Protein AF-A0AAF0F7U5-F1 (afdb_monomer_lite)

Foldseek 3Di:
DPDPPPDDQPQAFDVVVVLVVLLPFDLACCRVVVRPNPDCCLQVVQVVLQVVCCVLFVLLDLADDPPDPDDSVVSLQLSCVLQPHAAPHWAEEEAAQCFLNSCVQRHDLLRTAEYEYEHQHLVRLVNNLVCLVVRPSLQDALVRRSNSYWHKYHYANDQLLQQQQQCNVVRCPDPVSHDDMRTRPPDDDDDDDTRAAHQEYEAEARLSSDRPVSSVVSVVSNVVRKADADPDPSNGGRIHDYHYHYDDDDAPPVRHDDDDDPPPPPDPVLLCCFCNHVPVDALPPPDDPVVSLVCLQVLLLLLLLLLLLVLLQLAAAPNCVVQVQLLCCCQPVLLVLLLLLLLVLCPVLFPDDDSLLSLLLSLLQSAFALLLLCVQCDDDVNVVPPDVLLSNSLSLNNSQNLLSSQLSNQLSQLVLPPDDDPPPDDNVRSVVCSCCCRVPQAQVVLLVLLLVLLQVLLVVLVVCVVVVVDDPVVLLCSSSVSSVVQLVVCVVSVHRSSNSSNSSSNNNCNPVPSSVVCVVDCPVVVVSVVSQSVSVSVLSNPQPPVVQVDPVLRHHVVSLVVSLVCSLVPSFLVSLLVCLVSNVSRDDSVSSNVSRNNRFNASSSSSSLSVSLVSRDPPPPCVSSNVPSSNSSSSNNVSRCVVSVVVSVCVVCVVVVVVVVVVVVVVPDDDDDDDDDDDDDPVVVVVVPDDDDDDDDDDPPPPDDDDDDDDDDDDDDDDDPDQADPVRDGDDPPPPDDDDDDDDDDDDDDDDDDDDDDDDDDDDDDDDDDDD

pLDDT: mean 75.94, std 23.03, range [23.17, 97.69]

Structure (mmCIF, N/CA/C/O backbone):
data_AF-A0AAF0F7U5-F1
#
_entry.id   AF-A0AAF0F7U5-F1
#
loop_
_atom_site.group_PDB
_atom_site.id
_atom_site.type_symbol
_atom_site.label_atom_id
_atom_site.label_alt_id
_atom_site.label_comp_id
_atom_site.label_asym_id
_atom_site.label_entity_id
_atom_site.label_seq_id
_atom_site.pdbx_PDB_ins_code
_atom_site.Cartn_x
_atom_site.Cartn_y
_atom_site.Cartn_z
_atom_site.occupancy
_atom_site.B_iso_or_equiv
_atom_site.auth_seq_id
_atom_site.auth_comp_id
_atom_site.auth_asym_id
_atom_site.auth_atom_id
_atom_site.pdbx_PDB_model_num
ATOM 1 N N . MET A 1 1 ? -47.493 -5.429 -17.077 1.00 35.62 1 MET A N 1
ATOM 2 C CA . MET A 1 1 ? -47.580 -5.525 -15.606 1.00 35.62 1 MET A CA 1
ATOM 3 C C . MET A 1 1 ? -47.043 -6.890 -15.203 1.00 35.62 1 MET A C 1
ATOM 5 O O . MET A 1 1 ? -47.810 -7.831 -15.077 1.00 35.62 1 MET A O 1
ATOM 9 N N . SER A 1 2 ? -45.720 -7.034 -15.128 1.00 34.22 2 SER A N 1
ATOM 10 C CA . SER A 1 2 ? -45.084 -8.241 -14.595 1.00 34.22 2 SER A CA 1
ATOM 11 C C . SER A 1 2 ? -45.171 -8.174 -13.075 1.00 34.22 2 SER A C 1
ATOM 13 O O . SER A 1 2 ? -44.685 -7.223 -12.466 1.00 34.22 2 SER A O 1
ATOM 15 N N . SER A 1 3 ? -45.854 -9.144 -12.479 1.00 39.25 3 SER A N 1
ATOM 16 C CA . SER A 1 3 ? -45.944 -9.329 -11.037 1.00 39.25 3 SER A CA 1
ATOM 17 C C . SER A 1 3 ? -44.540 -9.439 -10.443 1.00 39.25 3 SER A C 1
ATOM 19 O O . SER A 1 3 ? -43.844 -10.426 -10.682 1.00 39.25 3 SER A O 1
ATOM 21 N N . ASN A 1 4 ? -44.132 -8.429 -9.675 1.00 37.91 4 ASN A N 1
ATOM 22 C CA . ASN A 1 4 ? -43.003 -8.526 -8.759 1.00 37.91 4 ASN A CA 1
ATOM 23 C C . ASN A 1 4 ? -43.326 -9.633 -7.751 1.00 37.91 4 ASN A C 1
ATOM 25 O O . ASN A 1 4 ? -44.034 -9.393 -6.774 1.00 37.91 4 ASN A O 1
ATOM 29 N N . VAL A 1 5 ? -42.847 -10.851 -8.001 1.00 38.66 5 VAL A N 1
ATOM 30 C CA . VAL A 1 5 ? -42.834 -11.902 -6.985 1.00 38.66 5 VAL A CA 1
ATOM 31 C C . VAL A 1 5 ? -41.736 -11.516 -6.000 1.00 38.66 5 VAL A C 1
ATOM 33 O O . VAL A 1 5 ? -40.571 -11.872 -6.153 1.00 38.66 5 VAL A O 1
ATOM 36 N N . ILE A 1 6 ? -42.110 -10.697 -5.018 1.00 44.69 6 ILE A N 1
ATOM 37 C CA . ILE A 1 6 ? -41.361 -10.572 -3.772 1.00 44.69 6 ILE A CA 1
ATOM 38 C C . ILE A 1 6 ? -41.370 -11.979 -3.166 1.00 44.69 6 ILE A C 1
ATOM 40 O O . ILE A 1 6 ? -42.427 -12.594 -3.043 1.00 44.69 6 ILE A O 1
ATOM 44 N N . ARG A 1 7 ? -40.173 -12.509 -2.914 1.00 42.56 7 ARG A N 1
ATOM 45 C CA . ARG A 1 7 ? -39.897 -13.868 -2.434 1.00 42.56 7 ARG A CA 1
ATOM 46 C C . ARG A 1 7 ? -40.925 -14.327 -1.392 1.00 42.56 7 ARG A C 1
ATOM 48 O O . ARG A 1 7 ? -41.196 -13.609 -0.433 1.00 42.56 7 ARG A O 1
ATOM 55 N N . VAL A 1 8 ? -41.449 -15.540 -1.562 1.00 43.72 8 VAL A N 1
ATOM 56 C CA . VAL A 1 8 ? -42.254 -16.213 -0.537 1.00 43.72 8 VAL A CA 1
ATOM 57 C C . VAL A 1 8 ? -41.310 -16.551 0.618 1.00 43.72 8 VAL A C 1
ATOM 59 O O . VAL A 1 8 ? -40.504 -17.473 0.506 1.00 43.72 8 VAL A O 1
ATOM 62 N N . VAL A 1 9 ? -41.355 -15.771 1.702 1.00 47.53 9 VAL A N 1
ATOM 63 C CA . VAL A 1 9 ? -40.762 -16.156 2.995 1.00 47.53 9 VAL A CA 1
ATOM 64 C C . VAL A 1 9 ? -41.306 -17.544 3.329 1.00 47.53 9 VAL A C 1
ATOM 66 O O . VAL A 1 9 ? -42.511 -17.757 3.188 1.00 47.53 9 VAL A O 1
ATOM 69 N N . HIS A 1 10 ? -40.449 -18.499 3.714 1.00 49.59 10 HIS A N 1
ATOM 70 C CA . HIS A 1 10 ? -40.914 -19.846 4.055 1.00 49.59 10 HIS A CA 1
ATOM 71 C C . HIS A 1 10 ? -42.046 -19.706 5.091 1.00 49.59 10 HIS A C 1
ATOM 73 O O . HIS A 1 10 ? -41.800 -19.154 6.166 1.00 49.59 10 HIS A O 1
ATOM 79 N N . PRO A 1 11 ? -43.290 -20.124 4.786 1.00 55.25 11 PRO A N 1
ATOM 80 C CA . PRO A 1 11 ? -44.471 -19.691 5.540 1.00 55.25 11 PRO A CA 1
ATOM 81 C C . PRO A 1 11 ? -44.428 -20.127 7.012 1.00 55.25 11 PRO A C 1
ATOM 83 O O . PRO A 1 11 ? -45.079 -19.526 7.864 1.00 55.25 11 PRO A O 1
ATOM 86 N N . THR A 1 12 ? -43.625 -21.150 7.312 1.00 64.38 12 THR A N 1
ATOM 87 C CA . THR A 1 12 ? -43.368 -21.680 8.653 1.00 64.38 12 THR A CA 1
ATOM 88 C C . THR A 1 12 ? -41.896 -22.110 8.773 1.00 64.38 12 THR A C 1
ATOM 90 O O . THR A 1 12 ? -41.566 -23.221 8.350 1.00 64.38 12 THR A O 1
ATOM 93 N N . PRO A 1 13 ? -40.971 -21.262 9.255 1.00 69.62 13 PRO A N 1
ATOM 94 C CA . PRO A 1 13 ? -39.598 -21.682 9.528 1.00 69.62 13 PRO A CA 1
ATOM 95 C C . PRO A 1 13 ? -39.556 -22.682 10.692 1.00 69.62 13 PRO A C 1
ATOM 97 O O . PRO A 1 13 ? -40.280 -22.539 11.679 1.00 69.62 13 PRO A O 1
ATOM 100 N N . ASP A 1 14 ? -38.705 -23.703 10.577 1.00 76.88 14 ASP A N 1
ATOM 101 C CA . ASP A 1 14 ? -38.498 -24.696 11.634 1.00 76.88 14 ASP A CA 1
ATOM 102 C C . ASP A 1 14 ? -37.500 -24.164 12.671 1.00 76.88 14 ASP A C 1
ATOM 104 O O . ASP A 1 14 ? -36.279 -24.278 12.532 1.00 76.88 14 ASP A O 1
ATOM 108 N N . VAL A 1 15 ? -38.045 -23.545 13.717 1.00 76.56 15 VAL A N 1
ATOM 109 C CA . VAL A 1 15 ? -37.273 -22.947 14.815 1.00 76.56 15 VAL A CA 1
ATOM 110 C C . VAL A 1 15 ? -36.455 -24.000 15.562 1.00 76.56 15 VAL A C 1
ATOM 112 O O . VAL A 1 15 ? -35.332 -23.716 15.971 1.00 76.56 15 VAL A O 1
ATOM 115 N N . ALA A 1 16 ? -36.985 -25.218 15.721 1.00 80.88 16 ALA A N 1
ATOM 116 C CA . ALA A 1 16 ? -36.294 -26.283 16.441 1.00 80.88 16 ALA A CA 1
ATOM 117 C C . ALA A 1 16 ? -35.026 -26.708 15.692 1.00 80.88 16 ALA A C 1
ATOM 119 O O . ALA A 1 16 ? -33.961 -26.799 16.298 1.00 80.88 16 ALA A O 1
ATOM 120 N N . LYS A 1 17 ? -35.118 -26.854 14.366 1.00 79.81 17 LYS A N 1
ATOM 121 C CA . LYS A 1 17 ? -33.963 -27.148 13.511 1.00 79.81 17 LYS A CA 1
ATOM 122 C C . LYS A 1 17 ? -32.934 -26.011 13.490 1.00 79.81 17 LYS A C 1
ATOM 124 O O . LYS A 1 17 ? -31.733 -26.267 13.446 1.00 79.81 17 LYS A O 1
ATOM 129 N N . GLY A 1 18 ? -33.386 -24.756 13.539 1.00 80.56 18 GLY A N 1
ATOM 130 C CA . GLY A 1 18 ? -32.496 -23.596 13.663 1.00 80.56 18 GLY A CA 1
ATOM 131 C C . GLY A 1 18 ? -31.697 -23.612 14.970 1.00 80.56 18 GLY A C 1
ATOM 132 O O . GLY A 1 18 ? -30.484 -23.409 14.956 1.00 80.56 18 GLY A O 1
ATOM 133 N N . ILE A 1 19 ? -32.359 -23.918 16.089 1.00 84.94 19 ILE A N 1
ATOM 134 C CA . ILE A 1 19 ? -31.700 -24.082 17.392 1.00 84.94 19 ILE A CA 1
ATOM 135 C C . ILE A 1 19 ? -30.726 -25.263 17.350 1.00 84.94 19 ILE A C 1
ATOM 137 O O . ILE A 1 19 ? -29.585 -25.108 17.767 1.00 84.94 19 ILE A O 1
ATOM 141 N N . GLU A 1 20 ? -31.128 -26.409 16.792 1.00 85.94 20 GLU A N 1
ATOM 142 C CA . GLU A 1 20 ? -30.268 -27.592 16.646 1.00 85.94 20 GLU A CA 1
ATOM 143 C C . GLU A 1 20 ? -28.984 -27.288 15.854 1.00 85.94 20 GLU A C 1
ATOM 145 O O . GLU A 1 20 ? -27.893 -27.688 16.262 1.00 85.94 20 GLU A O 1
ATOM 150 N N . TYR A 1 21 ? -29.087 -26.523 14.761 1.00 86.19 21 TYR A N 1
ATOM 151 C CA . TYR A 1 21 ? -27.922 -26.079 13.991 1.00 86.19 21 TYR A CA 1
ATOM 152 C C . TYR A 1 21 ? -26.943 -25.278 14.858 1.00 86.19 21 TYR A C 1
ATOM 154 O O . TYR A 1 21 ? -25.759 -25.613 14.936 1.00 86.19 21 TYR A O 1
ATOM 162 N N . TRP A 1 22 ? -27.430 -24.244 15.546 1.00 88.44 22 TRP A N 1
ATOM 163 C CA . TRP A 1 22 ? -26.584 -23.400 16.389 1.00 88.44 22 TRP A CA 1
ATOM 164 C C . TRP A 1 22 ? -26.074 -24.141 17.638 1.00 88.44 22 TRP A C 1
ATOM 166 O O . TRP A 1 22 ? -24.956 -23.885 18.096 1.00 88.44 22 TRP A O 1
ATOM 176 N N . GLU A 1 23 ? -26.803 -25.148 18.126 1.00 90.06 23 GLU A N 1
ATOM 177 C CA . GLU A 1 23 ? -26.328 -26.108 19.130 1.00 90.06 23 GLU A CA 1
ATOM 178 C C . GLU A 1 23 ? -25.147 -26.967 18.634 1.00 90.06 23 GLU A C 1
ATOM 180 O O . GLU A 1 23 ? -24.316 -27.393 19.440 1.00 90.06 23 GLU A O 1
ATOM 185 N N . GLY A 1 24 ? -24.950 -27.109 17.322 1.00 89.38 24 GLY A N 1
ATOM 186 C CA . GLY A 1 24 ? -23.747 -27.708 16.731 1.00 89.38 24 GLY A CA 1
ATOM 187 C C . GLY A 1 24 ? -22.529 -26.772 16.640 1.00 89.38 24 GLY A C 1
ATOM 188 O O . GLY A 1 24 ? -21.396 -27.244 16.551 1.00 89.38 24 GLY A O 1
ATOM 189 N N . ILE A 1 25 ? -22.726 -25.450 16.687 1.00 92.06 25 ILE A N 1
ATOM 190 C CA . ILE A 1 25 ? -21.658 -24.457 16.469 1.00 92.06 25 ILE A CA 1
ATOM 191 C C . ILE A 1 25 ? -20.878 -24.155 17.764 1.00 92.06 25 ILE A C 1
ATOM 193 O O . ILE A 1 25 ? -21.494 -23.911 18.802 1.00 92.06 25 ILE A O 1
ATOM 197 N N . PRO A 1 26 ? -19.531 -24.124 17.768 1.00 92.62 26 PRO A N 1
ATOM 198 C CA . PRO A 1 26 ? -18.767 -23.754 18.960 1.00 92.62 26 PRO A CA 1
ATOM 199 C C . PRO A 1 26 ? -19.149 -22.368 19.501 1.00 92.62 26 PRO A C 1
ATOM 201 O O . PRO A 1 26 ? -19.261 -21.407 18.741 1.00 92.62 26 PRO A O 1
ATOM 204 N N . ALA A 1 27 ? -19.298 -22.247 20.824 1.00 94.12 27 ALA A N 1
ATOM 205 C CA . ALA A 1 27 ? -19.529 -20.974 21.513 1.00 94.12 27 ALA A CA 1
ATOM 206 C C . ALA A 1 27 ? -18.228 -20.156 21.589 1.00 94.12 27 ALA A C 1
ATOM 208 O O . ALA A 1 27 ? -17.660 -19.945 22.652 1.00 94.12 27 ALA A O 1
ATOM 209 N N . THR A 1 28 ? -17.700 -19.758 20.437 1.00 90.75 28 THR A N 1
ATOM 210 C CA . THR A 1 28 ? -16.484 -18.950 20.303 1.00 90.75 28 THR A CA 1
ATOM 211 C C . THR A 1 28 ? -16.736 -17.831 19.305 1.00 90.75 28 THR A C 1
ATOM 213 O O . THR A 1 28 ? -17.633 -17.930 18.468 1.00 90.75 28 THR A O 1
ATOM 216 N N . VAL A 1 29 ? -15.923 -16.771 19.361 1.00 84.56 29 VAL A N 1
ATOM 217 C CA . VAL A 1 29 ? -15.964 -15.663 18.386 1.00 84.56 29 VAL A CA 1
ATOM 218 C C . VAL A 1 29 ? -15.869 -16.193 16.954 1.00 84.56 29 VAL A C 1
ATOM 220 O O . VAL A 1 29 ? -16.575 -15.712 16.075 1.00 84.56 29 VAL A O 1
ATOM 223 N N . ASP A 1 30 ? -15.022 -17.198 16.742 1.00 83.75 30 ASP A N 1
ATOM 224 C CA . ASP A 1 30 ? -14.820 -17.840 15.448 1.00 83.75 30 ASP A CA 1
ATOM 225 C C . ASP A 1 30 ? -16.011 -18.703 15.023 1.00 83.75 30 ASP A C 1
ATOM 227 O O . ASP A 1 30 ? -16.465 -18.598 13.887 1.00 83.75 30 ASP A O 1
ATOM 231 N N . GLY A 1 31 ? -16.586 -19.479 15.948 1.00 86.25 31 GLY A N 1
ATOM 232 C CA . GLY A 1 31 ? -17.762 -20.305 15.681 1.00 86.25 31 GLY A CA 1
ATOM 233 C C . GLY A 1 31 ? -18.973 -19.470 15.270 1.00 86.25 31 GLY A C 1
ATOM 234 O O . GLY A 1 31 ? -19.563 -19.724 14.222 1.00 86.25 31 GLY A O 1
ATOM 235 N N . VAL A 1 32 ? -19.303 -18.422 16.033 1.00 86.75 32 VAL A N 1
ATOM 236 C CA . VAL A 1 32 ? -20.460 -17.560 15.723 1.00 86.75 32 VAL A CA 1
ATOM 237 C C . VAL A 1 32 ? -20.260 -16.708 14.469 1.00 86.75 32 VAL A C 1
ATOM 239 O O . VAL A 1 32 ? -21.240 -16.273 13.878 1.00 86.75 32 VAL A O 1
ATOM 242 N N . LEU A 1 33 ? -19.011 -16.468 14.051 1.00 80.94 33 LEU A N 1
ATOM 243 C CA . LEU A 1 33 ? -18.687 -15.772 12.802 1.00 80.94 33 LEU A CA 1
ATOM 244 C C . LEU A 1 33 ? -18.419 -16.712 11.619 1.00 80.94 33 LEU A C 1
ATOM 246 O O . LEU A 1 33 ? -18.009 -16.234 10.566 1.00 80.94 33 LEU A O 1
ATOM 250 N N . GLY A 1 34 ? -18.609 -18.024 11.764 1.00 78.81 34 GLY A N 1
ATOM 251 C CA . GLY A 1 34 ? -18.387 -18.970 10.668 1.00 78.81 34 GLY A CA 1
ATOM 252 C C . GLY A 1 34 ? -16.927 -19.066 10.202 1.00 78.81 34 GLY A C 1
ATOM 253 O O . GLY A 1 34 ? -16.685 -19.242 9.012 1.00 78.81 34 GLY A O 1
ATOM 254 N N . GLY A 1 35 ? -15.956 -18.940 11.114 1.00 75.56 35 GLY A N 1
ATOM 255 C CA . GLY A 1 35 ? -14.519 -19.071 10.821 1.00 75.56 35 GLY A CA 1
ATOM 256 C C . GLY A 1 35 ? -13.766 -17.751 10.598 1.00 75.56 35 GLY A C 1
ATOM 257 O O . GLY A 1 35 ? -12.602 -17.764 10.200 1.00 75.56 35 GLY A O 1
ATOM 258 N N . PHE A 1 36 ? -14.419 -16.607 10.837 1.00 70.38 36 PHE A N 1
ATOM 259 C CA . PHE A 1 36 ? -13.841 -15.265 10.664 1.00 70.38 36 PHE A CA 1
ATOM 260 C C . PHE A 1 36 ? -13.546 -14.545 11.998 1.00 70.38 36 PHE A C 1
ATOM 262 O O . PHE A 1 36 ? -13.486 -13.315 12.065 1.00 70.38 36 PHE A O 1
ATOM 269 N N . GLY A 1 37 ? -13.366 -15.289 13.092 1.00 65.00 37 GLY A N 1
ATOM 270 C CA . GLY A 1 37 ? -13.219 -14.749 14.448 1.00 65.00 37 GLY A CA 1
ATOM 271 C C . GLY A 1 37 ? -11.871 -14.106 14.769 1.00 65.00 37 GLY A C 1
ATOM 272 O O . GLY A 1 37 ? -11.797 -13.285 15.680 1.00 65.00 37 GLY A O 1
ATOM 273 N N . ASN A 1 38 ? -10.819 -14.426 14.014 1.00 64.88 38 ASN A N 1
ATOM 274 C CA . ASN A 1 38 ? -9.432 -14.050 14.331 1.00 64.88 38 ASN A CA 1
ATOM 275 C C . ASN A 1 38 ? -9.007 -12.671 13.747 1.00 64.88 38 ASN A C 1
ATOM 277 O O . ASN A 1 38 ? -7.821 -12.394 13.572 1.00 64.88 38 ASN A O 1
ATOM 281 N N . GLY A 1 39 ? -9.975 -11.799 13.410 1.00 57.91 39 GLY A N 1
ATOM 282 C CA . GLY A 1 39 ? -9.792 -10.511 12.712 1.00 57.91 39 GLY A CA 1
ATOM 283 C C . GLY A 1 39 ? -9.924 -9.227 13.572 1.00 57.91 39 GLY A C 1
ATOM 284 O O . GLY A 1 39 ? -10.351 -9.289 14.718 1.00 57.91 39 GLY A O 1
ATOM 285 N N . THR A 1 40 ? -9.637 -8.034 13.011 1.00 49.41 40 THR A N 1
ATOM 286 C CA . THR A 1 40 ? -10.031 -6.701 13.555 1.00 49.41 40 THR A CA 1
ATOM 287 C C . THR A 1 40 ? -11.425 -6.284 13.114 1.00 49.41 40 THR A C 1
ATOM 289 O O . THR A 1 40 ? -11.971 -5.356 13.708 1.00 49.41 40 THR A O 1
ATOM 292 N N . LEU A 1 41 ? -12.011 -6.982 12.132 1.00 54.66 41 LEU A N 1
ATOM 293 C CA . LEU A 1 41 ? -13.403 -6.829 11.697 1.00 54.66 41 LEU A CA 1
ATOM 294 C C . LEU A 1 41 ? -14.370 -6.683 12.890 1.00 54.66 41 LEU A C 1
ATOM 296 O O . LEU A 1 41 ? -15.051 -5.666 12.956 1.00 54.66 41 LEU A O 1
ATOM 300 N N . PRO A 1 42 ? -14.329 -7.540 13.936 1.00 64.38 42 PRO A N 1
ATOM 301 C CA . PRO A 1 42 ? -15.177 -7.376 15.120 1.00 64.38 42 PRO A CA 1
ATOM 302 C C . PRO A 1 42 ? -15.060 -6.016 15.829 1.00 64.38 42 PRO A C 1
ATOM 304 O O . PRO A 1 42 ? -16.040 -5.534 16.394 1.00 64.38 42 PRO A O 1
ATOM 307 N N . ARG A 1 43 ? -13.873 -5.392 15.820 1.00 66.88 43 ARG A N 1
ATOM 308 C CA . ARG A 1 43 ? -13.611 -4.112 16.498 1.00 66.88 43 ARG A CA 1
ATOM 309 C C . ARG A 1 43 ? -14.029 -2.916 15.643 1.00 66.88 43 ARG A C 1
ATOM 311 O O . ARG A 1 43 ? -14.586 -1.965 16.193 1.00 66.88 43 ARG A O 1
ATOM 318 N N . VAL A 1 44 ? -13.771 -2.968 14.335 1.00 71.44 44 VAL A N 1
ATOM 319 C CA . VAL A 1 44 ? -14.202 -1.936 13.376 1.00 71.44 44 VAL A CA 1
ATOM 320 C C . VAL A 1 44 ? -15.725 -1.937 13.259 1.00 71.44 44 VAL A C 1
ATOM 322 O O . VAL A 1 44 ? -16.335 -0.883 13.417 1.00 71.44 44 VAL A O 1
ATOM 325 N N . ASP A 1 45 ? -16.346 -3.113 13.138 1.00 77.44 45 ASP A N 1
ATOM 326 C CA . ASP A 1 45 ? -17.804 -3.270 13.085 1.00 77.44 45 ASP A CA 1
ATOM 327 C C . ASP A 1 45 ? -18.480 -2.697 14.335 1.00 77.44 45 ASP A C 1
ATOM 329 O O . ASP A 1 45 ? -19.481 -1.984 14.247 1.00 77.44 45 ASP A O 1
ATOM 333 N N . ALA A 1 46 ? -17.911 -2.959 15.517 1.00 85.19 46 ALA A N 1
ATOM 334 C CA . ALA A 1 46 ? -18.431 -2.430 16.774 1.00 85.19 46 ALA A CA 1
ATOM 335 C C . ALA A 1 46 ? -18.241 -0.909 16.907 1.00 85.19 46 ALA A C 1
ATOM 337 O O . ALA A 1 46 ? -19.083 -0.219 17.481 1.00 85.19 46 ALA A O 1
ATOM 338 N N . LEU A 1 47 ? -17.138 -0.345 16.400 1.00 84.56 47 LEU A N 1
ATOM 339 C CA . LEU A 1 47 ? -16.952 1.109 16.354 1.00 84.56 47 LEU A CA 1
ATOM 340 C C . LEU A 1 47 ? -17.944 1.759 15.378 1.00 84.56 47 LEU A C 1
ATOM 342 O O . LEU A 1 47 ? -18.621 2.712 15.761 1.00 84.56 47 LEU A O 1
ATOM 346 N N . GLY A 1 48 ? -18.087 1.212 14.170 1.00 85.44 48 GLY A N 1
ATOM 347 C CA . GLY A 1 48 ? -19.053 1.674 13.174 1.00 85.44 48 GLY A CA 1
ATOM 348 C C . GLY A 1 48 ? -20.491 1.613 13.692 1.00 85.44 48 GLY A C 1
ATOM 349 O O . GLY A 1 48 ? -21.223 2.596 13.593 1.00 85.44 48 GLY A O 1
ATOM 350 N N . SER A 1 49 ? -20.862 0.513 14.355 1.00 91.00 49 SER A N 1
ATOM 351 C CA . SER A 1 49 ? -22.179 0.335 14.987 1.00 91.00 49 SER A CA 1
ATOM 352 C C . SER A 1 49 ? -22.445 1.379 16.073 1.00 91.00 49 SER A C 1
ATOM 354 O O . SER A 1 49 ? -23.534 1.952 16.132 1.00 91.00 49 SER A O 1
ATOM 356 N N . ARG A 1 50 ? -21.439 1.700 16.900 1.00 92.44 50 ARG A N 1
ATOM 357 C CA . ARG A 1 50 ? -21.552 2.777 17.897 1.00 92.44 50 ARG A CA 1
ATOM 358 C C . ARG A 1 50 ? -21.715 4.141 17.245 1.00 92.44 50 ARG A C 1
ATOM 360 O O . ARG A 1 50 ? -22.582 4.901 17.658 1.00 92.44 50 ARG A O 1
ATOM 367 N N . MET A 1 51 ? -20.925 4.449 16.220 1.00 89.19 51 MET A N 1
ATOM 368 C CA . MET A 1 51 ? -21.036 5.719 15.496 1.00 89.19 51 MET A CA 1
ATOM 369 C C . MET A 1 51 ? -22.398 5.872 14.815 1.00 89.19 51 MET A C 1
ATOM 371 O O . MET A 1 51 ? -22.982 6.956 14.846 1.00 89.19 51 MET A O 1
ATOM 375 N N . PHE A 1 52 ? -22.936 4.787 14.259 1.00 90.69 52 PHE A N 1
ATOM 376 C CA . PHE A 1 52 ? -24.289 4.751 13.717 1.00 90.69 52 PHE A CA 1
ATOM 377 C C . PHE A 1 52 ? -25.337 5.045 14.799 1.00 90.69 52 PHE A C 1
ATOM 379 O O . PHE A 1 52 ? -26.148 5.955 14.629 1.00 90.69 52 PHE A O 1
ATOM 386 N N . LEU A 1 53 ? -25.278 4.353 15.944 1.00 91.88 53 LEU A N 1
ATOM 387 C CA . LEU A 1 53 ? -26.191 4.600 17.064 1.00 91.88 53 LEU A CA 1
ATOM 388 C C . LEU A 1 53 ? -26.090 6.032 17.590 1.00 91.88 53 LEU A C 1
ATOM 390 O O . LEU A 1 53 ? -27.116 6.651 17.831 1.00 91.88 53 LEU A O 1
ATOM 394 N N . LEU A 1 54 ? -24.887 6.595 17.707 1.00 90.69 54 LEU A N 1
ATOM 395 C CA . LEU A 1 54 ? -24.690 7.983 18.137 1.00 90.69 54 LEU A CA 1
ATOM 396 C C . LEU A 1 54 ? -25.233 9.005 17.130 1.00 90.69 54 LEU A C 1
ATOM 398 O O . LEU A 1 54 ? -25.616 10.107 17.518 1.00 90.69 54 LEU A O 1
ATOM 402 N N . ARG A 1 55 ? -25.300 8.652 15.843 1.00 86.06 55 ARG A N 1
ATOM 403 C CA . ARG A 1 55 ? -25.927 9.489 14.815 1.00 86.06 55 ARG A CA 1
ATOM 404 C C . ARG A 1 55 ? -27.454 9.467 14.910 1.00 86.06 55 ARG A C 1
ATOM 406 O O . ARG A 1 55 ? -28.078 10.499 14.681 1.00 86.06 55 ARG A O 1
ATOM 413 N N . VAL A 1 56 ? -28.041 8.313 15.231 1.00 88.00 56 VAL A N 1
ATOM 414 C CA . VAL A 1 56 ? -29.501 8.135 15.351 1.00 88.00 56 VAL A CA 1
ATOM 415 C C . VAL A 1 56 ? -30.021 8.609 16.713 1.00 88.00 56 VAL A C 1
ATOM 417 O O . VAL A 1 56 ? -31.051 9.272 16.785 1.00 88.00 56 VAL A O 1
ATOM 420 N N . LEU A 1 57 ? -29.279 8.329 17.787 1.00 89.44 57 LEU A N 1
ATOM 421 C CA . LEU A 1 57 ? -29.603 8.632 19.182 1.00 89.44 57 LEU A CA 1
ATOM 422 C C . LEU A 1 57 ? -28.467 9.447 19.841 1.00 89.44 57 LEU A C 1
ATOM 424 O O . LEU A 1 57 ? -27.738 8.938 20.698 1.00 89.44 57 LEU A O 1
ATOM 428 N N . PRO A 1 58 ? -28.299 10.741 19.499 1.00 84.75 58 PRO A N 1
ATOM 429 C CA . PRO A 1 58 ? -27.172 11.550 19.980 1.00 84.75 58 PRO A CA 1
ATOM 430 C C . PRO A 1 58 ? -27.110 11.739 21.500 1.00 84.75 58 PRO A C 1
ATOM 432 O O . PRO A 1 58 ? -26.047 12.046 22.040 1.00 84.75 58 PRO A O 1
ATOM 435 N N . TYR A 1 59 ? -28.229 11.553 22.211 1.00 83.75 59 TYR A N 1
ATOM 436 C CA . TYR A 1 59 ? -28.276 11.637 23.676 1.00 83.75 59 TYR A CA 1
ATOM 437 C C . TYR A 1 59 ? -27.546 10.478 24.376 1.00 83.75 59 TYR A C 1
ATOM 439 O O . TYR A 1 59 ? -27.268 10.549 25.578 1.00 83.75 59 TYR A O 1
ATOM 447 N N . LEU A 1 60 ? -27.177 9.435 23.625 1.00 89.12 60 LEU A N 1
ATOM 448 C CA . LEU A 1 60 ? -26.307 8.372 24.109 1.00 89.12 60 LEU A CA 1
ATOM 449 C C . LEU A 1 60 ? -24.829 8.799 24.194 1.00 89.12 60 LEU A C 1
ATOM 451 O O . LEU A 1 60 ? -24.045 8.135 24.867 1.00 89.12 60 LEU A O 1
ATOM 455 N N . SER A 1 61 ? -24.442 9.917 23.563 1.00 89.38 61 SER A N 1
ATOM 456 C CA . SER A 1 61 ? -23.051 10.381 23.521 1.00 89.38 61 SER A CA 1
ATOM 457 C C . SER A 1 61 ? -22.594 10.998 24.840 1.00 89.38 61 SER A C 1
ATOM 459 O O . SER A 1 61 ? -23.161 11.989 25.306 1.00 89.38 61 SER A O 1
ATOM 461 N N . SER A 1 62 ? -21.498 10.485 25.401 1.00 86.62 62 SER A N 1
ATOM 462 C CA . SER A 1 62 ? -20.795 11.116 26.528 1.00 86.62 62 SER A CA 1
ATOM 463 C C . SER A 1 62 ? -19.925 12.298 26.096 1.00 86.62 62 SER A C 1
ATOM 465 O O . SER A 1 62 ? -19.481 13.076 26.935 1.00 86.62 62 SER A O 1
ATOM 467 N N . THR A 1 63 ? -19.680 12.437 24.792 1.00 85.94 63 THR A N 1
ATOM 468 C CA . THR A 1 63 ? -18.791 13.451 24.221 1.00 85.94 63 THR A CA 1
ATOM 469 C C . THR A 1 63 ? -19.614 14.518 23.496 1.00 85.94 63 THR A C 1
ATOM 471 O O . THR A 1 63 ? -20.470 14.157 22.676 1.00 85.94 63 THR A O 1
ATOM 474 N N . PRO A 1 64 ? -19.380 15.817 23.757 1.00 82.75 64 PRO A N 1
ATOM 475 C CA . PRO A 1 64 ? -20.067 16.880 23.037 1.00 82.75 64 PRO A CA 1
ATOM 476 C C . PRO A 1 64 ? -19.672 16.897 21.551 1.00 82.75 64 PRO A C 1
ATOM 478 O O . PRO A 1 64 ? -18.499 16.699 21.229 1.00 82.75 64 PRO A O 1
ATOM 481 N N . PRO A 1 65 ? -20.616 17.160 20.630 1.00 81.19 65 PRO A N 1
ATOM 482 C CA . PRO A 1 65 ? -20.292 17.451 19.243 1.00 81.19 65 PRO A CA 1
ATOM 483 C C . PRO A 1 65 ? -19.592 18.809 19.148 1.00 81.19 65 PRO A C 1
ATOM 485 O O . PRO A 1 65 ? -19.838 19.701 19.957 1.00 81.19 65 PRO A O 1
ATOM 488 N N . THR A 1 66 ? -18.795 19.011 18.100 1.00 77.06 66 THR A N 1
ATOM 489 C CA . THR A 1 66 ? -18.044 20.259 17.864 1.00 77.06 66 THR A CA 1
ATOM 490 C C . THR A 1 66 ? -18.932 21.508 17.813 1.00 77.06 66 THR A C 1
ATOM 492 O O . THR A 1 66 ? -18.479 22.600 18.125 1.00 77.06 66 THR A O 1
ATOM 495 N N . ALA A 1 67 ? -20.206 21.356 17.441 1.00 78.12 67 ALA A N 1
ATOM 496 C CA . ALA A 1 67 ? -21.179 22.447 17.385 1.00 78.12 67 ALA A CA 1
ATOM 497 C C . ALA A 1 67 ? -21.795 22.822 18.752 1.00 78.12 67 ALA A C 1
ATOM 499 O O . ALA A 1 67 ? -22.621 23.733 18.817 1.00 78.12 67 ALA A O 1
ATOM 500 N N . PHE A 1 68 ? -21.468 22.107 19.835 1.00 80.88 68 PHE A N 1
ATOM 501 C CA . PHE A 1 68 ? -21.990 22.402 21.167 1.00 80.88 68 PHE A CA 1
ATOM 502 C C . PHE A 1 68 ? -21.210 23.556 21.812 1.00 80.88 68 PHE A C 1
ATOM 504 O O . PHE A 1 68 ? -20.037 23.416 22.140 1.00 80.88 68 PHE A O 1
ATOM 511 N N . ASN A 1 69 ? -21.884 24.687 22.034 1.00 80.94 69 ASN A N 1
ATOM 512 C CA . ASN A 1 69 ? -21.302 25.913 22.601 1.00 80.94 69 ASN A CA 1
ATOM 513 C C . ASN A 1 69 ? -21.158 25.877 24.140 1.00 80.94 69 ASN A C 1
ATOM 515 O O . ASN A 1 69 ? -21.406 26.880 24.805 1.00 80.94 69 ASN A O 1
ATOM 519 N N . GLY A 1 70 ? -20.789 24.729 24.712 1.00 86.38 70 GLY A N 1
ATOM 520 C CA . GLY A 1 70 ? -20.623 24.543 26.156 1.00 86.38 70 GLY A CA 1
ATOM 521 C C . GLY A 1 70 ? -19.463 23.610 26.496 1.00 86.38 70 GLY A C 1
ATOM 522 O O . GLY A 1 70 ? -18.870 22.966 25.631 1.00 86.38 70 GLY A O 1
ATOM 523 N N . SER A 1 71 ? -19.126 23.528 27.777 1.00 87.75 71 SER A N 1
ATOM 524 C CA . SER A 1 71 ? -18.069 22.656 28.284 1.00 87.75 71 SER A CA 1
ATOM 525 C C . SER A 1 71 ? -18.471 21.169 28.240 1.00 87.75 71 SER A C 1
ATOM 527 O O . SER A 1 71 ? -19.655 20.831 28.340 1.00 87.75 71 SER A O 1
ATOM 529 N N . PRO A 1 72 ? -17.501 20.233 28.184 1.00 84.50 72 PRO A N 1
ATOM 530 C CA . PRO A 1 72 ? -17.789 18.800 28.288 1.00 84.50 72 PRO A CA 1
ATOM 531 C C . PRO A 1 72 ? -18.545 18.406 29.565 1.00 84.50 72 PRO A C 1
ATOM 533 O O . PRO A 1 72 ? -19.338 17.469 29.545 1.00 84.50 72 PRO A O 1
ATOM 536 N N . ARG A 1 73 ? -18.341 19.135 30.671 1.00 86.56 73 ARG A N 1
ATOM 537 C CA . ARG A 1 73 ? -19.080 18.913 31.923 1.00 86.56 73 ARG A CA 1
ATOM 538 C C . ARG A 1 73 ? -20.550 19.293 31.783 1.00 86.56 73 ARG A C 1
ATOM 540 O O . ARG A 1 73 ? -21.406 18.496 32.143 1.00 86.56 73 ARG A O 1
ATOM 547 N N . GLU A 1 74 ? -20.841 20.451 31.192 1.00 87.62 74 GLU A N 1
ATOM 548 C CA . GLU A 1 74 ? -22.220 20.877 30.919 1.00 87.62 74 GLU A CA 1
ATOM 549 C C . GLU A 1 74 ? -22.928 19.915 29.962 1.00 87.62 74 GLU A C 1
ATOM 551 O O . GLU A 1 74 ? -24.103 19.616 30.156 1.00 87.62 74 GLU A O 1
ATOM 556 N N . TRP A 1 75 ? -22.213 19.375 28.969 1.00 87.25 75 TRP A N 1
ATOM 557 C CA . TRP A 1 75 ? -22.749 18.332 28.096 1.00 87.25 75 TRP A CA 1
ATOM 558 C C . TRP A 1 75 ? -23.170 17.086 28.879 1.00 87.25 75 TRP A C 1
ATOM 560 O O . TRP A 1 75 ? -24.302 16.623 28.738 1.00 87.25 75 TRP A O 1
ATOM 570 N N . ILE A 1 76 ? -22.277 16.557 29.721 1.00 85.81 76 ILE A N 1
ATOM 571 C CA . ILE A 1 76 ? -22.564 15.379 30.546 1.00 85.81 76 ILE A CA 1
ATOM 572 C C . ILE A 1 76 ? -23.728 15.671 31.499 1.00 85.81 76 ILE A C 1
ATOM 574 O O . ILE A 1 76 ? -24.658 14.871 31.569 1.00 85.81 76 ILE A O 1
ATOM 578 N N . ASP A 1 77 ? -23.747 16.828 32.162 1.00 85.38 77 ASP A N 1
ATOM 579 C CA . ASP A 1 77 ? -24.830 17.213 33.072 1.00 85.38 77 ASP A CA 1
ATOM 580 C C . ASP A 1 77 ? -26.183 17.336 32.352 1.00 85.38 77 ASP A C 1
ATOM 582 O O . ASP A 1 77 ? -27.207 16.900 32.884 1.00 85.38 77 ASP A O 1
ATOM 586 N N . LEU A 1 78 ? -26.211 17.871 31.125 1.00 83.69 78 LEU A N 1
ATOM 587 C CA . LEU A 1 78 ? -27.413 17.903 30.285 1.00 83.69 78 LEU A CA 1
ATOM 588 C C . LEU A 1 78 ? -27.889 16.492 29.927 1.00 83.69 78 LEU A C 1
ATOM 590 O O . LEU A 1 78 ? -29.085 16.218 30.008 1.00 83.69 78 LEU A O 1
ATOM 594 N N . ARG A 1 79 ? -26.978 15.578 29.571 1.00 84.88 79 ARG A N 1
ATOM 595 C CA . ARG A 1 79 ? -27.343 14.186 29.258 1.00 84.88 79 ARG A CA 1
ATOM 596 C C . ARG A 1 79 ? -27.791 13.415 30.490 1.00 84.88 79 ARG A C 1
ATOM 598 O O . ARG A 1 79 ? -28.760 12.673 30.397 1.00 84.88 79 ARG A O 1
ATOM 605 N N . ILE A 1 80 ? -27.184 13.644 31.651 1.00 83.19 80 ILE A N 1
ATOM 606 C CA . ILE A 1 80 ? -27.661 13.099 32.928 1.00 83.19 80 ILE A CA 1
ATOM 607 C C . ILE A 1 80 ? -29.082 13.603 33.219 1.00 83.19 80 ILE A C 1
ATOM 609 O O . ILE A 1 80 ? -29.946 12.809 33.587 1.00 83.19 80 ILE A O 1
ATOM 613 N N . LYS A 1 81 ? -29.364 14.897 33.013 1.00 79.19 81 LYS A N 1
ATOM 614 C CA . LYS A 1 81 ? -30.716 15.461 33.185 1.00 79.19 81 LYS A CA 1
ATOM 615 C C . LYS A 1 81 ? -31.734 14.851 32.223 1.00 79.19 81 LYS A C 1
ATOM 617 O O . LYS A 1 81 ? -32.799 14.455 32.675 1.00 79.19 81 LYS A O 1
ATOM 622 N N . GLN A 1 82 ? -31.399 14.738 30.939 1.00 77.88 82 GLN A N 1
ATOM 623 C CA . GLN A 1 82 ? -32.277 14.140 29.923 1.00 77.88 82 GLN A CA 1
ATOM 624 C C . GLN A 1 82 ? -32.530 12.661 30.151 1.00 77.88 82 GLN A C 1
ATOM 626 O O . GLN A 1 82 ? -33.592 12.151 29.813 1.00 77.88 82 GLN A O 1
ATOM 631 N N . ARG A 1 83 ? -31.546 11.978 30.730 1.00 77.62 83 ARG A N 1
ATOM 632 C CA . ARG A 1 83 ? -31.727 10.621 31.196 1.00 77.62 83 ARG A CA 1
ATOM 633 C C . ARG A 1 83 ? -32.720 10.639 32.368 1.00 77.62 83 ARG A C 1
ATOM 635 O O . ARG A 1 83 ? -33.638 9.835 32.369 1.00 77.62 83 ARG A O 1
ATOM 642 N N . GLY A 1 84 ? -32.631 11.547 33.339 1.00 71.94 84 GLY A N 1
ATOM 643 C CA . GLY A 1 84 ? -33.559 11.606 34.492 1.00 71.94 84 GLY A CA 1
ATOM 644 C C . GLY A 1 84 ? -32.880 11.826 35.848 1.00 71.94 84 GLY A C 1
ATOM 645 O O . GLY A 1 84 ? -33.497 11.661 36.901 1.00 71.94 84 GLY A O 1
ATOM 646 N N . GLY A 1 85 ? -31.614 12.252 35.833 1.00 70.19 85 GLY A N 1
ATOM 647 C CA . GLY A 1 85 ? -30.839 12.637 37.010 1.00 70.19 85 GLY A CA 1
ATOM 648 C C . GLY A 1 85 ? -29.775 11.611 37.407 1.00 70.19 85 GLY A C 1
ATOM 649 O O . GLY A 1 85 ? -29.739 10.486 36.914 1.00 70.19 85 GLY A O 1
ATOM 650 N N . LYS A 1 86 ? -28.873 12.015 38.311 1.00 69.25 86 LYS A N 1
ATOM 651 C CA . LYS A 1 86 ? -27.781 11.155 38.801 1.00 69.25 86 LYS A CA 1
ATOM 652 C C . LYS A 1 86 ? -28.354 9.899 39.467 1.00 69.25 86 LYS A C 1
ATOM 654 O O . LYS A 1 86 ? -29.234 10.016 40.319 1.00 69.25 86 LYS A O 1
ATOM 659 N N . GLY A 1 87 ? -27.866 8.725 39.066 1.00 63.94 87 GLY A N 1
ATOM 660 C CA . GLY A 1 87 ? -28.255 7.432 39.637 1.00 63.94 87 GLY A CA 1
ATOM 661 C C . GLY A 1 87 ? -29.700 6.977 39.372 1.00 63.94 87 GLY A C 1
ATOM 662 O O . GLY A 1 87 ? -30.087 5.925 39.872 1.00 63.94 87 GLY A O 1
ATOM 663 N N . LYS A 1 88 ? -30.518 7.734 38.619 1.00 65.19 88 LYS A N 1
ATOM 664 C CA . LYS A 1 88 ? -31.967 7.474 38.462 1.00 65.19 88 LYS A CA 1
ATOM 665 C C . LYS A 1 88 ? -32.446 7.153 37.049 1.00 65.19 88 LYS A C 1
ATOM 667 O O . LYS A 1 88 ? -33.647 7.004 36.847 1.00 65.19 88 LYS A O 1
ATOM 672 N N . THR A 1 89 ? -31.540 6.940 36.103 1.00 62.62 89 THR A N 1
ATOM 673 C CA . THR A 1 89 ? -31.942 6.542 34.752 1.00 62.62 89 THR A CA 1
ATOM 674 C C . THR A 1 89 ? -31.110 5.415 34.223 1.00 62.62 89 THR A C 1
ATOM 676 O O . THR A 1 89 ? -29.885 5.433 34.294 1.00 62.62 89 THR A O 1
ATOM 679 N N . VAL A 1 90 ? -31.831 4.480 33.622 1.00 74.38 90 VAL A N 1
ATOM 680 C CA . VAL A 1 90 ? -31.300 3.319 32.953 1.00 74.38 90 VAL A CA 1
ATOM 681 C C . VAL A 1 90 ? -31.682 3.439 31.481 1.00 74.38 90 VAL A C 1
ATOM 683 O O . VAL A 1 90 ? -32.838 3.217 31.127 1.00 74.38 90 VAL A O 1
ATOM 686 N N . THR A 1 91 ? -30.740 3.847 30.627 1.00 89.81 91 THR A N 1
ATOM 687 C CA . THR A 1 91 ? -30.921 3.653 29.179 1.00 89.81 91 THR A CA 1
ATOM 688 C C . THR A 1 91 ? -30.861 2.158 28.884 1.00 89.81 91 THR A C 1
ATOM 690 O O . THR A 1 91 ? -29.976 1.469 29.396 1.00 89.81 91 THR A O 1
ATOM 693 N N . ARG A 1 92 ? -31.811 1.639 28.106 1.00 92.62 92 ARG A N 1
ATOM 694 C CA . ARG A 1 92 ? -32.024 0.198 27.931 1.00 92.62 92 ARG A CA 1
ATOM 695 C C . ARG A 1 92 ? -31.873 -0.232 26.483 1.00 92.62 92 ARG A C 1
ATOM 697 O O . ARG A 1 92 ? -32.500 0.345 25.593 1.00 92.62 92 ARG A O 1
ATOM 704 N N . ALA A 1 93 ? -31.121 -1.306 26.264 1.00 96.56 93 ALA A N 1
ATOM 705 C CA . ALA A 1 93 ? -31.073 -1.998 24.986 1.00 96.56 93 ALA A CA 1
ATOM 706 C C . ALA A 1 93 ? -31.533 -3.455 25.095 1.00 96.56 93 ALA A C 1
ATOM 708 O O . ALA A 1 93 ? -31.222 -4.152 26.060 1.00 96.56 93 ALA A O 1
ATOM 709 N N . LEU A 1 94 ? -32.233 -3.923 24.068 1.00 97.44 94 LEU A N 1
ATOM 710 C CA . LEU A 1 94 ? -32.547 -5.329 23.857 1.00 97.44 94 LEU A CA 1
ATOM 711 C C . LEU A 1 94 ? -31.649 -5.875 22.741 1.00 97.44 94 LEU A C 1
ATOM 713 O O . LEU A 1 94 ? -31.735 -5.394 21.615 1.00 97.44 94 LEU A O 1
ATOM 717 N N . ASP A 1 95 ? -30.801 -6.854 23.046 1.00 97.44 95 ASP A N 1
ATOM 718 C CA . ASP A 1 95 ? -29.919 -7.544 22.094 1.00 97.44 95 ASP A CA 1
ATOM 719 C C . ASP A 1 95 ? -30.580 -8.865 21.664 1.00 97.44 95 ASP A C 1
ATOM 721 O O . ASP A 1 95 ? -30.616 -9.832 22.426 1.00 97.44 95 ASP A O 1
ATOM 725 N N . CYS A 1 96 ? -31.188 -8.881 20.476 1.00 95.94 96 CYS A N 1
ATOM 726 C CA . CYS A 1 96 ? -31.949 -10.008 19.935 1.00 95.94 96 CYS A CA 1
ATOM 727 C C . CYS A 1 96 ? -31.066 -10.870 19.027 1.00 95.94 96 CYS A C 1
ATOM 729 O O . CYS A 1 96 ? -30.582 -10.386 17.999 1.00 95.94 96 CYS A O 1
ATOM 731 N N . GLY A 1 97 ? -30.921 -12.157 19.357 1.00 92.25 97 GLY A N 1
ATOM 732 C CA . GLY A 1 97 ? -29.915 -13.019 18.724 1.00 92.25 97 GLY A CA 1
ATOM 733 C C . GLY A 1 97 ? -28.521 -12.712 19.267 1.00 92.25 97 GLY A C 1
ATOM 734 O O . GLY A 1 97 ? -27.562 -12.575 18.510 1.00 92.25 97 GLY A O 1
ATOM 735 N N . ALA A 1 98 ? -28.428 -12.518 20.586 1.00 93.38 98 ALA A N 1
ATOM 736 C CA . ALA A 1 98 ? -27.236 -11.974 21.227 1.00 93.38 98 ALA A CA 1
ATOM 737 C C . ALA A 1 98 ? -25.990 -12.869 21.074 1.00 93.38 98 ALA A C 1
ATOM 739 O O . ALA A 1 98 ? -24.858 -12.397 21.255 1.00 93.38 98 ALA A O 1
ATOM 740 N N . GLY A 1 99 ? -26.176 -14.162 20.772 1.00 93.75 99 GLY A N 1
ATOM 741 C CA . GLY A 1 99 ? -25.101 -15.139 20.695 1.00 93.75 99 GLY A CA 1
ATOM 742 C C . GLY A 1 99 ? -24.240 -15.108 21.959 1.00 93.75 99 GLY A C 1
ATOM 743 O O . GLY A 1 99 ? -24.741 -15.164 23.080 1.00 93.75 99 GLY A O 1
ATOM 744 N N . ILE A 1 100 ? -22.924 -14.985 21.781 1.00 94.62 100 ILE A N 1
ATOM 745 C CA . ILE A 1 100 ? -21.954 -14.923 22.888 1.00 94.62 100 ILE A CA 1
ATOM 746 C C . ILE A 1 100 ? -21.780 -13.512 23.495 1.00 94.62 100 ILE A C 1
ATOM 748 O O . ILE A 1 100 ? -20.819 -13.271 24.221 1.00 94.62 100 ILE A O 1
ATOM 752 N N . GLY A 1 101 ? -22.670 -12.557 23.192 1.00 94.25 101 GLY A N 1
ATOM 753 C CA . GLY A 1 101 ? -22.700 -11.232 23.830 1.00 94.25 101 GLY A CA 1
ATOM 754 C C . GLY A 1 101 ? -21.755 -10.179 23.240 1.00 94.25 101 GLY A C 1
ATOM 755 O O . GLY A 1 101 ? -21.488 -9.164 23.878 1.00 94.25 101 GLY A O 1
ATOM 756 N N . ARG A 1 102 ? -21.257 -10.370 22.012 1.00 92.44 102 ARG A N 1
ATOM 757 C CA . ARG A 1 102 ? -20.335 -9.419 21.354 1.00 92.44 102 ARG A CA 1
ATOM 758 C C . ARG A 1 102 ? -20.939 -8.036 21.116 1.00 92.44 102 ARG A C 1
ATOM 760 O O . ARG A 1 102 ? -20.269 -7.023 21.315 1.00 92.44 102 ARG A O 1
ATOM 767 N N . VAL A 1 103 ? -22.177 -7.997 20.616 1.00 93.81 103 VAL A N 1
ATOM 768 C CA . VAL A 1 103 ? -22.889 -6.741 20.335 1.00 93.81 103 VAL A CA 1
ATOM 769 C C . VAL A 1 103 ? -23.138 -6.010 21.649 1.00 93.81 103 VAL A C 1
ATOM 771 O O . VAL A 1 103 ? -22.792 -4.832 21.773 1.00 93.81 103 VAL A O 1
ATOM 774 N N . THR A 1 104 ? -23.621 -6.738 22.654 1.00 95.88 104 THR A N 1
ATOM 775 C CA . THR A 1 104 ? -23.724 -6.258 24.031 1.00 95.88 104 THR A CA 1
ATOM 776 C C . THR A 1 104 ? -22.420 -5.637 24.542 1.00 95.88 104 THR A C 1
ATOM 778 O O . THR A 1 104 ? -22.428 -4.471 24.937 1.00 95.88 104 THR A O 1
ATOM 781 N N . GLU A 1 105 ? -21.299 -6.364 24.509 1.00 93.75 105 GLU A N 1
ATOM 782 C CA . GLU A 1 105 ? -20.020 -5.901 25.060 1.00 93.75 105 GLU A CA 1
ATOM 783 C C . GLU A 1 105 ? -19.473 -4.670 24.331 1.00 93.75 105 GLU A C 1
ATOM 785 O O . GLU A 1 105 ? -19.088 -3.678 24.957 1.00 93.75 105 GLU A O 1
ATOM 790 N N . HIS A 1 106 ? -19.377 -4.751 23.004 1.00 92.38 106 HIS A N 1
ATOM 791 C CA . HIS A 1 106 ? -18.581 -3.802 22.232 1.00 92.38 106 HIS A CA 1
ATOM 792 C C . HIS A 1 106 ? -19.401 -2.658 21.634 1.00 92.38 106 HIS A C 1
ATOM 794 O O . HIS A 1 106 ? -18.814 -1.634 21.275 1.00 92.38 106 HIS A O 1
ATOM 800 N N . SER A 1 107 ? -20.726 -2.809 21.529 1.00 93.50 107 SER A N 1
ATOM 801 C CA . SER A 1 107 ? -21.600 -1.833 20.864 1.00 93.50 107 SER A CA 1
ATOM 802 C C . SER A 1 107 ? -22.627 -1.208 21.803 1.00 93.50 107 SER A C 1
ATOM 804 O O . SER A 1 107 ? -22.732 0.016 21.840 1.00 93.50 107 SER A O 1
ATOM 806 N N . LEU A 1 108 ? -23.348 -2.016 22.588 1.00 95.62 108 LEU A N 1
ATOM 807 C CA . LEU A 1 108 ? -24.472 -1.530 23.398 1.00 95.62 108 LEU A CA 1
ATOM 808 C C . LEU A 1 108 ? -24.031 -1.004 24.767 1.00 95.62 108 LEU A C 1
ATOM 810 O O . LEU A 1 108 ? -24.231 0.174 25.045 1.00 95.62 108 LEU A O 1
ATOM 814 N N . LEU A 1 109 ? -23.375 -1.814 25.606 1.00 94.06 109 LEU A N 1
ATOM 815 C CA . LEU A 1 109 ? -22.952 -1.408 26.957 1.00 94.06 109 LEU A CA 1
ATOM 816 C C . LEU A 1 109 ? -22.043 -0.164 27.020 1.00 94.06 109 LEU A C 1
ATOM 818 O O . LEU A 1 109 ? -22.078 0.535 28.036 1.00 94.06 109 LEU A O 1
ATOM 822 N N . PRO A 1 110 ? -21.232 0.169 25.995 1.00 92.81 110 PRO A N 1
ATOM 823 C CA . PRO A 1 110 ? -20.528 1.449 25.962 1.00 92.81 110 PRO A CA 1
ATOM 824 C C . PRO A 1 110 ? -21.455 2.672 25.885 1.00 92.81 110 PRO A C 1
ATOM 826 O O . PRO A 1 110 ? -21.043 3.756 26.287 1.00 92.81 110 PRO A O 1
ATOM 829 N N . LEU A 1 111 ? -22.677 2.512 25.368 1.00 92.62 111 LEU A N 1
ATOM 830 C CA . LEU A 1 111 ? -23.629 3.594 25.094 1.00 92.62 111 LEU A CA 1
ATOM 831 C C . LEU A 1 111 ? -24.819 3.610 26.063 1.00 92.62 111 LEU A C 1
ATOM 833 O O . LEU A 1 111 ? -25.243 4.688 26.491 1.00 92.62 111 LEU A O 1
ATOM 837 N N . VAL A 1 112 ? -25.332 2.425 26.411 1.00 92.56 112 VAL A N 1
ATOM 838 C CA . VAL A 1 112 ? -26.494 2.240 27.288 1.00 92.56 112 VAL A CA 1
ATOM 839 C C . VAL A 1 112 ? -26.118 1.657 28.649 1.00 92.56 112 VAL A C 1
ATOM 841 O O . VAL A 1 112 ? -25.000 1.176 28.852 1.00 92.56 112 VAL A O 1
ATOM 844 N N . ASP A 1 113 ? -27.047 1.712 29.595 1.00 90.38 113 ASP A N 1
ATOM 845 C CA . ASP A 1 113 ? -26.816 1.331 30.987 1.00 90.38 113 ASP A CA 1
ATOM 846 C C . ASP A 1 113 ? -27.259 -0.117 31.258 1.00 90.38 113 ASP A C 1
ATOM 848 O O . ASP A 1 113 ? -26.536 -0.889 31.880 1.00 90.38 113 ASP A O 1
ATOM 852 N N . GLU A 1 114 ? -28.389 -0.541 30.705 1.00 92.19 114 GLU A N 1
ATOM 853 C CA . GLU A 1 114 ? -28.935 -1.891 30.866 1.00 92.19 114 GLU A CA 1
ATOM 854 C C . GLU A 1 114 ? -29.092 -2.574 29.514 1.00 92.19 114 GLU A C 1
ATOM 856 O O . GLU A 1 114 ? -29.649 -2.004 28.577 1.00 92.19 114 GLU A O 1
ATOM 861 N N . VAL A 1 115 ? -28.603 -3.808 29.408 1.00 95.62 115 VAL A N 1
ATOM 862 C CA . VAL A 1 115 ? -28.760 -4.624 28.201 1.00 95.62 115 VAL A CA 1
ATOM 863 C C . VAL A 1 115 ? -29.425 -5.946 28.547 1.00 95.62 115 VAL A C 1
ATOM 865 O O . VAL A 1 115 ? -28.981 -6.657 29.446 1.00 95.62 115 VAL A O 1
ATOM 868 N N . HIS A 1 116 ? -30.491 -6.287 27.833 1.00 95.88 116 HIS A N 1
ATOM 869 C CA . HIS A 1 116 ? -31.139 -7.591 27.910 1.00 95.88 116 HIS A CA 1
ATOM 870 C C . HIS A 1 116 ? -30.731 -8.411 26.690 1.00 95.88 116 HIS A C 1
ATOM 872 O O . HIS A 1 116 ? -31.096 -8.071 25.570 1.00 95.88 116 HIS A O 1
ATOM 878 N N . LEU A 1 117 ? -29.977 -9.484 26.910 1.00 96.81 117 LEU A N 1
ATOM 879 C CA . LEU A 1 117 ? -29.583 -10.437 25.881 1.00 96.81 117 LEU A CA 1
ATOM 880 C C . LEU A 1 117 ? -30.683 -11.483 25.735 1.00 96.81 117 LEU A C 1
ATOM 882 O O . LEU A 1 117 ? -31.021 -12.146 26.716 1.00 96.81 117 LEU A O 1
ATOM 886 N N . VAL A 1 118 ? -31.220 -11.646 24.529 1.00 95.44 118 VAL A N 1
ATOM 887 C CA . VAL A 1 118 ? -32.207 -12.678 24.198 1.00 95.44 118 VAL A CA 1
ATOM 888 C C . VAL A 1 118 ? -31.614 -13.609 23.156 1.00 95.44 118 VAL A C 1
ATOM 890 O O . VAL A 1 118 ? -31.272 -13.188 22.050 1.00 95.44 118 VAL A O 1
ATOM 893 N N . GLU A 1 119 ? -31.491 -14.879 23.518 1.00 94.31 119 GLU A N 1
ATOM 894 C CA . GLU A 1 119 ? -30.859 -15.894 22.680 1.00 94.31 119 GLU A CA 1
ATOM 895 C C . GLU A 1 119 ? -31.475 -17.269 22.985 1.00 94.31 119 GLU A C 1
ATOM 897 O O . GLU A 1 119 ? -31.480 -17.687 24.145 1.00 94.31 119 GLU A O 1
ATOM 902 N N . PRO A 1 120 ? -32.023 -17.987 21.990 1.00 91.75 120 PRO A N 1
ATOM 903 C CA . PRO A 1 120 ? -32.593 -19.314 22.214 1.00 91.75 120 PRO A CA 1
ATOM 904 C C . PRO A 1 120 ? -31.553 -20.404 22.533 1.00 91.75 120 PRO A C 1
ATOM 906 O O . PRO A 1 120 ? -31.918 -21.408 23.145 1.00 91.75 120 PRO A O 1
ATOM 909 N N . VAL A 1 121 ? -30.284 -20.237 22.141 1.00 92.75 121 VAL A N 1
ATOM 910 C CA . VAL A 1 121 ? -29.216 -21.236 22.330 1.00 92.75 121 VAL A CA 1
ATOM 911 C C . VAL A 1 121 ? -28.501 -21.018 23.667 1.00 92.75 121 VAL A C 1
ATOM 913 O O . VAL A 1 121 ? -27.627 -20.158 23.810 1.00 92.75 121 VAL A O 1
ATOM 916 N N . HIS A 1 122 ? -28.843 -21.832 24.668 1.00 92.19 122 HIS A N 1
ATOM 917 C CA . HIS A 1 122 ? -28.431 -21.625 26.064 1.00 92.19 122 HIS A CA 1
ATOM 918 C C . HIS A 1 122 ? -26.906 -21.537 26.258 1.00 92.19 122 HIS A C 1
ATOM 920 O O . HIS A 1 122 ? -26.413 -20.681 26.995 1.00 92.19 122 HIS A O 1
ATOM 926 N N . LYS A 1 123 ? -26.127 -22.388 25.576 1.00 94.81 123 LYS A N 1
ATOM 927 C CA . LYS A 1 123 ? -24.657 -22.394 25.703 1.00 94.81 123 LYS A CA 1
ATOM 928 C C . LYS A 1 123 ? -24.003 -21.076 25.269 1.00 94.81 123 LYS A C 1
ATOM 930 O O . LYS A 1 123 ? -22.944 -20.734 25.789 1.00 94.81 123 LYS A O 1
ATOM 935 N N . PHE A 1 124 ? -24.615 -20.329 24.346 1.00 95.81 124 PHE A N 1
ATOM 936 C CA . PHE A 1 124 ? -24.088 -19.038 23.913 1.00 95.81 124 PHE A CA 1
ATOM 937 C C . PHE A 1 124 ? -24.262 -17.983 25.004 1.00 95.81 124 PHE A C 1
ATOM 939 O O . PHE A 1 124 ? -23.313 -17.257 25.293 1.00 95.81 124 PHE A O 1
ATOM 946 N N . LEU A 1 125 ? -25.405 -17.975 25.698 1.00 94.38 125 LEU A N 1
ATOM 947 C CA . LEU A 1 125 ? -25.609 -17.104 26.859 1.00 94.38 125 LEU A CA 1
ATOM 948 C C . LEU A 1 125 ? -24.722 -17.481 28.044 1.00 94.38 125 LEU A C 1
ATOM 950 O O . LEU A 1 125 ? -24.277 -16.588 28.759 1.00 94.38 125 LEU A O 1
ATOM 954 N N . LEU A 1 126 ? -24.425 -18.767 28.254 1.00 94.69 126 LEU A N 1
ATOM 955 C CA . LEU A 1 126 ? -23.453 -19.176 29.274 1.00 94.69 126 LEU A CA 1
ATOM 956 C C . LEU A 1 126 ? -22.055 -18.629 28.976 1.00 94.69 126 LEU A C 1
ATOM 958 O O . LEU A 1 126 ? -21.382 -18.135 29.881 1.00 94.69 126 LEU A O 1
ATOM 962 N N . GLU A 1 127 ? -21.631 -18.678 27.714 1.00 95.81 127 GLU A N 1
ATOM 963 C CA . GLU A 1 127 ? -20.360 -18.096 27.292 1.00 95.81 127 GLU A CA 1
ATOM 964 C C . GLU A 1 127 ? -20.380 -16.564 27.417 1.00 95.81 127 GLU A C 1
ATOM 966 O O . GLU A 1 127 ? -19.448 -15.977 27.968 1.00 95.81 127 GLU A O 1
ATOM 971 N N . ALA A 1 128 ? -21.476 -15.908 27.021 1.00 95.81 128 ALA A N 1
ATOM 972 C CA . ALA A 1 128 ? -21.670 -14.474 27.237 1.00 95.81 128 ALA A CA 1
ATOM 973 C C . ALA A 1 128 ? -21.577 -14.116 28.728 1.00 95.81 128 ALA A C 1
ATOM 975 O O . ALA A 1 128 ? -20.879 -13.178 29.109 1.00 95.81 128 ALA A O 1
ATOM 976 N N . LYS A 1 129 ? -22.227 -14.898 29.597 1.00 95.56 129 LYS A N 1
ATOM 977 C CA . LYS A 1 129 ? -22.185 -14.728 31.052 1.00 95.56 129 LYS A CA 1
ATOM 978 C C . LYS A 1 129 ? -20.770 -14.893 31.589 1.00 95.56 129 LYS A C 1
ATOM 980 O O . LYS A 1 129 ? -20.334 -14.066 32.389 1.00 95.56 129 LYS A O 1
ATOM 985 N N . ARG A 1 130 ? -20.043 -15.918 31.148 1.00 94.62 130 ARG A N 1
ATOM 986 C CA . ARG A 1 130 ? -18.646 -16.143 31.533 1.00 94.62 130 ARG A CA 1
ATOM 987 C C . ARG A 1 130 ? -17.768 -14.945 31.166 1.00 94.62 130 ARG A C 1
ATOM 989 O O . ARG A 1 130 ? -17.031 -14.455 32.019 1.00 94.62 130 ARG A O 1
ATOM 996 N N . ASN A 1 131 ? -17.904 -14.448 29.940 1.00 93.12 131 ASN A N 1
ATOM 997 C CA . ASN A 1 131 ? -17.116 -13.327 29.426 1.00 93.12 131 ASN A CA 1
ATOM 998 C C . ASN A 1 131 ? -17.541 -11.984 30.033 1.00 93.12 131 ASN A C 1
ATOM 1000 O O . ASN A 1 131 ? -16.718 -11.081 30.170 1.00 93.12 131 ASN A O 1
ATOM 1004 N N . SER A 1 132 ? -18.789 -11.864 30.498 1.00 94.19 132 SER A N 1
ATOM 1005 C CA . SER A 1 132 ? -19.314 -10.618 31.067 1.00 94.19 132 SER A CA 1
ATOM 1006 C C . SER A 1 132 ? -18.580 -10.101 32.304 1.00 94.19 132 SER A C 1
ATOM 1008 O O . SER A 1 132 ? -18.616 -8.903 32.579 1.00 94.19 132 SER A O 1
ATOM 1010 N N . CYS A 1 133 ? -17.850 -10.965 33.012 1.00 88.19 133 CYS A N 1
ATOM 1011 C CA . CYS A 1 133 ? -16.963 -10.571 34.109 1.00 88.19 133 CYS A CA 1
ATOM 1012 C C . CYS A 1 133 ? -15.762 -9.723 33.636 1.00 88.19 133 CYS A C 1
ATOM 1014 O O . CYS A 1 133 ? -15.186 -8.955 34.412 1.00 88.19 133 CYS A O 1
ATOM 1016 N N . GLU A 1 134 ? -15.374 -9.857 32.367 1.00 90.19 134 GLU A N 1
ATOM 1017 C CA . GLU A 1 134 ? -14.237 -9.166 31.752 1.00 90.19 134 GLU A CA 1
ATOM 1018 C C . GLU A 1 134 ? -14.652 -7.953 30.904 1.00 90.19 134 GLU A C 1
ATOM 1020 O O . GLU A 1 134 ? -13.803 -7.151 30.509 1.00 90.19 134 GLU A O 1
ATOM 1025 N N . TRP A 1 135 ? -15.954 -7.761 30.669 1.00 93.12 135 TRP A N 1
ATOM 1026 C CA . TRP A 1 135 ? -16.468 -6.643 29.880 1.00 93.12 135 TRP A CA 1
ATOM 1027 C C . TRP A 1 135 ? -16.150 -5.308 30.552 1.00 93.12 135 TRP A C 1
ATOM 1029 O O . TRP A 1 135 ? -16.700 -4.970 31.602 1.00 93.12 135 TRP A O 1
ATOM 1039 N N . LYS A 1 136 ? -15.298 -4.503 29.908 1.00 90.94 136 LYS A N 1
ATOM 1040 C CA . LYS A 1 136 ? -14.829 -3.209 30.438 1.00 90.94 136 LYS A CA 1
ATOM 1041 C C . LYS A 1 136 ? -15.953 -2.297 30.954 1.00 90.94 136 LYS A C 1
ATOM 1043 O O . LYS A 1 136 ? -15.764 -1.736 32.032 1.00 90.94 136 LYS A O 1
ATOM 1048 N N . PRO A 1 137 ? -17.113 -2.149 30.275 1.00 89.25 137 PRO A N 1
ATOM 1049 C CA . PRO A 1 137 ? -18.208 -1.336 30.807 1.00 89.25 137 PRO A CA 1
ATOM 1050 C C . PRO A 1 137 ? -18.748 -1.832 32.159 1.00 89.25 137 PRO A C 1
ATOM 1052 O O . PRO A 1 137 ? -19.111 -1.021 33.002 1.00 89.25 137 PRO A O 1
ATOM 1055 N N . LEU A 1 138 ? -18.761 -3.146 32.410 1.00 90.75 138 LEU A N 1
ATOM 1056 C CA . LEU A 1 138 ? -19.208 -3.731 33.683 1.00 90.75 138 LEU A CA 1
ATOM 1057 C C . LEU A 1 138 ? -18.108 -3.718 34.764 1.00 90.75 138 LEU A C 1
ATOM 1059 O O . LEU A 1 138 ? -18.389 -3.906 35.944 1.00 90.75 138 LEU A O 1
ATOM 1063 N N . GLN A 1 139 ? -16.853 -3.440 34.412 1.00 89.00 139 GLN A N 1
ATOM 1064 C CA . GLN A 1 139 ? -15.769 -3.289 35.393 1.00 89.00 139 GLN A CA 1
ATOM 1065 C C . GLN A 1 139 ? -15.705 -1.890 36.031 1.00 89.00 139 GLN A C 1
ATOM 1067 O O . GLN A 1 139 ? -14.970 -1.695 37.002 1.00 89.00 139 GLN A O 1
ATOM 1072 N N . GLN A 1 140 ? -16.461 -0.926 35.501 1.00 83.81 140 GLN A N 1
ATOM 1073 C CA . GLN A 1 140 ? -16.533 0.446 36.010 1.00 83.81 140 GLN A CA 1
ATOM 1074 C C . GLN A 1 140 ? -17.268 0.514 37.363 1.00 83.81 140 GLN A C 1
ATOM 1076 O O . GLN A 1 140 ? -18.048 -0.374 37.708 1.00 83.81 140 GLN A O 1
ATOM 1081 N N . SER A 1 141 ? -17.011 1.575 38.131 1.00 83.94 141 SER A N 1
ATOM 1082 C CA . SER A 1 141 ? -17.823 2.021 39.276 1.00 83.94 141 SER A CA 1
ATOM 1083 C C . SER A 1 141 ? -18.856 3.054 38.821 1.00 83.94 141 SER A C 1
ATOM 1085 O O . SER A 1 141 ? -18.714 3.632 37.743 1.00 83.94 141 SER A O 1
ATOM 1087 N N . GLU A 1 142 ? -19.892 3.313 39.624 1.00 81.81 142 GLU A N 1
ATOM 1088 C CA . GLU A 1 142 ? -20.891 4.340 39.292 1.00 81.81 142 GLU A CA 1
ATOM 1089 C C . GLU A 1 142 ? -20.207 5.692 39.041 1.00 81.81 142 GLU A C 1
ATOM 1091 O O . GLU A 1 142 ? -20.450 6.321 38.027 1.00 81.81 142 GLU A O 1
ATOM 1096 N N . GLU A 1 143 ? -19.226 6.067 39.860 1.00 80.12 143 GLU A N 1
ATOM 1097 C CA . GLU A 1 143 ? -18.448 7.307 39.713 1.00 80.12 143 GLU A CA 1
ATOM 1098 C C . GLU A 1 143 ? -17.580 7.377 38.444 1.00 80.12 143 GLU A C 1
ATOM 1100 O O . GLU A 1 143 ? -17.271 8.465 37.971 1.00 80.12 143 GLU A O 1
ATOM 1105 N N . THR A 1 144 ? -17.155 6.234 37.897 1.00 82.25 144 THR A N 1
ATOM 1106 C CA . THR A 1 144 ? -16.292 6.180 36.698 1.00 82.25 144 THR A CA 1
ATOM 1107 C C . THR A 1 144 ? -17.073 5.913 35.412 1.00 82.25 144 THR A C 1
ATOM 1109 O O . THR A 1 144 ? -16.517 6.019 34.318 1.00 82.25 144 THR A O 1
ATOM 1112 N N . SER A 1 145 ? -18.364 5.593 35.529 1.00 84.25 145 SER A N 1
ATOM 1113 C CA . SER A 1 145 ? -19.290 5.506 34.403 1.00 84.25 145 SER A CA 1
ATOM 1114 C C . SER A 1 145 ? -19.512 6.903 33.801 1.00 84.25 145 SER A C 1
ATOM 1116 O O . SER A 1 145 ? -19.751 7.847 34.558 1.00 84.25 145 SER A O 1
ATOM 1118 N N . PRO A 1 146 ? -19.506 7.070 32.460 1.00 81.94 146 PRO A N 1
ATOM 1119 C CA . PRO A 1 146 ? -19.601 8.384 31.807 1.00 81.94 146 PRO A CA 1
ATOM 1120 C C . PRO A 1 146 ? -20.806 9.245 32.214 1.00 81.94 146 PRO A C 1
ATOM 1122 O O . PRO A 1 146 ? -20.752 10.466 32.100 1.00 81.94 146 PRO A O 1
ATOM 1125 N N . PHE A 1 147 ? -21.890 8.616 32.676 1.00 85.12 147 PHE A N 1
ATOM 1126 C CA . PHE A 1 147 ? -23.126 9.291 33.086 1.00 85.12 147 PHE A CA 1
ATOM 1127 C C . PHE A 1 147 ? -23.454 9.109 34.569 1.00 85.12 147 PHE A C 1
ATOM 1129 O O . PHE A 1 147 ? -24.576 9.381 34.988 1.00 85.12 147 PHE A O 1
ATOM 1136 N N . HIS A 1 148 ? -22.500 8.619 35.362 1.00 83.06 148 HIS A N 1
ATOM 1137 C CA . HIS A 1 148 ? -22.731 8.192 36.739 1.00 83.06 148 HIS A CA 1
ATOM 1138 C C . HIS A 1 148 ? -23.942 7.259 36.885 1.00 83.06 148 HIS A C 1
ATOM 1140 O O . HIS A 1 148 ? -24.800 7.449 37.746 1.00 83.06 148 HIS A O 1
ATOM 1146 N N . ALA A 1 149 ? -24.046 6.304 35.959 1.00 82.06 149 ALA A N 1
ATOM 1147 C CA . ALA A 1 149 ? -25.170 5.390 35.847 1.00 82.06 149 ALA A CA 1
ATOM 1148 C C . ALA A 1 149 ? -24.710 3.948 36.027 1.00 82.06 149 ALA A C 1
ATOM 1150 O O . ALA A 1 149 ? -23.606 3.563 35.609 1.00 82.06 149 ALA A O 1
ATOM 1151 N N . LYS A 1 150 ? -25.587 3.156 36.643 1.00 84.31 150 LYS A N 1
ATOM 1152 C CA . LYS A 1 150 ? -25.327 1.762 36.951 1.00 84.31 150 LYS A CA 1
ATOM 1153 C C . LYS A 1 150 ? -25.477 0.882 35.713 1.00 84.31 150 LYS A C 1
ATOM 1155 O O . LYS A 1 150 ? -26.523 0.922 35.074 1.00 84.31 150 LYS A O 1
ATOM 1160 N N . LYS A 1 151 ? -24.475 0.043 35.424 1.00 89.19 151 LYS A N 1
ATOM 1161 C CA . LYS A 1 151 ? -24.509 -0.885 34.285 1.00 89.19 151 LYS A CA 1
ATOM 1162 C C . LYS A 1 151 ? -24.912 -2.309 34.671 1.00 89.19 151 LYS A C 1
ATOM 1164 O O . LYS A 1 151 ? -24.454 -2.829 35.694 1.00 89.19 151 LYS A O 1
ATOM 1169 N N . VAL A 1 152 ? -25.760 -2.941 33.859 1.00 91.75 152 VAL A N 1
ATOM 1170 C CA . VAL A 1 152 ? -26.245 -4.315 34.076 1.00 91.75 152 VAL A CA 1
ATOM 1171 C C . VAL A 1 152 ? -26.522 -5.046 32.759 1.00 91.75 152 VAL A C 1
ATOM 1173 O O . VAL A 1 152 ? -26.987 -4.455 31.789 1.00 91.75 152 VAL A O 1
ATOM 1176 N N . ALA A 1 153 ? -26.243 -6.348 32.735 1.00 94.75 153 ALA A N 1
ATOM 1177 C CA . ALA A 1 153 ? -26.588 -7.259 31.651 1.00 94.75 153 ALA A CA 1
ATOM 1178 C C . ALA A 1 153 ? -27.498 -8.385 32.169 1.00 94.75 153 ALA A C 1
ATOM 1180 O O . ALA A 1 153 ? -27.128 -9.100 33.107 1.00 94.75 153 ALA A O 1
ATOM 1181 N N . TYR A 1 154 ? -28.673 -8.544 31.559 1.00 94.12 154 TYR A N 1
ATOM 1182 C CA . TYR A 1 154 ? -29.624 -9.628 31.822 1.00 94.12 154 TYR A CA 1
ATOM 1183 C C . TYR A 1 154 ? -29.592 -10.659 30.698 1.00 94.12 154 TYR A C 1
ATOM 1185 O O . TYR A 1 154 ? -29.441 -10.296 29.537 1.00 94.12 154 TYR A O 1
ATOM 1193 N N . PHE A 1 155 ? -29.788 -11.931 31.032 1.00 94.56 155 PHE A N 1
ATOM 1194 C CA . PHE A 1 155 ? -29.675 -13.045 30.093 1.00 94.56 155 PHE A CA 1
ATOM 1195 C C . PHE A 1 155 ? -31.006 -13.800 30.032 1.00 94.56 155 PHE A C 1
ATOM 1197 O O . PHE A 1 155 ? -31.480 -14.300 31.051 1.00 94.56 155 PHE A O 1
ATOM 1204 N N . HIS A 1 156 ? -31.603 -13.881 28.843 1.00 93.50 156 HIS A N 1
ATOM 1205 C CA . HIS A 1 156 ? -32.925 -14.466 28.619 1.00 93.50 156 HIS A CA 1
ATOM 1206 C C . HIS A 1 156 ? -32.839 -15.574 27.574 1.00 93.50 156 HIS A C 1
ATOM 1208 O O . HIS A 1 156 ? -32.764 -15.313 26.371 1.00 93.50 156 HIS A O 1
ATOM 1214 N N . THR A 1 157 ? -32.877 -16.822 28.037 1.00 92.19 157 THR A N 1
ATOM 1215 C CA . THR A 1 157 ? -32.880 -17.990 27.150 1.00 92.19 157 THR A CA 1
ATOM 1216 C C . THR A 1 157 ? -34.275 -18.196 26.568 1.00 92.19 157 THR A C 1
ATOM 1218 O O . THR A 1 157 ? -35.107 -18.887 27.157 1.00 92.19 157 THR A O 1
ATOM 1221 N N . SER A 1 158 ? -34.573 -17.549 25.443 1.00 90.81 158 SER A N 1
ATOM 1222 C CA . SER A 1 158 ? -35.896 -17.611 24.819 1.00 90.81 158 SER A CA 1
ATOM 1223 C C . SER A 1 158 ? -35.827 -17.329 23.317 1.00 90.81 158 SER A C 1
ATOM 1225 O O . SER A 1 158 ? -35.076 -16.447 22.898 1.00 90.81 158 SER A O 1
ATOM 1227 N N . PRO A 1 159 ? -36.618 -18.029 22.485 1.00 90.06 159 PRO A N 1
ATOM 1228 C CA . PRO A 1 159 ? -36.839 -17.614 21.107 1.00 90.06 159 PRO A CA 1
ATOM 1229 C C . PRO A 1 159 ? -37.705 -16.342 21.060 1.00 90.06 159 PRO A C 1
ATOM 1231 O O . PRO A 1 159 ? -38.596 -16.152 21.892 1.00 90.06 159 PRO A O 1
ATOM 1234 N N . LEU A 1 160 ? -37.501 -15.485 20.053 1.00 90.44 160 LEU A N 1
ATOM 1235 C CA . LEU A 1 160 ? -38.199 -14.192 19.952 1.00 90.44 160 LEU A CA 1
ATOM 1236 C C . LEU A 1 160 ? -39.731 -14.330 19.893 1.00 90.44 160 LEU A C 1
ATOM 1238 O O . LEU A 1 160 ? -40.435 -13.476 20.420 1.00 90.44 160 LEU A O 1
ATOM 1242 N N . GLN A 1 161 ? -40.257 -15.436 19.352 1.00 88.12 161 GLN A N 1
ATOM 1243 C CA . GLN A 1 161 ? -41.698 -15.731 19.297 1.00 88.12 161 GLN A CA 1
ATOM 1244 C C . GLN A 1 161 ? -42.356 -15.854 20.680 1.00 88.12 161 GLN A C 1
ATOM 1246 O O . GLN A 1 161 ? -43.579 -15.780 20.790 1.00 88.12 161 GLN A O 1
ATOM 1251 N N . ARG A 1 162 ? -41.569 -16.116 21.731 1.00 87.75 162 ARG A N 1
ATOM 1252 C CA . ARG A 1 162 ? -42.054 -16.321 23.105 1.00 87.75 162 ARG A CA 1
ATOM 1253 C C . ARG A 1 162 ? -41.496 -15.297 24.087 1.00 87.75 162 ARG A C 1
ATOM 1255 O O . ARG A 1 162 ? -41.775 -15.404 25.279 1.00 87.75 162 ARG A O 1
ATOM 1262 N N . PHE A 1 163 ? -40.696 -14.339 23.627 1.00 91.12 163 PHE A N 1
ATOM 1263 C CA . PHE A 1 163 ? -40.066 -13.363 24.503 1.00 91.12 163 PHE A CA 1
ATOM 1264 C C . PHE A 1 163 ? -41.012 -12.178 24.793 1.00 91.12 163 PHE A C 1
ATOM 1266 O O . PHE A 1 163 ? -41.372 -11.445 23.871 1.00 91.12 163 PHE A O 1
ATOM 1273 N N . PRO A 1 164 ? -41.414 -11.948 26.059 1.00 90.94 164 PRO A N 1
ATOM 1274 C CA . PRO A 1 164 ? -42.294 -10.841 26.424 1.00 90.94 164 PRO A CA 1
ATOM 1275 C C . PRO A 1 164 ? -41.523 -9.511 26.470 1.00 90.94 164 PRO A C 1
ATOM 1277 O O . PRO A 1 164 ? -41.029 -9.100 27.518 1.00 90.94 164 PRO A O 1
ATOM 1280 N N . ILE A 1 165 ? -41.445 -8.802 25.341 1.00 91.81 165 ILE A N 1
ATOM 1281 C CA . ILE A 1 165 ? -40.595 -7.605 25.189 1.00 91.81 165 ILE A CA 1
ATOM 1282 C C . ILE A 1 165 ? -40.884 -6.467 26.183 1.00 91.81 165 ILE A C 1
ATOM 1284 O O . ILE A 1 165 ? -39.971 -5.747 26.574 1.00 91.81 165 ILE A O 1
ATOM 1288 N N . SER A 1 166 ? -42.136 -6.304 26.617 1.00 90.19 166 SER A N 1
ATOM 1289 C CA . SER A 1 166 ? -42.542 -5.280 27.592 1.00 90.19 166 SER A CA 1
ATOM 1290 C C . SER A 1 166 ? -42.436 -5.747 29.047 1.00 90.19 166 SER A C 1
ATOM 1292 O O . SER A 1 166 ? -42.518 -4.924 29.958 1.00 90.19 166 SER A O 1
ATOM 1294 N N . ARG A 1 167 ? -42.257 -7.053 29.276 1.00 90.38 167 ARG A N 1
ATOM 1295 C CA . ARG A 1 167 ? -42.166 -7.693 30.598 1.00 90.38 167 ARG A CA 1
ATOM 1296 C C . ARG A 1 167 ? -41.051 -8.745 30.628 1.00 90.38 167 ARG A C 1
ATOM 1298 O O . ARG A 1 167 ? -41.314 -9.925 30.879 1.00 90.38 167 ARG A O 1
ATOM 1305 N N . PRO A 1 168 ? -39.805 -8.357 30.301 1.00 88.69 168 PRO A N 1
ATOM 1306 C CA . PRO A 1 168 ? -38.727 -9.302 30.023 1.00 88.69 168 PRO A CA 1
ATOM 1307 C C . PRO A 1 168 ? -38.357 -10.165 31.236 1.00 88.69 168 PRO A C 1
ATOM 1309 O O . PRO A 1 168 ? -37.835 -11.265 31.064 1.00 88.69 168 PRO A O 1
ATOM 1312 N N . TYR A 1 169 ? -38.658 -9.716 32.456 1.00 84.62 169 TYR A N 1
ATOM 1313 C CA . TYR A 1 169 ? -38.361 -10.446 33.689 1.00 84.62 169 TYR A CA 1
ATOM 1314 C C . TYR A 1 169 ? -39.264 -11.671 33.886 1.00 84.62 169 TYR A C 1
ATOM 1316 O O . TYR A 1 169 ? -38.892 -12.610 34.586 1.00 84.62 169 TYR A O 1
ATOM 1324 N N . THR A 1 170 ? -40.410 -11.716 33.202 1.00 77.56 170 THR A N 1
ATOM 1325 C CA . THR A 1 170 ? -41.319 -12.876 33.191 1.00 77.56 170 THR A CA 1
ATOM 1326 C C . THR A 1 170 ? -40.897 -13.984 32.220 1.00 77.56 170 THR A C 1
ATOM 1328 O O . THR A 1 170 ? -41.519 -15.045 32.190 1.00 77.56 170 THR A O 1
ATOM 1331 N N . SER A 1 171 ? -39.839 -13.770 31.429 1.00 72.00 171 SER A N 1
ATOM 1332 C CA . SER A 1 171 ? -39.395 -14.713 30.392 1.00 72.00 171 SER A CA 1
ATOM 1333 C C . SER A 1 171 ? -38.786 -16.010 30.949 1.00 72.00 171 SER A C 1
ATOM 1335 O O . SER A 1 171 ? -38.776 -17.033 30.263 1.00 72.00 171 SER A O 1
ATOM 1337 N N . VAL A 1 172 ? -38.323 -16.002 32.204 1.00 61.19 172 VAL A N 1
ATOM 1338 C CA . VAL A 1 172 ? -37.639 -17.135 32.842 1.00 61.19 172 VAL A CA 1
ATOM 1339 C C . VAL A 1 172 ? -38.623 -17.950 33.686 1.00 61.19 172 VAL A C 1
ATOM 1341 O O . VAL A 1 172 ? -38.631 -17.881 34.912 1.00 61.19 172 VAL A O 1
ATOM 1344 N N . ALA A 1 173 ? -39.479 -18.733 33.028 1.00 50.31 173 ALA A N 1
ATOM 1345 C CA . ALA A 1 173 ? -40.402 -19.641 33.719 1.00 50.31 173 ALA A CA 1
ATOM 1346 C C . ALA A 1 173 ? -39.746 -20.975 34.138 1.00 50.31 173 ALA A C 1
ATOM 1348 O O . ALA A 1 173 ? -40.270 -21.670 35.007 1.00 50.31 173 ALA A O 1
ATOM 1349 N N . ASN A 1 174 ? -38.610 -21.345 33.532 1.00 61.72 174 ASN A N 1
ATOM 1350 C CA . ASN A 1 174 ? -37.942 -22.623 33.772 1.00 61.72 174 ASN A CA 1
ATOM 1351 C C . ASN A 1 174 ? -36.668 -22.422 34.610 1.00 61.72 174 ASN A C 1
ATOM 1353 O O . ASN A 1 174 ? -35.722 -21.779 34.154 1.00 61.72 174 ASN A O 1
ATOM 1357 N N . ALA A 1 175 ? -36.646 -22.958 35.834 1.00 62.03 175 ALA A N 1
ATOM 1358 C CA . ALA A 1 175 ? -35.573 -22.721 36.807 1.00 62.03 175 ALA A CA 1
ATOM 1359 C C . ALA A 1 175 ? -34.184 -23.178 36.317 1.00 62.03 175 ALA A C 1
ATOM 1361 O O . ALA A 1 175 ? -33.179 -22.597 36.715 1.00 62.03 175 ALA A O 1
ATOM 1362 N N . GLU A 1 176 ? -34.128 -24.175 35.429 1.00 65.75 176 GLU A N 1
ATOM 1363 C CA . GLU A 1 176 ? -32.883 -24.741 34.885 1.00 65.75 176 GLU A CA 1
ATOM 1364 C C . GLU A 1 176 ? -32.171 -23.830 33.872 1.00 65.75 176 GLU A C 1
ATOM 1366 O O . GLU A 1 176 ? -30.964 -23.950 33.692 1.00 65.75 176 GLU A O 1
ATOM 1371 N N . LEU A 1 177 ? -32.894 -22.905 33.230 1.00 75.38 177 LEU A N 1
ATOM 1372 C CA . LEU A 1 177 ? -32.355 -21.991 32.209 1.00 75.38 177 LEU A CA 1
ATOM 1373 C C . LEU A 1 177 ? -32.133 -20.571 32.749 1.00 75.38 177 LEU A C 1
ATOM 1375 O O . LEU A 1 177 ? -31.897 -19.634 31.980 1.00 75.38 177 LEU A O 1
ATOM 1379 N N . LYS A 1 178 ? -32.255 -20.392 34.071 1.00 83.56 178 LYS A N 1
ATOM 1380 C CA . LYS A 1 178 ? -32.080 -19.099 34.728 1.00 83.56 178 LYS A CA 1
ATOM 1381 C C . LYS A 1 178 ? -30.596 -18.760 34.829 1.00 83.56 178 LYS A C 1
ATOM 1383 O O . LYS A 1 178 ? -29.840 -19.426 35.531 1.00 83.56 178 LYS A O 1
ATOM 1388 N N . ILE A 1 179 ? -30.205 -17.668 34.183 1.00 88.69 179 ILE A N 1
ATOM 1389 C CA . ILE A 1 179 ? -28.860 -17.103 34.274 1.00 88.69 179 ILE A CA 1
ATOM 1390 C C . ILE A 1 179 ? -28.950 -15.800 35.068 1.00 88.69 179 ILE A C 1
ATOM 1392 O O . ILE A 1 179 ? -29.665 -14.872 34.692 1.00 88.69 179 ILE A O 1
ATOM 1396 N N . GLU A 1 180 ? -28.226 -15.729 36.186 1.00 89.56 180 GLU A N 1
ATOM 1397 C CA . GLU A 1 180 ? -28.200 -14.526 37.020 1.00 89.56 180 GLU A CA 1
ATOM 1398 C C . GLU A 1 180 ? -27.583 -13.340 36.255 1.00 89.56 180 GLU A C 1
ATOM 1400 O O . GLU A 1 180 ? -26.603 -13.524 35.519 1.00 89.56 180 GLU A O 1
ATOM 1405 N N . PRO A 1 181 ? -28.092 -12.110 36.435 1.00 91.19 181 PRO A N 1
ATOM 1406 C CA . PRO A 1 181 ? -27.567 -10.938 35.745 1.00 91.19 181 PRO A CA 1
ATOM 1407 C C . PRO A 1 181 ? -26.116 -10.643 36.134 1.00 91.19 181 PRO A C 1
ATOM 1409 O O . PRO A 1 181 ? -25.642 -11.008 37.213 1.00 91.19 181 PRO A O 1
ATOM 1412 N N . THR A 1 182 ? -25.383 -9.979 35.243 1.00 92.12 182 THR A N 1
ATOM 1413 C CA . THR A 1 182 ? -24.062 -9.420 35.557 1.00 92.12 182 THR A CA 1
ATOM 1414 C C . THR A 1 182 ? -24.223 -7.938 35.797 1.00 92.12 182 THR A C 1
ATOM 1416 O O . THR A 1 182 ? -24.640 -7.192 34.916 1.00 92.12 182 THR A O 1
ATOM 1419 N N . VAL A 1 183 ? -23.900 -7.517 37.009 1.00 88.94 183 VAL A N 1
ATOM 1420 C CA . VAL A 1 183 ? -23.972 -6.123 37.426 1.00 88.94 183 VAL A CA 1
ATOM 1421 C C . VAL A 1 183 ? -22.559 -5.567 37.480 1.00 88.94 183 VAL A C 1
ATOM 1423 O O . VAL A 1 183 ? -21.612 -6.307 37.753 1.00 88.94 183 VAL A O 1
ATOM 1426 N N . MET A 1 184 ? -22.416 -4.268 37.232 1.00 85.81 184 MET A N 1
ATOM 1427 C CA . MET A 1 184 ? -21.139 -3.599 37.420 1.00 85.81 184 MET A CA 1
ATOM 1428 C C . MET A 1 184 ? -20.555 -3.813 38.829 1.00 85.81 184 MET A C 1
ATOM 1430 O O . MET A 1 184 ? -21.285 -4.103 39.784 1.00 85.81 184 MET A O 1
ATOM 1434 N N . ARG A 1 185 ? -19.241 -3.626 38.982 1.00 76.44 185 ARG A N 1
ATOM 1435 C CA . ARG A 1 185 ? -18.529 -3.863 40.248 1.00 76.44 185 ARG A CA 1
ATOM 1436 C C . ARG A 1 185 ? -19.181 -3.120 41.428 1.00 76.44 185 ARG A C 1
ATOM 1438 O O . ARG A 1 185 ? -19.355 -1.908 41.385 1.00 76.44 185 ARG A O 1
ATOM 1445 N N . ASN A 1 186 ? -19.485 -3.859 42.500 1.00 67.62 186 ASN A N 1
ATOM 1446 C CA . ASN A 1 186 ? -20.152 -3.390 43.727 1.00 67.62 186 ASN A CA 1
ATOM 1447 C C . ASN A 1 186 ? -21.608 -2.903 43.556 1.00 67.62 186 ASN A C 1
ATOM 1449 O O . ASN A 1 186 ? -22.163 -2.331 44.492 1.00 67.62 186 ASN A O 1
ATOM 1453 N N . GLY A 1 187 ? -22.246 -3.136 42.406 1.00 70.06 187 GLY A N 1
ATOM 1454 C CA . GLY A 1 187 ? -23.667 -2.846 42.216 1.00 70.06 187 GLY A CA 1
ATOM 1455 C C . GLY A 1 187 ? -24.575 -3.979 42.711 1.00 70.06 187 GLY A C 1
ATOM 1456 O O . GLY A 1 187 ? -24.244 -5.154 42.584 1.00 70.06 187 GLY A O 1
ATOM 1457 N N . SER A 1 188 ? -25.757 -3.638 43.227 1.00 73.75 188 SER A N 1
ATOM 1458 C CA . SER A 1 188 ? -26.836 -4.586 43.553 1.00 73.75 188 SER A CA 1
ATOM 1459 C C . SER A 1 188 ? -27.943 -4.523 42.506 1.00 73.75 188 SER A C 1
ATOM 1461 O O . SER A 1 188 ? -28.200 -3.457 41.958 1.00 73.75 188 SER A O 1
ATOM 1463 N N . VAL A 1 189 ? -28.624 -5.628 42.199 1.00 75.69 189 VAL A N 1
ATOM 1464 C CA . VAL A 1 189 ? -29.817 -5.586 41.331 1.00 75.69 189 VAL A CA 1
ATOM 1465 C C . VAL A 1 189 ? -30.896 -4.741 42.026 1.00 75.69 189 VAL A C 1
ATOM 1467 O O . VAL A 1 189 ? -31.233 -5.005 43.176 1.00 75.69 189 VAL A O 1
ATOM 1470 N N . THR A 1 190 ? -31.371 -3.687 41.361 1.00 63.75 190 THR A N 1
ATOM 1471 C CA . THR A 1 190 ? -32.468 -2.830 41.841 1.00 63.75 190 THR A CA 1
ATOM 1472 C C . THR A 1 190 ? -33.814 -3.507 41.599 1.00 63.75 190 THR A C 1
ATOM 1474 O O . THR A 1 190 ? -33.903 -4.410 40.767 1.00 63.75 190 THR A O 1
ATOM 1477 N N . GLU A 1 191 ? -34.862 -3.074 42.307 1.00 64.56 191 GLU A N 1
ATOM 1478 C CA . GLU A 1 191 ? -36.229 -3.533 42.036 1.00 64.56 191 GLU A CA 1
ATOM 1479 C C . GLU A 1 191 ? -36.587 -3.302 40.560 1.00 64.56 191 GLU A C 1
ATOM 1481 O O . GLU A 1 191 ? -36.331 -2.240 39.989 1.00 64.56 191 GLU A O 1
ATOM 1486 N N . GLN A 1 192 ? -37.104 -4.352 39.926 1.00 72.19 192 GLN A N 1
ATOM 1487 C CA . GLN A 1 192 ? -37.375 -4.399 38.495 1.00 72.19 192 GLN A CA 1
ATOM 1488 C C . GLN A 1 192 ? -38.770 -3.831 38.223 1.00 72.19 192 GLN A C 1
ATOM 1490 O O . GLN A 1 192 ? -39.774 -4.448 38.574 1.00 72.19 192 GLN A O 1
ATOM 1495 N N . GLU A 1 193 ? -38.836 -2.651 37.606 1.00 71.69 193 GLU A N 1
ATOM 1496 C CA . GLU A 1 193 ? -40.100 -2.031 37.200 1.00 71.69 193 GLU A CA 1
ATOM 1497 C C . GLU A 1 193 ? -40.566 -2.557 35.833 1.00 71.69 193 GLU A C 1
ATOM 1499 O O . GLU A 1 193 ? -39.812 -2.557 34.855 1.00 71.69 193 GLU A O 1
ATOM 1504 N N . GLU A 1 194 ? -41.836 -2.958 35.754 1.00 78.25 194 GLU A N 1
ATOM 1505 C CA . GLU A 1 194 ? -42.526 -3.312 34.512 1.00 78.25 194 GLU A CA 1
ATOM 1506 C C . GLU A 1 194 ? -43.751 -2.400 34.295 1.00 78.25 194 GLU A C 1
ATOM 1508 O O . GLU A 1 194 ? -44.435 -2.058 35.262 1.00 78.25 194 GLU A O 1
ATOM 1513 N N . PRO A 1 195 ? -44.104 -2.043 33.043 1.00 83.88 195 PRO A N 1
ATOM 1514 C CA . PRO A 1 195 ? -43.497 -2.483 31.786 1.00 83.88 195 PRO A CA 1
ATOM 1515 C C . PRO A 1 195 ? -42.179 -1.768 31.449 1.00 83.88 195 PRO A C 1
ATOM 1517 O O . PRO A 1 195 ? -42.011 -0.577 31.709 1.00 83.88 195 PRO A O 1
ATOM 1520 N N . VAL A 1 196 ? -41.262 -2.495 30.807 1.00 88.69 196 VAL A N 1
ATOM 1521 C CA . VAL A 1 196 ? -39.962 -1.975 30.365 1.00 88.69 196 VAL A CA 1
ATOM 1522 C C . VAL A 1 196 ? -40.105 -1.195 29.056 1.00 88.69 196 VAL A C 1
ATOM 1524 O O . VAL A 1 196 ? -40.828 -1.603 28.145 1.00 88.69 196 VAL A O 1
ATOM 1527 N N . ARG A 1 197 ? -39.394 -0.064 28.974 1.00 91.38 197 ARG A N 1
ATOM 1528 C CA . ARG A 1 197 ? -39.241 0.763 27.770 1.00 91.38 197 ARG A CA 1
ATOM 1529 C C . ARG A 1 197 ? -37.820 0.662 27.220 1.00 91.38 197 ARG A C 1
ATOM 1531 O O . ARG A 1 197 ? -36.884 0.666 28.014 1.00 91.38 197 ARG A O 1
ATOM 1538 N N . TRP A 1 198 ? -37.670 0.620 25.897 1.00 94.19 198 TRP A N 1
ATOM 1539 C CA . TRP A 1 198 ? -36.379 0.439 25.218 1.00 94.19 198 TRP A CA 1
ATOM 1540 C C . TRP A 1 198 ? -35.919 1.698 24.481 1.00 94.19 198 TRP A C 1
ATOM 1542 O O . TRP A 1 198 ? -36.685 2.299 23.726 1.00 94.19 198 TRP A O 1
ATOM 1552 N N . ASP A 1 199 ? -34.649 2.057 24.651 1.00 93.94 199 ASP A N 1
ATOM 1553 C CA . ASP A 1 199 ? -33.963 3.052 23.821 1.00 93.94 199 ASP A CA 1
ATOM 1554 C C . ASP A 1 199 ? -33.488 2.422 22.507 1.00 93.94 199 ASP A C 1
ATOM 1556 O O . ASP A 1 199 ? -33.568 3.039 21.446 1.00 93.94 199 ASP A O 1
ATOM 1560 N N . VAL A 1 200 ? -33.028 1.169 22.568 1.00 96.56 200 VAL A N 1
ATOM 1561 C CA . VAL A 1 200 ? -32.547 0.415 21.405 1.00 96.56 200 VAL A CA 1
ATOM 1562 C C . VAL A 1 200 ? -33.103 -1.005 21.430 1.00 96.56 200 VAL A C 1
ATOM 1564 O O . VAL A 1 200 ? -32.940 -1.722 22.410 1.00 96.56 200 VAL A O 1
ATOM 1567 N N . VAL A 1 201 ? -33.702 -1.453 20.332 1.00 97.69 201 VAL A N 1
ATOM 1568 C CA . VAL A 1 201 ? -33.956 -2.877 20.073 1.00 97.69 201 VAL A CA 1
ATOM 1569 C C . VAL A 1 201 ? -33.057 -3.296 18.918 1.00 97.69 201 VAL A C 1
ATOM 1571 O O . VAL A 1 201 ? -33.312 -2.937 17.771 1.00 97.69 201 VAL A O 1
ATOM 1574 N N . TRP A 1 202 ? -31.970 -4.000 19.218 1.00 97.31 202 TRP A N 1
ATOM 1575 C CA . TRP A 1 202 ? -30.983 -4.449 18.243 1.00 97.31 202 TRP A CA 1
ATOM 1576 C C . TRP A 1 202 ? -31.291 -5.876 17.803 1.00 97.31 202 TRP A C 1
ATOM 1578 O O . TRP A 1 202 ? -31.348 -6.779 18.630 1.00 97.31 202 TRP A O 1
ATOM 1588 N N . CYS A 1 203 ? -31.478 -6.085 16.505 1.00 95.50 203 CYS A N 1
ATOM 1589 C CA . CYS A 1 203 ? -31.746 -7.393 15.920 1.00 95.50 203 CYS A CA 1
ATOM 1590 C C . CYS A 1 203 ? -30.634 -7.749 14.943 1.00 95.50 203 CYS A C 1
ATOM 1592 O O . CYS A 1 203 ? -30.417 -7.022 13.967 1.00 95.50 203 CYS A O 1
ATOM 1594 N N . GLN A 1 204 ? -29.947 -8.864 15.191 1.00 90.75 204 GLN A N 1
ATOM 1595 C CA . GLN A 1 204 ? -28.875 -9.321 14.323 1.00 90.75 204 GLN A CA 1
ATOM 1596 C C . GLN A 1 204 ? -28.931 -10.826 14.078 1.00 90.75 204 GLN A C 1
ATOM 1598 O O . GLN A 1 204 ? -28.904 -11.613 15.018 1.00 90.75 204 GLN A O 1
ATOM 1603 N N . TRP A 1 205 ? -28.951 -11.201 12.794 1.00 86.31 205 TRP A N 1
ATOM 1604 C CA . TRP A 1 205 ? -28.895 -12.592 12.321 1.00 86.31 205 TRP A CA 1
ATOM 1605 C C . TRP A 1 205 ? -29.955 -13.507 12.946 1.00 86.31 205 TRP A C 1
ATOM 1607 O O . TRP A 1 205 ? -29.709 -14.684 13.200 1.00 86.31 205 TRP A O 1
ATOM 1617 N N . CYS A 1 206 ? -31.141 -12.964 13.214 1.00 88.31 206 CYS A N 1
ATOM 1618 C CA . CYS A 1 206 ? -32.187 -13.669 13.949 1.00 88.31 206 CYS A CA 1
ATOM 1619 C C . CYS A 1 206 ? -33.574 -13.518 13.319 1.00 88.31 206 CYS A C 1
ATOM 1621 O O . CYS A 1 206 ? -34.388 -14.438 13.410 1.00 88.31 206 CYS A O 1
ATOM 1623 N N . LEU A 1 207 ? -33.852 -12.411 12.621 1.00 88.56 207 LEU A N 1
ATOM 1624 C CA . LEU A 1 207 ? -35.190 -12.121 12.097 1.00 88.56 207 LEU A CA 1
ATOM 1625 C C . LEU A 1 207 ? -35.562 -13.005 10.904 1.00 88.56 207 LEU A C 1
ATOM 1627 O O . LEU A 1 207 ? -36.740 -13.282 10.696 1.00 88.56 207 LEU A O 1
ATOM 1631 N N . GLN A 1 208 ? -34.571 -13.500 10.155 1.00 79.88 208 GLN A N 1
ATOM 1632 C CA . GLN A 1 208 ? -34.787 -14.423 9.029 1.00 79.88 208 GLN A CA 1
ATOM 1633 C C . GLN A 1 208 ? -35.325 -15.794 9.467 1.00 79.88 208 GLN A C 1
ATOM 1635 O O . GLN A 1 208 ? -35.831 -16.553 8.644 1.00 79.88 208 GLN A O 1
ATOM 1640 N N . HIS A 1 209 ? -35.242 -16.111 10.762 1.00 78.94 209 HIS A N 1
ATOM 1641 C CA . HIS A 1 209 ? -35.770 -17.346 11.339 1.00 78.94 209 HIS A CA 1
ATOM 1642 C C . HIS A 1 209 ? -37.220 -17.211 11.839 1.00 78.94 209 HIS A C 1
ATOM 1644 O O . HIS A 1 209 ? -37.770 -18.168 12.387 1.00 78.94 209 HIS A O 1
ATOM 1650 N N . LEU A 1 210 ? -37.850 -16.044 11.665 1.00 84.06 210 LEU A N 1
ATOM 1651 C CA . LEU A 1 210 ? -39.248 -15.801 12.021 1.00 84.06 210 LEU A CA 1
ATOM 1652 C C . LEU A 1 210 ? -40.167 -15.995 10.813 1.00 84.06 210 LEU A C 1
ATOM 1654 O O . LEU A 1 210 ? -39.810 -15.657 9.684 1.00 84.06 210 LEU A O 1
ATOM 1658 N N . SER A 1 211 ? -41.375 -16.522 11.046 1.00 84.31 211 SER A N 1
ATOM 1659 C CA . SER A 1 211 ? -42.424 -16.455 10.024 1.00 84.31 211 SER A CA 1
ATOM 1660 C C . SER A 1 211 ? -42.802 -14.992 9.787 1.00 84.31 211 SER A C 1
ATOM 1662 O O . SER A 1 211 ? -42.614 -14.151 10.666 1.00 84.31 211 SER A O 1
ATOM 1664 N N . GLU A 1 212 ? -43.393 -14.672 8.635 1.00 83.06 212 GLU A N 1
ATOM 1665 C CA . GLU A 1 212 ? -43.873 -13.308 8.368 1.00 83.06 212 GLU A CA 1
ATOM 1666 C C . GLU A 1 212 ? -44.817 -12.809 9.477 1.00 83.06 212 GLU A C 1
ATOM 1668 O O . GLU A 1 212 ? -44.708 -11.674 9.943 1.00 83.06 212 GLU A O 1
ATOM 1673 N N . LYS A 1 213 ? -45.701 -13.690 9.964 1.00 87.75 213 LYS A N 1
ATOM 1674 C CA . LYS A 1 213 ? -46.616 -13.391 11.069 1.00 87.75 213 LYS A CA 1
ATOM 1675 C C . LYS A 1 213 ? -45.858 -13.075 12.360 1.00 87.75 213 LYS A C 1
ATOM 1677 O O . LYS A 1 213 ? -46.170 -12.078 13.006 1.00 87.75 213 LYS A O 1
ATOM 1682 N N . ASP A 1 214 ? -44.883 -13.903 12.726 1.00 89.19 214 ASP A N 1
ATOM 1683 C CA . ASP A 1 214 ? -44.122 -13.730 13.967 1.00 89.19 214 ASP A CA 1
ATOM 1684 C C . ASP A 1 214 ? -43.223 -12.495 13.910 1.00 89.19 214 ASP A C 1
ATOM 1686 O O . ASP A 1 214 ? -43.134 -11.761 14.891 1.00 89.19 214 ASP A O 1
ATOM 1690 N N . LEU A 1 215 ? -42.613 -12.221 12.754 1.00 90.00 215 LEU A N 1
ATOM 1691 C CA . LEU A 1 215 ? -41.812 -11.023 12.520 1.00 90.00 215 LEU A CA 1
ATOM 1692 C C . LEU A 1 215 ? -42.656 -9.756 12.690 1.00 90.00 215 LEU A C 1
ATOM 1694 O O . LEU A 1 215 ? -42.251 -8.830 13.391 1.00 90.00 215 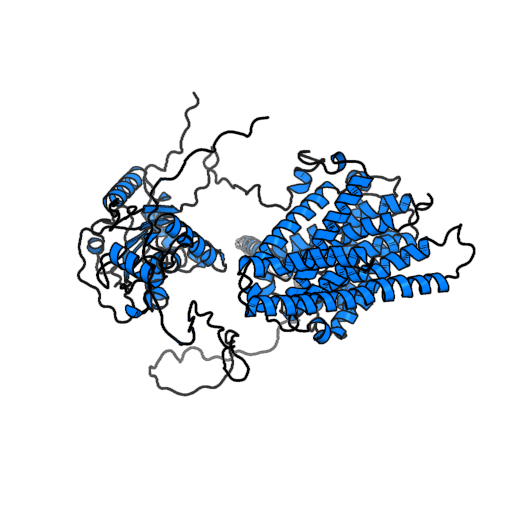LEU A O 1
ATOM 1698 N N . LEU A 1 216 ? -43.846 -9.717 12.082 1.00 91.00 216 LEU A N 1
ATOM 1699 C CA . LEU A 1 216 ? -44.757 -8.580 12.208 1.00 91.00 216 LEU A CA 1
ATOM 1700 C C . LEU A 1 216 ? -45.243 -8.388 13.646 1.00 91.00 216 LEU A C 1
ATOM 1702 O O . LEU A 1 216 ? -45.340 -7.247 14.097 1.00 91.00 216 LEU A O 1
ATOM 1706 N N . THR A 1 217 ? -45.555 -9.471 14.358 1.00 92.94 217 THR A N 1
ATOM 1707 C CA . THR A 1 217 ? -45.926 -9.402 15.778 1.00 92.94 217 THR A CA 1
ATOM 1708 C C . THR A 1 217 ? -44.766 -8.861 16.610 1.00 92.94 217 THR A C 1
ATOM 1710 O O . THR A 1 217 ? -44.939 -7.861 17.300 1.00 92.94 217 THR A O 1
ATOM 1713 N N . PHE A 1 218 ? -43.568 -9.432 16.464 1.00 94.31 218 PHE A N 1
ATOM 1714 C CA . PHE A 1 218 ? -42.374 -8.994 17.183 1.00 94.31 218 PHE A CA 1
ATOM 1715 C C . PHE A 1 218 ? -42.061 -7.509 16.946 1.00 94.31 218 PHE A C 1
ATOM 1717 O O . PHE A 1 218 ? -41.848 -6.768 17.902 1.00 94.31 218 PHE A O 1
ATOM 1724 N N . LEU A 1 219 ? -42.083 -7.040 15.692 1.00 94.75 219 LEU A N 1
ATOM 1725 C CA . LEU A 1 219 ? -41.788 -5.639 15.373 1.00 94.75 219 LEU A CA 1
ATOM 1726 C C . LEU A 1 219 ? -42.844 -4.670 15.923 1.00 94.75 219 LEU A C 1
ATOM 1728 O O . LEU A 1 219 ? -42.489 -3.572 16.354 1.00 94.75 219 LEU A O 1
ATOM 1732 N N . LYS A 1 220 ? -44.126 -5.059 15.942 1.00 95.12 220 LYS A N 1
ATOM 1733 C CA . LYS A 1 220 ? -45.198 -4.255 16.556 1.00 95.12 220 LYS A CA 1
ATOM 1734 C C . LYS A 1 220 ? -45.044 -4.178 18.070 1.00 95.12 220 LYS A C 1
ATOM 1736 O O . LYS A 1 220 ? -45.175 -3.094 18.635 1.00 95.12 220 LYS A O 1
ATOM 1741 N N . ASP A 1 221 ? -44.725 -5.297 18.709 1.00 94.44 221 ASP A N 1
ATOM 1742 C CA . ASP A 1 221 ? -44.509 -5.347 20.152 1.00 94.44 221 ASP A CA 1
ATOM 1743 C C . ASP A 1 221 ? -43.254 -4.549 20.542 1.00 94.44 221 ASP A C 1
ATOM 1745 O O . ASP A 1 221 ? -43.283 -3.777 21.503 1.00 94.44 221 ASP A O 1
ATOM 1749 N N . ALA A 1 222 ? -42.179 -4.653 19.751 1.00 95.25 222 ALA A N 1
ATOM 1750 C CA . ALA A 1 222 ? -40.969 -3.851 19.905 1.00 95.25 222 ALA A CA 1
ATOM 1751 C C . ALA A 1 222 ? -41.270 -2.358 19.770 1.00 95.25 222 ALA A C 1
ATOM 1753 O O . ALA A 1 222 ? -40.918 -1.593 20.664 1.00 95.25 222 ALA A O 1
ATOM 1754 N N . GLN A 1 223 ? -41.986 -1.950 18.715 1.00 94.69 223 GLN A N 1
ATOM 1755 C CA . GLN A 1 223 ? -42.402 -0.562 18.505 1.00 94.69 223 GLN A CA 1
ATOM 1756 C C . GLN A 1 223 ? -43.220 -0.035 19.691 1.00 94.69 223 GLN A C 1
ATOM 1758 O O . GLN A 1 223 ? -42.964 1.067 20.175 1.00 94.69 223 GLN A O 1
ATOM 1763 N N . ALA A 1 224 ? -44.182 -0.821 20.180 1.00 94.06 224 ALA A N 1
ATOM 1764 C CA . ALA A 1 224 ? -45.027 -0.448 21.308 1.00 94.06 224 ALA A CA 1
ATOM 1765 C C . ALA A 1 224 ? -44.247 -0.314 22.625 1.00 94.06 224 ALA A C 1
ATOM 1767 O O . ALA A 1 224 ? -44.710 0.394 23.522 1.00 94.06 224 ALA A O 1
ATOM 1768 N N . ALA A 1 225 ? -43.086 -0.965 22.742 1.00 94.12 225 ALA A N 1
ATOM 1769 C CA . ALA A 1 225 ? -42.206 -0.937 23.906 1.00 94.12 225 ALA A CA 1
ATOM 1770 C C . ALA A 1 225 ? -41.054 0.085 23.798 1.00 94.12 225 ALA A C 1
ATOM 1772 O O . ALA A 1 225 ? -40.311 0.250 24.762 1.00 94.12 225 ALA A O 1
ATOM 1773 N N . LEU A 1 226 ? -40.897 0.812 22.686 1.00 94.31 226 LEU A N 1
ATOM 1774 C CA . LEU A 1 226 ? -39.884 1.872 22.582 1.00 94.31 226 LEU A CA 1
ATOM 1775 C C . LEU A 1 226 ? -40.186 3.044 23.529 1.00 94.31 226 LEU A C 1
ATOM 1777 O O . LEU A 1 226 ? -41.344 3.312 23.876 1.00 94.31 226 LEU A O 1
ATOM 1781 N N . GLN A 1 227 ? -39.133 3.758 23.931 1.00 90.00 227 GLN A N 1
ATOM 1782 C CA . GLN A 1 227 ? -39.262 5.053 24.595 1.00 90.00 227 GLN A CA 1
ATOM 1783 C C . GLN A 1 227 ? -39.948 6.061 23.659 1.00 90.00 227 GLN A C 1
ATOM 1785 O O . GLN A 1 227 ? -39.550 6.169 22.493 1.00 90.00 227 GLN A O 1
ATOM 1790 N N . PRO A 1 228 ? -40.958 6.817 24.127 1.00 87.12 228 PRO A N 1
ATOM 1791 C CA . PRO A 1 228 ? -41.578 7.852 23.317 1.00 87.12 228 PRO A CA 1
ATOM 1792 C C . PRO A 1 228 ? -40.597 9.003 23.061 1.00 87.12 228 PRO A C 1
ATOM 1794 O O . PRO A 1 228 ? -39.680 9.273 23.840 1.00 87.12 228 PRO A O 1
ATOM 1797 N N . GLY A 1 229 ? -40.793 9.691 21.940 1.00 84.12 229 GLY A N 1
ATOM 1798 C CA . GLY A 1 229 ? -40.102 10.946 21.680 1.00 84.12 229 GLY A CA 1
ATOM 1799 C C . GLY A 1 229 ? -40.693 12.090 22.505 1.00 84.12 229 GLY A C 1
ATOM 1800 O O . GLY A 1 229 ? -41.887 12.105 22.799 1.00 84.12 229 GLY A O 1
ATOM 1801 N N . SER A 1 230 ? -39.862 13.072 22.834 1.00 81.38 230 SER A N 1
ATOM 1802 C CA . SER A 1 230 ? -40.256 14.341 23.440 1.00 81.38 230 SER A CA 1
ATOM 1803 C C . SER A 1 230 ? -39.647 15.484 22.636 1.00 81.38 230 SER A C 1
ATOM 1805 O O . SER A 1 230 ? -38.455 15.478 22.327 1.00 81.38 230 SER A O 1
ATOM 1807 N N . SER A 1 231 ? -40.480 16.460 22.277 1.00 75.81 231 SER A N 1
ATOM 1808 C CA . SER A 1 231 ? -40.067 17.680 21.566 1.00 75.81 231 SER A CA 1
ATOM 1809 C C . SER A 1 231 ? -39.851 18.868 22.507 1.00 75.81 231 SER A C 1
ATOM 1811 O O . SER A 1 231 ? -39.630 19.979 22.032 1.00 75.81 231 SER A O 1
ATOM 1813 N N . ASP A 1 232 ? -39.947 18.653 23.821 1.00 73.81 232 ASP A N 1
ATOM 1814 C CA . ASP A 1 232 ? -39.700 19.697 24.811 1.00 73.81 232 ASP A CA 1
ATOM 1815 C C . ASP A 1 232 ? -38.221 20.114 24.775 1.00 73.81 232 ASP A C 1
ATOM 1817 O O . ASP A 1 232 ? -37.332 19.264 24.731 1.00 73.81 232 ASP A O 1
ATOM 1821 N N . ALA A 1 233 ? -37.946 21.418 24.778 1.00 60.72 233 ALA A N 1
ATOM 1822 C CA . ALA A 1 233 ? -36.591 21.951 24.659 1.00 60.72 233 ALA A CA 1
ATOM 1823 C C . ALA A 1 233 ? -35.699 21.527 25.839 1.00 60.72 233 ALA A C 1
ATOM 1825 O O . ALA A 1 233 ? -34.510 21.263 25.645 1.00 60.72 233 ALA A O 1
ATOM 1826 N N . ASP A 1 234 ? -36.288 21.382 27.030 1.00 58.00 234 ASP A N 1
ATOM 1827 C CA . ASP A 1 234 ? -35.580 20.977 28.250 1.00 58.00 234 ASP A CA 1
ATOM 1828 C C . ASP A 1 234 ? -35.481 19.445 28.412 1.00 58.00 234 ASP A C 1
ATOM 1830 O O . ASP A 1 234 ? -34.673 18.955 29.205 1.00 58.00 234 ASP A O 1
ATOM 1834 N N . GLN A 1 235 ? -36.260 18.672 27.641 1.00 64.38 235 GLN A N 1
ATOM 1835 C CA . GLN A 1 235 ? -36.340 17.202 27.719 1.00 64.38 235 GLN A CA 1
ATOM 1836 C C . GLN A 1 235 ? -36.338 16.530 26.338 1.00 64.38 235 GLN A C 1
ATOM 1838 O O . GLN A 1 235 ? -37.005 15.514 26.134 1.00 64.38 235 GLN A O 1
ATOM 1843 N N . PHE A 1 236 ? -35.615 17.096 25.368 1.00 68.69 236 PHE A N 1
ATOM 1844 C CA . PHE A 1 236 ? -35.625 16.581 24.001 1.00 68.69 236 PHE A CA 1
ATOM 1845 C C . PHE A 1 236 ? -35.154 15.122 23.958 1.00 68.69 236 PHE A C 1
ATOM 1847 O O . PHE A 1 236 ? -34.027 14.808 24.353 1.00 68.69 236 PHE A O 1
ATOM 1854 N N . HIS A 1 237 ? -36.007 14.250 23.422 1.00 75.12 237 HIS A N 1
ATOM 1855 C CA . HIS A 1 237 ? -35.751 12.824 23.268 1.00 75.12 237 HIS A CA 1
ATOM 1856 C C . HIS A 1 237 ? -36.241 12.381 21.879 1.00 75.12 237 HIS A C 1
ATOM 1858 O O . HIS A 1 237 ? -37.420 12.559 21.579 1.00 75.12 237 HIS A O 1
ATOM 1864 N N . PRO A 1 238 ? -35.396 11.807 21.004 1.00 77.50 238 PRO A N 1
ATOM 1865 C CA . PRO A 1 238 ? -35.810 11.427 19.648 1.00 77.50 238 PRO A CA 1
ATOM 1866 C C . PRO A 1 238 ? -36.756 10.211 19.609 1.00 77.50 238 PRO A C 1
ATOM 1868 O O . PRO A 1 238 ? -37.325 9.915 18.562 1.00 77.50 238 PRO A O 1
ATOM 1871 N N . GLY A 1 239 ? -36.950 9.535 20.746 1.00 87.19 239 GLY A N 1
ATOM 1872 C CA . GLY A 1 239 ? -37.622 8.240 20.838 1.00 87.19 239 GLY A CA 1
ATOM 1873 C C . GLY A 1 239 ? -36.630 7.087 20.689 1.00 87.19 239 GLY A C 1
ATOM 1874 O O . GLY A 1 239 ? -35.500 7.286 20.245 1.00 87.19 239 GLY A O 1
ATOM 1875 N N . GLY A 1 240 ? -37.037 5.889 21.106 1.00 92.00 240 GLY A N 1
ATOM 1876 C CA . GLY A 1 240 ? -36.233 4.683 20.919 1.00 92.00 240 GLY A CA 1
ATOM 1877 C C . GLY A 1 240 ? -36.173 4.249 19.451 1.00 92.00 240 GLY A C 1
ATOM 1878 O O . GLY A 1 240 ? -37.013 4.643 18.639 1.00 92.00 240 GLY A O 1
ATOM 1879 N N . ALA A 1 241 ? -35.200 3.408 19.107 1.00 94.94 241 ALA A N 1
ATOM 1880 C CA . ALA A 1 241 ? -35.008 2.900 17.749 1.00 94.94 241 ALA A CA 1
ATOM 1881 C C . ALA A 1 241 ? -34.934 1.368 17.697 1.00 94.94 241 ALA A C 1
ATOM 1883 O O . ALA A 1 241 ? -34.361 0.725 18.576 1.00 94.94 241 ALA A O 1
ATOM 1884 N N . ILE A 1 242 ? -35.463 0.787 16.616 1.00 96.19 242 ILE A N 1
ATOM 1885 C CA . ILE A 1 242 ? -35.219 -0.613 16.243 1.00 96.19 242 ILE A CA 1
ATOM 1886 C C . ILE A 1 242 ? -34.102 -0.617 15.199 1.00 96.19 242 ILE A C 1
ATOM 1888 O O . ILE A 1 242 ? -34.219 0.043 14.166 1.00 96.19 242 ILE A O 1
ATOM 1892 N N . VAL A 1 243 ? -33.027 -1.355 15.461 1.00 94.62 243 VAL A N 1
ATOM 1893 C CA . VAL A 1 243 ? -31.903 -1.528 14.539 1.00 94.62 243 VAL A CA 1
ATOM 1894 C C . VAL A 1 243 ? -31.914 -2.952 14.015 1.00 94.62 243 VAL A C 1
ATOM 1896 O O . VAL A 1 243 ? -31.904 -3.901 14.792 1.00 94.62 243 VAL A O 1
ATOM 1899 N N . ILE A 1 244 ? -31.929 -3.095 12.691 1.00 93.12 244 ILE A N 1
ATOM 1900 C CA . ILE A 1 244 ? -31.941 -4.391 12.015 1.00 93.12 244 ILE A CA 1
ATOM 1901 C C . ILE A 1 244 ? -30.645 -4.529 11.223 1.00 93.12 244 ILE A C 1
ATOM 1903 O O . ILE A 1 244 ? -30.408 -3.776 10.279 1.00 93.12 244 ILE A O 1
ATOM 1907 N N . LYS A 1 245 ? -29.822 -5.507 11.603 1.00 88.44 245 LYS A N 1
ATOM 1908 C CA . LYS A 1 245 ? -28.592 -5.883 10.906 1.00 88.44 245 LYS A CA 1
ATOM 1909 C C . LYS A 1 245 ? -28.712 -7.336 10.462 1.00 88.44 245 LYS A C 1
ATOM 1911 O O . LYS A 1 245 ? -28.399 -8.266 11.198 1.00 88.44 245 LYS A O 1
ATOM 1916 N N . GLU A 1 246 ? -29.123 -7.529 9.220 1.00 83.06 246 GLU A N 1
ATOM 1917 C CA . GLU A 1 246 ? -29.286 -8.846 8.608 1.00 83.06 246 GLU A CA 1
ATOM 1918 C C . GLU A 1 246 ? -28.366 -8.980 7.394 1.00 83.06 246 GLU A C 1
ATOM 1920 O O . GLU A 1 246 ? -28.183 -8.026 6.640 1.00 83.06 246 GLU A O 1
ATOM 1925 N N . ASN A 1 247 ? -27.778 -10.162 7.200 1.00 72.38 247 ASN A N 1
ATOM 1926 C CA . ASN A 1 247 ? -27.047 -10.464 5.971 1.00 72.38 247 ASN A CA 1
ATOM 1927 C C . ASN A 1 247 ? -28.042 -11.104 5.006 1.00 72.38 247 ASN A C 1
ATOM 1929 O O . ASN A 1 247 ? -28.430 -12.254 5.201 1.00 72.38 247 ASN A O 1
ATOM 1933 N N . VAL A 1 248 ? -28.493 -10.352 4.004 1.00 67.44 248 VAL A N 1
ATOM 1934 C CA . VAL A 1 248 ? -29.462 -10.845 3.022 1.00 67.44 248 VAL A CA 1
ATOM 1935 C C . VAL A 1 248 ? -28.780 -10.921 1.665 1.00 67.44 248 VAL A C 1
ATOM 1937 O O . VAL A 1 248 ? -28.464 -9.894 1.072 1.00 67.44 248 VAL A O 1
ATOM 1940 N N . CYS A 1 249 ? -28.595 -12.136 1.160 1.00 60.69 249 CYS A N 1
ATOM 1941 C CA . CYS A 1 249 ? -28.233 -12.369 -0.233 1.00 60.69 249 CYS A CA 1
ATOM 1942 C C . CYS A 1 249 ? -29.494 -12.738 -1.018 1.00 60.69 249 CYS A C 1
ATOM 1944 O O . CYS A 1 249 ? -30.420 -13.356 -0.482 1.00 60.69 249 CYS A O 1
ATOM 1946 N N . ARG A 1 250 ? -29.557 -12.348 -2.295 1.00 60.09 250 ARG A N 1
ATOM 1947 C CA . ARG A 1 250 ? -30.588 -12.896 -3.185 1.00 60.09 250 ARG A CA 1
ATOM 1948 C C . ARG A 1 250 ? -30.280 -14.374 -3.427 1.00 60.09 250 ARG A C 1
ATOM 1950 O O . ARG A 1 250 ? -29.131 -14.791 -3.355 1.00 60.09 250 ARG A O 1
ATOM 1957 N N . GLU A 1 251 ? -31.302 -15.166 -3.691 1.00 60.78 251 GLU A N 1
ATOM 1958 C CA . GLU A 1 251 ? -31.131 -16.475 -4.324 1.00 60.78 251 GLU A CA 1
ATOM 1959 C C . GLU A 1 251 ? -31.388 -16.312 -5.818 1.00 60.78 251 GLU A C 1
ATOM 1961 O O . GLU A 1 251 ? -32.023 -15.340 -6.250 1.00 60.78 251 GLU A O 1
ATOM 1966 N N . ASN A 1 252 ? -30.901 -17.262 -6.606 1.00 64.50 252 ASN A N 1
ATOM 1967 C CA . ASN A 1 252 ? -31.267 -17.345 -8.009 1.00 64.50 252 ASN A CA 1
ATOM 1968 C C . ASN A 1 252 ? -32.758 -17.695 -8.144 1.00 64.50 252 ASN A C 1
ATOM 1970 O O . ASN A 1 252 ? -33.416 -18.141 -7.203 1.00 64.50 252 ASN A O 1
ATOM 1974 N N . SER A 1 253 ? -33.324 -17.480 -9.332 1.00 69.44 253 SER A N 1
ATOM 1975 C CA . SER A 1 253 ? -34.748 -17.731 -9.607 1.00 69.44 253 SER A CA 1
ATOM 1976 C C . SER A 1 253 ? -35.187 -19.188 -9.403 1.00 69.44 253 SER A C 1
ATOM 1978 O O . SER A 1 253 ? -36.382 -19.455 -9.318 1.00 69.44 253 SER A O 1
ATOM 1980 N N . ASP A 1 254 ? -34.236 -20.118 -9.347 1.00 67.31 254 ASP A N 1
ATOM 1981 C CA . ASP A 1 254 ? -34.415 -21.546 -9.074 1.00 67.31 254 ASP A CA 1
ATOM 1982 C C . ASP A 1 254 ? -34.250 -21.917 -7.584 1.00 67.31 254 ASP A C 1
ATOM 1984 O O . ASP A 1 254 ? -34.386 -23.087 -7.229 1.00 67.31 254 ASP A O 1
ATOM 1988 N N . GLY A 1 255 ? -33.987 -20.937 -6.711 1.00 54.97 255 GLY A N 1
ATOM 1989 C CA . GLY A 1 255 ? -33.755 -21.131 -5.279 1.00 54.97 255 GLY A CA 1
ATOM 1990 C C . GLY A 1 255 ? -32.336 -21.583 -4.923 1.00 54.97 255 GLY A C 1
ATOM 1991 O O . GLY A 1 255 ? -32.090 -21.917 -3.765 1.00 54.97 255 GLY A O 1
ATOM 1992 N N . SER A 1 256 ? -31.398 -21.611 -5.878 1.00 59.84 256 SER A N 1
ATOM 1993 C CA . SER A 1 256 ? -29.993 -21.884 -5.568 1.00 59.84 256 SER A CA 1
ATOM 1994 C C . SER A 1 256 ? -29.333 -20.681 -4.885 1.00 59.84 256 SER A C 1
ATOM 1996 O O . SER A 1 256 ? -29.722 -19.528 -5.106 1.00 59.84 256 SER A O 1
ATOM 1998 N N . GLU A 1 257 ? -28.275 -20.941 -4.110 1.00 49.25 257 GLU A N 1
ATOM 1999 C CA . GLU A 1 257 ? -27.403 -19.894 -3.567 1.00 49.25 257 GLU A CA 1
ATOM 2000 C C . GLU A 1 257 ? -26.947 -18.967 -4.705 1.00 49.25 257 GLU A C 1
ATOM 2002 O O . GLU A 1 257 ? -26.510 -19.444 -5.757 1.00 49.25 257 GLU A O 1
ATOM 2007 N N . SER A 1 258 ? -27.077 -17.649 -4.516 1.00 50.38 258 SER A N 1
ATOM 2008 C CA . SER A 1 258 ? -26.451 -16.681 -5.415 1.00 50.38 258 SER A CA 1
ATOM 2009 C C . SER A 1 258 ? -25.223 -16.089 -4.734 1.00 50.38 258 SER A C 1
ATOM 2011 O O . SER A 1 258 ? -25.268 -15.642 -3.586 1.00 50.38 258 SER A O 1
ATOM 2013 N N . THR A 1 259 ? -24.104 -16.124 -5.445 1.00 47.38 259 THR A N 1
ATOM 2014 C CA . THR A 1 259 ? -22.864 -15.459 -5.055 1.00 47.38 259 THR A CA 1
ATOM 2015 C C . THR A 1 259 ? -22.829 -14.095 -5.719 1.00 47.38 259 THR A C 1
ATOM 2017 O O . THR A 1 259 ? -22.816 -14.008 -6.948 1.00 47.38 259 THR A O 1
ATOM 2020 N N . TRP A 1 260 ? -22.812 -13.042 -4.910 1.00 42.88 260 TRP A N 1
ATOM 2021 C CA . TRP A 1 260 ? -22.579 -11.682 -5.374 1.00 42.88 260 TRP A CA 1
ATOM 2022 C C . TRP A 1 260 ? -21.135 -11.314 -5.040 1.00 42.88 260 TRP A C 1
ATOM 2024 O O . TRP A 1 260 ? -20.736 -11.378 -3.878 1.00 42.88 260 TRP A O 1
ATOM 2034 N N . PHE A 1 261 ? -20.355 -11.003 -6.068 1.00 44.34 261 PHE A N 1
ATOM 2035 C CA . PHE A 1 261 ? -19.035 -10.411 -5.912 1.00 44.34 261 PHE A CA 1
ATOM 2036 C C . PHE A 1 261 ? -19.206 -8.904 -6.038 1.00 44.34 261 PHE A C 1
ATOM 2038 O O . PHE A 1 261 ? -19.958 -8.447 -6.897 1.00 44.34 261 PHE A O 1
ATOM 2045 N N . ASP A 1 262 ? -18.558 -8.163 -5.147 1.00 37.38 262 ASP A N 1
ATOM 2046 C CA . ASP A 1 262 ? -18.532 -6.713 -5.223 1.00 37.38 262 ASP A CA 1
ATOM 2047 C C . ASP A 1 262 ? -17.736 -6.298 -6.465 1.00 37.38 262 ASP A C 1
ATOM 2049 O O . ASP A 1 262 ? -16.573 -6.679 -6.621 1.00 37.38 262 ASP A O 1
ATOM 2053 N N . ASP A 1 263 ? -18.370 -5.542 -7.359 1.00 40.91 263 ASP A N 1
ATOM 2054 C CA . ASP A 1 263 ? -17.724 -5.009 -8.561 1.00 40.91 263 ASP A CA 1
ATOM 2055 C C . ASP A 1 263 ? -16.612 -3.985 -8.205 1.00 40.91 263 ASP A C 1
ATOM 2057 O O . ASP A 1 263 ? -15.822 -3.599 -9.075 1.00 40.91 263 ASP A O 1
ATOM 2061 N N . GLU A 1 264 ? -16.519 -3.568 -6.931 1.00 41.88 264 GLU A N 1
ATOM 2062 C CA . GLU A 1 264 ? -15.459 -2.722 -6.363 1.00 41.88 264 GLU A CA 1
ATOM 2063 C C . GLU A 1 264 ? -14.188 -3.491 -5.917 1.00 41.88 264 GLU A C 1
ATOM 2065 O O . GLU A 1 264 ? -13.244 -2.883 -5.413 1.00 41.88 264 GLU A O 1
ATOM 2070 N N . ASP A 1 265 ? -14.084 -4.812 -6.136 1.00 38.91 265 ASP A N 1
ATOM 2071 C CA . ASP A 1 265 ? -12.841 -5.561 -5.867 1.00 38.91 265 ASP A CA 1
ATOM 2072 C C . ASP A 1 265 ? -11.822 -5.412 -7.029 1.00 38.91 265 ASP A C 1
ATOM 2074 O O . ASP A 1 265 ? -11.905 -6.027 -8.100 1.00 38.91 265 ASP A O 1
ATOM 2078 N N . HIS A 1 266 ? -10.858 -4.504 -6.845 1.00 48.41 266 HIS A N 1
ATOM 2079 C CA . HIS A 1 266 ? -10.053 -3.882 -7.905 1.00 48.41 266 HIS A CA 1
ATOM 2080 C C . HIS A 1 266 ? -8.717 -4.575 -8.223 1.00 48.41 266 HIS A C 1
ATOM 2082 O O . HIS A 1 266 ? -7.645 -4.003 -8.032 1.00 48.41 266 HIS A O 1
ATOM 2088 N N . SER A 1 267 ? -8.753 -5.773 -8.812 1.00 46.66 267 SER A N 1
ATOM 2089 C CA . SER A 1 267 ? -7.538 -6.372 -9.416 1.00 46.66 267 SER A CA 1
ATOM 2090 C C . SER A 1 267 ? -7.625 -6.603 -10.934 1.00 46.66 267 SER A C 1
ATOM 2092 O O . SER A 1 267 ? -6.604 -6.804 -11.586 1.00 46.66 267 SER A O 1
ATOM 2094 N N . VAL A 1 268 ? -8.826 -6.549 -11.528 1.00 51.88 268 VAL A N 1
ATOM 2095 C CA . VAL A 1 268 ? -9.065 -6.859 -12.961 1.00 51.88 268 VAL A CA 1
ATOM 2096 C C . VAL A 1 268 ? -9.793 -5.719 -13.698 1.00 51.88 268 VAL A C 1
ATOM 2098 O O . VAL A 1 268 ? -9.816 -5.671 -14.929 1.00 51.88 268 VAL A O 1
ATOM 2101 N N . THR A 1 269 ? -10.327 -4.739 -12.966 1.00 55.06 269 THR A N 1
ATOM 2102 C CA . THR A 1 269 ? -11.189 -3.669 -13.488 1.00 55.06 269 THR A CA 1
ATOM 2103 C C . THR A 1 269 ? -10.470 -2.716 -14.452 1.00 55.06 269 THR A C 1
ATOM 2105 O O . THR A 1 269 ? -11.110 -2.173 -15.339 1.00 55.06 269 THR A O 1
ATOM 2108 N N . SER A 1 270 ? -9.147 -2.546 -14.362 1.00 55.09 270 SER A N 1
ATOM 2109 C CA . SER A 1 270 ? -8.383 -1.571 -15.166 1.00 55.09 270 SER A CA 1
ATOM 2110 C C . SER A 1 270 ? -8.273 -1.938 -16.648 1.00 55.09 270 SER A C 1
ATOM 2112 O O . SER A 1 270 ? -8.455 -1.091 -17.518 1.00 55.09 270 SER A O 1
ATOM 2114 N N . ILE A 1 271 ? -8.002 -3.215 -16.943 1.00 59.62 271 ILE A N 1
ATOM 2115 C CA . ILE A 1 271 ? -7.952 -3.726 -18.324 1.00 59.62 271 ILE A CA 1
ATOM 2116 C C . ILE A 1 271 ? -9.370 -3.760 -18.904 1.00 59.62 271 ILE A C 1
ATOM 2118 O O . ILE A 1 271 ? -9.563 -3.472 -20.084 1.00 59.62 271 ILE A O 1
ATOM 2122 N N . LEU A 1 272 ? -10.359 -4.071 -18.055 1.00 62.59 272 LEU A N 1
ATOM 2123 C CA . LEU A 1 272 ? -11.767 -4.081 -18.431 1.00 62.59 272 LEU A CA 1
ATOM 2124 C C . LEU A 1 272 ? -12.274 -2.664 -18.748 1.00 62.59 272 LEU A C 1
ATOM 2126 O O . LEU A 1 272 ? -12.822 -2.451 -19.817 1.00 62.59 272 LEU A O 1
ATOM 2130 N N . ALA A 1 273 ? -12.059 -1.679 -17.877 1.00 63.47 273 ALA A N 1
ATOM 2131 C CA . ALA A 1 273 ? -12.501 -0.294 -18.068 1.00 63.47 273 ALA A CA 1
ATOM 2132 C C . ALA A 1 273 ? -11.691 0.469 -19.134 1.00 63.47 273 ALA A C 1
ATOM 2134 O O . ALA A 1 273 ? -12.194 1.435 -19.714 1.00 63.47 273 ALA A O 1
ATOM 2135 N N . GLY A 1 274 ? -10.451 0.039 -19.386 1.00 64.06 274 GLY A N 1
ATOM 2136 C CA . GLY A 1 274 ? -9.532 0.634 -20.351 1.00 64.06 274 GLY A CA 1
ATOM 2137 C C . GLY A 1 274 ? -9.940 0.453 -21.822 1.00 64.06 274 GLY A C 1
ATOM 2138 O O . GLY A 1 274 ? -10.959 -0.179 -22.129 1.00 64.06 274 GLY A O 1
ATOM 2139 N N . PRO A 1 275 ? -9.121 0.955 -22.764 1.00 65.62 275 PRO A N 1
ATOM 2140 C CA . PRO A 1 275 ? -9.470 1.036 -24.189 1.00 65.62 275 PRO A CA 1
ATOM 2141 C C . PRO A 1 275 ? -9.649 -0.320 -24.883 1.00 65.62 275 PRO A C 1
ATOM 2143 O O . PRO A 1 275 ? -10.186 -0.399 -25.987 1.00 65.62 275 PRO A O 1
ATOM 2146 N N . TYR A 1 276 ? -9.203 -1.404 -24.247 1.00 69.44 276 TYR A N 1
ATOM 2147 C CA . TYR A 1 276 ? -9.152 -2.729 -24.855 1.00 69.44 276 TYR A CA 1
ATOM 2148 C C . TYR A 1 276 ? -10.426 -3.563 -24.672 1.00 69.44 276 TYR A C 1
ATOM 2150 O O . TYR A 1 276 ? -10.626 -4.497 -25.448 1.00 69.44 276 TYR A O 1
ATOM 2158 N N . VAL A 1 277 ? -11.279 -3.257 -23.683 1.00 74.12 277 VAL A N 1
ATOM 2159 C CA . VAL A 1 277 ? -12.501 -4.040 -23.413 1.00 74.12 277 VAL A CA 1
ATOM 2160 C C . VAL A 1 277 ? -13.754 -3.163 -23.386 1.00 74.12 277 VAL A C 1
ATOM 2162 O O . VAL A 1 277 ? -14.577 -3.277 -24.291 1.00 74.12 277 VAL A O 1
ATOM 2165 N N . LEU A 1 278 ? -13.923 -2.302 -22.376 1.00 75.00 278 LEU A N 1
ATOM 2166 C CA . LEU A 1 278 ? -15.115 -1.455 -22.217 1.00 75.00 278 LEU A CA 1
ATOM 2167 C C . LEU A 1 278 ? -14.932 -0.052 -22.806 1.00 75.00 278 LEU A C 1
ATOM 2169 O O . LEU A 1 278 ? -15.928 0.601 -23.113 1.00 75.00 278 LEU A O 1
ATOM 2173 N N . ASN A 1 279 ? -13.683 0.403 -22.977 1.00 73.56 279 ASN A N 1
ATOM 2174 C CA . ASN A 1 279 ? -13.332 1.722 -23.506 1.00 73.56 279 ASN A CA 1
ATOM 2175 C C . ASN A 1 279 ? -14.051 2.881 -22.788 1.00 73.56 279 ASN A C 1
ATOM 2177 O O . ASN A 1 279 ? -14.531 3.826 -23.413 1.00 73.56 279 ASN A O 1
ATOM 2181 N N . TRP A 1 280 ? -14.179 2.786 -21.463 1.00 77.94 280 TRP A N 1
ATOM 2182 C CA . TRP A 1 280 ? -14.770 3.847 -20.643 1.00 77.94 280 TRP A CA 1
ATOM 2183 C C . TRP A 1 280 ? -13.776 4.973 -20.379 1.00 77.94 280 TRP A C 1
ATOM 2185 O O . TRP A 1 280 ? -14.168 6.135 -20.283 1.00 77.94 280 TRP A O 1
ATOM 2195 N N . VAL A 1 281 ? -12.493 4.624 -20.268 1.00 78.88 281 VAL A N 1
ATOM 2196 C CA . VAL A 1 281 ? -11.393 5.563 -20.061 1.00 78.88 281 VAL A CA 1
ATOM 2197 C C . VAL A 1 281 ? -10.232 5.164 -20.965 1.00 78.88 281 VAL A C 1
ATOM 2199 O O . VAL A 1 281 ? -9.720 4.052 -20.859 1.00 78.88 281 VAL A O 1
ATOM 2202 N N . ASP A 1 282 ? -9.808 6.081 -21.834 1.00 82.00 282 ASP A N 1
ATOM 2203 C CA . ASP A 1 282 ? -8.673 5.883 -22.738 1.00 82.00 282 ASP A CA 1
ATOM 2204 C C . ASP A 1 282 ? -7.642 7.014 -22.575 1.00 82.00 282 ASP A C 1
ATOM 2206 O O . ASP A 1 282 ? -7.832 8.099 -23.141 1.00 82.00 282 ASP A O 1
ATOM 2210 N N . PRO A 1 283 ? -6.545 6.779 -21.829 1.00 83.75 283 PRO A N 1
ATOM 2211 C CA . PRO A 1 283 ? -5.473 7.756 -21.665 1.00 83.75 283 PRO A CA 1
ATOM 2212 C C . PRO A 1 283 ? -4.842 8.228 -22.978 1.00 83.75 283 PRO A C 1
ATOM 2214 O O . PRO A 1 283 ? -4.399 9.372 -23.052 1.00 83.75 283 PRO A O 1
ATOM 2217 N N . PHE A 1 284 ? -4.840 7.398 -24.028 1.00 79.81 284 PHE A N 1
ATOM 2218 C CA . PHE A 1 284 ? -4.252 7.751 -25.324 1.00 79.81 284 PHE A CA 1
ATOM 2219 C C . PHE A 1 284 ? -5.062 8.823 -26.069 1.00 79.81 284 PHE A C 1
ATOM 2221 O O . PHE A 1 284 ? -4.558 9.442 -27.003 1.00 79.81 284 PHE A O 1
ATOM 2228 N N . THR A 1 285 ? -6.309 9.075 -25.654 1.00 84.19 285 THR A N 1
ATOM 2229 C CA . THR A 1 285 ? -7.171 10.125 -26.230 1.00 84.19 285 THR A CA 1
ATOM 2230 C C . THR A 1 285 ? -7.055 11.469 -25.517 1.00 84.19 285 THR A C 1
ATOM 2232 O O . THR A 1 285 ? -7.613 12.460 -25.989 1.00 84.19 285 THR A O 1
ATOM 2235 N N . TRP A 1 286 ? -6.351 11.536 -24.383 1.00 83.25 286 TRP A N 1
ATOM 2236 C CA . TRP A 1 286 ? -6.288 12.748 -23.559 1.00 83.25 286 TRP A CA 1
ATOM 2237 C C . TRP A 1 286 ? -5.413 13.854 -24.159 1.00 83.25 286 TRP A C 1
ATOM 2239 O O . TRP A 1 286 ? -5.502 15.004 -23.733 1.00 83.25 286 TRP A O 1
ATOM 2249 N N . GLY A 1 287 ? -4.589 13.536 -25.157 1.00 85.31 287 GLY A N 1
ATOM 2250 C CA . GLY A 1 287 ? -3.733 14.505 -25.828 1.00 85.31 287 GLY A CA 1
ATOM 2251 C C . GLY A 1 287 ? -2.838 13.864 -26.882 1.00 85.31 287 GLY A C 1
ATOM 2252 O O . GLY A 1 287 ? -3.141 12.799 -27.412 1.00 85.31 287 GLY A O 1
ATOM 2253 N N . SER A 1 288 ? -1.728 14.532 -27.198 1.00 88.00 288 SER A N 1
ATOM 2254 C CA . SER A 1 288 ? -0.672 13.954 -28.035 1.00 88.00 288 SER A CA 1
ATOM 2255 C C . SER A 1 288 ? 0.084 12.838 -27.299 1.00 88.00 288 SER A C 1
ATOM 2257 O O . SER A 1 288 ? -0.003 12.706 -26.076 1.00 88.00 288 SER A O 1
ATOM 2259 N N . GLU A 1 289 ? 0.890 12.069 -28.033 1.00 82.38 289 GLU A N 1
ATOM 2260 C CA . GLU A 1 289 ? 1.822 11.087 -27.456 1.00 82.38 289 GLU A CA 1
ATOM 2261 C C . GLU A 1 289 ? 2.748 11.741 -26.413 1.00 82.38 289 GLU A C 1
ATOM 2263 O O . GLU A 1 289 ? 2.862 11.260 -25.289 1.00 82.38 289 GLU A O 1
ATOM 2268 N N . GLU A 1 290 ? 3.288 12.923 -26.722 1.00 85.44 290 GLU A N 1
ATOM 2269 C CA . GLU A 1 290 ? 4.087 13.731 -25.790 1.00 85.44 290 GLU A CA 1
ATOM 2270 C C . GLU A 1 290 ? 3.305 14.118 -24.523 1.00 85.44 290 GLU A C 1
ATOM 2272 O O . GLU A 1 290 ? 3.826 14.029 -23.413 1.00 85.44 290 GLU A O 1
ATOM 2277 N N . THR A 1 291 ? 2.025 14.483 -24.666 1.00 87.69 291 THR A N 1
ATOM 2278 C CA . THR A 1 291 ? 1.160 14.801 -23.517 1.00 87.69 291 THR A CA 1
ATOM 2279 C C . THR A 1 291 ? 0.958 13.572 -22.630 1.00 87.69 291 THR A C 1
ATOM 2281 O O . THR A 1 291 ? 0.970 13.679 -21.407 1.00 87.69 291 THR A O 1
ATOM 2284 N N . THR A 1 292 ? 0.806 12.395 -23.236 1.00 86.88 292 THR A N 1
ATOM 2285 C CA . THR A 1 292 ? 0.622 11.128 -22.515 1.00 86.88 292 THR A CA 1
ATOM 2286 C C . THR A 1 292 ? 1.879 10.753 -21.729 1.00 86.88 292 THR A C 1
ATOM 2288 O O . THR A 1 292 ? 1.781 10.404 -20.551 1.00 86.88 292 THR A O 1
ATOM 2291 N N . HIS A 1 293 ? 3.061 10.906 -22.334 1.00 89.19 293 HIS A N 1
ATOM 2292 C CA . HIS A 1 293 ? 4.350 10.736 -21.655 1.00 89.19 293 HIS A CA 1
ATOM 2293 C C . HIS A 1 293 ? 4.546 11.739 -20.512 1.00 89.19 293 HIS A C 1
ATOM 2295 O O . HIS A 1 293 ? 5.070 11.394 -19.452 1.00 89.19 293 HIS A O 1
ATOM 2301 N N . GLU A 1 294 ? 4.107 12.987 -20.675 1.00 91.06 294 GLU A N 1
ATOM 2302 C CA . GLU A 1 294 ? 4.198 13.986 -19.607 1.00 91.06 294 GLU A CA 1
ATOM 2303 C C . GLU A 1 294 ? 3.251 13.684 -18.444 1.00 91.06 294 GLU A C 1
ATOM 2305 O O . GLU A 1 294 ? 3.665 13.732 -17.285 1.00 91.06 294 GLU A O 1
ATOM 2310 N N . ILE A 1 295 ? 2.012 13.281 -18.731 1.00 91.75 295 ILE A N 1
ATOM 2311 C CA . ILE A 1 295 ? 1.062 12.836 -17.704 1.00 91.75 295 ILE A CA 1
ATOM 2312 C C . ILE A 1 295 ? 1.610 11.608 -16.970 1.00 91.75 295 ILE A C 1
ATOM 2314 O O . ILE A 1 295 ? 1.623 11.599 -15.739 1.00 91.75 295 ILE A O 1
ATOM 2318 N N . THR A 1 296 ? 2.109 10.607 -17.703 1.00 93.25 296 THR A N 1
ATOM 2319 C CA . THR A 1 296 ? 2.702 9.389 -17.123 1.00 93.25 296 THR A CA 1
ATOM 2320 C C . THR A 1 296 ? 3.860 9.739 -16.196 1.00 93.25 296 THR A C 1
ATOM 2322 O O . THR A 1 296 ? 3.909 9.274 -15.056 1.00 93.25 296 THR A O 1
ATOM 2325 N N . TYR A 1 297 ? 4.762 10.608 -16.659 1.00 93.50 297 TYR A N 1
ATOM 2326 C CA . TYR A 1 297 ? 5.920 11.051 -15.895 1.00 93.50 297 TYR A CA 1
ATOM 2327 C C . TYR A 1 297 ? 5.520 11.759 -14.601 1.00 93.50 297 TYR A C 1
ATOM 2329 O O . TYR A 1 297 ? 5.988 11.374 -13.531 1.00 93.50 297 TYR A O 1
ATOM 2337 N N . GLN A 1 298 ? 4.638 12.760 -14.670 1.00 93.12 298 GLN A N 1
ATOM 2338 C CA . GLN A 1 298 ? 4.240 13.528 -13.487 1.00 93.12 298 GLN A CA 1
ATOM 2339 C C . GLN A 1 298 ? 3.418 12.689 -12.505 1.00 93.12 298 GLN A C 1
ATOM 2341 O O . GLN A 1 298 ? 3.608 12.811 -11.294 1.00 93.12 298 GLN A O 1
ATOM 2346 N N . LEU A 1 299 ? 2.544 11.808 -13.003 1.00 92.62 299 LEU A N 1
ATOM 2347 C CA . LEU A 1 299 ? 1.743 10.921 -12.163 1.00 92.62 299 LEU A CA 1
ATOM 2348 C C . LEU A 1 299 ? 2.631 9.917 -11.417 1.00 92.62 299 LEU A C 1
ATOM 2350 O O . LEU A 1 299 ? 2.534 9.817 -10.195 1.00 92.62 299 LEU A O 1
ATOM 2354 N N . ALA A 1 300 ? 3.531 9.225 -12.123 1.00 93.12 300 ALA A N 1
ATOM 2355 C CA . ALA A 1 300 ? 4.462 8.284 -11.503 1.00 93.12 300 ALA A CA 1
ATOM 2356 C C . ALA A 1 300 ? 5.382 8.994 -10.497 1.00 93.12 300 ALA A C 1
ATOM 2358 O O . ALA A 1 300 ? 5.526 8.541 -9.363 1.00 93.12 300 ALA A O 1
ATOM 2359 N N . ARG A 1 301 ? 5.935 10.155 -10.875 1.00 92.94 301 ARG A N 1
ATOM 2360 C CA . ARG A 1 301 ? 6.804 10.980 -10.023 1.00 92.94 301 ARG A CA 1
ATOM 2361 C C . ARG A 1 301 ? 6.118 11.415 -8.726 1.00 92.94 301 ARG A C 1
ATOM 2363 O O . ARG A 1 301 ? 6.728 11.333 -7.662 1.00 92.94 301 ARG A O 1
ATOM 2370 N N . LEU A 1 302 ? 4.859 11.857 -8.797 1.00 92.94 302 LEU A N 1
ATOM 2371 C CA . LEU A 1 302 ? 4.078 12.260 -7.624 1.00 92.94 302 LEU A CA 1
ATOM 2372 C C . LEU A 1 302 ? 3.821 11.076 -6.693 1.00 92.94 302 LEU A C 1
ATOM 2374 O O . LEU A 1 302 ? 4.049 11.179 -5.489 1.00 92.94 302 LEU A O 1
ATOM 2378 N N . VAL A 1 303 ? 3.361 9.959 -7.255 1.00 92.31 303 VAL A N 1
ATOM 2379 C CA . VAL A 1 303 ? 3.002 8.758 -6.498 1.00 92.31 303 VAL A CA 1
ATOM 2380 C C . VAL A 1 303 ? 4.224 8.203 -5.765 1.00 92.31 303 VAL A C 1
ATOM 2382 O O . VAL A 1 303 ? 4.191 8.094 -4.538 1.00 92.31 303 VAL A O 1
ATOM 2385 N N . ILE A 1 304 ? 5.332 7.982 -6.482 1.00 92.31 304 ILE A N 1
ATOM 2386 C CA . ILE A 1 304 ? 6.576 7.472 -5.892 1.00 92.31 304 ILE A CA 1
ATOM 2387 C C . ILE A 1 304 ? 7.111 8.455 -4.852 1.00 92.31 304 ILE A C 1
ATOM 2389 O O . ILE A 1 304 ? 7.421 8.041 -3.741 1.00 92.31 304 ILE A O 1
ATOM 2393 N N . GLY A 1 305 ? 7.189 9.754 -5.169 1.00 93.25 305 GLY A N 1
ATOM 2394 C CA . GLY A 1 305 ? 7.734 10.770 -4.263 1.00 93.25 305 GLY A CA 1
ATOM 2395 C C . GLY A 1 305 ? 7.021 10.815 -2.909 1.00 93.25 305 GLY A C 1
ATOM 2396 O O . GLY A 1 305 ? 7.658 10.876 -1.855 1.00 93.25 305 GLY A O 1
ATOM 2397 N N . VAL A 1 306 ? 5.691 10.721 -2.928 1.00 92.31 306 VAL A N 1
ATOM 2398 C CA . VAL A 1 306 ? 4.872 10.645 -1.715 1.00 92.31 306 VAL A CA 1
ATOM 2399 C C . VAL A 1 306 ? 5.123 9.337 -0.961 1.00 92.31 306 VAL A C 1
ATOM 2401 O O . VAL A 1 306 ? 5.385 9.361 0.243 1.00 92.31 306 VAL A O 1
ATOM 2404 N N . GLN A 1 307 ? 5.114 8.201 -1.656 1.00 90.00 307 GLN A N 1
ATOM 2405 C CA . GLN A 1 307 ? 5.270 6.881 -1.039 1.00 90.00 307 GLN A CA 1
ATOM 2406 C C . GLN A 1 307 ? 6.656 6.662 -0.439 1.00 90.00 307 GLN A C 1
ATOM 2408 O O . GLN A 1 307 ? 6.762 6.130 0.666 1.00 90.00 307 GLN A O 1
ATOM 2413 N N . VAL A 1 308 ? 7.731 7.084 -1.111 1.00 92.44 308 VAL A N 1
ATOM 2414 C CA . VAL A 1 308 ? 9.087 6.958 -0.561 1.00 92.44 308 VAL A CA 1
ATOM 2415 C C . VAL A 1 308 ? 9.269 7.865 0.652 1.00 92.44 308 VAL A C 1
ATOM 2417 O O . VAL A 1 308 ? 9.932 7.471 1.611 1.00 92.44 308 VAL A O 1
ATOM 2420 N N . LEU A 1 309 ? 8.634 9.045 0.684 1.00 93.56 309 LEU A N 1
ATOM 2421 C CA . LEU A 1 309 ? 8.652 9.886 1.878 1.00 93.56 309 LEU A CA 1
ATOM 2422 C C . LEU A 1 309 ? 7.969 9.183 3.053 1.00 93.56 309 LEU A C 1
ATOM 2424 O O . LEU A 1 309 ? 8.557 9.100 4.133 1.00 93.56 309 LEU A O 1
ATOM 2428 N N . PHE A 1 310 ? 6.767 8.643 2.846 1.00 90.00 310 PHE A N 1
ATOM 2429 C CA . PHE A 1 310 ? 6.055 7.913 3.894 1.00 90.00 310 PHE A CA 1
ATOM 2430 C C . PHE A 1 310 ? 6.780 6.631 4.309 1.00 90.00 310 PHE A C 1
ATOM 2432 O O . PHE A 1 310 ? 6.892 6.363 5.502 1.00 90.00 310 PHE A O 1
ATOM 2439 N N . THR A 1 311 ? 7.405 5.922 3.369 1.00 90.06 311 THR A N 1
ATOM 2440 C CA . THR A 1 311 ? 8.305 4.797 3.665 1.00 90.06 311 THR A CA 1
ATOM 2441 C C . THR A 1 311 ? 9.436 5.240 4.594 1.00 90.06 311 THR A C 1
ATOM 2443 O O . THR A 1 311 ? 9.742 4.558 5.569 1.00 90.06 311 THR A O 1
ATOM 2446 N N . GLY A 1 312 ? 10.030 6.413 4.350 1.00 91.81 312 GLY A N 1
ATOM 2447 C CA . GLY A 1 312 ? 11.038 6.995 5.232 1.00 91.81 312 GLY A CA 1
ATOM 2448 C C . GLY A 1 312 ? 10.509 7.375 6.620 1.00 91.81 312 GLY A C 1
ATOM 2449 O O . GLY A 1 312 ? 11.222 7.204 7.606 1.00 91.81 312 GLY A O 1
ATOM 2450 N N . ILE A 1 313 ? 9.263 7.848 6.712 1.00 90.81 313 ILE A N 1
ATOM 2451 C CA . ILE A 1 313 ? 8.591 8.178 7.980 1.00 90.81 313 ILE A CA 1
ATOM 2452 C C . ILE A 1 313 ? 8.318 6.916 8.810 1.00 90.81 313 ILE A C 1
ATOM 2454 O O . ILE A 1 313 ? 8.512 6.936 10.025 1.00 90.81 313 ILE A O 1
ATOM 2458 N N . THR A 1 314 ? 7.892 5.822 8.175 1.00 87.44 314 THR A N 1
ATOM 2459 C CA . THR A 1 314 ? 7.548 4.557 8.846 1.00 87.44 314 THR A CA 1
ATOM 2460 C C . THR A 1 314 ? 8.771 3.849 9.443 1.00 87.44 314 THR A C 1
ATOM 2462 O O . THR A 1 314 ? 8.631 3.050 10.371 1.00 87.44 314 THR A O 1
ATOM 2465 N N . LEU A 1 315 ? 9.987 4.141 8.969 1.00 90.44 315 LEU A N 1
ATOM 2466 C CA . LEU A 1 315 ? 11.201 3.523 9.501 1.00 90.44 315 LEU A CA 1
ATOM 2467 C C . LEU A 1 315 ? 11.525 3.995 10.934 1.00 90.44 315 LEU A C 1
ATOM 2469 O O . LEU A 1 315 ? 11.376 5.177 11.244 1.00 90.44 315 LEU A O 1
ATOM 2473 N N . PRO A 1 316 ? 12.040 3.103 11.807 1.00 89.44 316 PRO A N 1
ATOM 2474 C CA . PRO A 1 316 ? 12.434 3.468 13.167 1.00 89.44 316 PRO A CA 1
ATOM 2475 C C . PRO A 1 316 ? 13.552 4.515 13.238 1.00 89.44 316 PRO A C 1
ATOM 2477 O O . PRO A 1 316 ? 14.339 4.692 12.303 1.00 89.44 316 PRO A O 1
ATOM 2480 N N . GLU A 1 317 ? 13.733 5.109 14.419 1.00 89.81 317 GLU A N 1
ATOM 2481 C CA . GLU A 1 317 ? 14.764 6.117 14.656 1.00 89.81 317 GLU A CA 1
ATOM 2482 C C . GLU A 1 317 ? 16.140 5.686 14.113 1.00 89.81 317 GLU A C 1
ATOM 2484 O O . GLU A 1 317 ? 16.713 4.662 14.525 1.00 89.81 317 GLU A O 1
ATOM 2489 N N . LYS A 1 318 ? 16.728 6.537 13.259 1.00 90.50 318 LYS A N 1
ATOM 2490 C CA . LYS A 1 318 ? 18.098 6.394 12.730 1.00 90.50 318 LYS A CA 1
ATOM 2491 C C . LYS A 1 318 ? 18.326 5.053 12.023 1.00 90.50 318 LYS A C 1
ATOM 2493 O O . LYS A 1 318 ? 19.456 4.549 12.018 1.00 90.50 318 LYS A O 1
ATOM 2498 N N . TYR A 1 319 ? 17.280 4.450 11.454 1.00 92.12 319 TYR A N 1
ATOM 2499 C CA . TYR A 1 319 ? 17.345 3.093 10.914 1.00 92.12 319 TYR A CA 1
ATOM 2500 C C . TYR A 1 319 ? 18.444 2.924 9.857 1.00 92.12 319 TYR A C 1
ATOM 2502 O O . TYR A 1 319 ? 19.270 2.016 9.981 1.00 92.12 319 TYR A O 1
ATOM 2510 N N . LEU A 1 320 ? 18.532 3.848 8.889 1.00 91.56 320 LEU A N 1
ATOM 2511 C CA . LEU A 1 320 ? 19.547 3.809 7.825 1.00 91.56 320 LEU A CA 1
ATOM 2512 C C . LEU A 1 320 ? 20.976 3.780 8.383 1.00 91.56 320 LEU A C 1
ATOM 2514 O O . LEU A 1 320 ? 21.820 3.022 7.911 1.00 91.56 320 LEU A O 1
ATOM 2518 N N . TRP A 1 321 ? 21.242 4.541 9.449 1.00 90.06 321 TRP A N 1
ATOM 2519 C CA . TRP A 1 321 ? 22.554 4.555 10.096 1.00 90.06 321 TRP A CA 1
ATOM 2520 C C . TRP A 1 321 ? 22.829 3.261 10.870 1.00 90.06 321 TRP A C 1
ATOM 2522 O O . TRP A 1 321 ? 23.924 2.698 10.786 1.00 90.06 321 TRP A O 1
ATOM 2532 N N . LYS A 1 322 ? 21.825 2.759 11.601 1.00 91.75 322 LYS A N 1
ATOM 2533 C CA . LYS A 1 322 ? 21.914 1.520 12.392 1.00 91.75 322 LYS A CA 1
ATOM 2534 C C . LYS A 1 322 ? 22.110 0.280 11.509 1.00 91.75 322 LYS A C 1
ATOM 2536 O O . LYS A 1 322 ? 22.763 -0.668 11.943 1.00 91.75 322 LYS A O 1
ATOM 2541 N N . LYS A 1 323 ? 21.552 0.265 10.292 1.00 94.06 323 LYS A N 1
ATOM 2542 C CA . LYS A 1 323 ? 21.551 -0.891 9.371 1.00 94.06 323 LYS A CA 1
ATOM 2543 C C . LYS A 1 323 ? 22.346 -0.677 8.079 1.00 94.06 323 LYS A C 1
ATOM 2545 O O . LYS A 1 323 ? 22.229 -1.481 7.156 1.00 94.06 323 LYS A O 1
ATOM 2550 N N . LYS A 1 324 ? 23.223 0.331 8.042 1.00 93.56 324 LYS A N 1
ATOM 2551 C CA . LYS A 1 324 ? 24.018 0.722 6.864 1.00 93.56 324 LYS A CA 1
ATOM 2552 C C . LYS A 1 324 ? 24.750 -0.421 6.153 1.00 93.56 324 LYS A C 1
ATOM 2554 O O . LYS A 1 324 ? 24.806 -0.421 4.934 1.00 93.56 324 LYS A O 1
ATOM 2559 N N . TYR A 1 325 ? 25.281 -1.407 6.882 1.00 93.69 325 TYR A N 1
ATOM 2560 C CA . TYR A 1 325 ? 25.989 -2.537 6.265 1.00 93.69 325 TYR A CA 1
ATOM 2561 C C . TYR A 1 325 ? 25.051 -3.450 5.471 1.00 93.69 325 TYR A C 1
ATOM 2563 O O . TYR A 1 325 ? 25.372 -3.808 4.344 1.00 93.69 325 TYR A O 1
ATOM 2571 N N . SER A 1 326 ? 23.882 -3.788 6.027 1.00 94.56 326 SER A N 1
ATOM 2572 C CA . SER A 1 326 ? 22.874 -4.579 5.309 1.00 94.56 326 SER A CA 1
ATOM 2573 C C . SER A 1 326 ? 22.365 -3.830 4.081 1.00 94.56 326 SER A C 1
ATOM 2575 O O . SER A 1 326 ? 22.268 -4.412 3.007 1.00 94.56 326 SER A O 1
ATOM 2577 N N . LEU A 1 327 ? 22.088 -2.531 4.238 1.00 94.00 327 LEU A N 1
ATOM 2578 C CA . LEU A 1 327 ? 21.628 -1.679 3.144 1.00 94.00 327 LEU A CA 1
ATOM 2579 C C . LEU A 1 327 ? 22.682 -1.551 2.043 1.00 94.00 327 LEU A C 1
ATOM 2581 O O . LEU A 1 327 ? 22.334 -1.643 0.878 1.00 94.00 327 LEU A O 1
ATOM 2585 N N . LEU A 1 328 ? 23.967 -1.422 2.384 1.00 94.31 328 LEU A N 1
ATOM 2586 C CA . LEU A 1 328 ? 25.043 -1.366 1.393 1.00 94.31 328 LEU A CA 1
ATOM 2587 C C . LEU A 1 328 ? 25.126 -2.661 0.576 1.00 94.31 328 LEU A C 1
ATOM 2589 O O . LEU A 1 328 ? 25.292 -2.601 -0.638 1.00 94.31 328 LEU A O 1
ATOM 2593 N N . VAL A 1 329 ? 24.972 -3.830 1.204 1.00 94.88 329 VAL A N 1
ATOM 2594 C CA . VAL A 1 329 ? 24.965 -5.108 0.471 1.00 94.88 329 VAL A CA 1
ATOM 2595 C C . VAL A 1 329 ? 23.772 -5.188 -0.487 1.00 94.88 329 VAL A C 1
ATOM 2597 O O . VAL A 1 329 ? 23.955 -5.556 -1.647 1.00 94.88 329 VAL A O 1
ATOM 2600 N N . LEU A 1 330 ? 22.570 -4.818 -0.037 1.00 93.75 330 LEU A N 1
ATOM 2601 C CA . LEU A 1 330 ? 21.363 -4.872 -0.868 1.00 93.75 330 LEU A CA 1
ATOM 2602 C C . LEU A 1 330 ? 21.397 -3.831 -2.004 1.00 93.75 330 LEU A C 1
ATOM 2604 O O . LEU A 1 330 ? 21.248 -4.183 -3.172 1.00 93.75 330 LEU A O 1
ATOM 2608 N N . LEU A 1 331 ? 21.679 -2.569 -1.681 1.00 93.38 331 LEU A N 1
ATOM 2609 C CA . LEU A 1 331 ? 21.622 -1.444 -2.620 1.00 93.38 331 LEU A CA 1
ATOM 2610 C C . LEU A 1 331 ? 22.818 -1.376 -3.574 1.00 93.38 331 LEU A C 1
ATOM 2612 O O . LEU A 1 331 ? 22.676 -0.864 -4.676 1.00 93.38 331 LEU A O 1
ATOM 2616 N N . LEU A 1 332 ? 23.996 -1.874 -3.184 1.00 92.25 332 LEU A N 1
ATOM 2617 C CA . LEU A 1 332 ? 25.171 -1.857 -4.059 1.00 92.25 332 LEU A CA 1
ATOM 2618 C C . LEU A 1 332 ? 25.395 -3.218 -4.715 1.00 92.25 332 LEU A C 1
ATOM 2620 O O . LEU A 1 332 ? 25.397 -3.314 -5.938 1.00 92.25 332 LEU A O 1
ATOM 2624 N N . MET A 1 333 ? 25.586 -4.283 -3.931 1.00 94.56 333 MET A N 1
ATOM 2625 C CA . MET A 1 333 ? 25.982 -5.582 -4.490 1.00 94.56 333 MET A CA 1
ATOM 2626 C C . MET A 1 333 ? 24.815 -6.297 -5.171 1.00 94.56 333 MET A C 1
ATOM 2628 O O . MET A 1 333 ? 24.940 -6.698 -6.328 1.00 94.56 333 MET A O 1
ATOM 2632 N N . VAL A 1 334 ? 23.690 -6.464 -4.467 1.00 95.12 334 VAL A N 1
ATOM 2633 C CA . VAL A 1 334 ? 22.524 -7.183 -5.006 1.00 95.12 334 VAL A CA 1
ATOM 2634 C C . VAL A 1 334 ? 21.910 -6.402 -6.161 1.00 95.12 334 VAL A C 1
ATOM 2636 O O . VAL A 1 334 ? 21.680 -6.989 -7.212 1.00 95.12 334 VAL A O 1
ATOM 2639 N N . MET A 1 335 ? 21.729 -5.089 -6.014 1.00 94.69 335 MET A N 1
ATOM 2640 C CA . MET A 1 335 ? 21.192 -4.233 -7.074 1.00 94.69 335 MET A CA 1
ATOM 2641 C C . MET A 1 335 ? 22.064 -4.242 -8.343 1.00 94.69 335 MET A C 1
ATOM 2643 O O . MET A 1 335 ? 21.543 -4.411 -9.442 1.00 94.69 335 MET A O 1
ATOM 2647 N N . THR A 1 336 ? 23.396 -4.165 -8.218 1.00 95.81 336 THR A N 1
ATOM 2648 C CA . THR A 1 336 ? 24.298 -4.243 -9.388 1.00 95.81 336 THR A CA 1
ATOM 2649 C C . THR A 1 336 ? 24.228 -5.611 -10.072 1.00 95.81 336 THR A C 1
ATOM 2651 O O . THR A 1 336 ? 24.206 -5.699 -11.300 1.00 95.81 336 THR A O 1
ATOM 2654 N N . ALA A 1 337 ? 24.166 -6.700 -9.300 1.00 96.31 337 ALA A N 1
ATOM 2655 C CA . ALA A 1 337 ? 24.019 -8.042 -9.860 1.00 96.31 337 ALA A CA 1
ATOM 2656 C C . ALA A 1 337 ? 22.647 -8.236 -10.535 1.00 96.31 337 ALA A C 1
ATOM 2658 O O . ALA A 1 337 ? 22.558 -8.831 -11.614 1.00 96.31 337 ALA A O 1
ATOM 2659 N N . ALA A 1 338 ? 21.587 -7.681 -9.943 1.00 95.25 338 ALA A N 1
ATOM 2660 C CA . ALA A 1 338 ? 20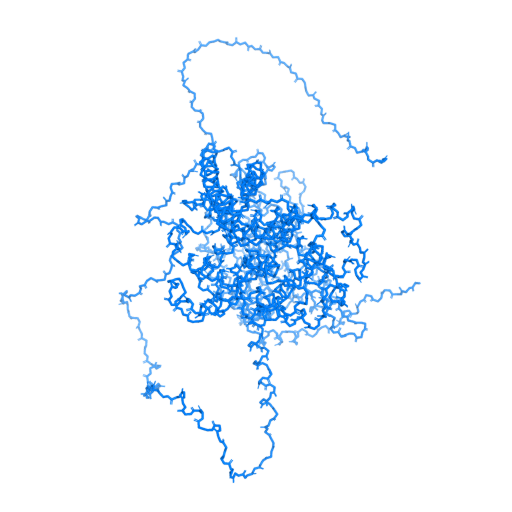.241 -7.652 -10.505 1.00 95.25 338 ALA A CA 1
ATOM 2661 C C . ALA A 1 338 ? 20.195 -6.901 -11.842 1.00 95.25 338 ALA A C 1
ATOM 2663 O O . ALA A 1 338 ? 19.583 -7.381 -12.798 1.00 95.25 338 ALA A O 1
ATOM 2664 N N . TRP A 1 339 ? 20.906 -5.778 -11.940 1.00 96.88 339 TRP A N 1
ATOM 2665 C CA . TRP A 1 339 ? 21.013 -4.992 -13.165 1.00 96.88 339 TRP A CA 1
ATOM 2666 C C . TRP A 1 339 ? 21.670 -5.772 -14.305 1.00 96.88 339 TRP A C 1
ATOM 2668 O O . TRP A 1 339 ? 21.074 -5.929 -15.372 1.00 96.88 339 TRP A O 1
ATOM 2678 N N . PHE A 1 340 ? 22.850 -6.354 -14.068 1.00 97.50 340 PHE A N 1
ATOM 2679 C CA . PHE A 1 340 ? 23.544 -7.149 -15.086 1.00 97.50 340 PHE A CA 1
ATOM 2680 C C . PHE A 1 340 ? 22.773 -8.411 -15.483 1.00 97.50 340 PHE A C 1
ATOM 2682 O O . PHE A 1 340 ? 22.712 -8.747 -16.665 1.00 97.50 340 PHE A O 1
ATOM 2689 N N . THR A 1 341 ? 22.161 -9.111 -14.524 1.00 96.81 341 THR A N 1
ATOM 2690 C CA . THR A 1 341 ? 21.351 -10.296 -14.848 1.00 96.81 341 THR A CA 1
ATOM 2691 C C . THR A 1 341 ? 20.120 -9.948 -15.660 1.00 96.81 341 THR A C 1
ATOM 2693 O O . THR A 1 341 ? 19.836 -10.624 -16.644 1.00 96.81 341 THR A O 1
ATOM 2696 N N . THR A 1 342 ? 19.420 -8.874 -15.305 1.00 96.81 342 THR A N 1
ATOM 2697 C CA . THR A 1 342 ? 18.248 -8.421 -16.059 1.00 96.81 342 THR A CA 1
ATOM 2698 C C . THR A 1 342 ? 18.640 -7.988 -17.470 1.00 96.81 342 THR A C 1
ATOM 2700 O O . THR A 1 342 ? 17.981 -8.387 -18.427 1.00 96.81 342 THR A O 1
ATOM 2703 N N . ALA A 1 343 ? 19.758 -7.271 -17.630 1.00 97.56 343 ALA A N 1
ATOM 2704 C CA . ALA A 1 343 ? 20.282 -6.894 -18.943 1.00 97.56 343 ALA A CA 1
ATOM 2705 C C . ALA A 1 343 ? 20.636 -8.117 -19.799 1.00 97.56 343 ALA A C 1
ATOM 2707 O O . ALA A 1 343 ? 20.282 -8.167 -20.974 1.00 97.56 343 ALA A O 1
ATOM 2708 N N . LEU A 1 344 ? 21.269 -9.137 -19.210 1.00 97.25 344 LEU A N 1
ATOM 2709 C CA . LEU A 1 344 ? 21.590 -10.389 -19.899 1.00 97.25 344 LEU A CA 1
ATOM 2710 C C . LEU A 1 344 ? 20.329 -11.130 -20.368 1.00 97.25 344 LEU A C 1
ATOM 2712 O O . LEU A 1 344 ? 20.297 -11.634 -21.490 1.00 97.25 344 LEU A O 1
ATOM 2716 N N . LEU A 1 345 ? 19.288 -11.180 -19.532 1.00 96.50 345 LEU A N 1
ATOM 2717 C CA . LEU A 1 345 ? 18.011 -11.809 -19.879 1.00 96.50 345 LEU A CA 1
ATOM 2718 C C . LEU A 1 345 ? 17.287 -11.051 -20.999 1.00 96.50 345 LEU A C 1
ATOM 2720 O O . LEU A 1 345 ? 16.793 -11.683 -21.934 1.00 96.50 345 LEU A O 1
ATOM 2724 N N . ILE A 1 346 ? 17.258 -9.716 -20.932 1.00 95.81 346 ILE A N 1
ATOM 2725 C CA . ILE A 1 346 ? 16.666 -8.862 -21.972 1.00 95.81 346 ILE A CA 1
ATOM 2726 C C . ILE A 1 346 ? 17.420 -9.047 -23.290 1.00 95.81 346 ILE A C 1
ATOM 2728 O O . ILE A 1 346 ? 16.795 -9.360 -24.299 1.00 95.81 346 ILE A O 1
ATOM 2732 N N . TRP A 1 347 ? 18.749 -8.936 -23.271 1.00 95.62 347 TRP A N 1
ATOM 2733 C CA . TRP A 1 347 ? 19.603 -9.106 -24.449 1.00 95.62 347 TRP A CA 1
ATOM 2734 C C . TRP A 1 347 ? 19.478 -10.500 -25.084 1.00 95.62 347 TRP A C 1
ATOM 2736 O O . TRP A 1 347 ? 19.502 -10.637 -26.303 1.00 95.62 347 TRP A O 1
ATOM 2746 N N . GLY A 1 348 ? 19.318 -11.548 -24.270 1.00 93.00 348 GLY A N 1
ATOM 2747 C CA . GLY A 1 348 ? 19.172 -12.917 -24.766 1.00 93.00 348 GLY A CA 1
ATOM 2748 C C . GLY A 1 348 ? 17.805 -13.227 -25.391 1.00 93.00 348 GLY A C 1
ATOM 2749 O O . GLY A 1 348 ? 17.716 -14.097 -26.262 1.00 93.00 348 GLY A O 1
ATOM 2750 N N . LEU A 1 349 ? 16.732 -12.557 -24.954 1.00 92.06 349 LEU A N 1
ATOM 2751 C CA . LEU A 1 349 ? 15.356 -12.872 -25.368 1.00 92.06 349 LEU A CA 1
ATOM 2752 C C . LEU A 1 349 ? 14.769 -11.871 -26.370 1.00 92.06 349 LEU A C 1
ATOM 2754 O O . LEU A 1 349 ? 14.055 -12.287 -27.291 1.00 92.06 349 LEU A O 1
ATOM 2758 N N . ILE A 1 350 ? 15.074 -10.583 -26.224 1.00 90.00 350 ILE A N 1
ATOM 2759 C CA . ILE A 1 350 ? 14.617 -9.520 -27.122 1.00 90.00 350 ILE A CA 1
ATOM 2760 C C . ILE A 1 350 ? 15.659 -9.330 -28.224 1.00 90.00 350 ILE A C 1
ATOM 2762 O O . ILE A 1 350 ? 16.842 -9.143 -27.951 1.00 90.00 350 ILE A O 1
ATOM 2766 N N . LYS A 1 351 ? 15.225 -9.439 -29.483 1.00 86.25 351 LYS A N 1
ATOM 2767 C CA . LYS A 1 351 ? 16.128 -9.320 -30.635 1.00 86.25 351 LYS A CA 1
ATOM 2768 C C . LYS A 1 351 ? 16.508 -7.866 -30.898 1.00 86.25 351 LYS A C 1
ATOM 2770 O O . LYS A 1 351 ? 15.797 -6.952 -30.499 1.00 86.25 351 LYS A O 1
ATOM 2775 N N . ASP A 1 352 ? 17.616 -7.706 -31.617 1.00 85.75 352 ASP A N 1
ATOM 2776 C CA . ASP A 1 352 ? 18.053 -6.435 -32.203 1.00 85.75 352 ASP A CA 1
ATOM 2777 C C . ASP A 1 352 ? 18.390 -5.339 -31.179 1.00 85.75 352 ASP A C 1
ATOM 2779 O O . ASP A 1 352 ? 18.411 -4.162 -31.511 1.00 85.75 352 ASP A O 1
ATOM 2783 N N . LEU A 1 353 ? 18.724 -5.742 -29.946 1.00 89.38 353 LEU A N 1
ATOM 2784 C CA . LEU A 1 353 ? 19.300 -4.873 -28.923 1.00 89.38 353 LEU A CA 1
ATOM 2785 C C . LEU A 1 353 ? 20.787 -5.169 -28.735 1.00 89.38 353 LEU A C 1
ATOM 2787 O O . LEU A 1 353 ? 21.219 -6.322 -28.624 1.00 89.38 353 LEU A O 1
ATOM 2791 N N . THR A 1 354 ? 21.580 -4.118 -28.599 1.00 92.88 354 THR A N 1
ATOM 2792 C CA . THR A 1 354 ? 22.922 -4.213 -28.033 1.00 92.88 354 THR A CA 1
ATOM 2793 C C . THR A 1 354 ? 22.845 -4.469 -26.528 1.00 92.88 354 THR A C 1
ATOM 2795 O O . THR A 1 354 ? 21.870 -4.139 -25.851 1.00 92.88 354 THR A O 1
ATOM 2798 N N . TYR A 1 355 ? 23.910 -5.033 -25.957 1.00 94.00 355 TYR A N 1
ATOM 2799 C CA . TYR A 1 355 ? 23.963 -5.246 -24.509 1.00 94.00 355 TYR A CA 1
ATOM 2800 C C . TYR A 1 355 ? 23.879 -3.927 -23.719 1.00 94.00 355 TYR A C 1
ATOM 2802 O O . TYR A 1 355 ? 23.324 -3.891 -22.625 1.00 94.00 355 TYR A O 1
ATOM 2810 N N . LEU A 1 356 ? 24.384 -2.826 -24.285 1.00 92.38 356 LEU A N 1
ATOM 2811 C CA . LEU A 1 356 ? 24.319 -1.505 -23.663 1.00 92.38 356 LEU A CA 1
ATOM 2812 C C . LEU A 1 356 ? 22.889 -0.939 -23.643 1.00 92.38 356 LEU A C 1
ATOM 2814 O O . LEU A 1 356 ? 22.459 -0.373 -22.641 1.00 92.38 356 LEU A O 1
ATOM 2818 N N . GLU A 1 357 ? 22.128 -1.150 -24.714 1.00 93.56 357 GLU A N 1
ATOM 2819 C CA . GLU A 1 357 ? 20.697 -0.830 -24.761 1.00 93.56 357 GLU A CA 1
ATOM 2820 C C . GLU A 1 357 ? 19.902 -1.682 -23.763 1.00 93.56 357 GLU A C 1
ATOM 2822 O O . GLU A 1 357 ? 19.051 -1.163 -23.042 1.00 93.56 357 GLU A O 1
ATOM 2827 N N . ALA A 1 358 ? 20.243 -2.967 -23.630 1.00 95.50 358 ALA A N 1
ATOM 2828 C CA . ALA A 1 358 ? 19.647 -3.835 -22.618 1.00 95.50 358 ALA A CA 1
ATOM 2829 C C . ALA A 1 358 ? 19.981 -3.390 -21.180 1.00 95.50 358 ALA A C 1
ATOM 2831 O O . ALA A 1 358 ? 19.118 -3.486 -20.309 1.00 95.50 358 ALA A O 1
ATOM 2832 N N . LEU A 1 359 ? 21.185 -2.858 -20.924 1.00 96.25 359 LEU A N 1
ATOM 2833 C CA . LEU A 1 359 ? 21.544 -2.242 -19.637 1.00 96.25 359 LEU A CA 1
ATOM 2834 C C . LEU A 1 359 ? 20.689 -1.002 -19.338 1.00 96.25 359 LEU A C 1
ATOM 2836 O O . LEU A 1 359 ? 20.283 -0.809 -18.193 1.00 96.25 359 LEU A O 1
ATOM 2840 N N . CYS A 1 360 ? 20.369 -0.197 -20.353 1.00 95.50 360 CYS A N 1
ATOM 2841 C CA . CYS A 1 360 ? 19.460 0.941 -20.203 1.00 95.50 360 CYS A CA 1
ATOM 2842 C C . CYS A 1 360 ? 18.059 0.480 -19.763 1.00 95.50 360 CYS A C 1
ATOM 2844 O O . CYS A 1 360 ? 17.544 0.950 -18.750 1.00 95.50 360 CYS A O 1
ATOM 2846 N N . ILE A 1 361 ? 17.482 -0.518 -20.445 1.00 95.81 361 ILE A N 1
ATOM 2847 C CA . ILE A 1 361 ? 16.164 -1.079 -20.089 1.00 95.81 361 ILE A CA 1
ATOM 2848 C C . ILE A 1 361 ? 16.204 -1.737 -18.700 1.00 95.81 361 ILE A C 1
ATOM 2850 O O . ILE A 1 361 ? 15.307 -1.541 -17.880 1.00 95.81 361 ILE A O 1
ATOM 2854 N N . ALA A 1 362 ? 17.260 -2.496 -18.400 1.00 96.62 362 ALA A N 1
ATOM 2855 C CA . ALA A 1 362 ? 17.419 -3.173 -17.118 1.00 96.62 362 ALA A CA 1
ATOM 2856 C C . ALA A 1 362 ? 17.484 -2.199 -15.938 1.00 96.62 362 ALA A C 1
ATOM 2858 O O . ALA A 1 362 ? 17.037 -2.551 -14.846 1.00 96.62 362 ALA A O 1
ATOM 2859 N N . ALA A 1 363 ? 18.004 -0.982 -16.135 1.00 95.56 363 ALA A N 1
ATOM 2860 C CA . ALA A 1 363 ? 18.056 0.028 -15.082 1.00 95.56 363 ALA A CA 1
ATOM 2861 C C . ALA A 1 363 ? 16.654 0.416 -14.584 1.00 95.56 363 ALA A C 1
ATOM 2863 O O . ALA A 1 363 ? 16.491 0.636 -13.391 1.00 95.56 363 ALA A O 1
ATOM 2864 N N . ALA A 1 364 ? 15.637 0.402 -15.454 1.00 94.69 364 ALA A N 1
ATOM 2865 C CA . ALA A 1 364 ? 14.248 0.651 -15.064 1.00 94.69 364 ALA A CA 1
ATOM 2866 C C . ALA A 1 364 ? 13.619 -0.514 -14.277 1.00 94.69 364 ALA A C 1
ATOM 2868 O O . ALA A 1 364 ? 12.743 -0.311 -13.448 1.00 94.69 364 ALA A O 1
ATOM 2869 N N . VAL A 1 365 ? 14.071 -1.747 -14.516 1.00 94.19 365 VAL A N 1
ATOM 2870 C CA . VAL A 1 365 ? 13.518 -2.970 -13.899 1.00 94.19 365 VAL A CA 1
ATOM 2871 C C . VAL A 1 365 ? 14.235 -3.338 -12.591 1.00 94.19 365 VAL A C 1
ATOM 2873 O O . VAL A 1 365 ? 13.768 -4.182 -11.826 1.00 94.19 365 VAL A O 1
ATOM 2876 N N . THR A 1 366 ? 15.402 -2.751 -12.336 1.00 92.31 366 THR A N 1
ATOM 2877 C CA . THR A 1 366 ? 16.263 -3.113 -11.203 1.00 92.31 366 THR A CA 1
ATOM 2878 C C . THR A 1 366 ? 15.738 -2.615 -9.849 1.00 92.31 366 THR A C 1
ATOM 2880 O O . THR A 1 366 ? 15.748 -3.426 -8.917 1.00 92.31 366 THR A O 1
ATOM 2883 N N . PRO A 1 367 ? 15.279 -1.353 -9.703 1.00 91.50 367 PRO A N 1
ATOM 2884 C CA . PRO A 1 367 ? 14.671 -0.877 -8.463 1.00 91.50 367 PRO A CA 1
ATOM 2885 C C . PRO A 1 367 ? 13.478 -1.739 -8.034 1.00 91.50 367 PRO A C 1
ATOM 2887 O O . PRO A 1 367 ? 12.755 -2.301 -8.865 1.00 91.50 367 PRO A O 1
ATOM 2890 N N . THR A 1 368 ? 13.300 -1.880 -6.722 1.00 90.69 368 THR A N 1
ATOM 2891 C CA . THR A 1 368 ? 12.148 -2.562 -6.124 1.00 90.69 368 THR A CA 1
ATOM 2892 C C . THR A 1 368 ? 11.210 -1.546 -5.522 1.00 90.69 368 THR A C 1
ATOM 2894 O O . THR A 1 368 ? 11.627 -0.643 -4.816 1.00 90.69 368 THR A O 1
ATOM 2897 N N . ASP A 1 369 ? 9.933 -1.758 -5.757 1.00 84.00 369 ASP A N 1
ATOM 2898 C CA . ASP A 1 369 ? 8.911 -0.768 -5.529 1.00 84.00 369 ASP A CA 1
ATOM 2899 C C . ASP A 1 369 ? 8.444 -0.754 -4.060 1.00 84.00 369 ASP A C 1
ATOM 2901 O O . ASP A 1 369 ? 8.043 -1.799 -3.525 1.00 84.00 369 ASP A O 1
ATOM 2905 N N . PRO A 1 370 ? 8.479 0.415 -3.392 1.00 73.69 370 PRO A N 1
ATOM 2906 C CA . PRO A 1 370 ? 8.090 0.559 -1.993 1.00 73.69 370 PRO A CA 1
ATOM 2907 C C . PRO A 1 370 ? 6.594 0.329 -1.790 1.00 73.69 370 PRO A C 1
ATOM 2909 O O . PRO A 1 370 ? 6.188 -0.049 -0.698 1.00 73.69 370 PRO A O 1
ATOM 2912 N N . VAL A 1 371 ? 5.775 0.507 -2.827 1.00 71.12 371 VAL A N 1
ATOM 2913 C CA . VAL A 1 371 ? 4.314 0.390 -2.772 1.00 71.12 371 VAL A CA 1
ATOM 2914 C C . VAL A 1 371 ? 3.893 -1.045 -2.557 1.00 71.12 371 VAL A C 1
ATOM 2916 O O . VAL A 1 371 ? 3.231 -1.402 -1.579 1.00 71.12 371 VAL A O 1
ATOM 2919 N N . LEU A 1 372 ? 4.329 -1.888 -3.483 1.00 75.62 372 LEU A N 1
ATOM 2920 C CA . LEU A 1 372 ? 4.068 -3.306 -3.451 1.00 75.62 372 LEU A CA 1
ATOM 2921 C C . LEU A 1 372 ? 4.809 -3.929 -2.270 1.00 75.62 372 LEU A C 1
ATOM 2923 O O . LEU A 1 372 ? 4.249 -4.811 -1.627 1.00 75.62 372 LEU A O 1
ATOM 2927 N N . ALA A 1 373 ? 6.002 -3.429 -1.918 1.00 75.94 373 ALA A N 1
ATOM 2928 C CA . ALA A 1 373 ? 6.693 -3.824 -0.694 1.00 75.94 373 ALA A CA 1
ATOM 2929 C C . ALA A 1 373 ? 5.888 -3.480 0.572 1.00 75.94 373 ALA A C 1
ATOM 2931 O O . ALA A 1 373 ? 5.761 -4.327 1.451 1.00 75.94 373 ALA A O 1
ATOM 2932 N N . ASN A 1 374 ? 5.278 -2.296 0.660 1.00 72.94 374 ASN A N 1
ATOM 2933 C CA . ASN A 1 374 ? 4.480 -1.908 1.820 1.00 72.94 374 ASN A CA 1
ATOM 2934 C C . ASN A 1 374 ? 3.268 -2.836 1.992 1.00 72.94 374 ASN A C 1
ATOM 2936 O O . ASN A 1 374 ? 3.025 -3.320 3.092 1.00 72.94 374 ASN A O 1
ATOM 2940 N N . SER A 1 375 ? 2.588 -3.205 0.901 1.00 69.81 375 SER A N 1
ATOM 2941 C CA . SER A 1 375 ? 1.429 -4.116 0.948 1.00 69.81 375 SER A CA 1
ATOM 2942 C C . SER A 1 375 ? 1.729 -5.523 1.498 1.00 69.81 375 SER A C 1
ATOM 2944 O O . SER A 1 375 ? 0.826 -6.213 1.967 1.00 69.81 375 SER A O 1
ATOM 2946 N N . ILE A 1 376 ? 2.995 -5.956 1.458 1.00 71.62 376 ILE A N 1
ATOM 2947 C CA . ILE A 1 376 ? 3.442 -7.284 1.917 1.00 71.62 376 ILE A CA 1
ATOM 2948 C C . ILE A 1 376 ? 4.228 -7.238 3.232 1.00 71.62 376 ILE A C 1
ATOM 2950 O O . ILE A 1 376 ? 4.405 -8.274 3.873 1.00 71.62 376 ILE A O 1
ATOM 2954 N N . THR A 1 377 ? 4.761 -6.074 3.615 1.00 68.50 377 THR A N 1
ATOM 2955 C CA . THR A 1 377 ? 5.464 -5.865 4.891 1.00 68.50 377 THR A CA 1
ATOM 2956 C C . THR A 1 377 ? 4.570 -5.239 5.953 1.00 68.50 377 THR A C 1
ATOM 2958 O O . THR A 1 377 ? 4.919 -5.249 7.135 1.00 68.50 377 THR A O 1
ATOM 2961 N N . SER A 1 378 ? 3.428 -4.709 5.542 1.00 63.00 378 SER A N 1
ATOM 2962 C CA . SER A 1 378 ? 2.441 -4.084 6.408 1.00 63.00 378 SER A CA 1
ATOM 2963 C C . SER A 1 378 ? 1.141 -4.879 6.366 1.00 63.00 378 SER A C 1
ATOM 2965 O O . SER A 1 378 ? 0.899 -5.681 5.463 1.00 63.00 378 SER A O 1
ATOM 2967 N N . GLY A 1 379 ? 0.329 -4.723 7.407 1.00 65.06 379 GLY A N 1
ATOM 2968 C CA . GLY A 1 379 ? -0.863 -5.534 7.613 1.00 65.06 379 GLY A CA 1
ATOM 2969 C C . GLY A 1 379 ? -0.598 -6.828 8.387 1.00 65.06 379 GLY A C 1
ATOM 2970 O O . GLY A 1 379 ? 0.534 -7.267 8.614 1.00 65.06 379 GLY A O 1
ATOM 2971 N N . ARG A 1 380 ? -1.689 -7.457 8.829 1.00 57.41 380 ARG A N 1
ATOM 2972 C CA . ARG A 1 380 ? -1.630 -8.479 9.887 1.00 57.41 380 ARG A CA 1
ATOM 2973 C C . ARG A 1 380 ? -0.963 -9.784 9.476 1.00 57.41 380 ARG A C 1
ATOM 2975 O O . ARG A 1 380 ? -0.322 -10.415 10.309 1.00 57.41 380 ARG A O 1
ATOM 2982 N N . PHE A 1 381 ? -1.039 -10.156 8.197 1.00 66.25 381 PHE A N 1
ATOM 2983 C CA . PHE A 1 381 ? -0.310 -11.320 7.690 1.00 66.25 381 PHE A CA 1
ATOM 2984 C C . PHE A 1 381 ? 1.202 -11.148 7.876 1.00 66.25 381 PHE A C 1
ATOM 2986 O O . PHE A 1 381 ? 1.863 -12.034 8.419 1.00 66.25 381 PHE A O 1
ATOM 2993 N N . ALA A 1 382 ? 1.730 -9.993 7.466 1.00 68.00 382 ALA A N 1
ATOM 2994 C CA . ALA A 1 382 ? 3.146 -9.681 7.563 1.00 68.00 382 ALA A CA 1
ATOM 2995 C C . ALA A 1 382 ? 3.597 -9.595 9.024 1.00 68.00 382 ALA A C 1
ATOM 2997 O O . ALA A 1 382 ? 4.626 -10.161 9.379 1.00 68.00 382 ALA A O 1
ATOM 2998 N N . GLU A 1 383 ? 2.814 -8.938 9.882 1.00 72.75 383 GLU A N 1
ATOM 2999 C CA . GLU A 1 383 ? 3.109 -8.806 11.314 1.00 72.75 383 GLU A CA 1
ATOM 3000 C C . GLU A 1 383 ? 3.162 -10.144 12.056 1.00 72.75 383 GLU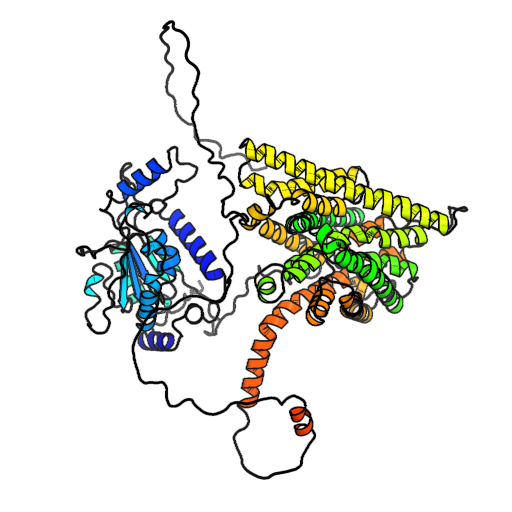 A C 1
ATOM 3002 O O . GLU A 1 383 ? 3.997 -10.316 12.942 1.00 72.75 383 GLU A O 1
ATOM 3007 N N . GLU A 1 384 ? 2.300 -11.093 11.688 1.00 72.62 384 GLU A N 1
ATOM 3008 C CA . GLU A 1 384 ? 2.219 -12.401 12.339 1.00 72.62 384 GLU A CA 1
ATOM 3009 C C . GLU A 1 384 ? 3.266 -13.397 11.808 1.00 72.62 384 GLU A C 1
ATOM 3011 O O . GLU A 1 384 ? 3.794 -14.208 12.570 1.00 72.62 384 GLU A O 1
ATOM 3016 N N . HIS A 1 385 ? 3.599 -13.333 10.514 1.00 74.50 385 HIS A N 1
ATOM 3017 C CA . HIS A 1 385 ? 4.414 -14.358 9.846 1.00 74.50 385 HIS A CA 1
ATOM 3018 C C . HIS A 1 385 ? 5.843 -13.915 9.511 1.00 74.50 385 HIS A C 1
ATOM 3020 O O . HIS A 1 385 ? 6.691 -14.764 9.219 1.00 74.50 385 HIS A O 1
ATOM 3026 N N . VAL A 1 386 ? 6.135 -12.612 9.536 1.00 80.75 386 VAL A N 1
ATOM 3027 C CA . VAL A 1 386 ? 7.422 -12.053 9.110 1.00 80.75 386 VAL A CA 1
ATOM 3028 C C . VAL A 1 386 ? 8.012 -11.206 10.227 1.00 80.75 386 VAL A C 1
ATOM 3030 O O . VAL A 1 386 ? 7.424 -10.231 10.696 1.00 80.75 386 VAL A O 1
ATOM 3033 N N . GLU A 1 387 ? 9.232 -11.550 10.639 1.00 85.50 387 GLU A N 1
ATOM 3034 C CA . GLU A 1 387 ? 9.925 -10.784 11.669 1.00 85.50 387 GLU A CA 1
ATOM 3035 C C . GLU A 1 387 ? 10.059 -9.301 11.284 1.00 85.50 387 GLU A C 1
ATOM 3037 O O . GLU A 1 387 ? 10.472 -8.958 10.175 1.00 85.50 387 GLU A O 1
ATOM 3042 N N . GLU A 1 388 ? 9.812 -8.416 12.250 1.00 86.69 388 GLU A N 1
ATOM 3043 C CA . GLU A 1 388 ? 9.906 -6.955 12.111 1.00 86.69 388 GLU A CA 1
ATOM 3044 C C . GLU A 1 388 ? 11.224 -6.494 11.463 1.00 86.69 388 GLU A C 1
ATOM 3046 O O . GLU A 1 388 ? 11.238 -5.621 10.597 1.00 86.69 388 GLU A O 1
ATOM 3051 N N . ARG A 1 389 ? 12.346 -7.145 11.804 1.00 90.50 389 ARG A N 1
ATOM 3052 C CA . ARG A 1 389 ? 13.659 -6.830 11.217 1.00 90.50 389 ARG A CA 1
ATOM 3053 C C . ARG A 1 389 ? 13.691 -6.988 9.695 1.00 90.50 389 ARG A C 1
ATOM 3055 O O . ARG A 1 389 ? 14.384 -6.215 9.037 1.00 90.50 389 ARG A O 1
ATOM 3062 N N . VAL A 1 390 ? 12.979 -7.986 9.164 1.00 90.25 390 VAL A N 1
ATOM 3063 C CA . VAL A 1 390 ? 12.914 -8.299 7.730 1.00 90.25 390 VAL A CA 1
ATOM 3064 C C . VAL A 1 390 ? 11.971 -7.324 7.031 1.00 90.25 390 VAL A C 1
ATOM 3066 O O . VAL A 1 390 ? 12.296 -6.818 5.963 1.00 90.25 390 VAL A O 1
ATOM 3069 N N . ARG A 1 391 ? 10.853 -6.981 7.675 1.00 89.50 391 ARG A N 1
ATOM 3070 C CA . ARG A 1 391 ? 9.895 -5.985 7.171 1.00 89.50 391 ARG A CA 1
ATOM 3071 C C . ARG A 1 391 ? 10.562 -4.617 7.006 1.00 89.50 391 ARG A C 1
ATOM 3073 O O . ARG A 1 391 ? 10.571 -4.060 5.914 1.00 89.50 391 ARG A O 1
ATOM 3080 N N . HIS A 1 392 ? 11.240 -4.135 8.049 1.00 91.25 392 HIS A N 1
ATOM 3081 C CA . HIS A 1 392 ? 11.918 -2.837 8.013 1.00 91.25 392 HIS A CA 1
ATOM 3082 C C . HIS A 1 392 ? 13.083 -2.773 7.014 1.00 91.25 392 HIS A C 1
ATOM 3084 O O . HIS A 1 392 ? 13.306 -1.716 6.429 1.00 91.25 392 HIS A O 1
ATOM 3090 N N . ILE A 1 393 ? 13.835 -3.863 6.795 1.00 92.69 393 ILE A N 1
ATOM 3091 C CA . ILE A 1 393 ? 14.945 -3.828 5.826 1.00 92.69 393 ILE A CA 1
ATOM 3092 C C . ILE A 1 393 ? 14.438 -3.831 4.380 1.00 92.69 393 ILE A C 1
ATOM 3094 O O . ILE A 1 393 ? 15.018 -3.127 3.562 1.00 92.69 393 ILE A O 1
ATOM 3098 N N . ILE A 1 394 ? 13.348 -4.550 4.083 1.00 91.44 394 ILE A N 1
ATOM 3099 C CA . ILE A 1 394 ? 12.711 -4.552 2.755 1.00 91.44 394 ILE A CA 1
ATOM 3100 C C . ILE A 1 394 ? 12.131 -3.167 2.439 1.00 91.44 394 ILE A C 1
ATOM 3102 O O . ILE A 1 394 ? 12.344 -2.652 1.341 1.00 91.44 394 ILE A O 1
ATOM 3106 N N . LEU A 1 395 ? 11.460 -2.534 3.410 1.00 90.25 395 LEU A N 1
ATOM 3107 C CA . LEU A 1 395 ? 10.963 -1.159 3.279 1.00 90.25 395 LEU A CA 1
ATOM 3108 C C . LEU A 1 395 ? 12.107 -0.158 3.073 1.00 90.25 395 LEU A C 1
ATOM 3110 O O . LEU A 1 395 ? 12.053 0.672 2.171 1.00 90.25 395 LEU A O 1
ATOM 3114 N N . ALA A 1 396 ? 13.175 -0.255 3.871 1.00 92.88 396 ALA A N 1
ATOM 3115 C CA . ALA A 1 396 ? 14.321 0.644 3.753 1.00 92.88 396 ALA A CA 1
ATOM 3116 C C . ALA A 1 396 ? 15.091 0.473 2.434 1.00 92.88 396 ALA A C 1
ATOM 3118 O O . ALA A 1 396 ? 15.586 1.458 1.894 1.00 92.88 396 ALA A O 1
ATOM 3119 N N . GLU A 1 397 ? 15.203 -0.754 1.921 1.00 92.69 397 GLU A N 1
ATOM 3120 C CA . GLU A 1 397 ? 15.761 -1.027 0.593 1.00 92.69 397 GLU A CA 1
ATOM 3121 C C . GLU A 1 397 ? 14.885 -0.407 -0.502 1.00 92.69 397 GLU A C 1
ATOM 3123 O O . GLU A 1 397 ? 15.402 0.351 -1.319 1.00 92.69 397 GLU A O 1
ATOM 3128 N N . SER A 1 398 ? 13.577 -0.686 -0.480 1.00 90.38 398 SER A N 1
ATOM 3129 C CA . SER A 1 398 ? 12.630 -0.260 -1.524 1.00 90.38 398 SER A CA 1
ATOM 3130 C C . SER A 1 398 ? 12.385 1.251 -1.541 1.00 90.38 398 SER A C 1
ATOM 3132 O O . SER A 1 398 ? 12.098 1.827 -2.575 1.00 90.38 398 SER A O 1
ATOM 3134 N N . GLY A 1 399 ? 12.528 1.938 -0.406 1.00 90.25 399 GLY A N 1
ATOM 3135 C CA . GLY A 1 399 ? 12.470 3.402 -0.393 1.00 90.25 399 GLY A CA 1
ATOM 3136 C C . GLY A 1 399 ? 13.748 4.071 -0.917 1.00 90.25 399 GLY A C 1
ATOM 3137 O O . GLY A 1 399 ? 13.691 5.173 -1.454 1.00 90.25 399 GLY A O 1
ATOM 3138 N N . ALA A 1 400 ? 14.910 3.425 -0.762 1.00 91.31 400 ALA A N 1
ATOM 3139 C CA . ALA A 1 400 ? 16.199 3.991 -1.165 1.00 91.31 400 ALA A CA 1
ATOM 3140 C C . ALA A 1 400 ? 16.574 3.676 -2.622 1.00 91.31 400 ALA A C 1
ATOM 3142 O O . ALA A 1 400 ? 17.273 4.458 -3.268 1.00 91.31 400 ALA A O 1
ATOM 3143 N N . ASN A 1 401 ? 16.172 2.515 -3.134 1.00 90.00 401 ASN A N 1
ATOM 3144 C CA . ASN A 1 401 ? 16.602 2.028 -4.443 1.00 90.00 401 ASN A CA 1
ATOM 3145 C C . ASN A 1 401 ? 15.954 2.758 -5.633 1.00 90.00 401 ASN A C 1
ATOM 3147 O O . ASN A 1 401 ? 16.605 2.850 -6.671 1.00 90.00 401 ASN A O 1
ATOM 3151 N N . ASP A 1 402 ? 14.750 3.317 -5.480 1.00 83.25 402 ASP A N 1
ATOM 3152 C CA . ASP A 1 402 ? 14.077 4.102 -6.520 1.00 83.25 402 ASP A CA 1
ATOM 3153 C C . ASP A 1 402 ? 14.857 5.380 -6.846 1.00 83.25 402 ASP A C 1
ATOM 3155 O O . ASP A 1 402 ? 14.905 5.787 -8.002 1.00 83.25 402 ASP A O 1
ATOM 3159 N N . GLY A 1 403 ? 15.559 5.962 -5.869 1.00 79.38 403 GLY A N 1
ATOM 3160 C CA . GLY A 1 403 ? 16.529 7.035 -6.113 1.00 79.38 403 GLY A CA 1
ATOM 3161 C C . GLY A 1 403 ? 17.897 6.531 -6.597 1.00 79.38 403 GLY A C 1
ATOM 3162 O O . GLY A 1 403 ? 18.543 7.087 -7.482 1.00 79.38 403 GLY A O 1
ATOM 3163 N N . LEU A 1 404 ? 18.355 5.393 -6.068 1.00 87.75 404 LEU A N 1
ATOM 3164 C CA . LEU A 1 404 ? 19.659 4.816 -6.426 1.00 87.75 404 LEU A CA 1
ATOM 3165 C C . LEU A 1 404 ? 19.671 4.039 -7.756 1.00 87.75 404 LEU A C 1
ATOM 3167 O O . LEU A 1 404 ? 20.687 3.428 -8.092 1.00 87.75 404 LEU A O 1
ATOM 3171 N N . GLY A 1 405 ? 18.591 4.070 -8.539 1.00 89.25 405 GLY A N 1
ATOM 3172 C CA . GLY A 1 405 ? 18.557 3.539 -9.905 1.00 89.25 405 GLY A CA 1
ATOM 3173 C C . GLY A 1 405 ? 19.221 4.465 -10.937 1.00 89.25 405 GLY A C 1
ATOM 3174 O O . GLY A 1 405 ? 19.735 3.986 -11.952 1.00 89.25 405 GLY A O 1
ATOM 3175 N N . PHE A 1 406 ? 19.296 5.775 -10.669 1.00 91.12 406 PHE A N 1
ATOM 3176 C CA . PHE A 1 406 ? 19.914 6.780 -11.550 1.00 91.12 406 PHE A CA 1
ATOM 3177 C C . PHE A 1 406 ? 21.359 6.458 -11.965 1.00 91.12 406 PHE A C 1
ATOM 3179 O O . PHE A 1 406 ? 21.655 6.553 -13.157 1.00 91.12 406 PHE A O 1
ATOM 3186 N N . PRO A 1 407 ? 22.259 6.009 -11.066 1.00 93.88 407 PRO A N 1
ATOM 3187 C CA . PRO A 1 407 ? 23.593 5.529 -11.415 1.00 93.88 407 PRO A CA 1
ATOM 3188 C C . PRO A 1 407 ? 23.592 4.522 -12.561 1.00 93.88 407 PRO A C 1
ATOM 3190 O O . PRO A 1 407 ? 24.390 4.656 -13.485 1.00 93.88 407 PRO A O 1
ATOM 3193 N N . PHE A 1 408 ? 22.684 3.549 -12.534 1.00 94.44 408 PHE A N 1
ATOM 3194 C CA . PHE A 1 408 ? 22.613 2.496 -13.543 1.00 94.44 408 PHE A CA 1
ATOM 3195 C C . PHE A 1 408 ? 22.053 3.022 -14.865 1.00 94.44 408 PHE A C 1
ATOM 3197 O O . PHE A 1 408 ? 22.632 2.766 -15.923 1.00 94.44 408 PHE A O 1
ATOM 3204 N N . LEU A 1 409 ? 20.974 3.814 -14.809 1.00 93.94 409 LEU A N 1
ATOM 3205 C CA . LEU A 1 409 ? 20.353 4.384 -16.005 1.00 93.94 409 LEU A CA 1
ATOM 3206 C C . LEU A 1 409 ? 21.304 5.354 -16.716 1.00 93.94 409 LEU A C 1
ATOM 3208 O O . LEU A 1 409 ? 21.585 5.191 -17.902 1.00 93.94 409 LEU A O 1
ATOM 3212 N N . PHE A 1 410 ? 21.834 6.345 -15.998 1.00 92.31 410 PHE A N 1
ATOM 3213 C CA . PHE A 1 410 ? 22.687 7.372 -16.592 1.00 92.31 410 PHE A CA 1
ATOM 3214 C C . PHE A 1 410 ? 24.046 6.832 -17.034 1.00 92.31 410 PHE A C 1
ATOM 3216 O O . PHE A 1 410 ? 24.589 7.345 -18.006 1.00 92.31 410 PHE A O 1
ATOM 3223 N N . MET A 1 411 ? 24.575 5.777 -16.399 1.00 92.88 411 MET A N 1
ATOM 3224 C CA . MET A 1 411 ? 25.769 5.097 -16.915 1.00 92.88 411 MET A CA 1
ATOM 3225 C C . MET A 1 411 ? 25.499 4.533 -18.314 1.00 92.88 411 MET A C 1
ATOM 3227 O O . MET A 1 411 ? 26.284 4.758 -19.233 1.00 92.88 411 MET A O 1
ATOM 3231 N N . ALA A 1 412 ? 24.372 3.837 -18.500 1.00 91.88 412 ALA A N 1
ATOM 3232 C CA . ALA A 1 412 ? 23.998 3.312 -19.810 1.00 91.88 412 ALA A CA 1
ATOM 3233 C C . ALA A 1 412 ? 23.751 4.444 -20.820 1.00 91.88 412 ALA A C 1
ATOM 3235 O O . ALA A 1 412 ? 24.276 4.395 -21.929 1.00 91.88 412 ALA A O 1
ATOM 3236 N N . VAL A 1 413 ? 23.018 5.492 -20.430 1.00 89.56 413 VAL A N 1
ATOM 3237 C CA . VAL A 1 413 ? 22.694 6.631 -21.304 1.00 89.56 413 VAL A CA 1
ATOM 3238 C C . VAL A 1 413 ? 23.938 7.415 -21.733 1.00 89.56 413 VAL A C 1
ATOM 3240 O O . VAL A 1 413 ? 24.070 7.711 -22.917 1.00 89.56 413 VAL A O 1
ATOM 3243 N N . TYR A 1 414 ? 24.869 7.731 -20.827 1.00 88.06 414 TYR A N 1
ATOM 3244 C CA . TYR A 1 414 ? 26.090 8.470 -21.186 1.00 88.06 414 TYR A CA 1
ATOM 3245 C C . TYR A 1 414 ? 26.997 7.643 -22.095 1.00 88.06 414 TYR A C 1
ATOM 3247 O O . TYR A 1 414 ? 27.517 8.154 -23.082 1.00 88.06 414 TYR A O 1
ATOM 3255 N N . LEU A 1 415 ? 27.108 6.335 -21.852 1.00 87.38 415 LEU A N 1
ATOM 3256 C CA . LEU A 1 415 ? 27.822 5.449 -22.769 1.00 87.38 415 LEU A CA 1
ATOM 3257 C C . LEU A 1 415 ? 27.124 5.338 -24.135 1.00 87.38 415 LEU A C 1
ATOM 3259 O O . LEU A 1 415 ? 27.816 5.242 -25.150 1.00 87.38 415 LEU A O 1
ATOM 3263 N N . LEU A 1 416 ? 25.784 5.376 -24.179 1.00 85.38 416 LEU A N 1
ATOM 3264 C CA . LEU A 1 416 ? 25.012 5.402 -25.426 1.00 85.38 416 LEU A CA 1
ATOM 3265 C C . LEU A 1 416 ? 25.189 6.718 -26.184 1.00 85.38 416 LEU A C 1
ATOM 3267 O O . LEU A 1 416 ? 25.198 6.684 -27.409 1.00 85.38 416 LEU A O 1
ATOM 3271 N N . ALA A 1 417 ? 25.358 7.849 -25.500 1.00 78.06 417 ALA A N 1
ATOM 3272 C CA . ALA A 1 417 ? 25.493 9.175 -26.109 1.00 78.06 417 ALA A CA 1
ATOM 3273 C C . ALA A 1 417 ? 26.797 9.394 -26.895 1.00 78.06 417 ALA A C 1
ATOM 3275 O O . ALA A 1 417 ? 26.910 10.364 -27.636 1.00 78.06 417 ALA A O 1
ATOM 3276 N N . ARG A 1 418 ? 27.752 8.461 -26.824 1.00 75.81 418 ARG A N 1
ATOM 3277 C CA . ARG A 1 418 ? 29.093 8.584 -27.421 1.00 75.81 418 ARG A CA 1
ATOM 3278 C C . ARG A 1 418 ? 29.165 8.544 -28.956 1.00 75.81 418 ARG A C 1
ATOM 3280 O O . ARG A 1 418 ? 30.265 8.436 -29.496 1.00 75.81 418 ARG A O 1
ATOM 3287 N N . THR A 1 419 ? 28.059 8.587 -29.699 1.00 57.41 419 THR A N 1
ATOM 3288 C CA . THR A 1 419 ? 28.125 8.478 -31.168 1.00 57.41 419 THR A CA 1
ATOM 3289 C C . THR A 1 419 ? 28.030 9.823 -31.890 1.00 57.41 419 THR A C 1
ATOM 3291 O O . THR A 1 419 ? 27.008 10.496 -31.867 1.00 57.41 419 THR A O 1
ATOM 3294 N N . HIS A 1 420 ? 29.086 10.089 -32.657 1.00 50.75 420 HIS A N 1
ATOM 3295 C CA . HIS A 1 420 ? 29.168 10.870 -33.897 1.00 50.75 420 HIS A CA 1
ATOM 3296 C C . HIS A 1 420 ? 29.252 12.404 -33.884 1.00 50.75 420 HIS A C 1
ATOM 3298 O O . HIS A 1 420 ? 29.771 12.919 -34.874 1.00 50.75 420 HIS A O 1
ATOM 3304 N N . THR A 1 421 ? 28.910 13.135 -32.820 1.00 49.84 421 THR A N 1
ATOM 3305 C CA . THR A 1 421 ? 29.131 14.606 -32.793 1.00 49.84 421 THR A CA 1
ATOM 3306 C C . THR A 1 421 ? 30.190 15.094 -31.808 1.00 49.84 421 THR A C 1
ATOM 3308 O O . THR A 1 421 ? 30.853 16.086 -32.105 1.00 49.84 421 THR A O 1
ATOM 3311 N N . ASP A 1 422 ? 30.467 14.351 -30.735 1.00 49.69 422 ASP A N 1
ATOM 3312 C CA . ASP A 1 422 ? 31.545 14.680 -29.794 1.00 49.69 422 ASP A CA 1
ATOM 3313 C C . ASP A 1 422 ? 32.813 13.885 -30.139 1.00 49.69 422 ASP A C 1
ATOM 3315 O O . ASP A 1 422 ? 33.182 12.884 -29.522 1.00 49.69 422 ASP A O 1
ATOM 3319 N N . LEU A 1 423 ? 33.492 14.334 -31.197 1.00 44.31 423 LEU A N 1
ATOM 3320 C CA . LEU A 1 423 ? 34.891 14.004 -31.471 1.00 44.31 423 LEU A CA 1
ATOM 3321 C C . LEU A 1 423 ? 35.759 14.562 -30.327 1.00 44.31 423 LEU A C 1
ATOM 3323 O O . LEU A 1 423 ? 36.317 15.649 -30.459 1.00 44.31 423 LEU A O 1
ATOM 3327 N N . GLY A 1 424 ? 35.875 13.853 -29.198 1.00 45.50 424 GLY A N 1
ATOM 3328 C CA . GLY A 1 424 ? 36.782 14.316 -28.144 1.00 45.50 424 GLY A CA 1
ATOM 3329 C C . GLY A 1 424 ? 36.901 13.534 -26.841 1.00 45.50 424 GLY A C 1
ATOM 3330 O O . GLY A 1 424 ? 37.969 13.609 -26.243 1.00 45.50 424 GLY A O 1
ATOM 3331 N N . GLU A 1 425 ? 35.897 12.785 -26.383 1.00 60.62 425 GLU A N 1
ATOM 3332 C CA . GLU A 1 425 ? 35.898 12.347 -24.977 1.00 60.62 425 GLU A CA 1
ATOM 3333 C C . GLU A 1 425 ? 36.126 10.833 -24.823 1.00 60.62 425 GLU A C 1
ATOM 3335 O O . GLU A 1 425 ? 35.466 9.971 -25.419 1.00 60.62 425 GLU A O 1
ATOM 3340 N N . SER A 1 426 ? 37.162 10.493 -24.058 1.00 77.94 426 SER A N 1
ATOM 3341 C CA . SER A 1 426 ? 37.524 9.116 -23.749 1.00 77.94 426 SER A CA 1
ATOM 3342 C C . SER A 1 426 ? 36.419 8.446 -22.922 1.00 77.94 426 SER A C 1
ATOM 3344 O O . SER A 1 426 ? 35.603 9.105 -22.285 1.00 77.94 426 SER A O 1
ATOM 3346 N N . VAL A 1 427 ? 36.409 7.107 -22.857 1.00 82.00 427 VAL A N 1
ATOM 3347 C CA . VAL A 1 427 ? 35.523 6.379 -21.919 1.00 82.00 427 VAL A CA 1
ATOM 3348 C C . VAL A 1 427 ? 35.684 6.913 -20.486 1.00 82.00 427 VAL A C 1
ATOM 3350 O O . VAL A 1 427 ? 34.723 6.941 -19.726 1.00 82.00 427 VAL A O 1
ATOM 3353 N N . GLY A 1 428 ? 36.900 7.337 -20.122 1.00 84.44 428 GLY A N 1
ATOM 3354 C CA . GLY A 1 428 ? 37.201 7.891 -18.807 1.00 84.44 428 GLY A CA 1
ATOM 3355 C C . GLY A 1 428 ? 36.501 9.220 -18.535 1.00 84.44 428 GLY A C 1
ATOM 3356 O O . GLY A 1 428 ? 36.034 9.418 -17.418 1.00 84.44 428 GLY A O 1
ATOM 3357 N N . ASP A 1 429 ? 36.371 10.083 -19.542 1.00 83.69 429 ASP A N 1
ATOM 3358 C CA . ASP A 1 429 ? 35.731 11.395 -19.402 1.00 83.69 429 ASP A CA 1
ATOM 3359 C C . ASP A 1 429 ? 34.222 11.248 -19.176 1.00 83.69 429 ASP A C 1
ATOM 3361 O O . ASP A 1 429 ? 33.673 11.867 -18.268 1.00 83.69 429 ASP A O 1
ATOM 3365 N N . GLU A 1 430 ? 33.569 10.325 -19.888 1.00 85.31 430 GLU A N 1
ATOM 3366 C CA . GLU A 1 430 ? 32.145 10.024 -19.675 1.00 85.31 430 GLU A CA 1
ATOM 3367 C C . GLU A 1 430 ? 31.880 9.347 -18.326 1.00 85.31 430 GLU A C 1
ATOM 3369 O O . GLU A 1 430 ? 30.895 9.652 -17.651 1.00 85.31 430 GLU A O 1
ATOM 3374 N N . ILE A 1 431 ? 32.780 8.463 -17.877 1.00 88.00 431 ILE A N 1
ATOM 3375 C CA . ILE A 1 431 ? 32.711 7.892 -16.523 1.00 88.00 431 ILE A CA 1
ATOM 3376 C C . ILE A 1 431 ? 32.898 8.992 -15.473 1.00 88.00 431 ILE A C 1
ATOM 3378 O O . ILE A 1 431 ? 32.229 8.982 -14.439 1.00 88.00 431 ILE A O 1
ATOM 3382 N N . TRP A 1 432 ? 33.791 9.949 -15.718 1.00 88.25 432 TRP A N 1
ATOM 3383 C CA . TRP A 1 432 ? 34.013 11.066 -14.811 1.00 88.25 432 TRP A CA 1
ATOM 3384 C C . TRP A 1 432 ? 32.813 12.017 -14.768 1.00 88.25 432 TRP A C 1
ATOM 3386 O O . TRP A 1 432 ? 32.372 12.404 -13.683 1.00 88.25 432 TRP A O 1
ATOM 3396 N N . ARG A 1 433 ? 32.224 12.326 -15.927 1.00 87.94 433 ARG A N 1
ATOM 3397 C CA . ARG A 1 433 ? 30.978 13.085 -16.052 1.00 87.94 433 ARG A CA 1
ATOM 3398 C C . ARG A 1 433 ? 29.834 12.380 -15.336 1.00 87.94 433 ARG A C 1
ATOM 3400 O O . ARG A 1 433 ? 29.133 13.015 -14.558 1.00 87.94 433 ARG A O 1
ATOM 3407 N N . TRP A 1 434 ? 29.682 11.070 -15.520 1.00 91.81 434 TRP A N 1
ATOM 3408 C CA . TRP A 1 434 ? 28.735 10.251 -14.763 1.00 91.81 434 TRP A CA 1
ATOM 3409 C C . TRP A 1 434 ? 28.966 10.361 -13.255 1.00 91.81 434 TRP A C 1
ATOM 3411 O O . TRP A 1 434 ? 28.033 10.637 -12.502 1.00 91.81 434 TRP A O 1
ATOM 3421 N N . PHE A 1 435 ? 30.209 10.203 -12.802 1.00 92.56 435 PHE A N 1
ATOM 3422 C CA . PHE A 1 435 ? 30.536 10.252 -11.382 1.00 92.56 435 PHE A CA 1
ATOM 3423 C C . PHE A 1 435 ? 30.193 11.618 -10.775 1.00 92.56 435 PHE A C 1
ATOM 3425 O O . PHE A 1 435 ? 29.524 11.697 -9.744 1.00 92.56 435 PHE A O 1
ATOM 3432 N N . TYR A 1 436 ? 30.589 12.707 -11.432 1.00 91.44 436 TYR A N 1
ATOM 3433 C CA . TYR A 1 436 ? 30.305 14.053 -10.950 1.00 91.44 436 TYR A CA 1
ATOM 3434 C C . TYR A 1 436 ? 28.813 14.411 -11.053 1.00 91.44 436 TYR A C 1
ATOM 3436 O O . TYR A 1 436 ? 28.215 14.845 -10.070 1.00 91.44 436 TYR A O 1
ATOM 3444 N N . SER A 1 437 ? 28.180 14.207 -12.209 1.00 89.69 437 SER A N 1
ATOM 3445 C CA . SER A 1 437 ? 26.787 14.608 -12.442 1.00 89.69 437 SER A CA 1
ATOM 3446 C C . SER A 1 437 ? 25.773 13.730 -11.711 1.00 89.69 437 SER A C 1
ATOM 3448 O O . SER A 1 437 ? 24.750 14.238 -11.264 1.00 89.69 437 SER A O 1
ATOM 3450 N N . VAL A 1 438 ? 26.031 12.431 -11.556 1.00 92.00 438 VAL A N 1
ATOM 3451 C CA . VAL A 1 438 ? 25.064 11.499 -10.957 1.00 92.00 438 VAL A CA 1
ATOM 3452 C C . VAL A 1 438 ? 25.371 11.264 -9.482 1.00 92.00 438 VAL A C 1
ATOM 3454 O O . VAL A 1 438 ? 24.522 11.512 -8.630 1.00 92.00 438 VAL A O 1
ATOM 3457 N N . ILE A 1 439 ? 26.590 10.836 -9.142 1.00 92.81 439 ILE A N 1
ATOM 3458 C CA . ILE A 1 439 ? 26.919 10.478 -7.752 1.00 92.81 439 ILE A CA 1
ATOM 3459 C C . ILE A 1 439 ? 27.035 11.728 -6.872 1.00 92.81 439 ILE A C 1
ATOM 3461 O O . ILE A 1 439 ? 26.451 11.779 -5.788 1.00 92.81 439 ILE A O 1
ATOM 3465 N N . ILE A 1 440 ? 27.775 12.745 -7.323 1.00 92.12 440 ILE A N 1
ATOM 3466 C CA . ILE A 1 440 ? 27.981 13.968 -6.533 1.00 92.12 440 ILE A CA 1
ATOM 3467 C C . ILE A 1 440 ? 26.779 14.910 -6.665 1.00 92.12 440 ILE A C 1
ATOM 3469 O O . ILE A 1 440 ? 26.212 15.329 -5.657 1.00 92.12 440 ILE A O 1
ATOM 3473 N N . TYR A 1 441 ? 26.382 15.265 -7.887 1.00 91.81 441 TYR A N 1
ATOM 3474 C CA . TYR A 1 441 ? 25.371 16.302 -8.076 1.00 91.81 441 TYR A CA 1
ATOM 3475 C C . TYR A 1 441 ? 23.936 15.812 -7.861 1.00 91.81 441 TYR A C 1
ATOM 3477 O O . TYR A 1 441 ? 23.193 16.507 -7.188 1.00 91.81 441 TYR A O 1
ATOM 3485 N N . GLN A 1 442 ? 23.526 14.643 -8.364 1.00 91.81 442 GLN A N 1
ATOM 3486 C CA . GLN A 1 442 ? 22.152 14.164 -8.142 1.00 91.81 442 GLN A CA 1
ATOM 3487 C C . GLN A 1 442 ? 21.995 13.450 -6.793 1.00 91.81 442 GLN A C 1
ATOM 3489 O O . GLN A 1 442 ? 21.130 13.811 -6.008 1.00 91.81 442 GLN A O 1
ATOM 3494 N N . ILE A 1 443 ? 22.839 12.467 -6.468 1.00 93.12 443 ILE A N 1
ATOM 3495 C CA . ILE A 1 443 ? 22.637 11.641 -5.263 1.00 93.12 443 ILE A CA 1
ATOM 3496 C C . ILE A 1 443 ? 23.071 12.358 -3.987 1.00 93.12 443 ILE A C 1
ATOM 3498 O O . ILE A 1 443 ? 22.286 12.475 -3.042 1.00 93.12 443 ILE A O 1
ATOM 3502 N N . LEU A 1 444 ? 24.323 12.823 -3.915 1.00 94.19 444 LEU A N 1
ATOM 3503 C CA . LEU A 1 444 ? 24.839 13.420 -2.681 1.00 94.19 444 LEU A CA 1
ATOM 3504 C C . LEU A 1 444 ? 24.102 14.723 -2.340 1.00 94.19 444 LEU A C 1
ATOM 3506 O O . LEU A 1 444 ? 23.721 14.910 -1.182 1.00 94.19 444 LEU A O 1
ATOM 3510 N N . LEU A 1 445 ? 23.848 15.592 -3.325 1.00 94.56 445 LEU A N 1
ATOM 3511 C CA . LEU A 1 445 ? 23.053 16.805 -3.108 1.00 94.56 445 LEU A CA 1
ATOM 3512 C C . LEU A 1 445 ? 21.629 16.471 -2.662 1.00 94.56 445 LEU A C 1
ATOM 3514 O O . LEU A 1 445 ? 21.138 17.104 -1.733 1.00 94.56 445 LEU A O 1
ATOM 3518 N N . SER A 1 446 ? 20.984 15.473 -3.274 1.00 95.06 446 SER A N 1
ATOM 3519 C CA . SER A 1 446 ? 19.655 15.005 -2.870 1.00 95.06 446 SER A CA 1
ATOM 3520 C C . SER A 1 446 ? 19.629 14.533 -1.415 1.00 95.06 446 SER A C 1
ATOM 3522 O O . SER A 1 446 ? 18.770 14.953 -0.640 1.00 95.06 446 SER A O 1
ATOM 3524 N N . CYS A 1 447 ? 20.629 13.755 -0.991 1.00 95.31 447 CYS A N 1
ATOM 3525 C CA . CYS A 1 447 ? 20.736 13.295 0.392 1.00 95.31 447 CYS A CA 1
ATOM 3526 C C . CYS A 1 447 ? 20.919 14.462 1.372 1.00 95.31 447 CYS A C 1
ATOM 3528 O O . CYS A 1 447 ? 20.272 14.504 2.418 1.00 95.31 447 CYS A O 1
ATOM 3530 N N . VAL A 1 448 ? 21.785 15.427 1.043 1.00 96.56 448 VAL A N 1
ATOM 3531 C CA . VAL A 1 448 ? 22.006 16.623 1.873 1.00 96.56 448 VAL A CA 1
ATOM 3532 C C . VAL A 1 448 ? 20.742 17.483 1.932 1.00 96.56 448 VAL A C 1
ATOM 3534 O O . VAL A 1 448 ? 20.340 17.913 3.014 1.00 96.56 448 VAL A O 1
ATOM 3537 N N . TYR A 1 449 ? 20.094 17.701 0.788 1.00 96.44 449 TYR A N 1
ATOM 3538 C CA . TYR A 1 449 ? 18.888 18.509 0.666 1.00 96.44 449 TYR A CA 1
ATOM 3539 C C . TYR A 1 449 ? 17.703 17.884 1.408 1.00 96.44 449 TYR A C 1
ATOM 3541 O O . TYR A 1 449 ? 17.089 18.542 2.247 1.00 96.44 449 TYR A O 1
ATOM 3549 N N . GLY A 1 450 ? 17.431 16.599 1.176 1.00 96.81 450 GLY A N 1
ATOM 3550 C CA . GLY A 1 450 ? 16.396 15.847 1.880 1.00 96.81 450 GLY A CA 1
ATOM 3551 C C . GLY A 1 450 ? 16.633 15.842 3.390 1.00 96.81 450 GLY A C 1
ATOM 3552 O O . GLY A 1 450 ? 15.726 16.148 4.164 1.00 96.81 450 GLY A O 1
ATOM 3553 N N . ALA A 1 451 ? 17.874 15.604 3.834 1.00 96.75 451 ALA A N 1
ATOM 3554 C CA . ALA A 1 451 ? 18.209 15.619 5.257 1.00 96.75 451 ALA A CA 1
ATOM 3555 C C . ALA A 1 451 ? 17.956 16.992 5.897 1.00 96.75 451 ALA A C 1
ATOM 3557 O O . ALA A 1 451 ? 17.398 17.057 6.998 1.00 96.75 451 ALA A O 1
ATOM 3558 N N . LEU A 1 452 ? 18.320 18.075 5.201 1.00 97.25 452 LEU A N 1
ATOM 3559 C CA . LEU A 1 452 ? 18.051 19.449 5.620 1.00 97.25 452 LEU A CA 1
ATOM 3560 C C . LEU A 1 452 ? 16.545 19.722 5.698 1.00 97.25 452 LEU A C 1
ATOM 3562 O O . LEU A 1 452 ? 16.071 20.198 6.730 1.00 97.25 452 LEU A O 1
ATOM 3566 N N . MET A 1 453 ? 15.788 19.384 4.652 1.00 96.94 453 MET A N 1
ATOM 3567 C CA . MET A 1 453 ? 14.345 19.616 4.600 1.00 96.94 453 MET A CA 1
ATOM 3568 C C . MET A 1 453 ? 13.601 18.855 5.695 1.00 96.94 453 MET A C 1
ATOM 3570 O O . MET A 1 453 ? 12.822 19.462 6.426 1.00 96.94 453 MET A O 1
ATOM 3574 N N . GLY A 1 454 ? 13.899 17.568 5.893 1.00 96.44 454 GLY A N 1
ATOM 3575 C CA . GLY A 1 454 ? 13.311 16.781 6.979 1.00 96.44 454 GLY A CA 1
ATOM 3576 C C . GLY A 1 454 ? 13.675 17.314 8.370 1.00 96.44 454 GLY A C 1
ATOM 3577 O O . GLY A 1 454 ? 12.831 17.354 9.269 1.00 96.44 454 GLY A O 1
ATOM 3578 N N . PHE A 1 455 ? 14.905 17.808 8.557 1.00 96.31 455 PHE A N 1
ATOM 3579 C CA . PHE A 1 455 ? 15.323 18.432 9.814 1.00 96.31 455 PHE A CA 1
ATOM 3580 C C . PHE A 1 455 ? 14.549 19.725 10.099 1.00 96.31 455 PHE A C 1
ATOM 3582 O O . PHE A 1 455 ? 14.014 19.888 11.201 1.00 96.31 455 PHE A O 1
ATOM 3589 N N . VAL A 1 456 ? 14.469 20.626 9.114 1.00 96.94 456 VAL A N 1
ATOM 3590 C CA . VAL A 1 456 ? 13.735 21.895 9.225 1.00 96.94 456 VAL A CA 1
ATOM 3591 C C . VAL A 1 456 ? 12.256 21.627 9.476 1.00 96.94 456 VAL A C 1
ATOM 3593 O O . VAL A 1 456 ? 11.694 22.185 10.416 1.00 96.94 456 VAL A O 1
ATOM 3596 N N . ALA A 1 457 ? 11.651 20.720 8.709 1.00 95.25 457 ALA A N 1
ATOM 3597 C CA . ALA A 1 457 ? 10.247 20.353 8.828 1.00 95.25 457 ALA A CA 1
ATOM 3598 C C . ALA A 1 457 ? 9.915 19.807 10.225 1.00 95.25 457 ALA A C 1
ATOM 3600 O O . ALA A 1 457 ? 8.960 20.239 10.869 1.00 95.25 457 ALA A O 1
ATOM 3601 N N . ARG A 1 458 ? 10.769 18.938 10.777 1.00 93.75 458 ARG A N 1
ATOM 3602 C CA . ARG A 1 458 ? 10.600 18.418 12.142 1.00 93.75 458 ARG A CA 1
ATOM 3603 C C . ARG A 1 458 ? 10.664 19.526 13.189 1.00 93.75 458 ARG A C 1
ATOM 3605 O O . ARG A 1 458 ? 9.868 19.536 14.130 1.00 93.75 458 ARG A O 1
ATOM 3612 N N . LYS A 1 459 ? 11.625 20.448 13.067 1.00 94.19 459 LYS A N 1
ATOM 3613 C CA . LYS A 1 459 ? 11.764 21.576 14.001 1.00 94.19 459 LYS A CA 1
ATOM 3614 C C . LYS A 1 459 ? 10.576 22.530 13.904 1.00 94.19 459 LYS A C 1
ATOM 3616 O O . LYS A 1 459 ? 10.051 22.919 14.944 1.00 94.19 459 LYS A O 1
ATOM 3621 N N . ALA A 1 460 ? 10.131 22.840 12.690 1.00 94.06 460 ALA A N 1
ATOM 3622 C CA . ALA A 1 460 ? 8.966 23.676 12.436 1.00 94.06 460 ALA A CA 1
ATOM 3623 C C . ALA A 1 460 ? 7.690 23.053 13.017 1.00 94.06 460 ALA A C 1
ATOM 3625 O O . ALA A 1 460 ? 6.964 23.726 13.746 1.00 94.06 460 ALA A O 1
ATOM 3626 N N . LEU A 1 461 ? 7.459 21.756 12.786 1.00 91.38 461 LEU A N 1
ATOM 3627 C CA . LEU A 1 461 ? 6.293 21.059 13.322 1.00 91.38 461 LEU A CA 1
ATOM 3628 C C . LEU A 1 461 ? 6.304 21.009 14.852 1.00 91.38 461 LEU A C 1
ATOM 3630 O O . LEU A 1 461 ? 5.282 21.272 15.480 1.00 91.38 461 LEU A O 1
ATOM 3634 N N . ARG A 1 462 ? 7.456 20.731 15.477 1.00 89.19 462 ARG A N 1
ATOM 3635 C CA . ARG A 1 462 ? 7.569 20.765 16.945 1.00 89.19 462 ARG A CA 1
ATOM 3636 C C . ARG A 1 462 ? 7.302 22.152 17.512 1.00 89.19 462 ARG A C 1
ATOM 3638 O O . ARG A 1 462 ? 6.640 22.262 18.538 1.00 89.19 462 ARG A O 1
ATOM 3645 N N . TRP A 1 463 ? 7.815 23.192 16.862 1.00 92.12 463 TRP A N 1
ATOM 3646 C CA . TRP A 1 463 ? 7.558 24.570 17.261 1.00 92.12 463 TRP A CA 1
ATOM 3647 C C . TRP A 1 463 ? 6.062 24.899 17.161 1.00 92.12 463 TRP A C 1
ATOM 3649 O O . TRP A 1 463 ? 5.472 25.362 18.135 1.00 92.12 463 TRP A O 1
ATOM 3659 N N . ALA A 1 464 ? 5.418 24.555 16.043 1.00 90.75 464 ALA A N 1
ATOM 3660 C CA . ALA A 1 464 ? 3.985 24.760 15.851 1.00 90.75 464 ALA A CA 1
ATOM 3661 C C . ALA A 1 464 ? 3.141 23.982 16.877 1.00 90.75 464 ALA A C 1
ATOM 3663 O O . ALA A 1 464 ? 2.230 24.548 17.478 1.00 90.75 464 ALA A O 1
ATOM 3664 N N . ALA A 1 465 ? 3.476 22.715 17.138 1.00 86.50 465 ALA A N 1
ATOM 3665 C CA . ALA A 1 465 ? 2.792 21.881 18.125 1.00 86.50 465 ALA A CA 1
ATOM 3666 C C . ALA A 1 465 ? 2.958 22.417 19.556 1.00 86.50 465 ALA A C 1
ATOM 3668 O O . ALA A 1 465 ? 1.991 22.467 20.314 1.00 86.50 465 ALA A O 1
ATOM 3669 N N . TYR A 1 466 ? 4.161 22.875 19.917 1.00 88.31 466 TYR A N 1
ATOM 3670 C CA . TYR A 1 466 ? 4.430 23.487 21.219 1.00 88.31 466 TYR A CA 1
ATOM 3671 C C . TYR A 1 466 ? 3.600 24.760 21.439 1.00 88.31 466 TYR A C 1
ATOM 3673 O O . TYR A 1 466 ? 3.045 24.966 22.516 1.00 88.31 466 TYR A O 1
ATOM 3681 N N . HIS A 1 467 ? 3.453 25.581 20.397 1.00 90.06 467 HIS A N 1
ATOM 3682 C CA . HIS A 1 467 ? 2.648 26.803 20.428 1.00 90.06 467 HIS A CA 1
ATOM 3683 C C . HIS A 1 467 ? 1.153 26.582 20.144 1.00 90.06 467 HIS A C 1
ATOM 3685 O O . HIS A 1 467 ? 0.414 27.557 20.030 1.00 90.06 467 HIS A O 1
ATOM 3691 N N . LYS A 1 468 ? 0.687 25.326 20.069 1.00 86.44 468 LYS A N 1
ATOM 3692 C CA . LYS A 1 468 ? -0.718 24.968 19.792 1.00 86.44 468 LYS A CA 1
ATOM 3693 C C . LYS A 1 468 ? -1.255 25.523 18.462 1.00 86.44 468 LYS A C 1
ATOM 3695 O O . LYS A 1 468 ? -2.443 25.798 18.339 1.00 86.44 468 LYS A O 1
ATOM 3700 N N . LEU A 1 469 ? -0.383 25.707 17.472 1.00 87.75 469 LEU A N 1
ATOM 3701 C CA . LEU A 1 469 ? -0.728 26.285 16.167 1.00 87.75 469 LEU A CA 1
ATOM 3702 C C . LEU A 1 469 ? -1.246 25.248 15.158 1.00 87.75 469 LEU A C 1
ATOM 3704 O O . LEU A 1 469 ? -1.605 25.623 14.046 1.00 87.75 469 LEU A O 1
ATOM 3708 N N . ILE A 1 470 ? -1.248 23.960 15.514 1.00 84.19 470 ILE A N 1
ATOM 3709 C CA . ILE A 1 470 ? -1.650 22.862 14.630 1.00 84.19 470 ILE A CA 1
ATOM 3710 C C . ILE A 1 470 ? -2.689 21.966 15.312 1.00 84.19 470 ILE A C 1
ATOM 3712 O O . ILE A 1 470 ? -2.539 21.594 16.476 1.00 84.19 470 ILE A O 1
ATOM 3716 N N . ASP A 1 471 ? -3.743 21.630 14.578 1.00 80.94 471 ASP A N 1
ATOM 3717 C CA . ASP A 1 471 ? -4.757 20.639 14.929 1.00 80.94 471 ASP A CA 1
ATOM 3718 C C . ASP A 1 471 ? -4.392 19.251 14.376 1.00 80.94 471 ASP A C 1
ATOM 3720 O O . ASP A 1 471 ? -3.513 19.103 13.525 1.00 80.94 471 ASP A O 1
ATOM 3724 N N . MET A 1 472 ? -5.087 18.210 14.844 1.00 70.56 472 MET A N 1
ATOM 3725 C CA . MET A 1 472 ? -4.778 16.823 14.469 1.00 70.56 472 MET A CA 1
ATOM 3726 C C . MET A 1 472 ? -4.918 16.562 12.962 1.00 70.56 472 MET A C 1
ATOM 3728 O O . MET A 1 472 ? -4.094 15.856 12.392 1.00 70.56 472 MET A O 1
ATOM 3732 N N . SER A 1 473 ? -5.896 17.173 12.287 1.00 70.81 473 SER A N 1
ATOM 3733 C CA . SER A 1 473 ? -6.110 16.970 10.843 1.00 70.81 473 SER A CA 1
ATOM 3734 C C . SER A 1 473 ? -4.930 17.494 10.014 1.00 70.81 473 SER A C 1
ATOM 3736 O O . SER A 1 473 ? -4.456 16.833 9.084 1.00 70.81 473 SER A O 1
ATOM 3738 N N . ASN A 1 474 ? -4.410 18.670 10.381 1.00 79.44 474 ASN A N 1
ATOM 3739 C CA . ASN A 1 474 ? -3.253 19.269 9.716 1.00 79.44 474 ASN A CA 1
ATOM 3740 C C . ASN A 1 474 ? -1.933 18.594 10.114 1.00 79.44 474 ASN A C 1
ATOM 3742 O O . ASN A 1 474 ? -0.992 18.591 9.321 1.00 79.44 474 ASN A O 1
ATOM 3746 N N . PHE A 1 475 ? -1.864 17.981 11.300 1.00 78.62 475 PHE A N 1
ATOM 3747 C CA . PHE A 1 475 ? -0.699 17.216 11.741 1.00 78.62 475 PHE A CA 1
ATOM 3748 C C . PHE A 1 475 ? -0.396 16.036 10.807 1.00 78.62 475 PHE A C 1
ATOM 3750 O O . PHE A 1 475 ? 0.745 15.885 10.373 1.00 78.62 475 PHE A O 1
ATOM 3757 N N . PHE A 1 476 ? -1.408 15.246 10.432 1.00 74.06 476 PHE A N 1
ATOM 3758 C CA . PHE A 1 476 ? -1.225 14.097 9.532 1.00 74.06 476 PHE A CA 1
ATOM 3759 C C . PHE A 1 476 ? -1.004 14.514 8.071 1.00 74.06 476 PHE A C 1
ATOM 3761 O O . PHE A 1 476 ? -0.201 13.911 7.360 1.00 74.06 476 PHE A O 1
ATOM 3768 N N . SER A 1 477 ? -1.631 15.614 7.644 1.00 83.94 477 SER A N 1
ATOM 3769 C CA . SER A 1 477 ? -1.443 16.183 6.300 1.00 83.94 477 SER A CA 1
ATOM 3770 C C . SER A 1 477 ? -0.031 16.751 6.075 1.00 83.94 477 SER A C 1
ATOM 3772 O O . SER A 1 477 ? 0.385 16.963 4.934 1.00 83.94 477 SER A O 1
ATOM 3774 N N . TYR A 1 478 ? 0.735 16.977 7.150 1.00 89.00 478 TYR A N 1
ATOM 3775 C CA . TYR A 1 478 ? 2.073 17.565 7.092 1.00 89.00 478 TYR A CA 1
ATOM 3776 C C . TYR A 1 478 ? 3.077 16.705 6.311 1.00 89.00 478 TYR A C 1
ATOM 3778 O O . TYR A 1 478 ? 3.885 17.249 5.560 1.00 89.00 478 TYR A O 1
ATOM 3786 N N . GLY A 1 479 ? 3.008 15.373 6.436 1.00 89.75 479 GLY A N 1
ATOM 3787 C CA . GLY A 1 479 ? 3.868 14.458 5.675 1.00 89.75 479 GLY A CA 1
ATOM 3788 C C . GLY A 1 479 ? 3.645 14.585 4.165 1.00 89.75 479 GLY A C 1
ATOM 3789 O O . GLY A 1 479 ? 4.597 14.747 3.405 1.00 89.75 479 GLY A O 1
ATOM 3790 N N . PHE A 1 480 ? 2.381 14.630 3.739 1.00 90.38 480 PHE A N 1
ATOM 3791 C CA . PHE A 1 480 ? 2.021 14.829 2.334 1.00 90.38 480 PHE A CA 1
ATOM 3792 C C . PHE A 1 480 ? 2.478 16.198 1.808 1.00 90.38 480 PHE A C 1
ATOM 3794 O O . PHE A 1 480 ? 3.070 16.290 0.733 1.00 90.38 480 PHE A O 1
ATOM 3801 N N . ALA A 1 481 ? 2.278 17.265 2.589 1.00 93.12 481 ALA A N 1
ATOM 3802 C CA . ALA A 1 481 ? 2.761 18.597 2.234 1.00 93.12 481 ALA A CA 1
ATOM 3803 C C . ALA A 1 481 ? 4.295 18.639 2.108 1.00 93.12 481 ALA A C 1
ATOM 3805 O O . ALA A 1 481 ? 4.816 19.255 1.179 1.00 93.12 481 ALA A O 1
ATOM 3806 N N . LEU A 1 482 ? 5.020 17.954 3.001 1.00 95.25 482 LEU A N 1
ATOM 3807 C CA . LEU A 1 482 ? 6.477 17.838 2.939 1.00 95.25 482 LEU A CA 1
ATOM 3808 C C . LEU A 1 482 ? 6.938 17.077 1.689 1.00 95.25 482 LEU A C 1
ATOM 3810 O O . LEU A 1 482 ? 7.931 17.484 1.088 1.00 95.25 482 LEU A O 1
ATOM 3814 N N . ALA A 1 483 ? 6.224 16.025 1.276 1.00 94.50 483 ALA A N 1
ATOM 3815 C CA . ALA A 1 483 ? 6.511 15.306 0.032 1.00 94.50 483 ALA A CA 1
ATOM 3816 C C . ALA A 1 483 ? 6.347 16.220 -1.179 1.00 94.50 483 ALA A C 1
ATOM 3818 O O . ALA A 1 483 ? 7.299 16.410 -1.927 1.00 94.50 483 ALA A O 1
ATOM 3819 N N . MET A 1 484 ? 5.189 16.869 -1.319 1.00 94.94 484 MET A N 1
ATOM 3820 C CA . MET A 1 484 ? 4.923 17.784 -2.434 1.00 94.94 484 MET A CA 1
ATOM 3821 C C . MET A 1 484 ? 5.916 18.950 -2.475 1.00 94.94 484 MET A C 1
ATOM 3823 O O . MET A 1 484 ? 6.407 19.311 -3.545 1.00 94.94 484 MET A O 1
ATOM 3827 N N . PHE A 1 485 ? 6.244 19.518 -1.311 1.00 96.25 485 PHE A N 1
ATOM 3828 C CA . PHE A 1 485 ? 7.231 20.586 -1.207 1.00 96.25 485 PHE A CA 1
ATOM 3829 C C . PHE A 1 485 ? 8.614 20.105 -1.650 1.00 96.25 485 PHE A C 1
ATOM 3831 O O . PHE A 1 485 ? 9.210 20.723 -2.526 1.00 96.25 485 PHE A O 1
ATOM 3838 N N . THR A 1 486 ? 9.095 18.991 -1.087 1.00 96.69 486 THR A N 1
ATOM 3839 C CA . THR A 1 486 ? 10.430 18.445 -1.376 1.00 96.69 486 THR A CA 1
ATOM 3840 C C . THR A 1 486 ? 10.550 18.029 -2.838 1.00 96.69 486 THR A C 1
ATOM 3842 O O . THR A 1 486 ? 11.549 18.357 -3.469 1.00 96.69 486 THR A O 1
ATOM 3845 N N . LEU A 1 487 ? 9.526 17.380 -3.396 1.00 94.81 487 LEU A N 1
ATOM 3846 C CA . LEU A 1 487 ? 9.480 16.960 -4.796 1.00 94.81 487 LEU A CA 1
ATOM 3847 C C . LEU A 1 487 ? 9.560 18.163 -5.750 1.00 94.81 487 LEU A C 1
ATOM 3849 O O . LEU A 1 487 ? 10.341 18.175 -6.703 1.00 94.81 487 LEU A O 1
ATOM 3853 N N . GLY A 1 488 ? 8.785 19.213 -5.461 1.00 94.50 488 GLY A N 1
ATOM 3854 C CA . GLY A 1 488 ? 8.783 20.444 -6.245 1.00 94.50 488 GLY A CA 1
ATOM 3855 C C . GLY A 1 488 ? 10.126 21.172 -6.192 1.00 94.50 488 GLY A C 1
ATOM 3856 O O . GLY A 1 488 ? 10.695 21.500 -7.232 1.00 94.50 488 GLY A O 1
ATOM 3857 N N . THR A 1 489 ? 10.666 21.408 -4.996 1.00 95.50 489 THR A N 1
ATOM 3858 C CA . THR A 1 489 ? 11.897 22.190 -4.824 1.00 95.50 489 THR A CA 1
ATOM 3859 C C . THR A 1 489 ? 13.158 21.428 -5.218 1.00 95.50 489 THR A C 1
ATOM 3861 O O . THR A 1 489 ? 14.034 22.019 -5.845 1.00 95.50 489 THR A O 1
ATOM 3864 N N . ALA A 1 490 ? 13.263 20.131 -4.916 1.00 94.06 490 ALA A N 1
ATOM 3865 C CA . ALA A 1 490 ? 14.384 19.306 -5.368 1.00 94.06 490 ALA A CA 1
ATOM 3866 C C . ALA A 1 490 ? 14.418 19.222 -6.903 1.00 94.06 490 ALA A C 1
ATOM 3868 O O . ALA A 1 490 ? 15.481 19.394 -7.502 1.00 94.06 490 ALA A O 1
ATOM 3869 N N . GLY A 1 491 ? 13.248 19.095 -7.541 1.00 88.75 491 GLY A N 1
ATOM 3870 C CA . GLY A 1 491 ? 13.129 19.158 -8.996 1.00 88.75 491 GLY A CA 1
ATOM 3871 C C . GLY A 1 491 ? 13.632 20.478 -9.592 1.00 88.75 491 GLY A C 1
ATOM 3872 O O . GLY A 1 491 ? 14.302 20.460 -10.622 1.00 88.75 491 GLY A O 1
ATOM 3873 N N . LEU A 1 492 ? 13.388 21.620 -8.931 1.00 91.19 492 LEU A N 1
ATOM 3874 C CA . LEU A 1 492 ? 13.921 22.924 -9.362 1.00 91.19 492 LEU A CA 1
ATOM 3875 C C . LEU A 1 492 ? 15.451 22.996 -9.283 1.00 91.19 492 LEU A C 1
ATOM 3877 O O . LEU A 1 492 ? 16.076 23.645 -10.120 1.00 91.19 492 LEU A O 1
ATOM 3881 N N . PHE A 1 493 ? 16.059 22.330 -8.298 1.00 88.81 493 PHE A N 1
ATOM 3882 C CA . PHE A 1 493 ? 17.515 22.221 -8.198 1.00 88.81 493 PHE A CA 1
ATOM 3883 C C . PHE A 1 493 ? 18.115 21.224 -9.197 1.00 88.81 493 PHE A C 1
ATOM 3885 O O . PHE A 1 493 ? 19.335 21.145 -9.278 1.00 88.81 493 PHE A O 1
ATOM 3892 N N . GLY A 1 494 ? 17.299 20.463 -9.936 1.00 86.12 494 GLY A N 1
ATOM 3893 C CA . GLY A 1 494 ? 17.774 19.434 -10.865 1.00 86.12 494 GLY A CA 1
ATOM 3894 C C . GLY A 1 494 ? 18.451 18.244 -10.177 1.00 86.12 494 GLY A C 1
ATOM 3895 O O . GLY A 1 494 ? 19.207 17.517 -10.823 1.00 86.12 494 GLY A O 1
ATOM 3896 N N . THR A 1 495 ? 18.210 18.066 -8.875 1.00 90.94 495 THR A N 1
ATOM 3897 C CA . THR A 1 495 ? 18.688 16.916 -8.101 1.00 90.94 495 THR A CA 1
ATOM 3898 C C . THR A 1 495 ? 17.657 15.787 -8.127 1.00 90.94 495 THR A C 1
ATOM 3900 O O . THR A 1 495 ? 16.524 15.996 -8.557 1.00 90.94 495 THR A O 1
ATOM 3903 N N . ASP A 1 496 ? 18.035 14.596 -7.663 1.00 92.19 496 ASP A N 1
ATOM 3904 C CA . ASP A 1 496 ? 17.092 13.486 -7.506 1.00 92.19 496 ASP A CA 1
ATOM 3905 C C . ASP A 1 496 ? 16.075 13.820 -6.407 1.00 92.19 496 ASP A C 1
ATOM 3907 O O . ASP A 1 496 ? 16.389 13.883 -5.216 1.00 92.19 496 ASP A O 1
ATOM 3911 N N . ASP A 1 497 ? 14.847 14.086 -6.815 1.00 93.69 497 ASP A N 1
ATOM 3912 C CA . ASP A 1 497 ? 13.770 14.525 -5.949 1.00 93.69 497 ASP A CA 1
ATOM 3913 C C . ASP A 1 497 ? 13.056 13.371 -5.237 1.00 93.69 497 ASP A C 1
ATOM 3915 O O . ASP A 1 497 ? 12.578 13.557 -4.113 1.00 93.69 497 ASP A O 1
ATOM 3919 N N . ILE A 1 498 ? 13.060 12.171 -5.821 1.00 93.88 498 ILE A N 1
ATOM 3920 C CA . ILE A 1 498 ? 12.548 10.944 -5.200 1.00 93.88 498 ILE A CA 1
ATOM 3921 C C . ILE A 1 498 ? 13.446 10.553 -4.022 1.00 93.88 498 ILE A C 1
ATOM 3923 O O . ILE A 1 498 ? 12.966 10.397 -2.894 1.00 93.88 498 ILE A O 1
ATOM 3927 N N . LEU A 1 499 ? 14.766 10.490 -4.233 1.00 94.62 499 LEU A N 1
ATOM 3928 C CA . LEU A 1 499 ? 15.715 10.227 -3.149 1.00 94.62 499 LEU A CA 1
ATOM 3929 C C . LEU A 1 499 ? 15.639 11.307 -2.060 1.00 94.62 499 LEU A C 1
ATOM 3931 O O . LEU A 1 499 ? 15.729 10.996 -0.868 1.00 94.62 499 LEU A O 1
ATOM 3935 N N . ALA A 1 500 ? 15.411 12.567 -2.445 1.00 96.69 500 ALA A N 1
ATOM 3936 C CA . ALA A 1 500 ? 15.307 13.671 -1.497 1.00 96.69 500 ALA A CA 1
ATOM 3937 C C . ALA A 1 500 ? 14.084 13.488 -0.594 1.00 96.69 500 ALA A C 1
ATOM 3939 O O . ALA A 1 500 ? 14.186 13.700 0.615 1.00 96.69 500 ALA A O 1
ATOM 3940 N N . CYS A 1 501 ? 12.956 13.038 -1.153 1.00 96.06 501 CYS A N 1
ATOM 3941 C CA . CYS A 1 501 ? 11.742 12.709 -0.409 1.00 96.06 501 CYS A CA 1
ATOM 3942 C C . CYS A 1 501 ? 11.970 11.565 0.592 1.00 96.06 501 CYS A C 1
ATOM 3944 O O . CYS A 1 501 ? 11.620 11.705 1.768 1.00 96.06 501 CYS A O 1
ATOM 3946 N N . PHE A 1 502 ? 12.629 10.474 0.181 1.00 95.38 502 PHE A N 1
ATOM 3947 C CA . PHE A 1 502 ? 12.957 9.358 1.080 1.00 95.38 502 PHE A CA 1
ATOM 3948 C C . PHE A 1 502 ? 13.843 9.797 2.255 1.00 95.38 502 PHE A C 1
ATOM 3950 O O . PHE A 1 502 ? 13.580 9.478 3.423 1.00 95.38 502 PHE A O 1
ATOM 3957 N N . VAL A 1 503 ? 14.899 10.562 1.964 1.00 95.94 503 VAL A N 1
ATOM 3958 C CA . VAL A 1 503 ? 15.831 11.055 2.987 1.00 95.94 503 VAL A CA 1
ATOM 3959 C C . VAL A 1 503 ? 15.166 12.109 3.880 1.00 95.94 503 VAL A C 1
ATOM 3961 O O . VAL A 1 503 ? 15.414 12.123 5.090 1.00 95.94 503 VAL A O 1
ATOM 3964 N N . ALA A 1 504 ? 14.275 12.941 3.331 1.00 96.81 504 ALA A N 1
ATOM 3965 C CA . ALA A 1 504 ? 13.468 13.882 4.102 1.00 96.81 504 ALA A CA 1
ATOM 3966 C C . ALA A 1 504 ? 12.555 13.164 5.097 1.00 96.81 504 ALA A C 1
ATOM 3968 O O . ALA A 1 504 ? 12.572 13.528 6.272 1.00 96.81 504 ALA A O 1
ATOM 3969 N N . GLY A 1 505 ? 11.848 12.109 4.677 1.00 94.25 505 GLY A N 1
ATOM 3970 C CA . GLY A 1 505 ? 11.027 11.281 5.567 1.00 94.25 505 GLY A CA 1
ATOM 3971 C C . GLY A 1 505 ? 11.828 10.703 6.739 1.00 94.25 505 GLY A C 1
ATOM 3972 O O . GLY A 1 505 ? 11.464 10.900 7.897 1.00 94.25 505 GLY A O 1
ATOM 3973 N N . ASN A 1 506 ? 12.990 10.103 6.457 1.00 94.00 506 ASN A N 1
ATOM 3974 C CA . ASN A 1 506 ? 13.882 9.546 7.485 1.00 94.00 506 ASN A CA 1
ATOM 3975 C C . ASN A 1 506 ? 14.454 10.614 8.442 1.00 94.00 506 ASN A C 1
ATOM 3977 O O . ASN A 1 506 ? 14.607 10.384 9.644 1.00 94.00 506 ASN A O 1
ATOM 3981 N N . SER A 1 507 ? 14.830 11.789 7.924 1.00 94.88 507 SER A N 1
ATOM 3982 C CA . SER A 1 507 ? 15.354 12.895 8.744 1.00 94.88 507 SER A CA 1
ATOM 3983 C C . SER A 1 507 ? 14.257 13.549 9.595 1.00 94.88 507 SER A C 1
ATOM 3985 O O . SER A 1 507 ? 14.509 14.022 10.714 1.00 94.88 507 SER A O 1
ATOM 3987 N N . PHE A 1 508 ? 13.026 13.542 9.084 1.00 93.69 508 PHE A N 1
ATOM 3988 C CA . PHE A 1 508 ? 11.841 14.056 9.752 1.00 93.69 508 PHE A CA 1
ATOM 3989 C C . PHE A 1 508 ? 11.450 13.213 10.974 1.00 93.69 508 PHE A C 1
ATOM 3991 O O . PHE A 1 508 ? 11.103 13.777 12.011 1.00 93.69 508 PHE A O 1
ATOM 3998 N N . THR A 1 509 ? 11.614 11.889 10.917 1.00 90.19 509 THR A N 1
ATOM 3999 C CA . THR A 1 509 ? 11.330 10.960 12.031 1.00 90.19 509 THR A CA 1
ATOM 4000 C C . THR A 1 509 ? 12.561 10.549 12.839 1.00 90.19 509 THR A C 1
ATOM 4002 O O . THR A 1 509 ? 12.518 9.612 13.628 1.00 90.19 509 THR A O 1
ATOM 4005 N N . TRP A 1 510 ? 13.661 11.297 12.749 1.00 89.19 510 TRP A N 1
ATOM 4006 C CA . TRP A 1 510 ? 14.936 10.967 13.405 1.00 89.19 510 TRP A CA 1
ATOM 4007 C C . TRP A 1 510 ? 14.907 10.883 14.947 1.00 89.19 510 TRP A C 1
ATOM 4009 O O . TRP A 1 510 ? 15.920 10.546 15.551 1.00 89.19 510 TRP A O 1
ATOM 4019 N N . ASP A 1 511 ? 13.808 11.239 15.608 1.00 85.44 511 ASP A N 1
ATOM 4020 C CA . ASP A 1 511 ? 13.602 11.055 17.053 1.00 85.44 511 ASP A CA 1
ATOM 4021 C C . ASP A 1 511 ? 12.289 10.325 17.391 1.00 85.44 511 ASP A C 1
ATOM 4023 O O . ASP A 1 511 ? 11.841 10.375 18.535 1.00 85.44 511 ASP A O 1
ATOM 4027 N N . ASP A 1 512 ? 11.669 9.673 16.399 1.00 84.75 512 ASP A N 1
ATOM 4028 C CA . ASP A 1 512 ? 10.426 8.888 16.479 1.00 84.75 512 ASP A CA 1
ATOM 4029 C C . ASP A 1 512 ? 9.172 9.621 17.004 1.00 84.75 512 ASP A C 1
ATOM 4031 O O . ASP A 1 512 ? 8.076 9.064 16.965 1.00 84.75 512 ASP A O 1
ATOM 4035 N N . TRP A 1 513 ? 9.267 10.891 17.416 1.00 83.88 513 TRP A N 1
ATOM 4036 C CA . TRP A 1 513 ? 8.161 11.633 18.040 1.00 83.88 513 TRP A CA 1
ATOM 4037 C C . TRP A 1 513 ? 6.918 11.762 17.152 1.00 83.88 513 TRP A C 1
ATOM 4039 O O . TRP A 1 513 ? 5.792 11.725 17.656 1.00 83.88 513 TRP A O 1
ATOM 4049 N N . PHE A 1 514 ? 7.135 11.946 15.849 1.00 82.31 514 PHE A N 1
ATOM 4050 C CA . PHE A 1 514 ? 6.071 12.049 14.854 1.00 82.31 514 PHE A CA 1
ATOM 4051 C C . PHE A 1 514 ? 5.535 10.667 14.462 1.00 82.31 514 PHE A C 1
ATOM 4053 O O . PHE A 1 514 ? 4.329 10.452 14.507 1.00 82.31 514 PHE A O 1
ATOM 4060 N N . ARG A 1 515 ? 6.432 9.716 14.162 1.00 81.12 515 ARG A N 1
ATOM 4061 C CA . ARG A 1 515 ? 6.094 8.342 13.755 1.00 81.12 515 ARG A CA 1
ATOM 4062 C C . ARG A 1 515 ? 5.163 7.662 14.760 1.00 81.12 515 ARG A C 1
ATOM 4064 O O . ARG A 1 515 ? 4.120 7.157 14.371 1.00 81.12 515 ARG A O 1
ATOM 4071 N N . LEU A 1 516 ? 5.488 7.751 16.051 1.00 76.44 516 LEU A N 1
ATOM 4072 C CA . LEU A 1 516 ? 4.686 7.159 17.129 1.00 76.44 516 LEU A CA 1
ATOM 4073 C C . LEU A 1 516 ? 3.279 7.767 17.251 1.00 76.44 516 LEU A C 1
ATOM 4075 O O . LEU A 1 516 ? 2.359 7.085 17.675 1.00 76.44 516 LEU A O 1
ATOM 4079 N N . ARG A 1 517 ? 3.096 9.044 16.887 1.00 73.25 517 ARG A N 1
ATOM 4080 C CA . ARG A 1 517 ? 1.768 9.688 16.856 1.00 73.25 517 ARG A CA 1
ATOM 4081 C C . ARG A 1 517 ? 0.984 9.339 15.596 1.00 73.25 517 ARG A C 1
ATOM 4083 O O . ARG A 1 517 ? -0.238 9.348 15.623 1.00 73.25 517 ARG A O 1
ATOM 4090 N N . GLN A 1 518 ? 1.684 9.065 14.499 1.00 69.50 518 GLN A N 1
ATOM 4091 C CA . GLN A 1 518 ? 1.073 8.641 13.246 1.00 69.50 518 GLN A CA 1
ATOM 4092 C C . GLN A 1 518 ? 0.593 7.187 13.292 1.00 69.50 518 GLN A C 1
ATOM 4094 O O . GLN A 1 518 ? -0.441 6.899 12.708 1.00 69.50 518 GLN A O 1
ATOM 4099 N N . GLU A 1 519 ? 1.268 6.301 14.034 1.00 67.06 519 GLU A N 1
ATOM 4100 C CA . GLU A 1 519 ? 0.829 4.906 14.241 1.00 67.06 519 GLU A CA 1
ATOM 4101 C C . GLU A 1 519 ? -0.590 4.784 14.831 1.00 67.06 519 GLU A C 1
ATOM 4103 O O . GLU A 1 519 ? -1.225 3.742 14.696 1.00 67.06 519 GLU A O 1
ATOM 4108 N N . GLU A 1 520 ? -1.112 5.836 15.468 1.00 59.53 520 GLU A N 1
ATOM 4109 C CA . GLU A 1 520 ? -2.463 5.855 16.039 1.00 59.53 520 GLU A CA 1
ATOM 4110 C C . GLU A 1 520 ? -3.556 6.260 15.027 1.00 59.53 520 GLU A C 1
ATOM 4112 O O . GLU A 1 520 ? -4.724 6.356 15.405 1.00 59.53 520 GLU A O 1
ATOM 4117 N N . THR A 1 521 ? -3.216 6.557 13.764 1.00 66.31 521 THR A N 1
ATOM 4118 C CA . THR A 1 521 ? -4.167 7.066 12.757 1.00 66.31 521 THR A CA 1
ATOM 4119 C C . THR A 1 521 ? -3.955 6.460 11.368 1.00 66.31 521 THR A C 1
ATOM 4121 O O . THR A 1 521 ? -2.857 6.478 10.824 1.00 66.31 521 THR A O 1
ATOM 4124 N N . ASP A 1 522 ? -5.051 6.054 10.724 1.00 70.38 522 ASP A N 1
ATOM 4125 C CA . ASP A 1 522 ? -5.042 5.331 9.438 1.00 70.38 522 ASP A CA 1
ATOM 4126 C C . ASP A 1 522 ? -4.888 6.245 8.195 1.00 70.38 522 ASP A C 1
ATOM 4128 O O . ASP A 1 522 ? -5.120 5.830 7.061 1.00 70.38 522 ASP A O 1
ATOM 4132 N N . PHE A 1 523 ? -4.511 7.519 8.365 1.00 76.38 523 PHE A N 1
ATOM 4133 C CA . PHE A 1 523 ? -4.466 8.497 7.264 1.00 76.38 523 PHE A CA 1
ATOM 4134 C C . PHE A 1 523 ? -3.470 8.108 6.160 1.00 76.38 523 PHE A C 1
ATOM 4136 O O . PHE A 1 523 ? -3.777 8.249 4.977 1.00 76.38 523 PHE A O 1
ATOM 4143 N N . GLN A 1 524 ? -2.292 7.601 6.544 1.00 75.75 524 GLN A N 1
ATOM 4144 C CA . GLN A 1 524 ? -1.284 7.131 5.590 1.00 75.75 524 GLN A CA 1
ATOM 4145 C C . GLN A 1 524 ? -1.810 5.946 4.769 1.00 75.75 524 GLN A C 1
ATOM 4147 O O . GLN A 1 524 ? -1.623 5.924 3.560 1.00 75.75 524 GLN A O 1
ATOM 4152 N N . GLU A 1 525 ? -2.507 5.002 5.404 1.00 76.50 525 GLU A N 1
ATOM 4153 C CA . GLU A 1 525 ? -3.047 3.817 4.729 1.00 76.50 525 GLU A CA 1
ATOM 4154 C C . GLU A 1 525 ? -4.110 4.196 3.687 1.00 76.50 525 GLU A C 1
ATOM 4156 O O . GLU A 1 525 ? -4.091 3.681 2.571 1.00 76.50 525 GLU A O 1
ATOM 4161 N N . ILE A 1 526 ? -4.983 5.160 4.004 1.00 81.50 526 ILE A N 1
ATOM 4162 C CA . ILE A 1 526 ? -5.988 5.678 3.060 1.00 81.50 526 ILE A CA 1
ATOM 4163 C C . ILE A 1 526 ? -5.318 6.354 1.859 1.00 81.50 526 ILE A C 1
ATOM 4165 O O . ILE A 1 526 ? -5.725 6.138 0.715 1.00 81.50 526 ILE A O 1
ATOM 4169 N N . LEU A 1 527 ? -4.305 7.186 2.111 1.00 81.94 527 LEU A N 1
ATOM 4170 C CA . LEU A 1 527 ? -3.571 7.885 1.059 1.00 81.94 527 LEU A CA 1
ATOM 4171 C C . LEU A 1 527 ? -2.829 6.894 0.150 1.00 81.94 527 LEU A C 1
ATOM 4173 O O . LEU A 1 527 ? -2.924 7.004 -1.074 1.00 81.94 527 LEU A O 1
ATOM 4177 N N . ASP A 1 528 ? -2.148 5.915 0.748 1.00 78.31 528 ASP A N 1
ATOM 4178 C CA . ASP A 1 528 ? -1.465 4.841 0.033 1.00 78.31 528 ASP A CA 1
ATOM 4179 C C . ASP A 1 528 ? -2.473 4.067 -0.827 1.00 78.31 528 ASP A C 1
ATOM 4181 O O . ASP A 1 528 ? -2.284 3.951 -2.035 1.00 78.31 528 ASP A O 1
ATOM 4185 N N . MET A 1 529 ? -3.598 3.618 -0.260 1.00 80.31 529 MET A N 1
ATOM 4186 C CA . MET A 1 529 ? -4.644 2.906 -1.004 1.00 80.31 529 MET A CA 1
ATOM 4187 C C . MET A 1 529 ? -5.152 3.717 -2.205 1.00 80.31 529 MET A C 1
ATOM 4189 O O . MET A 1 529 ? -5.248 3.182 -3.312 1.00 80.31 529 MET A O 1
ATOM 4193 N N . LEU A 1 530 ? -5.438 5.010 -2.018 1.00 85.75 530 LEU A N 1
ATOM 4194 C CA . LEU A 1 530 ? -5.948 5.880 -3.079 1.00 85.75 530 LEU A CA 1
ATOM 4195 C C . LEU A 1 530 ? -4.935 6.048 -4.222 1.00 85.75 530 LEU A C 1
ATOM 4197 O O . LEU A 1 530 ? -5.287 5.857 -5.389 1.00 85.75 530 LEU A O 1
ATOM 4201 N N . LEU A 1 531 ? -3.681 6.386 -3.899 1.00 87.12 531 LEU A N 1
ATOM 4202 C CA . LEU A 1 531 ? -2.632 6.607 -4.899 1.00 87.12 531 LEU A CA 1
ATOM 4203 C C . LEU A 1 531 ? -2.274 5.314 -5.638 1.00 87.12 531 LEU A C 1
ATOM 4205 O O . LEU A 1 531 ? -2.132 5.335 -6.861 1.00 87.12 531 LEU A O 1
ATOM 4209 N N . ASN A 1 532 ? -2.202 4.188 -4.923 1.00 83.69 532 ASN A N 1
ATOM 4210 C CA . ASN A 1 532 ? -1.885 2.875 -5.489 1.00 83.69 532 ASN A CA 1
ATOM 4211 C C . ASN A 1 532 ? -2.963 2.424 -6.467 1.00 83.69 532 ASN A C 1
ATOM 4213 O O . ASN A 1 532 ? -2.661 1.983 -7.575 1.00 83.69 532 ASN A O 1
ATOM 4217 N N . THR A 1 533 ? -4.228 2.563 -6.074 1.00 83.38 533 THR A N 1
ATOM 4218 C CA . THR A 1 533 ? -5.344 2.173 -6.935 1.00 83.38 533 THR A CA 1
ATOM 4219 C C . THR A 1 533 ? -5.332 3.025 -8.202 1.00 83.38 533 THR A C 1
ATOM 4221 O O . THR A 1 533 ? -5.370 2.483 -9.304 1.00 83.38 533 THR A O 1
ATOM 4224 N N . ALA A 1 534 ? -5.175 4.348 -8.073 1.00 86.81 534 ALA A N 1
ATOM 4225 C CA . ALA A 1 534 ? -5.126 5.256 -9.216 1.00 86.81 534 ALA A CA 1
ATOM 4226 C C . ALA A 1 534 ? -3.982 4.927 -10.194 1.00 86.81 534 ALA A C 1
ATOM 4228 O O . ALA A 1 534 ? -4.215 4.825 -11.400 1.00 86.81 534 ALA A O 1
ATOM 4229 N N . ILE A 1 535 ? -2.758 4.722 -9.694 1.00 88.06 535 ILE A N 1
ATOM 4230 C CA . ILE A 1 535 ? -1.600 4.470 -10.558 1.00 88.06 535 ILE A CA 1
ATOM 4231 C C . ILE A 1 535 ? -1.641 3.086 -11.205 1.00 88.06 535 ILE A C 1
ATOM 4233 O O . ILE A 1 535 ? -1.351 2.978 -12.390 1.00 88.06 535 ILE A O 1
ATOM 4237 N N . PHE A 1 536 ? -2.030 2.026 -10.489 1.00 86.38 536 PHE A N 1
ATOM 4238 C CA . PHE A 1 536 ? -2.096 0.688 -11.084 1.00 86.38 536 PHE A CA 1
ATOM 4239 C C . PHE A 1 536 ? -3.278 0.555 -12.049 1.00 86.38 536 PHE A C 1
ATOM 4241 O O . PHE A 1 536 ? -3.171 -0.167 -13.043 1.00 86.38 536 PHE A O 1
ATOM 4248 N N . MET A 1 537 ? -4.364 1.309 -11.829 1.00 84.06 537 MET A N 1
ATOM 4249 C CA . MET A 1 537 ? -5.401 1.489 -12.845 1.00 84.06 537 MET A CA 1
ATOM 4250 C C . MET A 1 537 ? -4.840 2.144 -14.105 1.00 84.06 537 MET A C 1
ATOM 4252 O O . MET A 1 537 ? -5.009 1.601 -15.195 1.00 84.06 537 MET A O 1
ATOM 4256 N N . TYR A 1 538 ? -4.114 3.252 -13.954 1.00 88.56 538 TYR A N 1
ATOM 4257 C CA . TYR A 1 538 ? -3.486 3.949 -15.074 1.00 88.56 538 TYR A CA 1
ATOM 4258 C C . TYR A 1 538 ? -2.480 3.065 -15.828 1.00 88.56 538 TYR A C 1
ATOM 4260 O O . TYR A 1 538 ? -2.572 2.932 -17.046 1.00 88.56 538 TYR A O 1
ATOM 4268 N N . ILE A 1 539 ? -1.577 2.385 -15.109 1.00 89.12 539 ILE A N 1
ATOM 4269 C CA . ILE A 1 539 ? -0.603 1.441 -15.678 1.00 89.12 539 ILE A CA 1
ATOM 4270 C C . ILE A 1 539 ? -1.324 0.360 -16.487 1.00 89.12 539 ILE A C 1
ATOM 4272 O O . ILE A 1 539 ? -0.938 0.090 -17.620 1.00 89.12 539 ILE A O 1
ATOM 4276 N N . GLY A 1 540 ? -2.401 -0.222 -15.949 1.00 85.56 540 GLY A N 1
ATOM 4277 C CA . GLY A 1 540 ? -3.191 -1.238 -16.648 1.00 85.56 540 GLY A CA 1
ATOM 4278 C C . GLY A 1 540 ? -3.800 -0.757 -17.972 1.00 85.56 540 GLY A C 1
ATOM 4279 O O . GLY A 1 540 ? -3.959 -1.563 -18.890 1.00 85.56 540 GLY A O 1
ATOM 4280 N N . MET A 1 541 ? -4.102 0.540 -18.093 1.00 84.81 541 MET A N 1
ATOM 4281 C CA . MET A 1 541 ? -4.650 1.148 -19.311 1.00 84.81 541 MET A CA 1
ATOM 4282 C C . MET A 1 541 ? -3.578 1.429 -20.373 1.00 84.81 541 MET A C 1
ATOM 4284 O O . MET A 1 541 ? -3.867 1.296 -21.561 1.00 84.81 541 MET A O 1
ATOM 4288 N N . ILE A 1 542 ? -2.350 1.780 -19.970 1.00 87.19 542 ILE A N 1
ATOM 4289 C CA . ILE A 1 542 ? -1.266 2.157 -20.899 1.00 87.19 542 ILE A CA 1
ATOM 4290 C C . ILE A 1 542 ? -0.456 0.968 -21.441 1.00 87.19 542 ILE A C 1
ATOM 4292 O O . ILE A 1 542 ? 0.393 1.162 -22.308 1.00 87.19 542 ILE A O 1
ATOM 4296 N N . ILE A 1 543 ? -0.687 -0.262 -20.959 1.00 88.06 543 ILE A N 1
ATOM 4297 C CA . ILE A 1 543 ? 0.039 -1.448 -21.446 1.00 88.06 543 ILE A CA 1
ATOM 4298 C C . ILE A 1 543 ? -0.191 -1.621 -22.963 1.00 88.06 543 ILE A C 1
ATOM 4300 O O . ILE A 1 543 ? -1.339 -1.781 -23.395 1.00 88.06 543 ILE A O 1
ATOM 4304 N N . PRO A 1 544 ? 0.875 -1.651 -23.789 1.00 86.31 544 PRO A N 1
ATOM 4305 C CA . PRO A 1 544 ? 0.755 -1.755 -25.239 1.00 86.31 544 PRO A CA 1
ATOM 4306 C C . PRO A 1 544 ? 0.618 -3.222 -25.674 1.00 86.31 544 PRO A C 1
ATOM 4308 O O . PRO A 1 544 ? 1.541 -3.833 -26.211 1.00 86.31 544 PRO A O 1
ATOM 4311 N N . TRP A 1 545 ? -0.560 -3.819 -25.466 1.00 84.69 545 TRP A N 1
ATOM 4312 C CA . TRP A 1 545 ? -0.789 -5.250 -25.737 1.00 84.69 545 TRP A CA 1
ATOM 4313 C C . TRP A 1 545 ? -0.480 -5.680 -27.180 1.00 84.69 545 TRP A C 1
ATOM 4315 O O . TRP A 1 545 ? -0.104 -6.829 -27.419 1.00 84.69 545 TRP A O 1
ATOM 4325 N N . ARG A 1 546 ? -0.623 -4.763 -28.146 1.00 81.56 546 ARG A N 1
ATOM 4326 C CA . ARG A 1 546 ? -0.346 -5.018 -29.569 1.00 81.56 546 ARG A CA 1
ATOM 4327 C C . ARG A 1 546 ? 1.145 -5.236 -29.846 1.00 81.56 546 ARG A C 1
ATOM 4329 O O . ARG A 1 546 ? 1.486 -6.067 -30.688 1.00 81.56 546 ARG A O 1
ATOM 4336 N N . ASP A 1 547 ? 2.018 -4.572 -29.095 1.00 83.12 547 ASP A N 1
ATOM 4337 C CA . ASP A 1 547 ? 3.466 -4.599 -29.317 1.00 83.12 547 ASP A CA 1
ATOM 4338 C C . ASP A 1 547 ? 4.093 -5.937 -28.919 1.00 83.12 547 ASP A C 1
ATOM 4340 O O . ASP A 1 547 ? 5.059 -6.386 -29.532 1.00 83.12 547 ASP A O 1
ATOM 4344 N N . TYR A 1 548 ? 3.488 -6.675 -27.986 1.00 84.44 548 TYR A N 1
ATOM 4345 C CA . TYR A 1 548 ? 3.993 -7.993 -27.579 1.00 84.44 548 TYR A CA 1
ATOM 4346 C C . TYR A 1 548 ? 3.938 -9.054 -28.681 1.00 84.44 548 TYR A C 1
ATOM 4348 O O . TYR A 1 548 ? 4.619 -10.077 -28.585 1.00 84.44 548 TYR A O 1
ATOM 4356 N N . SER A 1 549 ? 3.155 -8.813 -29.733 1.00 83.19 549 SER A N 1
ATOM 4357 C CA . SER A 1 549 ? 3.090 -9.668 -30.923 1.00 83.19 549 SER A CA 1
ATOM 4358 C C . SER A 1 549 ? 3.757 -9.032 -32.148 1.00 83.19 549 SER A C 1
ATOM 4360 O O . SER A 1 549 ? 3.675 -9.590 -33.243 1.00 83.19 549 SER A O 1
ATOM 4362 N N . ASN A 1 550 ? 4.411 -7.878 -31.984 1.00 80.38 550 ASN A N 1
ATOM 4363 C CA . ASN A 1 550 ? 5.010 -7.131 -33.078 1.00 80.38 550 ASN A CA 1
ATOM 4364 C C . ASN A 1 550 ? 6.448 -7.606 -33.355 1.00 80.38 550 ASN A C 1
ATOM 4366 O O . ASN A 1 550 ? 7.385 -7.352 -32.595 1.00 80.38 550 ASN A O 1
ATOM 4370 N N . MET A 1 551 ? 6.621 -8.289 -34.488 1.00 76.69 551 MET A N 1
ATOM 4371 C CA . MET A 1 551 ? 7.921 -8.805 -34.920 1.00 76.69 551 MET A CA 1
ATOM 4372 C C . MET A 1 551 ? 8.896 -7.706 -35.367 1.00 76.69 551 MET A C 1
ATOM 4374 O O . MET A 1 551 ? 10.100 -7.945 -35.322 1.00 76.69 551 MET A O 1
ATOM 4378 N N . GLU A 1 552 ? 8.415 -6.522 -35.764 1.00 76.81 552 GLU A N 1
ATOM 4379 C CA . GLU A 1 552 ? 9.264 -5.417 -36.245 1.00 76.81 552 GLU A CA 1
ATOM 4380 C C . GLU A 1 552 ? 10.120 -4.805 -35.131 1.00 76.81 552 GLU A C 1
ATOM 4382 O O . GLU A 1 552 ? 11.230 -4.340 -35.374 1.00 76.81 552 GLU A O 1
ATOM 4387 N N . ILE A 1 553 ? 9.634 -4.852 -33.891 1.00 77.44 553 ILE A N 1
ATOM 4388 C CA . ILE A 1 553 ? 10.376 -4.421 -32.699 1.00 77.44 553 ILE A CA 1
ATOM 4389 C C . ILE A 1 553 ? 11.122 -5.583 -32.022 1.00 77.44 553 ILE A C 1
ATOM 4391 O O . ILE A 1 553 ? 11.609 -5.448 -30.903 1.00 77.44 553 ILE A O 1
ATOM 4395 N N . GLY A 1 554 ? 11.217 -6.745 -32.680 1.00 75.88 554 GLY A N 1
ATOM 4396 C CA . GLY A 1 554 ? 11.930 -7.915 -32.159 1.00 75.88 554 GLY A CA 1
ATOM 4397 C C . GLY A 1 554 ? 11.205 -8.648 -31.022 1.00 75.88 554 GLY A C 1
ATOM 4398 O O . GLY A 1 554 ? 11.815 -9.496 -30.357 1.00 75.88 554 GLY A O 1
ATOM 4399 N N . MET A 1 555 ? 9.916 -8.356 -30.800 1.00 82.12 555 MET A N 1
ATOM 4400 C CA . MET A 1 555 ? 9.102 -8.948 -29.738 1.00 82.12 555 MET A CA 1
ATOM 4401 C C . MET A 1 555 ? 8.283 -10.147 -30.215 1.00 82.12 555 MET A C 1
ATOM 4403 O O . MET A 1 555 ? 7.830 -10.242 -31.354 1.00 82.12 555 MET A O 1
ATOM 4407 N N . ASN A 1 556 ? 8.109 -11.110 -29.313 1.00 86.19 556 ASN A N 1
ATOM 4408 C CA . ASN A 1 556 ? 7.253 -12.268 -29.522 1.00 86.19 556 ASN A CA 1
ATOM 4409 C C . ASN A 1 556 ? 6.633 -12.654 -28.178 1.00 86.19 556 ASN A C 1
ATOM 4411 O O . ASN A 1 556 ? 7.366 -12.795 -27.195 1.00 86.19 556 ASN A O 1
ATOM 4415 N N . GLY A 1 557 ? 5.313 -12.848 -28.134 1.00 86.69 557 GLY A N 1
ATOM 4416 C CA . GLY A 1 557 ? 4.562 -12.965 -26.883 1.00 86.69 557 GLY A CA 1
ATOM 4417 C C . GLY A 1 557 ? 5.124 -14.019 -25.928 1.00 86.69 557 GLY A C 1
ATOM 4418 O O . GLY A 1 557 ? 5.302 -13.747 -24.744 1.00 86.69 557 GLY A O 1
ATOM 4419 N N . TRP A 1 558 ? 5.521 -15.192 -26.435 1.00 89.38 558 TRP A N 1
ATOM 4420 C CA . TRP A 1 558 ? 6.095 -16.236 -25.576 1.00 89.38 558 TRP A CA 1
ATOM 4421 C C . TRP A 1 558 ? 7.459 -15.845 -24.990 1.00 89.38 558 TRP A C 1
ATOM 4423 O O . TRP A 1 558 ? 7.759 -16.208 -23.856 1.00 89.38 558 TRP A O 1
ATOM 4433 N N . ARG A 1 559 ? 8.287 -15.091 -25.729 1.00 90.81 559 ARG A N 1
ATOM 4434 C CA . ARG A 1 559 ? 9.604 -14.635 -25.252 1.00 90.81 559 ARG A CA 1
ATOM 4435 C C . ARG A 1 559 ? 9.458 -13.616 -24.140 1.00 90.81 559 ARG A C 1
ATOM 4437 O O . ARG A 1 559 ? 10.219 -13.659 -23.184 1.00 90.81 559 ARG A O 1
ATOM 4444 N N . VAL A 1 560 ? 8.467 -12.739 -24.266 1.00 91.69 560 VAL A N 1
ATOM 4445 C CA . VAL A 1 560 ? 8.140 -11.718 -23.269 1.00 91.69 560 VAL A CA 1
ATOM 4446 C C . VAL A 1 560 ? 7.607 -12.377 -21.988 1.00 91.69 560 VAL A C 1
ATOM 4448 O O . VAL A 1 560 ? 8.075 -12.057 -20.900 1.00 91.69 560 VAL A O 1
ATOM 4451 N N . VAL A 1 561 ? 6.746 -13.397 -22.103 1.00 94.00 561 VAL A N 1
ATOM 4452 C CA . VAL A 1 561 ? 6.295 -14.208 -20.953 1.00 94.00 561 VAL A CA 1
ATOM 4453 C C . VAL A 1 561 ? 7.464 -14.923 -20.268 1.00 94.00 561 VAL A C 1
ATOM 4455 O O . VAL A 1 561 ? 7.601 -14.855 -19.046 1.00 94.00 561 VAL A O 1
ATOM 4458 N N . VAL A 1 562 ? 8.334 -15.584 -21.039 1.00 95.69 562 VAL A N 1
ATOM 4459 C CA . VAL A 1 562 ? 9.531 -16.249 -20.496 1.00 95.69 562 VAL A CA 1
ATOM 4460 C C . VAL A 1 562 ? 10.461 -15.236 -19.830 1.00 95.69 562 VAL A C 1
ATOM 4462 O O . VAL A 1 562 ? 10.969 -15.513 -18.746 1.00 95.69 562 VAL A O 1
ATOM 4465 N N . LEU A 1 563 ? 10.644 -14.055 -20.426 1.00 95.31 563 LEU A N 1
ATOM 4466 C CA . LEU A 1 563 ? 11.412 -12.965 -19.833 1.00 95.31 563 LEU A CA 1
ATOM 4467 C C . LEU A 1 563 ? 10.830 -12.570 -18.473 1.00 95.31 563 LEU A C 1
ATOM 4469 O O . LEU A 1 563 ? 11.578 -12.545 -17.502 1.00 95.31 563 LEU A O 1
ATOM 4473 N N . GLY A 1 564 ? 9.516 -12.346 -18.374 1.00 94.88 564 GLY A N 1
ATOM 4474 C CA . GLY A 1 564 ? 8.849 -12.017 -17.109 1.00 94.88 564 GLY A CA 1
ATOM 4475 C C . GLY A 1 564 ? 9.096 -13.066 -16.019 1.00 94.88 564 GLY A C 1
ATOM 4476 O O . GLY A 1 564 ? 9.509 -12.724 -14.911 1.00 94.88 564 GLY A O 1
ATOM 4477 N N . ILE A 1 565 ? 8.944 -14.355 -16.349 1.00 95.56 565 ILE A N 1
ATOM 4478 C CA . ILE A 1 565 ? 9.205 -15.466 -15.416 1.00 95.56 565 ILE A CA 1
ATOM 4479 C C . ILE A 1 565 ? 10.670 -15.474 -14.964 1.00 95.56 565 ILE A C 1
ATOM 4481 O O . ILE A 1 565 ? 10.957 -15.566 -13.770 1.00 95.56 565 ILE A O 1
ATOM 4485 N N . LEU A 1 566 ? 11.613 -15.371 -15.904 1.00 96.62 566 LEU A N 1
ATOM 4486 C CA . LEU A 1 566 ? 13.039 -15.405 -15.584 1.00 96.62 566 LEU A CA 1
ATOM 4487 C C . LEU A 1 566 ? 13.474 -14.178 -14.781 1.00 96.62 566 LEU A C 1
ATOM 4489 O O . LEU A 1 566 ? 14.273 -14.319 -13.859 1.00 96.62 566 LEU A O 1
ATOM 4493 N N . VAL A 1 567 ? 12.933 -12.997 -15.074 1.00 96.19 567 VAL A N 1
ATOM 4494 C CA . VAL A 1 567 ? 13.206 -11.776 -14.308 1.00 96.19 567 VAL A CA 1
ATOM 4495 C C . VAL A 1 567 ? 12.720 -11.933 -12.868 1.00 96.19 567 VAL A C 1
ATOM 4497 O O . VAL A 1 567 ? 13.481 -11.643 -11.950 1.00 96.19 567 VAL A O 1
ATOM 4500 N N . ILE A 1 568 ? 11.517 -12.459 -12.630 1.00 94.12 568 ILE A N 1
ATOM 4501 C CA . ILE A 1 568 ? 11.022 -12.702 -11.262 1.00 94.12 568 ILE A CA 1
ATOM 4502 C C . ILE A 1 568 ? 11.935 -13.684 -10.511 1.00 94.12 568 ILE A C 1
ATOM 4504 O O . ILE A 1 568 ? 12.291 -13.446 -9.357 1.00 94.12 568 ILE A O 1
ATOM 4508 N N . LEU A 1 569 ? 12.360 -14.767 -11.169 1.00 94.56 569 LEU A N 1
ATOM 4509 C CA . LEU A 1 569 ? 13.142 -15.829 -10.533 1.00 94.56 569 LEU A CA 1
ATOM 4510 C C . LEU A 1 569 ? 14.619 -15.480 -10.322 1.00 94.56 569 LEU A C 1
ATOM 4512 O O . LEU A 1 569 ? 15.187 -15.868 -9.302 1.00 94.56 569 LEU A O 1
ATOM 4516 N N . PHE A 1 570 ? 15.258 -14.792 -11.272 1.00 95.81 570 PHE A N 1
ATOM 4517 C CA . PHE A 1 570 ? 16.719 -14.661 -11.320 1.00 95.81 570 PHE A CA 1
ATOM 4518 C C . PHE A 1 570 ? 17.249 -13.255 -11.053 1.00 95.81 570 PHE A C 1
ATOM 4520 O O . PHE A 1 570 ? 18.407 -13.130 -10.653 1.00 95.81 570 PHE A O 1
ATOM 4527 N N . ARG A 1 571 ? 16.430 -12.207 -11.214 1.00 94.25 571 ARG A N 1
ATOM 4528 C CA . ARG A 1 571 ? 16.874 -10.823 -10.985 1.00 94.25 571 ARG A CA 1
ATOM 4529 C C . ARG A 1 571 ? 17.349 -10.603 -9.554 1.00 94.25 571 ARG A C 1
ATOM 4531 O O . ARG A 1 571 ? 18.313 -9.883 -9.354 1.00 94.25 571 ARG A O 1
ATOM 4538 N N . ARG A 1 572 ? 16.689 -11.195 -8.550 1.00 93.94 572 ARG A N 1
ATOM 4539 C CA . ARG A 1 572 ? 16.938 -10.845 -7.137 1.00 93.94 572 ARG A CA 1
ATOM 4540 C C . ARG A 1 572 ? 17.178 -12.037 -6.217 1.00 93.94 572 ARG A C 1
ATOM 4542 O O . ARG A 1 572 ? 18.197 -12.062 -5.525 1.00 93.94 572 ARG A O 1
ATOM 4549 N N . LEU A 1 573 ? 16.296 -13.038 -6.231 1.00 94.94 573 LEU A N 1
ATOM 4550 C CA . LEU A 1 573 ? 16.347 -14.181 -5.311 1.00 94.94 573 LEU A CA 1
ATOM 4551 C C . LEU A 1 573 ? 17.729 -14.872 -5.233 1.00 94.94 573 LEU A C 1
ATOM 4553 O O . LEU A 1 573 ? 18.212 -15.062 -4.114 1.00 94.94 573 LEU A O 1
ATOM 4557 N N . PRO A 1 574 ? 18.423 -15.198 -6.345 1.00 96.50 574 PRO A N 1
ATOM 4558 C CA . PRO A 1 574 ? 19.716 -15.880 -6.274 1.00 96.50 574 PRO A CA 1
ATOM 4559 C C . PRO A 1 574 ? 20.788 -15.030 -5.591 1.00 96.50 574 PRO A C 1
ATOM 4561 O O . PRO A 1 574 ? 21.615 -15.551 -4.846 1.00 96.50 574 PRO A O 1
ATOM 4564 N N . TRP A 1 575 ? 20.755 -13.716 -5.808 1.00 95.62 575 TRP A N 1
ATOM 4565 C CA . TRP A 1 575 ? 21.760 -12.787 -5.302 1.00 95.62 575 TRP A CA 1
ATOM 4566 C C . TRP A 1 575 ? 21.582 -12.502 -3.817 1.00 95.62 575 TRP A C 1
ATOM 4568 O O . TRP A 1 575 ? 22.568 -12.498 -3.086 1.00 95.62 575 TRP A O 1
ATOM 4578 N N . VAL A 1 576 ? 20.341 -12.364 -3.343 1.00 95.44 576 VAL A N 1
ATOM 4579 C CA . VAL A 1 576 ? 20.057 -12.272 -1.900 1.00 95.44 576 VAL A CA 1
ATOM 4580 C C . VAL A 1 576 ? 20.436 -13.578 -1.196 1.00 95.44 576 VAL A C 1
ATOM 4582 O O . VAL A 1 576 ? 21.073 -13.559 -0.144 1.00 95.44 576 VAL A O 1
ATOM 4585 N N . MET A 1 577 ? 20.135 -14.728 -1.804 1.00 96.06 577 MET A N 1
ATOM 4586 C CA . MET A 1 577 ? 20.528 -16.042 -1.278 1.00 96.06 577 MET A CA 1
ATOM 4587 C C . MET A 1 577 ? 22.043 -16.280 -1.303 1.00 96.06 577 MET A C 1
ATOM 4589 O O . MET A 1 577 ? 22.548 -17.074 -0.512 1.00 96.06 577 MET A O 1
ATOM 4593 N N . LEU A 1 578 ? 22.785 -15.601 -2.175 1.00 95.81 578 LEU A N 1
ATOM 4594 C CA . LEU A 1 578 ? 24.245 -15.652 -2.191 1.00 95.81 578 LEU A CA 1
ATOM 4595 C C . LEU A 1 578 ? 24.853 -14.743 -1.110 1.00 95.81 578 LEU A C 1
ATOM 4597 O O . LEU A 1 578 ? 25.835 -15.114 -0.468 1.00 95.81 578 LEU A O 1
ATOM 4601 N N . THR A 1 579 ? 24.258 -13.570 -0.877 1.00 94.88 579 THR A N 1
ATOM 4602 C CA . THR A 1 579 ? 24.796 -12.534 0.020 1.00 94.88 579 THR A CA 1
ATOM 4603 C C . THR A 1 579 ? 24.196 -12.541 1.431 1.00 94.88 579 THR A C 1
ATOM 4605 O O . THR A 1 579 ? 24.653 -11.786 2.291 1.00 94.88 579 THR A O 1
ATOM 4608 N N . TYR A 1 580 ? 23.227 -13.408 1.754 1.00 93.75 580 TYR A N 1
ATOM 4609 C CA . TYR A 1 580 ? 22.583 -13.378 3.079 1.00 93.75 580 TYR A CA 1
ATOM 4610 C C . TYR A 1 580 ? 23.567 -13.572 4.242 1.00 93.75 580 TYR A C 1
ATOM 4612 O O . TYR A 1 580 ? 23.416 -12.940 5.281 1.00 93.75 580 TYR A O 1
ATOM 4620 N N . ARG A 1 581 ? 24.632 -14.371 4.064 1.00 92.00 581 ARG A N 1
ATOM 4621 C CA . ARG A 1 581 ? 25.651 -14.592 5.111 1.00 92.00 581 ARG A CA 1
ATOM 4622 C C . ARG A 1 581 ? 26.439 -13.336 5.475 1.00 92.00 581 ARG A C 1
ATOM 4624 O O . ARG A 1 581 ? 26.947 -13.247 6.587 1.00 92.00 581 ARG A O 1
ATOM 4631 N N . ILE A 1 582 ? 26.548 -12.391 4.545 1.00 93.88 582 ILE A N 1
ATOM 4632 C CA . ILE A 1 582 ? 27.202 -11.095 4.760 1.00 93.88 582 ILE A CA 1
ATOM 4633 C C . ILE A 1 582 ? 26.195 -9.981 5.059 1.00 93.88 582 ILE A C 1
ATOM 4635 O O . ILE A 1 582 ? 26.609 -8.851 5.288 1.00 93.88 582 ILE A O 1
ATOM 4639 N N . THR A 1 583 ? 24.893 -10.288 5.087 1.00 92.06 583 THR A N 1
ATOM 4640 C CA . THR A 1 583 ? 23.808 -9.344 5.380 1.00 92.06 583 THR A CA 1
ATOM 4641 C C . THR A 1 583 ? 23.330 -9.564 6.819 1.00 92.06 583 THR A C 1
ATOM 4643 O O . THR A 1 583 ? 22.462 -10.404 7.049 1.00 92.06 583 THR A O 1
ATOM 4646 N N . PRO A 1 584 ? 23.821 -8.810 7.825 1.00 89.12 584 PRO A N 1
ATOM 4647 C CA . PRO A 1 584 ? 23.617 -9.156 9.240 1.00 89.12 584 PRO A CA 1
ATOM 4648 C C . PRO A 1 584 ? 22.154 -9.146 9.707 1.00 89.12 584 PRO A C 1
ATOM 4650 O O . PRO A 1 584 ? 21.836 -9.620 10.797 1.00 89.12 584 PRO A O 1
ATOM 4653 N N . THR A 1 585 ? 21.259 -8.536 8.924 1.00 90.19 585 THR A N 1
ATOM 4654 C CA . THR A 1 585 ? 19.822 -8.457 9.234 1.00 90.19 585 THR A CA 1
ATOM 4655 C C . THR A 1 585 ? 19.049 -9.707 8.811 1.00 90.19 585 THR A C 1
ATOM 4657 O O . THR A 1 585 ? 18.054 -10.020 9.459 1.00 90.19 585 THR A O 1
ATOM 4660 N N . LEU A 1 586 ? 19.530 -10.451 7.809 1.00 91.12 586 LEU A N 1
ATOM 4661 C CA . LEU A 1 586 ? 18.927 -11.700 7.340 1.00 91.12 586 LEU A CA 1
ATOM 4662 C C . LEU A 1 586 ? 19.657 -12.876 7.993 1.00 91.12 586 LEU A C 1
ATOM 4664 O O . LEU A 1 586 ? 20.762 -13.234 7.591 1.00 91.12 586 LEU A O 1
ATOM 4668 N N . ARG A 1 587 ? 19.071 -13.470 9.038 1.00 89.19 587 ARG A N 1
ATOM 4669 C CA . ARG A 1 587 ? 19.781 -14.491 9.836 1.00 89.19 587 ARG A CA 1
ATOM 4670 C C . ARG A 1 587 ? 19.630 -15.895 9.278 1.00 89.19 587 ARG A C 1
ATOM 4672 O O . ARG A 1 587 ? 20.539 -16.715 9.398 1.00 89.19 587 ARG A O 1
ATOM 4679 N N . THR A 1 588 ? 18.471 -16.187 8.702 1.00 92.50 588 THR A N 1
ATOM 4680 C CA . THR A 1 588 ? 18.127 -17.525 8.224 1.00 92.50 588 THR A CA 1
ATOM 4681 C C . THR A 1 588 ? 17.986 -17.546 6.709 1.00 92.50 588 THR A C 1
ATOM 4683 O O . THR A 1 588 ? 17.649 -16.548 6.077 1.00 92.50 588 THR A O 1
ATOM 4686 N N . TRP A 1 589 ? 18.203 -18.717 6.108 1.00 92.56 589 TRP A N 1
ATOM 4687 C CA . TRP A 1 589 ? 17.978 -18.905 4.672 1.00 92.56 589 TRP A CA 1
ATOM 4688 C C . TRP A 1 589 ? 16.504 -18.688 4.287 1.00 92.56 589 TRP A C 1
ATOM 4690 O O . TRP A 1 589 ? 16.221 -18.297 3.162 1.00 92.56 589 TRP A O 1
ATOM 4700 N N . LYS A 1 590 ? 15.566 -18.912 5.223 1.00 90.56 590 LYS A N 1
ATOM 4701 C CA . LYS A 1 590 ? 14.134 -18.650 5.025 1.00 90.56 590 LYS A CA 1
ATOM 4702 C C . LYS A 1 590 ? 13.856 -17.154 4.924 1.00 90.56 590 LYS A C 1
ATOM 4704 O O . LYS A 1 590 ? 13.167 -16.740 4.003 1.00 90.56 590 LYS A O 1
ATOM 4709 N N . GLU A 1 591 ? 14.438 -16.354 5.820 1.00 91.00 591 GLU A N 1
ATOM 4710 C CA . GLU A 1 591 ? 14.366 -14.888 5.748 1.00 91.00 591 GLU A CA 1
ATOM 4711 C C . GLU A 1 591 ? 15.020 -14.360 4.474 1.00 91.00 591 GLU A C 1
ATOM 4713 O O . GLU A 1 591 ? 14.486 -13.448 3.863 1.00 91.00 591 GLU A O 1
ATOM 4718 N N . ALA A 1 592 ? 16.141 -14.946 4.047 1.00 93.25 592 ALA A N 1
ATOM 4719 C CA . ALA A 1 592 ? 16.800 -14.574 2.798 1.00 93.25 592 ALA A CA 1
ATOM 4720 C C . ALA A 1 592 ? 15.970 -14.930 1.559 1.00 93.25 592 ALA A C 1
ATOM 4722 O O . ALA A 1 592 ? 15.887 -14.135 0.630 1.00 93.25 592 ALA A O 1
ATOM 4723 N N . CYS A 1 593 ? 15.326 -16.099 1.557 1.00 92.62 593 CYS A N 1
ATOM 4724 C CA . CYS A 1 593 ? 14.428 -16.516 0.485 1.00 92.62 593 CYS A CA 1
ATOM 4725 C C . CYS A 1 593 ? 13.198 -15.603 0.423 1.00 92.62 593 CYS A C 1
ATOM 4727 O O . CYS A 1 593 ? 12.853 -15.115 -0.647 1.00 92.62 593 CYS A O 1
ATOM 4729 N N . PHE A 1 594 ? 12.595 -15.305 1.579 1.00 89.62 594 PHE A N 1
ATOM 4730 C CA . PHE A 1 594 ? 11.486 -14.361 1.691 1.00 89.62 594 PHE A CA 1
ATOM 4731 C C . PHE A 1 594 ? 11.898 -12.974 1.196 1.00 89.62 594 PHE A C 1
ATOM 4733 O O . PHE A 1 594 ? 11.275 -12.437 0.286 1.00 89.62 594 PHE A O 1
ATOM 4740 N N . ALA A 1 595 ? 12.990 -12.428 1.739 1.00 90.00 595 ALA A N 1
ATOM 4741 C CA . ALA A 1 595 ? 13.499 -11.124 1.355 1.00 90.00 595 ALA A CA 1
ATOM 4742 C C . ALA A 1 595 ? 13.836 -11.081 -0.131 1.00 90.00 595 ALA A C 1
ATOM 4744 O O . ALA A 1 595 ? 13.460 -10.116 -0.766 1.00 90.00 595 ALA A O 1
ATOM 4745 N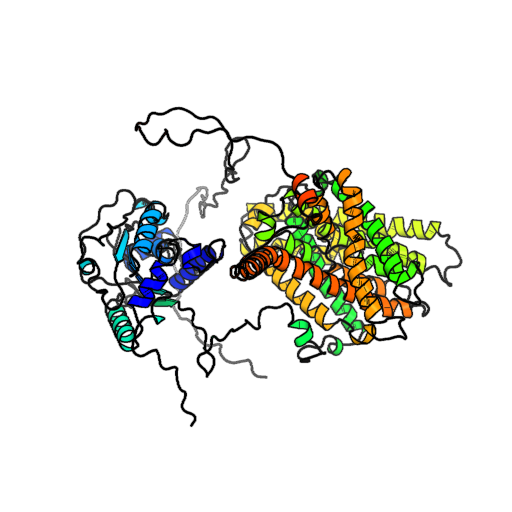 N . GLY A 1 596 ? 14.469 -12.115 -0.695 1.00 91.00 596 GLY A N 1
ATOM 4746 C CA . GLY A 1 596 ? 14.839 -12.192 -2.108 1.00 91.00 596 GLY A CA 1
ATOM 4747 C C . GLY A 1 596 ? 13.659 -12.357 -3.065 1.00 91.00 596 GLY A C 1
ATOM 4748 O O . GLY A 1 596 ? 13.691 -11.773 -4.148 1.00 91.00 596 GLY A O 1
ATOM 4749 N N . TRP A 1 597 ? 12.622 -13.103 -2.667 1.00 90.75 597 TRP A N 1
ATOM 4750 C CA . TRP A 1 597 ? 11.370 -13.231 -3.417 1.00 90.75 597 TRP A CA 1
ATOM 4751 C C . TRP A 1 597 ? 10.617 -11.903 -3.448 1.00 90.75 597 TRP A C 1
ATOM 4753 O O . TRP A 1 597 ? 10.201 -11.450 -4.506 1.00 90.75 597 TRP A O 1
ATOM 4763 N N . PHE A 1 598 ? 10.487 -11.245 -2.300 1.00 85.62 598 PHE A N 1
ATOM 4764 C CA . PHE A 1 598 ? 9.707 -10.025 -2.157 1.00 85.62 598 PHE A CA 1
ATOM 4765 C C . PHE A 1 598 ? 10.530 -8.774 -2.480 1.00 85.62 598 PHE A C 1
ATOM 4767 O O . PHE A 1 598 ? 11.048 -8.089 -1.600 1.00 85.62 598 PHE A O 1
ATOM 4774 N N . GLY A 1 599 ? 10.677 -8.520 -3.781 1.00 85.75 599 GLY A N 1
ATOM 4775 C CA . GLY A 1 599 ? 11.268 -7.309 -4.361 1.00 85.75 599 GLY A CA 1
ATOM 4776 C C . GLY A 1 599 ? 10.503 -6.908 -5.614 1.00 85.75 599 GLY A C 1
ATOM 4777 O O . GLY A 1 599 ? 11.054 -7.014 -6.714 1.00 85.75 599 GLY A O 1
ATOM 4778 N N . PRO A 1 600 ? 9.217 -6.561 -5.468 1.00 90.25 600 PRO A N 1
ATOM 4779 C CA . PRO A 1 600 ? 8.335 -6.319 -6.596 1.00 90.25 600 PRO A CA 1
ATOM 4780 C C . PRO A 1 600 ? 8.834 -5.157 -7.461 1.00 90.25 600 PRO A C 1
ATOM 4782 O O . PRO A 1 600 ? 9.421 -4.204 -6.969 1.00 90.25 600 PRO A O 1
ATOM 4785 N N . ILE A 1 601 ? 8.613 -5.256 -8.764 1.00 92.00 601 ILE A N 1
ATOM 4786 C CA . ILE A 1 601 ? 8.699 -4.160 -9.734 1.00 92.00 601 ILE A CA 1
ATOM 4787 C C . ILE A 1 601 ? 7.327 -3.490 -9.776 1.00 92.00 601 ILE A C 1
ATOM 4789 O O . ILE A 1 601 ? 6.323 -4.189 -9.937 1.00 92.00 601 ILE A O 1
ATOM 4793 N N . GLY A 1 602 ? 7.291 -2.168 -9.651 1.00 89.81 602 GLY A N 1
ATOM 4794 C CA . GLY A 1 602 ? 6.053 -1.395 -9.593 1.00 89.81 602 GLY A CA 1
ATOM 4795 C C . GLY A 1 602 ? 6.181 -0.037 -10.272 1.00 89.81 602 GLY A C 1
ATOM 4796 O O . GLY A 1 602 ? 6.692 0.057 -11.388 1.00 89.81 602 GLY A O 1
ATOM 4797 N N . VAL A 1 603 ? 5.695 1.006 -9.606 1.00 90.00 603 VAL A N 1
ATOM 4798 C CA . VAL A 1 603 ? 5.542 2.356 -10.160 1.00 90.00 603 VAL A CA 1
ATOM 4799 C C . VAL A 1 603 ? 6.894 2.984 -10.485 1.00 90.00 603 VAL A C 1
ATOM 4801 O O . VAL A 1 603 ? 7.014 3.631 -11.527 1.00 90.00 603 VAL A O 1
ATOM 4804 N N . GLY A 1 604 ? 7.917 2.725 -9.657 1.00 91.19 604 GLY A N 1
ATOM 4805 C CA . GLY A 1 604 ? 9.304 3.146 -9.893 1.00 91.19 604 GLY A CA 1
ATOM 4806 C C . GLY A 1 604 ? 9.740 2.900 -11.336 1.00 91.19 604 GLY A C 1
ATOM 4807 O O . GLY A 1 604 ? 10.128 3.818 -12.054 1.00 91.19 604 GLY A O 1
ATOM 4808 N N . ALA A 1 605 ? 9.543 1.680 -11.828 1.00 93.88 605 ALA A N 1
ATOM 4809 C CA . ALA A 1 605 ? 9.928 1.293 -13.179 1.00 93.88 605 ALA A CA 1
ATOM 4810 C C . ALA A 1 605 ? 9.256 2.135 -14.279 1.00 93.88 605 ALA A C 1
ATOM 4812 O O . ALA A 1 605 ? 9.896 2.446 -15.282 1.00 93.88 605 ALA A O 1
ATOM 4813 N N . VAL A 1 606 ? 8.002 2.555 -14.082 1.00 93.62 606 VAL A N 1
ATOM 4814 C CA . VAL A 1 606 ? 7.266 3.408 -15.033 1.00 93.62 606 VAL A CA 1
ATOM 4815 C C . VAL A 1 606 ? 7.854 4.815 -15.081 1.00 93.62 606 VAL A C 1
ATOM 4817 O O . VAL A 1 606 ? 8.051 5.361 -16.163 1.00 93.62 606 VAL A O 1
ATOM 4820 N N . TYR A 1 607 ? 8.234 5.370 -13.930 1.00 93.88 607 TYR A N 1
ATOM 4821 C CA . TYR A 1 607 ? 8.981 6.626 -13.887 1.00 93.88 607 TYR A CA 1
ATOM 4822 C C . TYR A 1 607 ? 10.321 6.514 -14.635 1.00 93.88 607 TYR A C 1
ATOM 4824 O O . TYR A 1 607 ? 10.675 7.399 -15.413 1.00 93.88 607 TYR A O 1
ATOM 4832 N N . TYR A 1 608 ? 11.039 5.397 -14.486 1.00 93.81 608 TYR A N 1
ATOM 4833 C CA . TYR A 1 608 ? 12.303 5.177 -15.195 1.00 93.81 608 TYR A CA 1
ATOM 4834 C C . TYR A 1 608 ? 12.151 5.028 -16.716 1.00 93.81 608 TYR A C 1
ATOM 4836 O O . TYR A 1 608 ? 13.052 5.461 -17.433 1.00 93.81 608 TYR A O 1
ATOM 4844 N N . ILE A 1 609 ? 11.041 4.474 -17.228 1.00 94.31 609 ILE A N 1
ATOM 4845 C CA . ILE A 1 609 ? 10.731 4.481 -18.676 1.00 94.31 609 ILE A CA 1
ATOM 4846 C C . ILE A 1 609 ? 10.743 5.922 -19.188 1.00 94.31 609 ILE A C 1
ATOM 4848 O O . ILE A 1 609 ? 11.434 6.252 -20.152 1.00 94.31 609 ILE A O 1
ATOM 4852 N N . GLU A 1 610 ? 10.010 6.786 -18.495 1.00 93.94 610 GLU A N 1
ATOM 4853 C CA . GLU A 1 610 ? 9.813 8.182 -18.858 1.00 93.94 610 GLU A CA 1
ATOM 4854 C C . GLU A 1 610 ? 11.105 9.007 -18.758 1.00 93.94 610 GLU A C 1
ATOM 4856 O O . GLU A 1 610 ? 11.383 9.852 -19.619 1.00 93.94 610 GLU A O 1
ATOM 4861 N N . VAL A 1 611 ? 11.940 8.738 -17.750 1.00 92.50 611 VAL A N 1
ATOM 4862 C CA . VAL A 1 611 ? 13.279 9.337 -17.647 1.00 92.50 611 VAL A CA 1
ATOM 4863 C C . VAL A 1 611 ? 14.190 8.827 -18.766 1.00 92.50 611 VAL A C 1
ATOM 4865 O O . VAL A 1 611 ? 14.893 9.627 -19.385 1.00 92.50 611 VAL A O 1
ATOM 4868 N N . ALA A 1 612 ? 14.172 7.526 -19.068 1.00 92.50 612 ALA A N 1
ATOM 4869 C CA . ALA A 1 612 ? 14.995 6.940 -20.121 1.00 92.50 612 ALA A CA 1
ATOM 4870 C C . ALA A 1 612 ? 14.661 7.540 -21.495 1.00 92.50 612 ALA A C 1
ATOM 4872 O O . ALA A 1 612 ? 15.564 8.018 -22.178 1.00 92.50 612 ALA A O 1
ATOM 4873 N N . ILE A 1 613 ? 13.380 7.605 -21.873 1.00 90.00 613 ILE A N 1
ATOM 4874 C CA . ILE A 1 613 ? 12.940 8.157 -23.168 1.00 90.00 613 ILE A CA 1
ATOM 4875 C C . ILE A 1 613 ? 13.379 9.622 -23.337 1.00 90.00 613 ILE A C 1
ATOM 4877 O O . ILE A 1 613 ? 13.856 9.999 -24.411 1.00 90.00 613 ILE A O 1
ATOM 4881 N N . ARG A 1 614 ? 13.296 10.428 -22.265 1.00 89.62 614 ARG A N 1
ATOM 4882 C CA . ARG A 1 614 ? 13.725 11.841 -22.249 1.00 89.62 614 ARG A CA 1
ATOM 4883 C C . ARG A 1 614 ? 15.244 12.036 -22.287 1.00 89.62 614 ARG A C 1
ATOM 4885 O O . ARG A 1 614 ? 15.701 13.109 -22.672 1.00 89.62 614 ARG A O 1
ATOM 4892 N N . LYS A 1 615 ? 16.030 11.068 -21.801 1.00 88.94 615 LYS A N 1
ATOM 4893 C CA . LYS A 1 615 ? 17.491 11.209 -21.629 1.00 88.94 615 LYS A CA 1
ATOM 4894 C C . LYS A 1 615 ? 18.315 10.470 -22.671 1.00 88.94 615 LYS A C 1
ATOM 4896 O O . LYS A 1 615 ? 19.451 10.871 -22.914 1.00 88.94 615 LYS A O 1
ATOM 4901 N N . VAL A 1 616 ? 17.774 9.420 -23.284 1.00 87.38 616 VAL A N 1
ATOM 4902 C CA . VAL A 1 616 ? 18.390 8.786 -24.453 1.00 87.38 616 VAL A CA 1
ATOM 4903 C C . VAL A 1 616 ? 18.545 9.851 -25.557 1.00 87.38 616 VAL A C 1
ATOM 4905 O O . VAL A 1 616 ? 17.636 10.655 -25.748 1.00 87.38 616 VAL A O 1
ATOM 4908 N N . PRO A 1 617 ? 19.674 9.918 -26.281 1.00 79.69 617 PRO A N 1
ATOM 4909 C CA . PRO A 1 617 ? 19.859 10.883 -27.369 1.00 79.69 617 PRO A CA 1
ATOM 4910 C C . PRO A 1 617 ? 18.822 10.704 -28.479 1.00 79.69 617 PRO A C 1
ATOM 4912 O O . PRO A 1 617 ? 18.552 9.574 -28.881 1.00 79.69 617 PRO A O 1
ATOM 4915 N N . ASP A 1 618 ? 18.229 11.797 -28.964 1.00 80.31 618 ASP A N 1
ATOM 4916 C CA . ASP A 1 618 ? 17.268 11.795 -30.079 1.00 80.31 618 ASP A CA 1
ATOM 4917 C C . ASP A 1 618 ? 17.916 12.167 -31.412 1.00 80.31 618 ASP A C 1
ATOM 4919 O O . ASP A 1 618 ? 17.661 13.213 -31.998 1.00 80.31 618 ASP A O 1
ATOM 4923 N N . ASP A 1 619 ? 18.832 11.311 -31.858 1.00 77.75 619 ASP A N 1
ATOM 4924 C CA . ASP A 1 619 ? 19.594 11.475 -33.097 1.00 77.75 619 ASP A CA 1
ATOM 4925 C C . ASP A 1 619 ? 19.198 10.460 -34.187 1.00 77.75 619 ASP A C 1
ATOM 4927 O O . ASP A 1 619 ? 19.924 10.266 -35.161 1.00 77.75 619 ASP A O 1
ATOM 4931 N N . GLY A 1 620 ? 18.048 9.796 -34.024 1.00 75.25 620 GLY A N 1
ATOM 4932 C CA . GLY A 1 620 ? 17.497 8.827 -34.978 1.00 75.25 620 GLY A CA 1
ATOM 4933 C C . GLY A 1 620 ? 18.196 7.461 -35.003 1.00 75.25 620 GLY A C 1
ATOM 4934 O O . GLY A 1 620 ? 17.758 6.561 -35.717 1.00 75.25 620 GLY A O 1
ATOM 4935 N N . THR A 1 621 ? 19.268 7.247 -34.229 1.00 77.75 621 THR A N 1
ATOM 4936 C CA . THR A 1 621 ? 19.955 5.941 -34.197 1.00 77.75 621 THR A CA 1
ATOM 4937 C C . THR A 1 621 ? 19.413 5.000 -33.116 1.00 77.75 621 THR A C 1
ATOM 4939 O O . THR A 1 621 ? 19.767 3.824 -33.111 1.00 77.75 621 THR A O 1
ATOM 4942 N N . ARG A 1 622 ? 18.585 5.500 -32.183 1.00 84.06 622 ARG A N 1
ATOM 4943 C CA . ARG A 1 622 ? 18.036 4.750 -31.028 1.00 84.06 622 ARG A CA 1
ATOM 4944 C C . ARG A 1 622 ? 16.517 4.604 -31.041 1.00 84.06 622 ARG A C 1
ATOM 4946 O O . ARG A 1 622 ? 15.914 4.289 -30.014 1.00 84.06 622 ARG A O 1
ATOM 4953 N N . ASP A 1 623 ? 15.886 4.788 -32.193 1.00 83.81 623 ASP A N 1
ATOM 4954 C CA . ASP A 1 623 ? 14.428 4.694 -32.318 1.00 83.81 623 ASP A CA 1
ATOM 4955 C C . ASP A 1 623 ? 13.906 3.306 -31.933 1.00 83.81 623 ASP A C 1
ATOM 4957 O O . ASP A 1 623 ? 12.817 3.171 -31.378 1.00 83.81 623 ASP A O 1
ATOM 4961 N N . HIS A 1 624 ? 14.697 2.258 -32.189 1.00 87.31 624 HIS A N 1
ATOM 4962 C CA . HIS A 1 624 ? 14.362 0.901 -31.759 1.00 87.31 624 HIS A CA 1
ATOM 4963 C C . HIS A 1 624 ? 14.362 0.770 -30.231 1.00 87.31 624 HIS A C 1
ATOM 4965 O O . HIS A 1 624 ? 13.349 0.346 -29.676 1.00 87.31 624 HIS A O 1
ATOM 4971 N N . LEU A 1 625 ? 15.413 1.235 -29.539 1.00 89.25 625 LEU A N 1
ATOM 4972 C CA . LEU A 1 625 ? 15.455 1.273 -28.072 1.00 89.25 625 LEU A CA 1
ATOM 4973 C C . LEU A 1 625 ? 14.239 2.019 -27.504 1.00 89.25 625 LEU A C 1
ATOM 4975 O O . LEU A 1 625 ? 13.564 1.491 -26.622 1.00 89.25 625 LEU A O 1
ATOM 4979 N N . ARG A 1 626 ? 13.923 3.211 -28.029 1.00 88.44 626 ARG A N 1
ATOM 4980 C CA . ARG A 1 626 ? 12.773 4.014 -27.575 1.00 88.44 626 ARG A CA 1
ATOM 4981 C C . ARG A 1 626 ? 11.447 3.260 -27.663 1.00 88.44 626 ARG A C 1
ATOM 4983 O O . ARG A 1 626 ? 10.660 3.320 -26.724 1.00 88.44 626 ARG A O 1
ATOM 4990 N N . ARG A 1 627 ? 11.228 2.510 -28.748 1.00 86.88 627 ARG A N 1
ATOM 4991 C CA . ARG A 1 627 ? 10.022 1.686 -28.933 1.00 86.88 627 ARG A CA 1
ATOM 4992 C C . ARG A 1 627 ? 9.990 0.448 -28.036 1.00 86.88 627 ARG A C 1
ATOM 4994 O O . ARG A 1 627 ? 8.914 -0.036 -27.711 1.00 86.88 627 ARG A O 1
ATOM 5001 N N . VAL A 1 628 ? 11.147 -0.082 -27.641 1.00 91.25 628 VAL A N 1
ATOM 5002 C CA . VAL A 1 628 ? 11.250 -1.346 -26.890 1.00 91.25 628 VAL A CA 1
ATOM 5003 C C . VAL A 1 628 ? 11.252 -1.145 -25.370 1.00 91.25 628 VAL A C 1
ATOM 5005 O O . VAL A 1 628 ? 10.750 -2.013 -24.653 1.00 91.25 628 VAL A O 1
ATOM 5008 N N . VAL A 1 629 ? 11.760 -0.016 -24.857 1.00 93.00 629 VAL A N 1
ATOM 5009 C CA . VAL A 1 629 ? 11.848 0.256 -23.406 1.00 93.00 629 VAL A CA 1
ATOM 5010 C C . VAL A 1 629 ? 10.482 0.129 -22.729 1.00 93.00 629 VAL A C 1
ATOM 5012 O O . VAL A 1 629 ? 10.348 -0.641 -21.776 1.00 93.00 629 VAL A O 1
ATOM 5015 N N . ALA A 1 630 ? 9.463 0.838 -23.222 1.00 92.25 630 ALA A N 1
ATOM 5016 C CA . ALA A 1 630 ? 8.167 0.883 -22.550 1.00 92.25 630 ALA A CA 1
ATOM 5017 C C . ALA A 1 630 ? 7.460 -0.489 -22.509 1.00 92.25 630 ALA A C 1
ATOM 5019 O O . ALA A 1 630 ? 7.125 -0.933 -21.407 1.00 92.25 630 ALA A O 1
ATOM 5020 N N . PRO A 1 631 ? 7.300 -1.234 -23.626 1.00 92.38 631 PRO A N 1
ATOM 5021 C CA . PRO A 1 631 ? 6.632 -2.531 -23.579 1.00 92.38 631 PRO A CA 1
ATOM 5022 C C . PRO A 1 631 ? 7.358 -3.555 -22.692 1.00 92.38 631 PRO A C 1
ATOM 5024 O O . PRO A 1 631 ? 6.689 -4.247 -21.918 1.00 92.38 631 PRO A O 1
ATOM 5027 N N . VAL A 1 632 ? 8.701 -3.643 -22.743 1.00 94.62 632 VAL A N 1
ATOM 5028 C CA . VAL A 1 632 ? 9.467 -4.591 -21.902 1.00 94.62 632 VAL A CA 1
ATOM 5029 C C . VAL A 1 632 ? 9.259 -4.292 -20.421 1.00 94.62 632 VAL A C 1
ATOM 5031 O O . VAL A 1 632 ? 8.959 -5.198 -19.642 1.00 94.62 632 VAL A O 1
ATOM 5034 N N . VAL A 1 633 ? 9.424 -3.030 -20.021 1.00 95.56 633 VAL A N 1
ATOM 5035 C CA . VAL A 1 633 ? 9.359 -2.648 -18.608 1.00 95.56 633 VAL A CA 1
ATOM 5036 C C . VAL A 1 633 ? 7.932 -2.783 -18.078 1.00 95.56 633 VAL A C 1
ATOM 5038 O O . VAL A 1 633 ? 7.747 -3.386 -17.021 1.00 95.56 633 VAL A O 1
ATOM 5041 N N . LEU A 1 634 ? 6.916 -2.334 -18.826 1.00 94.19 634 LEU A N 1
ATOM 5042 C CA . LEU A 1 634 ? 5.507 -2.483 -18.439 1.00 94.19 634 LEU A CA 1
ATOM 5043 C C . LEU A 1 634 ? 5.096 -3.954 -18.300 1.00 94.19 634 LEU A C 1
ATOM 5045 O O . LEU A 1 634 ? 4.360 -4.301 -17.377 1.00 94.19 634 LEU A O 1
ATOM 5049 N N . PHE A 1 635 ? 5.619 -4.845 -19.147 1.00 93.75 635 PHE A N 1
ATOM 5050 C CA . PHE A 1 635 ? 5.355 -6.276 -19.003 1.00 93.75 635 PHE A CA 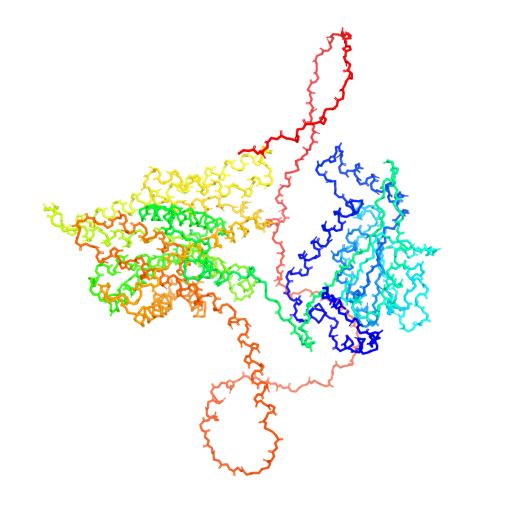1
ATOM 5051 C C . PHE A 1 635 ? 6.014 -6.868 -17.751 1.00 93.75 635 PHE A C 1
ATOM 5053 O O . PHE A 1 635 ? 5.427 -7.716 -17.073 1.00 93.75 635 PHE A O 1
ATOM 5060 N N . CYS A 1 636 ? 7.229 -6.425 -17.420 1.00 94.94 636 CYS A N 1
ATOM 5061 C CA . CYS A 1 636 ? 7.911 -6.811 -16.188 1.00 94.94 636 CYS A CA 1
ATOM 5062 C C . CYS A 1 636 ? 7.154 -6.316 -14.941 1.00 94.94 636 CYS A C 1
ATOM 5064 O O . CYS A 1 636 ? 7.005 -7.084 -13.990 1.00 94.94 636 CYS A O 1
ATOM 5066 N N . VAL A 1 637 ? 6.620 -5.086 -14.965 1.00 94.06 637 VAL A N 1
ATOM 5067 C CA . VAL A 1 637 ? 5.730 -4.544 -13.919 1.00 94.06 637 VAL A CA 1
ATOM 5068 C C . VAL A 1 637 ? 4.480 -5.415 -13.786 1.00 94.06 637 VAL A C 1
ATOM 5070 O O . VAL A 1 637 ? 4.200 -5.915 -12.700 1.00 94.06 637 VAL A O 1
ATOM 5073 N N . PHE A 1 638 ? 3.774 -5.676 -14.890 1.00 92.31 638 PHE A N 1
ATOM 5074 C CA . PHE A 1 638 ? 2.578 -6.523 -14.904 1.00 92.31 638 PHE A CA 1
ATOM 5075 C C . PHE A 1 638 ? 2.852 -7.924 -14.336 1.00 92.31 638 PHE A C 1
ATOM 5077 O O . PHE A 1 638 ? 2.141 -8.391 -13.446 1.00 92.31 638 PHE A O 1
ATOM 5084 N N . SER A 1 639 ? 3.923 -8.576 -14.799 1.00 92.94 639 SER A N 1
ATOM 5085 C CA . SER A 1 639 ? 4.317 -9.914 -14.341 1.00 92.94 639 SER A CA 1
ATOM 5086 C C . SER A 1 639 ? 4.633 -9.930 -12.844 1.00 92.94 639 SER A C 1
ATOM 5088 O O . SER A 1 639 ? 4.251 -10.861 -12.138 1.00 92.94 639 SER A O 1
ATOM 5090 N N . SER A 1 640 ? 5.319 -8.895 -12.358 1.00 91.81 640 SER A N 1
ATOM 5091 C CA . SER A 1 640 ? 5.665 -8.718 -10.949 1.00 91.81 640 SER A CA 1
ATOM 5092 C C . SER A 1 640 ? 4.428 -8.528 -10.069 1.00 91.81 640 SER A C 1
ATOM 5094 O O . SER A 1 640 ? 4.267 -9.252 -9.086 1.00 91.81 640 SER A O 1
ATOM 5096 N N . VAL A 1 641 ? 3.536 -7.601 -10.439 1.00 88.31 641 VAL A N 1
ATOM 5097 C CA . VAL A 1 641 ? 2.277 -7.344 -9.720 1.00 88.31 641 VAL A CA 1
ATOM 5098 C C . VAL A 1 641 ? 1.452 -8.625 -9.636 1.00 88.31 641 VAL A C 1
ATOM 5100 O O . VAL A 1 641 ? 1.007 -8.999 -8.553 1.00 88.31 641 VAL A O 1
ATOM 5103 N N . LEU A 1 642 ? 1.323 -9.352 -10.749 1.00 87.69 642 LEU A N 1
ATOM 5104 C CA . LEU A 1 642 ? 0.596 -10.616 -10.798 1.00 87.69 642 LEU A CA 1
ATOM 5105 C C . LEU A 1 642 ? 1.233 -11.679 -9.889 1.00 87.69 642 LEU A C 1
ATOM 5107 O O . LEU A 1 642 ? 0.548 -12.293 -9.071 1.00 87.69 642 LEU A O 1
ATOM 5111 N N . ALA A 1 643 ? 2.545 -11.899 -10.000 1.00 88.25 643 ALA A N 1
ATOM 5112 C CA . ALA A 1 643 ? 3.231 -12.945 -9.246 1.00 88.25 643 ALA A CA 1
ATOM 5113 C C . ALA A 1 643 ? 3.239 -12.671 -7.735 1.00 88.25 643 ALA A C 1
ATOM 5115 O O . ALA A 1 643 ? 2.923 -13.561 -6.940 1.00 88.25 643 ALA A O 1
ATOM 5116 N N . HIS A 1 644 ? 3.573 -11.449 -7.319 1.00 84.38 644 HIS A N 1
ATOM 5117 C CA . HIS A 1 644 ? 3.622 -11.089 -5.903 1.00 84.38 644 HIS A CA 1
ATOM 5118 C C . HIS A 1 644 ? 2.222 -10.930 -5.300 1.00 84.38 644 HIS A C 1
ATOM 5120 O O . HIS A 1 644 ? 2.007 -11.406 -4.185 1.00 84.38 644 HIS A O 1
ATOM 5126 N N . GLY A 1 645 ? 1.262 -10.383 -6.054 1.00 78.81 645 GLY A N 1
ATOM 5127 C CA . GLY A 1 645 ? -0.136 -10.267 -5.632 1.00 78.81 645 GLY A CA 1
ATOM 5128 C C . GLY A 1 645 ? -0.798 -11.625 -5.385 1.00 78.81 645 GLY A C 1
ATOM 5129 O O . GLY A 1 645 ? -1.471 -11.810 -4.378 1.00 78.81 645 GLY A O 1
ATOM 5130 N N . ILE A 1 646 ? -0.529 -12.623 -6.236 1.00 78.94 646 ILE A N 1
ATOM 5131 C CA . ILE A 1 646 ? -1.052 -13.992 -6.067 1.00 78.94 646 ILE A CA 1
ATOM 5132 C C . ILE A 1 646 ? -0.326 -14.761 -4.945 1.00 78.94 646 ILE A C 1
ATOM 5134 O O . ILE A 1 646 ? -0.905 -15.660 -4.327 1.00 78.94 646 ILE A O 1
ATOM 5138 N N . THR A 1 647 ? 0.934 -14.423 -4.645 1.00 79.81 647 THR A N 1
ATOM 5139 C CA . THR A 1 647 ? 1.739 -15.152 -3.649 1.00 79.81 647 THR A CA 1
ATOM 5140 C C . THR A 1 647 ? 1.076 -15.156 -2.267 1.00 79.81 647 THR A C 1
ATOM 5142 O O . THR A 1 647 ? 1.029 -16.203 -1.621 1.00 79.81 647 THR A O 1
ATOM 5145 N N . VAL A 1 648 ? 0.550 -14.017 -1.806 1.00 67.31 648 VAL A N 1
ATOM 5146 C CA . VAL A 1 648 ? -0.010 -13.888 -0.447 1.00 67.31 648 VAL A CA 1
ATOM 5147 C C . VAL A 1 648 ? -1.271 -14.756 -0.259 1.00 67.31 648 VAL A C 1
ATOM 5149 O O . VAL A 1 648 ? -1.271 -15.583 0.660 1.00 67.31 648 VAL A O 1
ATOM 5152 N N . PRO A 1 649 ? -2.294 -14.696 -1.140 1.00 65.75 649 PRO A N 1
ATOM 5153 C CA . PRO A 1 649 ? -3.433 -15.613 -1.091 1.00 65.75 649 PRO A CA 1
ATOM 5154 C C . PRO A 1 649 ? -3.034 -17.091 -1.160 1.00 65.75 649 PRO A C 1
ATOM 5156 O O . PRO A 1 649 ? -3.561 -17.901 -0.400 1.00 65.75 649 PRO A O 1
ATOM 5159 N N . ILE A 1 650 ? -2.082 -17.471 -2.023 1.00 72.81 650 ILE A N 1
ATOM 5160 C CA . ILE A 1 650 ? -1.648 -18.875 -2.133 1.00 72.81 650 ILE A CA 1
ATOM 5161 C C . ILE A 1 650 ? -1.012 -19.368 -0.831 1.00 72.81 650 ILE A C 1
ATOM 5163 O O . ILE A 1 650 ? -1.284 -20.492 -0.410 1.00 72.81 650 ILE A O 1
ATOM 5167 N N . VAL A 1 651 ? -0.181 -18.558 -0.173 1.00 67.12 651 VAL A N 1
ATOM 5168 C CA . VAL A 1 651 ? 0.440 -18.942 1.104 1.00 67.12 651 VAL A CA 1
ATOM 5169 C C . VAL A 1 651 ? -0.612 -19.096 2.208 1.00 67.12 651 VAL A C 1
ATOM 5171 O O . VAL A 1 651 ? -0.503 -20.008 3.027 1.00 67.12 651 VAL A O 1
ATOM 5174 N N . TYR A 1 652 ? -1.653 -18.262 2.200 1.00 58.94 652 TYR A N 1
ATOM 5175 C CA . TYR A 1 652 ? -2.730 -18.285 3.191 1.00 58.94 652 TYR A CA 1
ATOM 5176 C C . TYR A 1 652 ? -3.728 -19.442 2.977 1.00 58.94 652 TYR A C 1
ATOM 5178 O O . TYR A 1 652 ? -3.994 -20.237 3.885 1.00 58.94 652 TYR A O 1
ATOM 5186 N N . PHE A 1 653 ? -4.253 -19.587 1.758 1.00 53.97 653 PHE A N 1
ATOM 5187 C CA . PHE A 1 653 ? -5.284 -20.575 1.424 1.00 53.97 653 PHE A CA 1
ATOM 5188 C C . PHE A 1 653 ? -4.712 -21.931 1.000 1.00 53.97 653 PHE A C 1
ATOM 5190 O O . PHE A 1 653 ? -5.366 -22.957 1.182 1.00 53.97 653 PHE A O 1
ATOM 5197 N N . GLY A 1 654 ? -3.484 -21.978 0.481 1.00 44.34 654 GLY A N 1
ATOM 5198 C CA . GLY A 1 654 ? -2.840 -23.198 -0.015 1.00 44.34 654 GLY A CA 1
ATOM 5199 C C . GLY A 1 654 ? -2.809 -24.342 1.004 1.00 44.34 654 GLY A C 1
ATOM 5200 O O . GLY A 1 654 ? -3.227 -25.451 0.664 1.00 44.34 654 GLY A O 1
ATOM 5201 N N . PRO A 1 655 ? -2.405 -24.118 2.270 1.00 50.69 655 PRO A N 1
ATOM 5202 C CA . PRO A 1 655 ? -2.443 -25.156 3.297 1.00 50.69 655 PRO A CA 1
ATOM 5203 C C . PRO A 1 655 ? -3.863 -25.647 3.617 1.00 50.69 655 PRO A C 1
ATOM 5205 O O . PRO A 1 655 ? -4.038 -26.832 3.892 1.00 50.69 655 PRO A O 1
ATOM 5208 N N . HIS A 1 656 ? -4.879 -24.779 3.551 1.00 39.12 656 HIS A N 1
ATOM 5209 C CA . HIS A 1 656 ? -6.280 -25.130 3.819 1.00 39.12 656 HIS A CA 1
ATOM 5210 C C . HIS A 1 656 ? -6.906 -25.922 2.663 1.00 39.12 656 HIS A C 1
ATOM 5212 O O . HIS A 1 656 ? -7.537 -26.953 2.901 1.00 39.12 656 HIS A O 1
ATOM 5218 N N . VAL A 1 657 ? -6.634 -25.519 1.418 1.00 40.97 657 VAL A N 1
ATOM 5219 C CA . VAL A 1 657 ? -7.058 -26.232 0.205 1.00 40.97 657 VAL A CA 1
ATOM 5220 C C . VAL A 1 657 ? -6.378 -27.600 0.126 1.00 40.97 657 VAL A C 1
ATOM 5222 O O . VAL A 1 657 ? -7.055 -28.612 -0.011 1.00 40.97 657 VAL A O 1
ATOM 5225 N N . VAL A 1 658 ? -5.058 -27.684 0.339 1.00 40.03 658 VAL A N 1
ATOM 5226 C CA . VAL A 1 658 ? -4.324 -28.966 0.336 1.00 40.03 658 VAL A CA 1
ATOM 5227 C C . VAL A 1 658 ? -4.793 -29.893 1.466 1.00 40.03 658 VAL A C 1
ATOM 5229 O O . VAL A 1 658 ? -4.854 -31.111 1.278 1.00 40.03 658 VAL A O 1
ATOM 5232 N N . ARG A 1 659 ? -5.171 -29.352 2.634 1.00 33.22 659 ARG A N 1
ATOM 5233 C CA . ARG A 1 659 ? -5.724 -30.139 3.748 1.00 33.22 659 ARG A CA 1
ATOM 5234 C C . ARG A 1 659 ? -7.122 -30.676 3.424 1.00 33.22 659 ARG A C 1
ATOM 5236 O O . ARG A 1 659 ? -7.390 -31.832 3.749 1.00 33.22 659 ARG A O 1
ATOM 5243 N N . GLN A 1 660 ? -7.966 -29.927 2.713 1.00 33.47 660 GLN A N 1
ATOM 5244 C CA . GLN A 1 660 ? -9.254 -30.426 2.212 1.00 33.47 660 GLN A CA 1
ATOM 5245 C C . GLN A 1 660 ? -9.082 -31.491 1.113 1.00 33.47 660 GLN A C 1
ATOM 5247 O O . GLN A 1 660 ? -9.686 -32.561 1.205 1.00 33.47 660 GLN A O 1
ATOM 5252 N N . THR A 1 661 ? -8.177 -31.296 0.148 1.00 33.22 661 THR A N 1
ATOM 5253 C CA . THR A 1 661 ? -7.926 -32.278 -0.928 1.00 33.22 661 THR A CA 1
ATOM 5254 C C . THR A 1 661 ? -7.313 -33.581 -0.396 1.00 33.22 661 THR A C 1
ATOM 5256 O O . THR A 1 661 ? -7.645 -34.678 -0.855 1.00 33.22 661 THR A O 1
ATOM 5259 N N . ARG A 1 662 ? -6.459 -33.498 0.636 1.00 29.44 662 ARG A N 1
ATOM 5260 C CA . ARG A 1 662 ? -5.889 -34.678 1.307 1.00 29.44 662 ARG A CA 1
ATOM 5261 C C . ARG A 1 662 ? -6.928 -35.438 2.139 1.00 29.44 662 ARG A C 1
ATOM 5263 O O . ARG A 1 662 ? -6.815 -36.654 2.258 1.00 29.44 662 ARG A O 1
ATOM 5270 N N . THR A 1 663 ? -7.946 -34.750 2.658 1.00 31.72 663 THR A N 1
ATOM 5271 C CA . THR A 1 663 ? -9.060 -35.384 3.385 1.00 31.72 663 THR A CA 1
ATOM 5272 C C . THR A 1 663 ? -10.002 -36.107 2.416 1.00 31.72 663 THR A C 1
ATOM 5274 O O . THR A 1 663 ? -10.360 -37.251 2.671 1.00 31.72 663 THR A O 1
ATOM 5277 N N . LEU A 1 664 ? -10.276 -35.527 1.240 1.00 31.56 664 LEU A N 1
ATOM 5278 C CA . LEU A 1 664 ? -11.064 -36.173 0.178 1.00 31.56 664 LEU A CA 1
ATOM 5279 C C . LEU A 1 664 ? -10.394 -37.433 -0.399 1.00 31.56 664 LEU A C 1
ATOM 5281 O O . LEU A 1 664 ? -11.073 -38.414 -0.691 1.00 31.56 664 LEU A O 1
ATOM 5285 N N . THR A 1 665 ? -9.061 -37.452 -0.503 1.00 31.41 665 THR A N 1
ATOM 5286 C CA . THR A 1 665 ? -8.328 -38.623 -1.030 1.00 31.41 665 THR A CA 1
ATOM 5287 C C . THR A 1 665 ? -8.252 -39.780 -0.015 1.00 31.41 665 THR A C 1
ATOM 5289 O O . THR A 1 665 ? -8.067 -40.929 -0.402 1.00 31.41 665 THR A O 1
ATOM 5292 N N . ILE A 1 666 ? -8.426 -39.513 1.287 1.00 33.75 666 ILE A N 1
ATOM 5293 C CA . ILE A 1 666 ? -8.378 -40.533 2.355 1.00 33.75 666 ILE A CA 1
ATOM 5294 C C . ILE A 1 666 ? -9.757 -41.174 2.618 1.00 33.75 666 ILE A C 1
ATOM 5296 O O . ILE A 1 666 ? -9.828 -42.256 3.201 1.00 33.75 666 ILE A O 1
ATOM 5300 N N . THR A 1 667 ? -10.853 -40.591 2.124 1.00 29.95 667 THR A N 1
ATOM 5301 C CA . THR A 1 667 ? -12.209 -41.151 2.297 1.00 29.95 667 THR A CA 1
ATOM 5302 C C . THR A 1 667 ? -12.611 -42.156 1.201 1.00 29.95 667 THR A C 1
ATOM 5304 O O . THR A 1 667 ? -13.583 -42.886 1.368 1.00 29.95 667 THR A O 1
ATOM 5307 N N . GLN A 1 668 ? -11.830 -42.301 0.124 1.00 34.19 668 GLN A N 1
ATOM 5308 C CA . GLN A 1 668 ? -12.032 -43.319 -0.921 1.00 34.19 668 GLN A CA 1
ATOM 5309 C C . GLN A 1 668 ? -10.942 -44.404 -0.903 1.00 34.19 668 GLN A C 1
ATOM 5311 O O . GLN A 1 668 ? -10.220 -44.599 -1.874 1.00 34.19 668 GLN A O 1
ATOM 5316 N N . THR A 1 669 ? -10.781 -45.134 0.202 1.00 33.06 669 THR A N 1
ATOM 5317 C CA . THR A 1 669 ? -10.216 -46.504 0.165 1.00 33.06 669 THR A CA 1
ATOM 5318 C C . THR A 1 669 ? -10.457 -47.221 1.492 1.00 33.06 669 THR A C 1
ATOM 5320 O O . THR A 1 669 ? -9.583 -47.334 2.347 1.00 33.06 669 THR A O 1
ATOM 5323 N N . LYS A 1 670 ? -11.675 -47.736 1.676 1.00 30.19 670 LYS A N 1
ATOM 5324 C CA . LYS A 1 670 ? -11.934 -48.861 2.584 1.00 30.19 670 LYS A CA 1
ATOM 5325 C C . LYS A 1 670 ? -13.127 -49.666 2.077 1.00 30.19 670 LYS A C 1
ATOM 5327 O O . LYS A 1 670 ? -14.237 -49.590 2.588 1.00 30.19 670 LYS A O 1
ATOM 5332 N N . THR A 1 671 ? -12.873 -50.447 1.037 1.00 28.52 671 THR A N 1
ATOM 5333 C CA . THR A 1 671 ? -13.649 -51.648 0.725 1.00 28.52 671 THR A CA 1
ATOM 5334 C C . THR A 1 671 ? -12.750 -52.612 -0.048 1.00 28.52 671 THR A C 1
ATOM 5336 O O . THR A 1 671 ? -12.079 -52.214 -0.991 1.00 28.52 671 THR A O 1
ATOM 5339 N N . SER A 1 672 ? -12.765 -53.873 0.389 1.00 26.97 672 SER A N 1
ATOM 5340 C CA . SER A 1 672 ? -12.148 -55.065 -0.218 1.00 26.97 672 SER A CA 1
ATOM 5341 C C . SER A 1 672 ? -10.671 -55.392 0.089 1.00 26.97 672 SER A C 1
ATOM 5343 O O . SER A 1 672 ? -9.737 -54.922 -0.544 1.00 26.97 672 SER A O 1
ATOM 5345 N N . SER A 1 673 ? -10.527 -56.243 1.111 1.00 27.47 673 SER A N 1
ATOM 5346 C CA . SER A 1 673 ? -9.724 -57.480 1.223 1.00 27.47 673 SER A CA 1
ATOM 5347 C C . SER A 1 673 ? -8.499 -57.778 0.327 1.00 27.47 673 SER A C 1
ATOM 5349 O O . SER A 1 673 ? -8.621 -57.909 -0.884 1.00 27.47 673 SER A O 1
ATOM 5351 N N . GLN A 1 674 ? -7.440 -58.180 1.051 1.00 27.88 674 GLN A N 1
ATOM 5352 C CA . GLN A 1 674 ? -6.495 -59.297 0.837 1.00 27.88 674 GLN A CA 1
ATOM 5353 C C . GLN A 1 674 ? -5.277 -59.174 -0.113 1.00 27.88 674 GLN A C 1
ATOM 5355 O O . GLN A 1 674 ? -5.382 -58.825 -1.279 1.00 27.88 674 GLN A O 1
ATOM 5360 N N . GLU A 1 675 ? -4.151 -59.615 0.475 1.00 25.56 675 GLU A N 1
ATOM 5361 C CA . GLU A 1 675 ? -2.824 -60.000 -0.047 1.00 25.56 675 GLU A CA 1
ATOM 5362 C C . GLU A 1 675 ? -1.703 -58.943 -0.194 1.00 25.56 675 GLU A C 1
ATOM 5364 O O . GLU A 1 675 ? -1.848 -57.849 -0.728 1.00 25.56 675 GLU A O 1
ATOM 5369 N N . SER A 1 676 ? -0.536 -59.322 0.336 1.00 25.03 676 SER A N 1
ATOM 5370 C CA . SER A 1 676 ? 0.762 -58.633 0.404 1.00 25.03 676 SER A CA 1
ATOM 5371 C C . SER A 1 676 ? 1.864 -59.610 -0.065 1.00 25.03 676 SER A C 1
ATOM 5373 O O . SER A 1 676 ? 1.593 -60.809 -0.102 1.00 25.03 676 SER A O 1
ATOM 5375 N N . PRO A 1 677 ? 3.139 -59.210 -0.297 1.00 40.72 677 PRO A N 1
ATOM 5376 C CA . PRO A 1 677 ? 3.700 -57.878 -0.561 1.00 40.72 677 PRO A CA 1
ATOM 5377 C C . PRO A 1 677 ? 4.677 -57.837 -1.771 1.00 40.72 677 PRO A C 1
ATOM 5379 O O . PRO A 1 677 ? 5.338 -58.815 -2.107 1.00 40.72 677 PRO A O 1
ATOM 5382 N N . SER A 1 678 ? 4.935 -56.644 -2.319 1.00 27.89 678 SER A N 1
ATOM 5383 C CA . SER A 1 678 ? 6.247 -56.339 -2.915 1.00 27.89 678 SER A CA 1
ATOM 5384 C C . SER A 1 678 ? 6.700 -54.939 -2.504 1.00 27.89 678 SER A C 1
ATOM 5386 O O . SER A 1 678 ? 6.044 -53.940 -2.795 1.00 27.89 678 SER A O 1
ATOM 5388 N N . LEU A 1 679 ? 7.815 -54.901 -1.778 1.00 35.69 679 LEU A N 1
ATOM 5389 C CA . LEU A 1 679 ? 8.479 -53.722 -1.230 1.00 35.69 679 LEU A CA 1
ATOM 5390 C C . LEU A 1 679 ? 8.914 -52.740 -2.329 1.00 35.69 679 LEU A C 1
ATOM 5392 O O . LEU A 1 679 ? 9.727 -53.082 -3.182 1.00 35.69 679 LEU A O 1
ATOM 5396 N N . THR A 1 680 ? 8.477 -51.482 -2.243 1.00 36.53 680 THR A N 1
ATOM 5397 C CA . THR A 1 680 ? 9.023 -50.381 -3.055 1.00 36.53 680 THR A CA 1
ATOM 5398 C C . THR A 1 680 ? 9.437 -49.207 -2.179 1.00 36.53 680 THR A C 1
ATOM 5400 O O . THR A 1 680 ? 8.614 -48.693 -1.424 1.00 36.53 680 THR A O 1
ATOM 5403 N N . LEU A 1 681 ? 10.708 -48.809 -2.327 1.00 32.88 681 LEU A N 1
ATOM 5404 C CA . LEU A 1 681 ? 11.431 -47.535 -2.109 1.00 32.88 681 LEU A CA 1
ATOM 5405 C C . LEU A 1 681 ? 10.935 -46.467 -1.098 1.00 32.88 681 LEU A C 1
ATOM 5407 O O . LEU A 1 681 ? 11.761 -45.770 -0.512 1.00 32.88 681 LEU A O 1
ATOM 5411 N N . ARG A 1 682 ? 9.629 -46.317 -0.861 1.00 35.03 682 ARG A N 1
ATOM 5412 C CA . ARG A 1 682 ? 9.015 -45.329 0.045 1.00 35.03 682 ARG A CA 1
ATOM 5413 C C . ARG A 1 682 ? 9.357 -45.546 1.520 1.00 35.03 682 ARG A C 1
ATOM 5415 O O . ARG A 1 682 ? 9.491 -44.569 2.249 1.00 35.03 682 ARG A O 1
ATOM 5422 N N . GLN A 1 683 ? 9.567 -46.788 1.957 1.00 35.44 683 GLN A N 1
ATOM 5423 C CA . GLN A 1 683 ? 9.934 -47.082 3.352 1.00 35.44 683 GLN A CA 1
ATOM 5424 C C . GLN A 1 683 ? 11.379 -46.681 3.701 1.00 35.44 683 GLN A C 1
ATOM 5426 O O . GLN A 1 683 ? 11.676 -46.470 4.870 1.00 35.44 683 GLN A O 1
ATOM 5431 N N . ARG A 1 684 ? 12.260 -46.483 2.706 1.00 31.42 684 ARG A N 1
ATOM 5432 C CA . ARG A 1 684 ? 13.649 -46.035 2.928 1.00 31.42 684 ARG A CA 1
ATOM 5433 C C . ARG A 1 684 ? 13.799 -44.521 3.111 1.00 31.42 684 ARG A C 1
ATOM 5435 O O . ARG A 1 684 ? 14.802 -44.087 3.660 1.00 31.42 684 ARG A O 1
ATOM 5442 N N . MET A 1 685 ? 12.825 -43.716 2.674 1.00 31.80 685 MET A N 1
ATOM 5443 C CA . MET A 1 685 ? 12.848 -42.263 2.913 1.00 31.80 685 MET A CA 1
ATOM 5444 C C . MET A 1 685 ? 12.230 -41.871 4.260 1.00 31.80 685 MET A C 1
ATOM 5446 O O . MET A 1 685 ? 12.606 -40.848 4.825 1.00 31.80 685 MET A O 1
ATOM 5450 N N . ALA A 1 686 ? 11.325 -42.691 4.803 1.00 32.53 686 ALA A N 1
ATOM 5451 C CA . ALA A 1 686 ? 10.695 -42.435 6.099 1.00 32.53 686 ALA A CA 1
ATOM 5452 C C . ALA A 1 686 ? 11.655 -42.637 7.291 1.00 32.53 686 ALA A C 1
ATOM 5454 O O . ALA A 1 686 ? 11.458 -42.034 8.339 1.00 32.53 686 ALA A O 1
ATOM 5455 N N . SER A 1 687 ? 12.730 -43.414 7.119 1.00 30.48 687 SER A N 1
ATOM 5456 C CA . SER A 1 687 ? 13.753 -43.653 8.148 1.00 30.48 687 SER A CA 1
ATOM 5457 C C . SER A 1 687 ? 14.880 -42.610 8.183 1.00 30.48 687 SER A C 1
ATOM 5459 O O . SER A 1 687 ? 15.805 -42.751 8.972 1.00 30.48 687 SER A O 1
ATOM 5461 N N . LEU A 1 688 ? 14.847 -41.578 7.327 1.00 31.86 688 LEU A N 1
ATOM 5462 C CA . LEU A 1 688 ? 15.848 -40.496 7.327 1.00 31.86 688 LEU A CA 1
ATOM 5463 C C . LEU A 1 688 ? 15.451 -39.293 8.199 1.00 31.86 688 LEU A C 1
ATOM 5465 O O . LEU A 1 688 ? 16.281 -38.419 8.430 1.00 31.86 688 LEU A O 1
ATOM 5469 N N . PHE A 1 689 ? 14.213 -39.251 8.705 1.00 33.25 689 PHE A N 1
ATOM 5470 C CA . PHE A 1 689 ? 13.687 -38.103 9.459 1.00 33.25 689 PHE A CA 1
ATOM 5471 C C . PHE A 1 689 ? 13.056 -38.449 10.813 1.00 33.25 689 PHE A C 1
ATOM 5473 O O . PHE A 1 689 ? 12.405 -37.599 11.416 1.00 33.25 689 PHE A O 1
ATOM 5480 N N . ALA A 1 690 ? 13.276 -39.656 11.329 1.00 33.31 690 ALA A N 1
ATOM 5481 C CA . ALA A 1 690 ? 12.849 -40.027 12.670 1.00 33.31 690 ALA A CA 1
ATOM 5482 C C . ALA A 1 690 ? 14.002 -40.719 13.402 1.00 33.31 690 ALA A C 1
ATOM 5484 O O . ALA A 1 690 ? 14.271 -41.884 13.139 1.00 33.31 690 ALA A O 1
ATOM 5485 N N . ASP A 1 691 ? 14.718 -39.972 14.251 1.00 28.73 691 ASP A N 1
ATOM 5486 C CA . ASP A 1 691 ? 14.974 -40.406 15.631 1.00 28.73 691 ASP A CA 1
ATOM 5487 C C . ASP A 1 691 ? 15.747 -39.384 16.478 1.00 28.73 691 ASP A C 1
ATOM 5489 O O . ASP A 1 691 ? 16.854 -38.960 16.134 1.00 28.73 691 ASP A O 1
ATOM 5493 N N . LYS A 1 692 ? 15.127 -39.052 17.623 1.00 26.70 692 LYS A N 1
ATOM 5494 C CA . LYS A 1 692 ? 15.627 -39.069 19.021 1.00 26.70 692 LYS A CA 1
ATOM 5495 C C . LYS A 1 692 ? 14.720 -38.151 19.866 1.00 26.70 692 LYS A C 1
ATOM 5497 O O . LYS A 1 692 ? 14.606 -36.985 19.513 1.00 26.70 692 LYS A O 1
ATOM 5502 N N . ALA A 1 693 ? 14.123 -38.472 21.018 1.00 28.44 693 ALA A N 1
ATOM 5503 C CA . ALA A 1 693 ? 13.813 -39.642 21.873 1.00 28.44 693 ALA A CA 1
ATOM 5504 C C . ALA A 1 693 ? 13.401 -39.035 23.259 1.00 28.44 693 ALA A C 1
ATOM 5506 O O . ALA A 1 693 ? 13.662 -37.848 23.463 1.00 28.44 693 ALA A O 1
ATOM 5507 N N . PRO A 1 694 ? 12.960 -39.788 24.289 1.00 33.59 694 PRO A N 1
ATOM 5508 C CA . PRO A 1 694 ? 11.890 -40.781 24.386 1.00 33.59 694 PRO A CA 1
ATOM 5509 C C . PRO A 1 694 ? 10.754 -40.320 25.343 1.00 33.59 694 PRO A C 1
ATOM 5511 O O . PRO A 1 694 ? 10.930 -39.431 26.174 1.00 33.59 694 PRO A O 1
ATOM 5514 N N . ILE A 1 695 ? 9.595 -40.975 25.254 1.00 28.50 695 ILE A N 1
ATOM 5515 C CA . ILE A 1 695 ? 8.501 -40.896 26.234 1.00 28.50 695 ILE A CA 1
ATOM 5516 C C . ILE A 1 695 ? 8.659 -42.102 27.167 1.00 28.50 695 ILE A C 1
ATOM 5518 O O . ILE A 1 695 ? 8.719 -43.229 26.678 1.00 28.50 695 ILE A O 1
ATOM 5522 N N . SER A 1 696 ? 8.750 -41.870 28.479 1.00 28.91 696 SER A N 1
ATOM 5523 C CA . SER A 1 696 ? 8.540 -42.901 29.499 1.00 28.91 696 SER A CA 1
ATOM 5524 C C . SER A 1 696 ? 7.204 -42.665 30.192 1.00 28.91 696 SER A C 1
ATOM 5526 O O . SER A 1 696 ? 6.843 -41.522 30.476 1.00 28.91 696 SER A O 1
ATOM 5528 N N . ASP A 1 697 ? 6.511 -43.769 30.433 1.00 31.41 697 ASP A N 1
ATOM 5529 C CA . ASP A 1 697 ? 5.250 -43.912 31.151 1.00 31.41 697 ASP A CA 1
ATOM 5530 C C . ASP A 1 697 ? 5.194 -43.129 32.469 1.00 31.41 697 ASP A C 1
ATOM 5532 O O . ASP A 1 697 ? 6.123 -43.210 33.265 1.00 31.41 697 ASP A O 1
ATOM 5536 N N . ASP A 1 698 ? 4.099 -42.387 32.675 1.00 28.22 698 ASP A N 1
ATOM 5537 C CA . ASP A 1 698 ? 3.393 -42.218 33.960 1.00 28.22 698 ASP A CA 1
ATOM 5538 C C . ASP A 1 698 ? 2.292 -41.151 33.805 1.00 28.22 698 ASP A C 1
ATOM 5540 O O . ASP A 1 698 ? 2.452 -39.984 34.163 1.00 28.22 698 ASP A O 1
ATOM 5544 N N . MET A 1 699 ? 1.133 -41.536 33.258 1.00 27.06 699 MET A N 1
ATOM 5545 C CA . MET A 1 699 ? -0.049 -40.662 33.230 1.00 27.06 699 MET A CA 1
ATOM 5546 C C . MET A 1 699 ? -1.312 -41.407 33.661 1.00 27.06 699 MET A C 1
ATOM 5548 O O . MET A 1 699 ? -2.310 -41.434 32.952 1.00 27.06 699 MET A O 1
ATOM 5552 N N . GLU A 1 700 ? -1.263 -42.004 34.855 1.00 28.17 700 GLU A N 1
ATOM 5553 C CA . GLU A 1 700 ? -2.457 -42.563 35.509 1.00 28.17 700 GLU A CA 1
ATOM 5554 C C . GLU A 1 700 ? -2.479 -42.378 37.043 1.00 28.17 700 GLU A C 1
ATOM 5556 O O . GLU A 1 700 ? -3.175 -43.094 37.759 1.00 28.17 700 GLU A O 1
ATOM 5561 N N . ARG A 1 701 ? -1.732 -41.404 37.597 1.00 26.77 701 ARG A N 1
ATOM 5562 C CA . ARG A 1 701 ? -1.633 -41.220 39.064 1.00 26.77 701 ARG A CA 1
ATOM 5563 C C . ARG A 1 701 ? -1.642 -39.794 39.619 1.00 26.77 701 ARG A C 1
ATOM 5565 O O . ARG A 1 701 ? -1.197 -39.589 40.742 1.00 26.77 701 ARG A O 1
ATOM 5572 N N . LEU A 1 702 ? -2.201 -38.807 38.919 1.00 27.39 702 LEU A N 1
ATOM 5573 C CA . LEU A 1 702 ? -2.356 -37.453 39.485 1.00 27.39 702 LEU A CA 1
ATOM 5574 C C . LEU A 1 702 ? -3.727 -36.827 39.183 1.00 27.39 702 LEU A C 1
ATOM 5576 O O . LEU A 1 702 ? -3.828 -35.676 38.777 1.00 27.39 702 LEU A O 1
ATOM 5580 N N . GLN A 1 703 ? -4.796 -37.591 39.428 1.00 27.31 703 GLN A N 1
ATOM 5581 C CA . GLN A 1 703 ? -6.173 -37.076 39.503 1.00 27.31 703 GLN A CA 1
ATOM 5582 C C . GLN A 1 703 ? -6.748 -37.081 40.930 1.00 27.31 703 GLN A C 1
ATOM 5584 O O . GLN A 1 703 ? -7.956 -37.010 41.130 1.00 27.31 703 GLN A O 1
ATOM 5589 N N . SER A 1 704 ? -5.896 -37.110 41.955 1.00 26.73 704 SER A N 1
ATOM 5590 C CA . SER A 1 704 ? -6.345 -37.022 43.343 1.00 26.73 704 SER A CA 1
ATOM 5591 C C . SER A 1 704 ? -5.377 -36.198 44.182 1.00 26.73 704 SER A C 1
ATOM 5593 O O . SER A 1 704 ? -4.316 -36.697 44.542 1.00 26.73 704 SER A O 1
ATOM 5595 N N . GLN A 1 705 ? -5.771 -34.966 44.506 1.00 24.78 705 GLN A N 1
ATOM 5596 C CA . GLN A 1 705 ? -5.739 -34.357 45.846 1.00 24.78 705 GLN A CA 1
ATOM 5597 C C . GLN A 1 705 ? -5.607 -32.833 45.759 1.00 24.78 705 GLN A C 1
ATOM 5599 O O . GLN A 1 705 ? -4.717 -32.274 45.126 1.00 24.78 705 GLN A O 1
ATOM 5604 N N . ALA A 1 706 ? -6.570 -32.184 46.402 1.00 26.61 706 ALA A N 1
ATOM 5605 C CA . ALA A 1 706 ? -6.691 -30.752 46.579 1.00 26.61 706 ALA A CA 1
ATOM 5606 C C . ALA A 1 706 ? -5.582 -30.173 47.471 1.00 26.61 706 ALA A C 1
ATOM 5608 O O . ALA A 1 706 ? -5.137 -30.839 48.402 1.00 26.61 706 ALA A O 1
ATOM 5609 N N . ALA A 1 707 ? -5.245 -28.902 47.224 1.00 24.00 707 ALA A N 1
ATOM 5610 C CA . ALA A 1 707 ? -5.105 -27.804 48.195 1.00 24.00 707 ALA A CA 1
ATOM 5611 C C . ALA A 1 707 ? -4.056 -26.785 47.715 1.00 24.00 707 ALA A C 1
ATOM 5613 O O . ALA A 1 707 ? -2.938 -27.141 47.353 1.00 24.00 707 ALA A O 1
ATOM 5614 N N . ALA A 1 708 ? -4.410 -25.498 47.756 1.00 26.78 708 ALA A N 1
ATOM 5615 C CA . ALA A 1 708 ? -3.440 -24.400 47.709 1.00 26.78 708 ALA A CA 1
ATOM 5616 C C . ALA A 1 708 ? -2.471 -24.504 48.911 1.00 26.78 708 ALA A C 1
ATOM 5618 O O . ALA A 1 708 ? -2.897 -24.951 49.979 1.00 26.78 708 ALA A O 1
ATOM 5619 N N . PRO A 1 709 ? -1.200 -24.069 48.786 1.00 29.92 709 PRO A N 1
ATOM 5620 C CA . PRO A 1 709 ? -0.895 -22.662 49.069 1.00 29.92 709 PRO A CA 1
ATOM 5621 C C . PRO A 1 709 ? 0.227 -22.028 48.211 1.00 29.92 709 PRO A C 1
ATOM 5623 O O . PRO A 1 709 ? 0.944 -22.672 47.453 1.00 29.92 709 PRO A O 1
ATOM 5626 N N . GLN A 1 710 ? 0.337 -20.707 48.365 1.00 29.88 710 GLN A N 1
ATOM 5627 C CA . GLN A 1 710 ? 1.271 -19.750 47.757 1.00 29.88 710 GLN A CA 1
ATOM 5628 C C . GLN A 1 710 ? 2.755 -20.183 47.706 1.00 29.88 710 GLN A C 1
ATOM 5630 O O . GLN A 1 710 ? 3.309 -20.561 48.732 1.00 29.88 710 GLN A O 1
ATOM 5635 N N . SER A 1 711 ? 3.454 -19.922 46.586 1.00 23.17 711 SER A N 1
ATOM 5636 C CA . SER A 1 711 ? 4.781 -19.262 46.596 1.00 23.17 711 SER A CA 1
ATOM 5637 C C . SER A 1 711 ? 5.283 -18.814 45.202 1.00 23.17 711 SER A C 1
ATOM 5639 O O . SER A 1 711 ? 5.333 -19.579 44.250 1.00 23.17 711 SER A O 1
ATOM 5641 N N . LYS A 1 712 ? 5.642 -17.523 45.139 1.00 24.75 712 LYS A N 1
ATOM 5642 C CA . LYS A 1 712 ? 6.807 -16.869 44.498 1.00 24.75 712 LYS A CA 1
ATOM 5643 C C . LYS A 1 712 ? 7.284 -17.282 43.085 1.00 24.75 712 LYS A C 1
ATOM 5645 O O . LYS A 1 712 ? 7.984 -18.267 42.907 1.00 24.75 712 LYS A O 1
ATOM 5650 N N . ASN A 1 713 ? 7.049 -16.351 42.150 1.00 27.56 713 ASN A N 1
ATOM 5651 C CA . ASN A 1 713 ? 7.937 -15.824 41.094 1.00 27.56 713 ASN A CA 1
ATOM 5652 C C . ASN A 1 713 ? 9.261 -16.555 40.799 1.00 27.56 713 ASN A C 1
ATOM 5654 O O . ASN A 1 713 ? 10.159 -16.508 41.633 1.00 27.56 713 ASN A O 1
ATOM 5658 N N . LEU A 1 714 ? 9.455 -16.972 39.539 1.00 24.45 714 LEU A N 1
ATOM 5659 C CA . LEU A 1 714 ? 10.627 -16.642 38.702 1.00 24.45 714 LEU A CA 1
ATOM 5660 C C . LEU A 1 714 ? 10.381 -17.096 37.241 1.00 24.45 714 LEU A C 1
ATOM 5662 O O . LEU A 1 714 ? 9.752 -18.124 37.030 1.00 24.45 714 LEU A O 1
ATOM 5666 N N . PHE A 1 715 ? 10.891 -16.316 36.272 1.00 27.92 715 PHE A N 1
ATOM 5667 C CA . PHE A 1 715 ? 10.613 -16.254 34.812 1.00 27.92 715 PHE A CA 1
ATOM 5668 C C . PHE A 1 71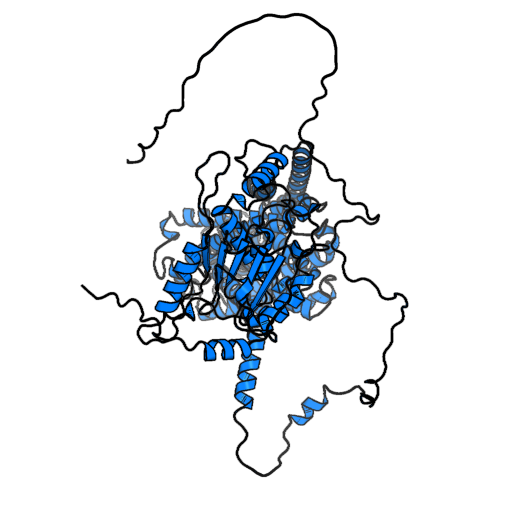5 ? 9.379 -15.401 34.440 1.00 27.92 715 PHE A C 1
ATOM 5670 O O . PHE A 1 715 ? 8.246 -15.817 34.622 1.00 27.92 715 PHE A O 1
ATOM 5677 N N . GLY A 1 716 ? 9.469 -14.171 33.921 1.00 24.58 716 GLY A N 1
ATOM 5678 C CA . GLY A 1 716 ? 10.577 -13.458 33.276 1.00 24.58 716 GLY A CA 1
ATOM 5679 C C . GLY A 1 716 ? 10.149 -12.957 31.889 1.00 24.58 716 GLY A C 1
ATOM 5680 O O . GLY A 1 716 ? 10.394 -13.631 30.901 1.00 24.58 716 GLY A O 1
ATOM 5681 N N . SER A 1 717 ? 9.488 -11.791 31.872 1.00 25.03 717 SER A N 1
ATOM 5682 C CA . SER A 1 717 ? 9.168 -10.890 30.742 1.00 25.03 717 SER A CA 1
ATOM 5683 C C . SER A 1 717 ? 8.323 -11.415 29.563 1.00 25.03 717 SER A C 1
ATOM 5685 O O . SER A 1 717 ? 8.843 -11.754 28.503 1.00 25.03 717 SER A O 1
ATOM 5687 N N . ARG A 1 718 ? 6.991 -11.320 29.703 1.00 27.64 718 ARG A N 1
ATOM 5688 C CA . ARG A 1 718 ? 6.078 -11.010 28.587 1.00 27.64 718 ARG A CA 1
ATOM 5689 C C . ARG A 1 718 ? 5.964 -9.487 28.442 1.00 27.64 718 ARG A C 1
ATOM 5691 O O . ARG A 1 718 ? 5.957 -8.774 29.443 1.00 27.64 718 ARG A O 1
ATOM 5698 N N . HIS A 1 719 ? 5.905 -9.038 27.192 1.00 28.80 719 HIS A N 1
ATOM 5699 C CA . HIS A 1 719 ? 5.817 -7.652 26.733 1.00 28.80 719 HIS A CA 1
ATOM 5700 C C . HIS A 1 719 ? 4.855 -6.773 27.550 1.00 28.80 719 HIS A C 1
ATOM 5702 O O . HIS A 1 719 ? 3.675 -7.086 27.692 1.00 28.80 719 HIS A O 1
ATOM 5708 N N . GLN A 1 720 ? 5.377 -5.650 28.049 1.00 25.44 720 GLN A N 1
ATOM 5709 C CA . GLN A 1 720 ? 4.589 -4.504 28.500 1.00 25.44 720 GLN A CA 1
ATOM 5710 C C . GLN A 1 720 ? 4.309 -3.587 27.294 1.00 25.44 720 GLN A C 1
ATOM 5712 O O . GLN A 1 720 ? 5.186 -3.453 26.437 1.00 25.44 720 GLN A O 1
ATOM 5717 N N . PRO A 1 721 ? 3.134 -2.939 27.210 1.00 24.94 721 PRO A N 1
ATOM 5718 C CA . PRO A 1 721 ? 2.884 -1.901 26.215 1.00 24.94 721 PRO A CA 1
ATOM 5719 C C . PRO A 1 721 ? 3.833 -0.711 26.447 1.00 24.94 721 PRO A C 1
ATOM 5721 O O . PRO A 1 721 ? 3.970 -0.210 27.565 1.00 24.94 721 PRO A O 1
ATOM 5724 N N . PHE A 1 722 ? 4.531 -0.304 25.388 1.00 25.66 722 PHE A N 1
ATOM 5725 C CA . PHE A 1 722 ? 5.563 0.730 25.397 1.00 25.66 722 PHE A CA 1
ATOM 5726 C C . PHE A 1 722 ? 4.954 2.132 25.556 1.00 25.66 722 PHE A C 1
ATOM 5728 O O . PHE A 1 722 ? 4.494 2.725 24.589 1.00 25.66 722 PHE A O 1
ATOM 5735 N N . SER A 1 723 ? 4.994 2.690 26.770 1.00 28.03 723 SER A N 1
ATOM 5736 C CA . SER A 1 723 ? 4.790 4.134 26.994 1.00 28.03 723 SER A CA 1
ATOM 5737 C C . SER A 1 723 ? 5.507 4.670 28.248 1.00 28.03 723 SER A C 1
ATOM 5739 O O . SER A 1 723 ? 4.975 5.528 28.957 1.00 28.03 723 SER A O 1
ATOM 5741 N N . ARG A 1 724 ? 6.694 4.143 28.581 1.00 28.44 724 ARG A N 1
ATOM 5742 C CA . ARG A 1 724 ? 7.525 4.625 29.702 1.00 28.44 724 ARG A CA 1
ATOM 5743 C C . ARG A 1 724 ? 9.006 4.578 29.335 1.00 28.44 724 ARG A C 1
ATOM 5745 O O . ARG A 1 724 ? 9.439 3.638 28.671 1.00 28.44 724 ARG A O 1
ATOM 5752 N N . ASP A 1 725 ? 9.762 5.591 29.751 1.00 34.47 725 ASP A N 1
ATOM 5753 C CA . ASP A 1 725 ? 11.220 5.600 29.612 1.00 34.47 725 ASP A CA 1
ATOM 5754 C C . ASP A 1 725 ? 11.893 4.585 30.564 1.00 34.47 725 ASP A C 1
ATOM 5756 O O . ASP A 1 725 ? 11.231 3.934 31.378 1.00 34.47 725 ASP A O 1
ATOM 5760 N N . GLN A 1 726 ? 13.224 4.448 30.482 1.00 32.12 726 GLN A N 1
ATOM 5761 C CA . GLN A 1 726 ? 14.007 3.518 31.318 1.00 32.12 726 GLN A CA 1
ATOM 5762 C C . GLN A 1 726 ? 13.921 3.803 32.833 1.00 32.12 726 GLN A C 1
ATOM 5764 O O . GLN A 1 726 ? 14.366 2.975 33.626 1.00 32.12 726 GLN A O 1
ATOM 5769 N N . ASN A 1 727 ? 13.309 4.921 33.237 1.00 32.22 727 ASN A N 1
ATOM 5770 C CA . ASN A 1 727 ? 13.084 5.318 34.624 1.00 32.22 727 ASN A CA 1
ATOM 5771 C C . ASN A 1 727 ? 11.604 5.219 35.045 1.00 32.22 727 ASN A C 1
ATOM 5773 O O . ASN A 1 727 ? 11.255 5.596 36.163 1.00 32.22 727 ASN A O 1
ATOM 5777 N N . GLY A 1 728 ? 10.721 4.692 34.188 1.00 29.61 728 GLY A N 1
ATOM 5778 C CA . GLY A 1 728 ? 9.308 4.495 34.511 1.00 29.61 728 GLY A CA 1
ATOM 5779 C C . GLY A 1 728 ? 8.474 5.779 34.526 1.00 29.61 728 GLY A C 1
ATOM 5780 O O . GLY A 1 728 ? 7.337 5.735 35.003 1.00 29.61 728 GLY A O 1
ATOM 5781 N N . GLN A 1 729 ? 8.993 6.895 34.005 1.00 29.22 729 GLN A N 1
ATOM 5782 C CA . GLN A 1 729 ? 8.238 8.140 33.882 1.00 29.22 729 GLN A CA 1
ATOM 5783 C C . GLN A 1 729 ? 7.479 8.183 32.549 1.00 29.22 729 GLN A C 1
ATOM 5785 O O . GLN A 1 729 ? 7.999 7.816 31.492 1.00 29.22 729 GLN A O 1
ATOM 5790 N N . GLN A 1 730 ? 6.213 8.612 32.609 1.00 31.55 730 GLN A N 1
ATOM 5791 C CA . GLN A 1 730 ? 5.479 9.054 31.423 1.00 31.55 730 GLN A CA 1
ATOM 5792 C C . GLN A 1 730 ? 6.190 10.289 30.847 1.00 31.55 730 GLN A C 1
ATOM 5794 O O . GLN A 1 730 ? 6.627 11.139 31.630 1.00 31.55 730 GLN A O 1
ATOM 5799 N N . PRO A 1 731 ? 6.305 10.432 29.513 1.00 28.89 731 PRO A N 1
ATOM 5800 C CA . PRO A 1 731 ? 6.657 11.727 28.944 1.00 28.89 731 PRO A CA 1
ATOM 5801 C C . PRO A 1 731 ? 5.642 12.763 29.457 1.00 28.89 731 PRO A C 1
ATOM 5803 O O . PRO A 1 731 ? 4.461 12.432 29.551 1.00 28.89 731 PRO A O 1
ATOM 5806 N N . PRO A 1 732 ? 6.075 13.976 29.841 1.00 27.83 732 PRO A N 1
ATOM 5807 C CA . PRO A 1 732 ? 5.186 14.949 30.458 1.00 27.83 732 PRO A CA 1
ATOM 5808 C C . PRO A 1 732 ? 4.014 15.242 29.524 1.00 27.83 732 PRO A C 1
ATOM 5810 O O . PRO A 1 732 ? 4.212 15.683 28.388 1.00 27.83 732 PRO A O 1
ATOM 5813 N N . ASP A 1 733 ? 2.801 14.999 30.018 1.00 28.61 733 ASP A N 1
ATOM 5814 C CA . ASP A 1 733 ? 1.585 15.496 29.398 1.00 28.61 733 ASP A CA 1
ATOM 5815 C C . ASP A 1 733 ? 1.714 17.016 29.309 1.00 28.61 733 ASP A C 1
ATOM 5817 O O . ASP A 1 733 ? 1.731 17.724 30.319 1.00 28.61 733 ASP A O 1
ATOM 5821 N N . ILE A 1 734 ? 1.807 17.544 28.088 1.00 29.50 734 ILE A N 1
ATOM 5822 C CA . ILE A 1 734 ? 1.503 18.953 27.864 1.00 29.50 734 ILE A CA 1
ATOM 5823 C C . ILE A 1 734 ? -0.012 19.055 28.019 1.00 29.50 734 ILE A C 1
ATOM 5825 O O . ILE A 1 734 ? -0.767 18.948 27.053 1.00 29.50 734 ILE A O 1
ATOM 5829 N N . ILE A 1 735 ? -0.455 19.223 29.265 1.00 29.08 735 ILE A N 1
ATOM 5830 C CA . ILE A 1 735 ? -1.814 19.634 29.590 1.00 29.08 735 ILE A CA 1
ATOM 5831 C C . ILE A 1 735 ? -1.989 21.010 28.957 1.00 29.08 735 ILE A C 1
ATOM 5833 O O . ILE A 1 735 ? -1.526 22.036 29.458 1.00 29.08 735 ILE A O 1
ATOM 5837 N N . MET A 1 736 ? -2.639 21.036 27.801 1.00 27.03 736 MET A N 1
ATOM 5838 C CA . MET A 1 736 ? -3.109 22.267 27.203 1.00 27.03 736 MET A CA 1
ATOM 5839 C C . MET A 1 736 ? -4.321 22.754 28.004 1.00 27.03 736 MET A C 1
ATOM 5841 O O . MET A 1 736 ? -5.453 22.559 27.581 1.00 27.03 736 MET A O 1
ATOM 5845 N N . ASN A 1 737 ? -4.082 23.404 29.147 1.00 27.05 737 ASN A N 1
ATOM 5846 C CA . ASN A 1 737 ? -5.122 24.148 29.860 1.00 27.05 737 ASN A CA 1
ATOM 5847 C C . ASN A 1 737 ? -5.757 25.176 28.901 1.00 27.05 737 ASN A C 1
ATOM 5849 O O . ASN A 1 737 ? -5.017 25.950 28.275 1.00 27.05 737 ASN A O 1
ATOM 5853 N N . PRO A 1 738 ? -7.092 25.213 28.767 1.00 32.25 738 PRO A N 1
ATOM 5854 C CA . PRO A 1 738 ? -7.792 26.374 28.257 1.00 32.25 738 PRO A CA 1
ATOM 5855 C C . PRO A 1 738 ? -7.989 27.362 29.416 1.00 32.25 738 PRO A C 1
ATOM 5857 O O . PRO A 1 738 ? -8.647 27.041 30.398 1.00 32.25 738 PRO A O 1
ATOM 5860 N N . HIS A 1 739 ? -7.424 28.561 29.258 1.00 31.88 739 HIS A N 1
ATOM 5861 C CA . HIS A 1 739 ? -7.637 29.768 30.070 1.00 31.88 739 HIS A CA 1
ATOM 5862 C C . HIS A 1 739 ? -7.087 29.802 31.506 1.00 31.88 739 HIS A C 1
ATOM 5864 O O . HIS A 1 739 ? -7.757 29.414 32.450 1.00 31.88 739 HIS A O 1
ATOM 5870 N N . GLU A 1 740 ? -5.947 30.477 31.670 1.00 28.45 740 GLU A N 1
ATOM 5871 C CA . GLU A 1 740 ? -5.724 31.418 32.778 1.00 28.45 740 GLU A CA 1
ATOM 5872 C C . GLU A 1 740 ? -4.999 32.645 32.205 1.00 28.45 740 GLU A C 1
ATOM 5874 O O . GLU A 1 740 ? -3.784 32.649 32.019 1.00 28.45 740 GLU A O 1
ATOM 5879 N N . HIS A 1 741 ? -5.763 33.683 31.855 1.00 30.31 741 HIS A N 1
ATOM 5880 C CA . HIS A 1 741 ? -5.221 35.032 31.716 1.00 30.31 741 HIS A CA 1
ATOM 5881 C C . HIS A 1 741 ? -5.257 35.672 33.103 1.00 30.31 741 HIS A C 1
ATOM 5883 O O . HIS A 1 741 ? -6.305 36.123 33.558 1.00 30.31 741 HIS A O 1
ATOM 5889 N N . THR A 1 742 ? -4.122 35.683 33.791 1.00 28.36 742 THR A N 1
ATOM 5890 C CA . THR A 1 742 ? -3.884 36.572 34.929 1.00 28.36 742 THR A CA 1
ATOM 5891 C C . THR A 1 742 ? -3.286 37.870 34.392 1.00 28.36 742 THR A C 1
ATOM 5893 O O . THR A 1 742 ? -2.105 37.945 34.064 1.00 28.36 742 THR A O 1
ATOM 5896 N N . GLU A 1 743 ? -4.121 38.900 34.254 1.00 30.23 743 GLU A N 1
ATOM 5897 C CA . GLU A 1 743 ? -3.645 40.274 34.071 1.00 30.23 743 GLU A CA 1
ATOM 5898 C C . GLU A 1 743 ? -3.056 40.813 35.391 1.00 30.23 743 GLU A C 1
ATOM 5900 O O . GLU A 1 743 ? -3.614 40.556 36.464 1.00 30.23 743 GLU A O 1
ATOM 5905 N N . PRO A 1 744 ? -1.943 41.571 35.356 1.00 30.53 744 PRO A N 1
ATOM 5906 C CA . PRO A 1 744 ? -1.403 42.227 36.539 1.00 30.53 744 PRO A CA 1
ATOM 5907 C C . PRO A 1 744 ? -2.197 43.495 36.902 1.00 30.53 744 PRO A C 1
ATOM 5909 O O . PRO A 1 744 ? -2.519 44.323 36.053 1.00 30.53 744 PRO A O 1
ATOM 5912 N N . GLN A 1 745 ? -2.481 43.650 38.197 1.00 30.08 745 GLN A N 1
ATOM 5913 C CA . GLN A 1 745 ? -3.197 44.784 38.787 1.00 30.08 745 GLN A CA 1
ATOM 5914 C C . GLN A 1 745 ? -2.403 46.106 38.752 1.00 30.08 745 GLN A C 1
ATOM 5916 O O . GLN A 1 745 ? -1.248 46.153 39.175 1.00 30.08 745 GLN A O 1
ATOM 5921 N N . GLY A 1 746 ? -3.100 47.198 38.403 1.00 25.16 746 GLY A N 1
ATOM 5922 C CA . GLY A 1 746 ? -2.807 48.587 38.802 1.00 25.16 746 GLY A CA 1
ATOM 5923 C C . GLY A 1 746 ? -3.292 49.647 37.789 1.00 25.16 746 GLY A C 1
ATOM 5924 O O . GLY A 1 746 ? -3.294 49.366 36.597 1.00 25.16 746 GLY A O 1
ATOM 5925 N N . PRO A 1 747 ? -3.600 50.897 38.199 1.00 29.97 747 PRO A N 1
ATOM 5926 C CA . PRO A 1 747 ? -4.666 51.309 39.116 1.00 29.97 747 PRO A CA 1
ATOM 5927 C C . PRO A 1 747 ? -5.790 52.149 38.439 1.00 29.97 747 PRO A C 1
ATOM 5929 O O . PRO A 1 747 ? -5.574 52.862 37.468 1.00 29.97 747 PRO A O 1
ATOM 5932 N N . SER A 1 748 ? -6.988 52.054 39.028 1.00 28.61 748 SER A N 1
ATOM 5933 C CA . SER A 1 748 ? -8.188 52.932 39.041 1.00 28.61 748 SER A CA 1
ATOM 5934 C C . SER A 1 748 ? -8.354 54.177 38.127 1.00 28.61 748 SER A C 1
ATOM 5936 O O . SER A 1 748 ? -7.595 55.135 38.268 1.00 28.61 748 SER A O 1
ATOM 5938 N N . ALA A 1 749 ? -9.523 54.217 37.438 1.00 24.56 749 ALA A N 1
ATOM 5939 C CA . ALA A 1 749 ? -10.520 55.318 37.243 1.00 24.56 749 ALA A CA 1
ATOM 5940 C C . ALA A 1 749 ? -10.904 55.624 35.763 1.00 24.56 749 ALA A C 1
ATOM 5942 O O . ALA A 1 749 ? -10.060 55.450 34.891 1.00 24.56 749 ALA A O 1
ATOM 5943 N N . PRO A 1 750 ? -12.075 56.240 35.450 1.00 31.56 750 PRO A N 1
ATOM 5944 C CA . PRO A 1 750 ? -13.448 56.015 35.932 1.00 31.56 750 PRO A CA 1
ATOM 5945 C C . PRO A 1 750 ? -14.492 55.827 34.784 1.00 31.56 750 PRO A C 1
ATOM 5947 O O . PRO A 1 750 ? -14.195 55.952 33.601 1.00 31.56 750 PRO A O 1
ATOM 5950 N N . HIS A 1 751 ? -15.738 55.540 35.181 1.00 31.08 751 HIS A N 1
ATOM 5951 C CA . HIS A 1 751 ? -16.979 55.409 34.396 1.00 31.08 751 HIS A CA 1
ATOM 5952 C C . HIS A 1 751 ? -17.187 56.342 33.183 1.00 31.08 751 HIS A C 1
ATOM 5954 O O . HIS A 1 751 ? -17.112 57.558 33.337 1.00 31.08 751 HIS A O 1
ATOM 5960 N N . VAL A 1 752 ? -17.706 55.778 32.078 1.00 26.83 752 VAL A N 1
ATOM 5961 C CA . VAL A 1 752 ? -18.680 56.431 31.174 1.00 26.83 752 VAL A CA 1
ATOM 5962 C C . VAL A 1 752 ? -19.711 55.397 30.691 1.00 26.83 752 VAL A C 1
ATOM 5964 O O . VAL A 1 752 ? -19.373 54.252 30.400 1.00 26.83 752 VAL A O 1
ATOM 5967 N N . ALA A 1 753 ? -20.978 55.806 30.685 1.00 26.92 753 ALA A N 1
ATOM 5968 C CA . ALA A 1 753 ? -22.165 55.032 30.343 1.00 26.92 753 ALA A CA 1
ATOM 5969 C C . ALA A 1 753 ? -22.574 55.165 28.861 1.00 26.92 753 ALA A C 1
ATOM 5971 O O . ALA A 1 753 ? -22.168 56.112 28.196 1.00 26.92 753 ALA A O 1
ATOM 5972 N N . ASN A 1 754 ? -23.499 54.280 28.461 1.00 27.67 754 ASN A N 1
ATOM 5973 C CA . ASN A 1 754 ? -24.399 54.316 27.295 1.00 27.67 754 ASN A CA 1
ATOM 5974 C C . ASN A 1 754 ? -23.778 54.142 25.896 1.00 27.67 754 ASN A C 1
ATOM 5976 O O . ASN A 1 754 ? -22.977 54.948 25.454 1.00 27.67 754 ASN A O 1
ATOM 5980 N N . GLU A 1 755 ? -24.261 53.155 25.132 1.00 27.84 755 GLU A N 1
ATOM 5981 C CA . GLU A 1 755 ? -25.359 53.370 24.174 1.00 27.84 755 GLU A CA 1
ATOM 5982 C C . GLU A 1 755 ? -25.828 52.053 23.518 1.00 27.84 755 GLU A C 1
ATOM 5984 O O . GLU A 1 755 ? -25.061 51.158 23.178 1.00 27.84 755 GLU A O 1
ATOM 5989 N N . THR A 1 756 ? -27.149 51.969 23.390 1.00 28.38 756 THR A N 1
ATOM 5990 C CA . THR A 1 756 ? -28.003 51.077 22.591 1.00 28.38 756 THR A CA 1
ATOM 5991 C C . THR A 1 756 ? -27.474 50.698 21.205 1.00 28.38 756 THR A C 1
ATOM 5993 O O . THR A 1 756 ? -27.109 51.594 20.454 1.00 28.38 756 THR A O 1
ATOM 5996 N N . LEU A 1 757 ? -27.681 49.444 20.762 1.00 26.75 757 LEU A N 1
ATOM 5997 C CA . LEU A 1 757 ? -28.231 49.215 19.416 1.00 26.75 757 LEU A CA 1
ATOM 5998 C C . LEU A 1 757 ? -28.918 47.854 19.218 1.00 26.75 757 LEU A C 1
ATOM 6000 O O . LEU A 1 757 ? -28.584 46.843 19.827 1.00 26.75 757 LEU A O 1
ATOM 6004 N N . ASN A 1 758 ? -29.942 47.920 18.373 1.00 25.89 758 ASN A N 1
ATOM 6005 C CA . ASN A 1 758 ? -31.072 47.020 18.219 1.00 25.89 758 ASN A CA 1
ATOM 6006 C C . ASN A 1 758 ? -30.794 45.666 17.544 1.00 25.89 758 ASN A C 1
ATOM 6008 O O . ASN A 1 758 ? -29.942 45.511 16.676 1.00 25.89 758 ASN A O 1
ATOM 6012 N N . ILE A 1 759 ? -31.684 44.744 17.906 1.00 29.56 759 ILE A N 1
ATOM 6013 C CA . ILE A 1 759 ? -32.140 43.522 17.233 1.00 29.56 759 ILE A CA 1
ATOM 6014 C C . ILE A 1 759 ? -32.389 43.737 15.726 1.00 29.56 759 ILE A C 1
ATOM 6016 O O . ILE A 1 759 ? -33.022 44.728 15.383 1.00 29.56 759 ILE A O 1
ATOM 6020 N N . LEU A 1 760 ? -32.014 42.767 14.871 1.00 26.17 760 LEU A N 1
ATOM 6021 C CA . LEU A 1 760 ? -32.800 42.247 13.722 1.00 26.17 760 LEU A CA 1
ATOM 6022 C C . LEU A 1 760 ? -32.202 40.900 13.193 1.00 26.17 760 LEU A C 1
ATOM 6024 O O . LEU A 1 760 ? -31.030 40.620 13.445 1.00 26.17 760 LEU A O 1
ATOM 6028 N N . PRO A 1 761 ? -32.998 40.033 12.518 1.00 31.25 761 PRO A N 1
ATOM 6029 C CA . PRO A 1 761 ? -32.768 38.587 12.380 1.00 31.25 761 PRO A CA 1
ATOM 6030 C C . PRO A 1 761 ? -32.167 38.118 11.032 1.00 31.25 761 PRO A C 1
ATOM 6032 O O . PRO A 1 761 ? -32.067 38.864 10.062 1.00 31.25 761 PRO A O 1
ATOM 6035 N N . ARG A 1 762 ? -31.804 36.824 11.000 1.00 33.38 762 ARG A N 1
ATOM 6036 C CA . ARG A 1 762 ? -31.235 36.026 9.888 1.00 33.38 762 ARG A CA 1
ATOM 6037 C C . ARG A 1 762 ? -31.962 36.175 8.534 1.00 33.38 762 ARG A C 1
ATOM 6039 O O . ARG A 1 762 ? -33.191 36.128 8.523 1.00 33.38 762 ARG A O 1
ATOM 6046 N N . PRO A 1 763 ? -31.242 36.114 7.393 1.00 30.48 763 PRO A N 1
ATOM 6047 C CA . PRO A 1 763 ? -31.834 35.803 6.098 1.00 30.48 763 PRO A CA 1
ATOM 6048 C C . PRO A 1 763 ? -31.537 34.365 5.639 1.00 30.48 763 PRO A C 1
ATOM 6050 O O . PRO A 1 763 ? -30.391 33.938 5.511 1.00 30.48 763 PRO A O 1
ATOM 6053 N N . ALA A 1 764 ? -32.613 33.646 5.324 1.00 26.22 764 ALA A N 1
ATOM 6054 C CA . ALA A 1 764 ? -32.622 32.553 4.366 1.00 26.22 764 ALA A CA 1
ATOM 6055 C C . ALA A 1 764 ? -32.708 33.150 2.952 1.00 26.22 764 ALA A C 1
ATOM 6057 O O . ALA A 1 764 ? -33.650 33.893 2.699 1.00 26.22 764 ALA A O 1
ATOM 6058 N N . ALA A 1 765 ? -31.751 32.838 2.067 1.00 26.95 765 ALA A N 1
ATOM 6059 C CA . ALA A 1 765 ? -31.896 32.776 0.601 1.00 26.95 765 ALA A CA 1
ATOM 6060 C C . ALA A 1 765 ? -30.524 32.844 -0.092 1.00 26.95 765 ALA A C 1
ATOM 6062 O O . ALA A 1 765 ? -30.054 33.939 -0.358 1.00 26.95 765 ALA A O 1
ATOM 6063 N N . VAL A 1 766 ? -29.936 31.704 -0.478 1.00 29.52 766 VAL A N 1
ATOM 6064 C CA . VAL A 1 766 ? -29.144 31.593 -1.724 1.00 29.52 766 VAL A CA 1
ATOM 6065 C C . VAL A 1 766 ? -29.251 30.150 -2.235 1.00 29.52 766 VAL A C 1
ATOM 6067 O O . VAL A 1 766 ? -28.396 29.307 -1.998 1.00 29.52 766 VAL A O 1
ATOM 6070 N N . LEU A 1 767 ? -30.352 29.851 -2.924 1.00 28.61 767 LEU A N 1
ATOM 6071 C CA . LEU A 1 767 ? -30.546 28.634 -3.715 1.00 28.61 767 LEU A CA 1
ATOM 6072 C C . LEU A 1 767 ? -31.096 29.085 -5.071 1.00 28.61 767 LEU A C 1
ATOM 6074 O O . LEU A 1 767 ? -32.305 29.179 -5.258 1.00 28.61 767 LEU A O 1
ATOM 6078 N N . LYS A 1 768 ? -30.193 29.498 -5.967 1.00 26.70 768 LYS A N 1
ATOM 6079 C CA . LYS A 1 768 ? -30.381 29.666 -7.423 1.00 26.70 768 LYS A CA 1
ATOM 6080 C C . LYS A 1 768 ? -29.147 30.375 -7.977 1.00 26.70 768 LYS A C 1
ATOM 6082 O O . LYS A 1 768 ? -29.091 31.592 -7.879 1.00 26.70 768 LYS A O 1
ATOM 6087 N N . HIS A 1 769 ? -28.200 29.628 -8.544 1.00 28.00 769 HIS A N 1
ATOM 6088 C CA . HIS A 1 769 ? -27.417 29.989 -9.742 1.00 28.00 769 HIS A CA 1
ATOM 6089 C C . HIS A 1 769 ? -26.357 28.909 -10.007 1.00 28.00 769 HIS A C 1
ATOM 6091 O O . HIS A 1 769 ? -25.199 29.084 -9.675 1.00 28.00 769 HIS A O 1
ATOM 6097 N N . PHE A 1 770 ? -26.766 27.788 -10.606 1.00 26.47 770 PHE A N 1
ATOM 6098 C CA . PHE A 1 770 ? -25.891 26.954 -11.441 1.00 26.47 770 PHE A CA 1
ATOM 6099 C C . PHE A 1 770 ? -26.762 26.267 -12.500 1.00 26.47 770 PHE A C 1
ATOM 6101 O O . PHE A 1 770 ? -27.310 25.186 -12.303 1.00 26.47 770 PHE A O 1
ATOM 6108 N N . ARG A 1 771 ? -26.976 26.987 -13.602 1.00 29.45 771 ARG A N 1
ATOM 6109 C CA . ARG A 1 771 ? -27.372 26.462 -14.914 1.00 29.45 771 ARG A CA 1
ATOM 6110 C C . ARG A 1 771 ? -26.949 27.493 -15.955 1.00 29.45 771 ARG A C 1
ATOM 6112 O O . ARG A 1 771 ? -27.687 28.442 -16.215 1.00 29.45 771 ARG A O 1
ATOM 6119 N N . LYS A 1 772 ? -25.750 27.310 -16.491 1.00 30.55 772 LYS A N 1
ATOM 6120 C CA . LYS A 1 772 ? -25.383 27.541 -17.887 1.00 30.55 772 LYS A CA 1
ATOM 6121 C C . LYS A 1 772 ? -24.081 26.815 -18.152 1.00 30.55 772 LYS A C 1
ATOM 6123 O O . LYS A 1 772 ? -23.197 26.927 -17.277 1.00 30.55 772 LYS A O 1
#

Secondary structure (DSSP, 8-state):
----------SS--HHHHHHHHHHS-SSHHHHTTS-TTSSHHHHHHHHHHHHHHHH-GGG-SS--TT--S-HHHHHHHHHHHHTSTT----EEEEET-TTSHHIIIIITTT-SEEEEE-S-HHHHHHHHHHHTT-HHHHS-GGGSTTS---EEEEE---GGG--TT-GGGG---GGG-EEEEE-TT--PPP--SS--BSEEEEES-GGGS-HHHHHHHHHHHHHHBPPPB--TTS-B---EEEEE---PPBPTTS-B-PPPPTT-TTSHHHHHSTTTT-S--GGGSS-HHHHHHHHHHHHHHHHHHHHHHHHHHSPTTHHHHTHHHHHIIIIIIHHHHHHHHHHHHHHHSTT--HHHHHHHHHHHSS--HHHHHHHHSSHHHHHHS-HHHHHHHHHHHHHHTTTTHHHHHHHHHHHTTSSS-TT--HHHHHHHHIIIIIIIIIIHHHHHHHHHHHHHHHHHHHHHHTT---HHHHHHHHHHHHHHHHHHHHHTTS-HHHHHHHHHHHHTTTSTTHHHHTT-THHHHHHHHHHHHHHHHHHHH--TTGGG-GGGT--HHHHHHHHHHHHHHSSHHHHHHHGGG-TT--SHHHHHHHHH-----HHHHHHHHHHHHHS--SSS-HHHHHHHHHHHHHHHHHHHHHHHHHHHHHHHHHHHHHHHHHHHHSS------------TTHHHHTTS----------SS-S------------------S---TTSPPPP----------PPP---------------PPPP--------

InterPro domains:
  IPR004712 Na+/H+ antiporter, fungi [PTHR31382] (268-709)
  IPR006153 Cation/H+ exchanger, transmembrane domain [PF00999] (269-651)
  IPR008576 Alpha-N-methyltransferase NTM1 [PF05891] (16-56)
  IPR008576 Alpha-N-methyltransferase NTM1 [PF05891] (82-163)
  IPR029063 S-adenosyl-L-methionine-dependent methyltransferase superfamily [G3DSA:3.40.50.150] (9-271)
  IPR029063 S-adenosyl-L-methionine-dependent methyltransferase superfamily [SSF53335] (64-266)
  IPR038770 Sodium/solute symporter superfamily [G3DSA:1.20.1530.20] (272-613)

Organism: NCBI:txid1821823

Radius of gyration: 34.26 Å; chains: 1; bounding box: 85×116×85 Å

Sequence (772 aa):
MSSNVIRVVHPTPDVAKGIEYWEGIPATVDGVLGGFGNGTLPRVDALGSRMFLLRVLPYLSSTPPTAFNGSPREWIDLRIKQRGGKGKTVTRALDCGAGIGRVTEHSLLPLVDEVHLVEPVHKFLLEAKRNSCEWKPLQQSEETSPFHAKKVAYFHTSPLQRFPISRPYTSVANAELKIEPTVMRNGSVTEQEEPVRWDVVWCQWCLQHLSEKDLLTFLKDAQAALQPGSSDADQFHPGGAIVIKENVCRENSDGSESTWFDDEDHSVTSILAGPYVLNWVDPFTWGSEETTHEITYQLARLVIGVQVLFTGITLPEKYLWKKKYSLLVLLLMVMTAAWFTTALLIWGLIKDLTYLEALCIAAAVTPTDPVLANSITSGRFAEEHVEERVRHIILAESGANDGLGFPFLFMAVYLLARTHTDLGESVGDEIWRWFYSVIIYQILLSCVYGALMGFVARKALRWAAYHKLIDMSNFFSYGFALAMFTLGTAGLFGTDDILACFVAGNSFTWDDWFRLRQEETDFQEILDMLLNTAIFMYIGMIIPWRDYSNMEIGMNGWRVVVLGILVILFRRLPWVMLTYRITPTLRTWKEACFAGWFGPIGVGAVYYIEVAIRKVPDDGTRDHLRRVVAPVVLFCVFSSVLAHGITVPIVYFGPHVVRQTRTLTITQTKTSSQESPSLTLRQRMASLFADKAPISDDMERLQSQAAAPQSKNLFGSRHQPFSRDQNGQQPPDIIMNPHEHTEPQGPSAPHVANETLNILPRPAAVLKHFRK